Protein AF-0000000087537622 (afdb_homodimer)

Nearest PDB structures (foldseek):
  1on3-assembly1_C  TM=9.303E-01  e=1.106E-53  Propionibacterium freudenreichii
  1on9-assembly1_C  TM=9.329E-01  e=2.643E-53  Propionibacterium freudenreichii
  1on3-assembly1_D  TM=9.287E-01  e=8.443E-53  Propionibacterium freudenreichii
  1on9-assembly1_D  TM=9.309E-01  e=8.132E-52  Propionibacterium freudenreichii
  5inf-assembly1_D  TM=9.116E-01  e=9.353E-48  Streptomyces ambofaciens ATCC 23877

Secondary structure (DSSP, 8-state):
---GGGGSHHHHHHHHHSPTT--EESSTT------GGGGGGS--GGGGEEEEEEEETTEEEEEEEE-TTTGGG-B-HHHHHHHHHHHHHHHHHT--EEEEE----B-GGGHHHHHHHHHHHHHHHHHHTTTS-EEEEESSEEEGGGGHHHHHSSEEEEETTT-EEESS-GGGSTT--TTT--TTSHHHHHHTSS--SEEE-HHHHHHHHHHHHHHS-SSTT---------S-TT---TTGGGGSS-HHHHHHHHSGGG-EEEESTTSSTTEEEEEEEETTEEEEEEEE-SEEE-TTS-EEEE--S-B-HHHHHHHHHHHHHHHHTT--EEEEEEE-SB--SHHHHHHHHHHHHHHHHHHHH--S-EEEEEEEEEEHHHHHHTT-TTTT-SEEEE-TT-EEESS-HHHHHHHHTTTS-HHHHHHHHHHHHHHHSSHHHHHHTTSSSEE--GGGHHHHHHHHHHHGGG--------S----/---GGGGSHHHHHHHHHSPTT--EESSTT------GGGGGGS--GGGGEEEEEEEETTEEEEEEEE-TTTGGG-B-HHHHHHHHHHHHHHHHHT--EEEEE----B-GGGHHHHHHHHHHHHHHHHHHTTTS-EEEEESSEEEGGGGHHHHHSSEEEEETTT-EEESS-GGGSTT--TTT--TTSHHHHHHTSS--SEEE-HHHHHHHHHHHHHHS-SSTT---------S-TT---TTGGGGSS-HHHHHHHHSGGG-EEEESTTSSTTEEEEEEEETTEEEEEEEE-SEEE-TTS-EEEE--S-B-HHHHHHHHHHHHHHHHTT--EEEEEEE-SB--SHHHHHHHHHHHHHHHHHHHH--S-EEEEEEEEEEHHHHHHTT-TTTT-SEEEE-TT-EEESS-HHHHHHHHTTTS-HHHHHHHHHHHHHHHSSHHHHHHTTSSSEE--GGGHHHHHHHHHHHGGG--------S----

Structure (mmCIF, N/CA/C/O backbone):
data_AF-0000000087537622-model_v1
#
loop_
_entity.id
_entity.type
_entity.pdbx_description
1 polymer 'Carboxyl transferase'
#
loop_
_atom_site.group_PDB
_atom_site.id
_atom_site.type_symbol
_atom_site.label_atom_id
_atom_site.label_alt_id
_atom_site.label_comp_id
_atom_site.label_asym_id
_atom_site.label_entity_id
_atom_site.label_seq_id
_atom_site.pdbx_PDB_ins_code
_atom_site.Cartn_x
_atom_site.Cartn_y
_atom_site.Cartn_z
_atom_site.occupancy
_atom_site.B_iso_or_equiv
_atom_site.auth_seq_id
_atom_site.auth_comp_id
_atom_site.auth_asym_id
_atom_site.auth_atom_id
_atom_site.pdbx_PDB_model_num
ATOM 1 N N . MET A 1 1 ? -30.344 -32.062 -21.281 1 30.14 1 MET A N 1
ATOM 2 C CA . MET A 1 1 ? -29.328 -32.406 -20.266 1 30.14 1 MET A CA 1
ATOM 3 C C . MET A 1 1 ? -29.438 -31.438 -19.078 1 30.14 1 MET A C 1
ATOM 5 O O . MET A 1 1 ? -29.297 -30.219 -19.25 1 30.14 1 MET A O 1
ATOM 9 N N . GLY A 1 2 ? -30.234 -31.547 -18.172 1 37.62 2 GLY A N 1
ATOM 10 C CA . GLY A 1 2 ? -30.562 -30.719 -17.016 1 37.62 2 GLY A CA 1
ATOM 11 C C . GLY A 1 2 ? -29.328 -30.188 -16.312 1 37.62 2 GLY A C 1
ATOM 12 O O . GLY A 1 2 ? -28.266 -30.812 -16.359 1 37.62 2 GLY A O 1
ATOM 13 N N . ASN A 1 3 ? -29.172 -28.797 -16.031 1 44.03 3 ASN A N 1
ATOM 14 C CA . ASN A 1 3 ? -27.984 -28.172 -15.469 1 44.03 3 ASN A CA 1
ATOM 15 C C . ASN A 1 3 ? -27.453 -28.938 -14.266 1 44.03 3 ASN A C 1
ATOM 17 O O . ASN A 1 3 ? -28.031 -28.875 -13.18 1 44.03 3 ASN A O 1
ATOM 21 N N . MET A 1 4 ? -27.031 -30.141 -14.359 1 47.19 4 MET A N 1
ATOM 22 C CA . MET A 1 4 ? -26.438 -31.016 -13.344 1 47.19 4 MET A CA 1
ATOM 23 C C . MET A 1 4 ? -25.656 -30.203 -12.312 1 47.19 4 MET A C 1
ATOM 25 O O . MET A 1 4 ? -25.359 -30.703 -11.227 1 47.19 4 MET A O 1
ATOM 29 N N . ALA A 1 5 ? -25.016 -29.172 -12.695 1 52.97 5 ALA A N 1
ATOM 30 C CA . ALA A 1 5 ? -24.281 -28.266 -11.828 1 52.97 5 ALA A CA 1
ATOM 31 C C . ALA A 1 5 ? -25.172 -27.719 -10.711 1 52.97 5 ALA A C 1
ATOM 33 O O . ALA A 1 5 ? -24.688 -27.359 -9.641 1 52.97 5 ALA A O 1
ATOM 34 N N . ALA A 1 6 ? -26.625 -27.859 -10.914 1 58.97 6 ALA A N 1
ATOM 35 C CA . ALA A 1 6 ? -27.578 -27.172 -10.07 1 58.97 6 ALA A CA 1
ATOM 36 C C . ALA A 1 6 ? -27.781 -27.906 -8.75 1 58.97 6 ALA A C 1
ATOM 38 O O . ALA A 1 6 ? -28.266 -27.328 -7.773 1 58.97 6 ALA A O 1
ATOM 39 N N . ASP A 1 7 ? -27.219 -29.172 -8.469 1 75.31 7 ASP A N 1
ATOM 40 C CA . ASP A 1 7 ? -27.734 -29.828 -7.273 1 75.31 7 ASP A CA 1
ATOM 41 C C . ASP A 1 7 ? -26.641 -29.969 -6.211 1 75.31 7 ASP A C 1
ATOM 43 O O . ASP A 1 7 ? -26.906 -30.375 -5.078 1 75.31 7 ASP A O 1
ATOM 47 N N . ASN A 1 8 ? -25.453 -29.547 -6.48 1 85.38 8 ASN A N 1
ATOM 48 C CA . ASN A 1 8 ? -24.422 -29.609 -5.453 1 85.38 8 ASN A CA 1
ATOM 49 C C . ASN A 1 8 ? -24.266 -28.281 -4.723 1 85.38 8 ASN A C 1
ATOM 51 O O . ASN A 1 8 ? -25 -27.328 -5.008 1 85.38 8 ASN A O 1
ATOM 55 N N . ALA A 1 9 ? -23.453 -28.312 -3.684 1 87.62 9 ALA A N 1
ATOM 56 C CA . ALA A 1 9 ? -23.312 -27.141 -2.83 1 87.62 9 ALA A CA 1
ATOM 57 C C . ALA A 1 9 ? -22.891 -25.922 -3.646 1 87.62 9 ALA A C 1
ATOM 59 O O . ALA A 1 9 ? -23.359 -24.812 -3.406 1 87.62 9 ALA A O 1
ATOM 60 N N . ALA A 1 10 ? -22 -26.094 -4.582 1 92.5 10 ALA A N 1
ATOM 61 C CA . ALA A 1 10 ? -21.531 -25.016 -5.434 1 92.5 10 ALA A CA 1
ATOM 62 C C . ALA A 1 10 ? -22.672 -24.406 -6.238 1 92.5 10 ALA A C 1
ATOM 64 O O . ALA A 1 10 ? -22.797 -23.188 -6.328 1 92.5 10 ALA A O 1
ATOM 65 N N . GLY A 1 11 ? -23.438 -25.219 -6.82 1 93.75 11 GLY A N 1
ATOM 66 C CA . GLY A 1 11 ? -24.578 -24.75 -7.578 1 93.75 11 GLY A CA 1
ATOM 67 C C . GLY A 1 11 ? -25.625 -24.078 -6.715 1 93.75 11 GLY A C 1
ATOM 68 O O . GLY A 1 11 ? -26.203 -23.062 -7.109 1 93.75 11 GLY A O 1
ATOM 69 N N . LYS A 1 12 ? -25.891 -24.641 -5.562 1 94.94 12 LYS A N 1
ATOM 70 C CA . LYS A 1 12 ? -26.859 -24.062 -4.641 1 94.94 12 LYS A CA 1
ATOM 71 C C . LYS A 1 12 ? -26.438 -22.656 -4.211 1 94.94 12 LYS A C 1
ATOM 73 O O . LYS A 1 12 ? -27.281 -21.766 -4.078 1 94.94 12 LYS A O 1
ATOM 78 N N . ARG A 1 13 ? -25.156 -22.484 -3.979 1 96.5 13 ARG A N 1
ATOM 79 C CA . ARG A 1 13 ? -24.641 -21.156 -3.615 1 96.5 13 ARG A CA 1
ATOM 80 C C . ARG A 1 13 ? -24.906 -20.141 -4.719 1 96.5 13 ARG A C 1
ATOM 82 O O . ARG A 1 13 ? -25.328 -19.016 -4.441 1 96.5 13 ARG A O 1
ATOM 89 N N . ILE A 1 14 ? -24.641 -20.531 -5.953 1 97.5 14 ILE A N 1
ATOM 90 C CA . ILE A 1 14 ? -24.875 -19.656 -7.09 1 97.5 14 ILE A CA 1
ATOM 91 C C . ILE A 1 14 ? -26.359 -19.281 -7.156 1 97.5 14 ILE A C 1
ATOM 93 O O . ILE A 1 14 ? -26.688 -18.094 -7.293 1 97.5 14 ILE A O 1
ATOM 97 N N . ASN A 1 15 ? -27.188 -20.281 -7.023 1 96.12 15 ASN A N 1
ATOM 98 C CA . ASN A 1 15 ? -28.625 -20.062 -7.121 1 96.12 15 ASN A CA 1
ATOM 99 C C . ASN A 1 15 ? -29.125 -19.156 -5.992 1 96.12 15 ASN A C 1
ATOM 101 O O . ASN A 1 15 ? -30.062 -18.359 -6.188 1 96.12 15 ASN A O 1
ATOM 105 N N . SER A 1 16 ? -28.578 -19.328 -4.844 1 97 16 SER A N 1
ATOM 106 C CA . SER A 1 16 ? -28.953 -18.5 -3.699 1 97 16 SER A CA 1
ATOM 107 C C . SER A 1 16 ? -28.469 -17.078 -3.873 1 97 16 SER A C 1
ATOM 109 O O . SER A 1 16 ? -29.109 -16.125 -3.396 1 97 16 SER A O 1
ATOM 111 N N . LEU A 1 17 ? -27.375 -16.859 -4.492 1 98.19 17 LEU A N 1
ATOM 112 C CA . LEU A 1 17 ? -26.734 -15.57 -4.656 1 98.19 17 LEU A CA 1
ATOM 113 C C . LEU A 1 17 ? -27.422 -14.758 -5.75 1 98.19 17 LEU A C 1
ATOM 115 O O . LEU A 1 17 ? -27.672 -13.562 -5.578 1 98.19 17 LEU A O 1
ATOM 119 N N . LEU A 1 18 ? -27.766 -15.398 -6.883 1 98.31 18 LEU A N 1
ATOM 120 C CA . LEU A 1 18 ? -28.266 -14.703 -8.07 1 98.31 18 LEU A CA 1
ATOM 121 C C . LEU A 1 18 ? -29.797 -14.625 -8.055 1 98.31 18 LEU A C 1
ATOM 123 O O . LEU A 1 18 ? -30.453 -15.359 -7.32 1 98.31 18 LEU A O 1
ATOM 127 N N . ASP A 1 19 ? -30.312 -13.656 -8.812 1 97.88 19 ASP A N 1
ATOM 128 C CA . ASP A 1 19 ? -31.766 -13.617 -9.031 1 97.88 19 ASP A CA 1
ATOM 129 C C . ASP A 1 19 ? -32.25 -14.922 -9.656 1 97.88 19 ASP A C 1
ATOM 131 O O . ASP A 1 19 ? -31.594 -15.508 -10.508 1 97.88 19 ASP A O 1
ATOM 135 N N . ALA A 1 20 ? -33.469 -15.297 -9.25 1 96.19 20 ALA A N 1
ATOM 136 C CA . ALA A 1 20 ? -34.031 -16.578 -9.688 1 96.19 20 ALA A CA 1
ATOM 137 C C . ALA A 1 20 ? -34.094 -16.672 -11.211 1 96.19 20 ALA A C 1
ATOM 139 O O . ALA A 1 20 ? -34.531 -15.742 -11.883 1 96.19 20 ALA A O 1
ATOM 140 N N . GLY A 1 21 ? -33.469 -17.75 -11.727 1 94.38 21 GLY A N 1
ATOM 141 C CA . GLY A 1 21 ? -33.531 -18.078 -13.141 1 94.38 21 GLY A CA 1
ATOM 142 C C . GLY A 1 21 ? -32.562 -17.266 -13.984 1 94.38 21 GLY A C 1
ATOM 143 O O . GLY A 1 21 ? -32.594 -17.344 -15.219 1 94.38 21 GLY A O 1
ATOM 144 N N . SER A 1 22 ? -31.672 -16.578 -13.422 1 96.81 22 SER A N 1
ATOM 145 C CA . SER A 1 22 ? -30.844 -15.672 -14.211 1 96.81 22 SER A CA 1
ATOM 146 C C . SER A 1 22 ? -29.5 -16.328 -14.555 1 96.81 22 SER A C 1
ATOM 148 O O . SER A 1 22 ? -28.797 -15.867 -15.453 1 96.81 22 SER A O 1
ATOM 150 N N . PHE A 1 23 ? -29.141 -17.359 -13.898 1 97.19 23 PHE A N 1
ATOM 151 C CA . PHE A 1 23 ? -27.812 -17.938 -14.055 1 97.19 23 PHE A CA 1
ATOM 152 C C . PHE A 1 23 ? -27.672 -18.609 -15.422 1 97.19 23 PHE A C 1
ATOM 154 O O . PHE A 1 23 ? -28.531 -19.391 -15.828 1 97.19 23 PHE A O 1
ATOM 161 N N . VAL A 1 24 ? -26.609 -18.297 -16.109 1 96.69 24 VAL A N 1
ATOM 162 C CA . VAL A 1 24 ? -26.203 -18.953 -17.344 1 96.69 24 VAL A CA 1
ATOM 163 C C . VAL A 1 24 ? -24.781 -19.516 -17.188 1 96.69 24 VAL A C 1
ATOM 165 O O . VAL A 1 24 ? -23.828 -18.766 -17.016 1 96.69 24 VAL A O 1
ATOM 168 N N . GLU A 1 25 ? -24.672 -20.766 -17.25 1 95.06 25 GLU A N 1
ATOM 169 C CA . GLU A 1 25 ? -23.391 -21.438 -17.062 1 95.06 25 GLU A CA 1
ATOM 170 C C . GLU A 1 25 ? -22.516 -21.328 -18.312 1 95.06 25 GLU A C 1
ATOM 172 O O . GLU A 1 25 ? -23.016 -21.438 -19.438 1 95.06 25 GLU A O 1
ATOM 177 N N . ILE A 1 26 ? -21.328 -21.094 -18.109 1 93.12 26 ILE A N 1
ATOM 178 C CA . ILE A 1 26 ? -20.312 -21.094 -19.156 1 93.12 26 ILE A CA 1
ATOM 179 C C . ILE A 1 26 ? -19.281 -22.172 -18.891 1 93.12 26 ILE A C 1
ATOM 181 O O . ILE A 1 26 ? -18.734 -22.25 -17.781 1 93.12 26 ILE A O 1
ATOM 185 N N . GLY A 1 27 ? -19.031 -23 -19.859 1 85.75 27 GLY A N 1
ATOM 186 C CA . GLY A 1 27 ? -17.984 -24 -19.75 1 85.75 27 GLY A CA 1
ATOM 187 C C . GLY A 1 27 ? -18.391 -25.203 -18.922 1 85.75 27 GLY A C 1
ATOM 188 O O . GLY A 1 27 ? -17.562 -25.844 -18.281 1 85.75 27 GLY A O 1
ATOM 189 N N . GLY A 1 28 ? -19.625 -25.516 -18.875 1 84.69 28 GLY A N 1
ATOM 190 C CA . GLY A 1 28 ? -20.125 -26.625 -18.062 1 84.69 28 GLY A CA 1
ATOM 191 C C . GLY A 1 28 ? -19.609 -27.969 -18.5 1 84.69 28 GLY A C 1
ATOM 192 O O . GLY A 1 28 ? -19.578 -28.922 -17.719 1 84.69 28 GLY A O 1
ATOM 193 N N . ALA A 1 29 ? -19.141 -28.094 -19.734 1 78.31 29 ALA A N 1
ATOM 194 C CA . ALA A 1 29 ? -18.703 -29.375 -20.281 1 78.31 29 ALA A CA 1
ATOM 195 C C . ALA A 1 29 ? -17.188 -29.516 -20.203 1 78.31 29 ALA A C 1
ATOM 197 O O . ALA A 1 29 ? -16.641 -30.562 -20.578 1 78.31 29 ALA A O 1
ATOM 198 N N . VAL A 1 30 ? -16.5 -28.547 -19.75 1 77.06 30 VAL A N 1
ATOM 199 C CA . VAL A 1 30 ? -15.047 -28.578 -19.688 1 77.06 30 VAL A CA 1
ATOM 200 C C . VAL A 1 30 ? -14.586 -29.625 -18.688 1 77.06 30 VAL A C 1
ATOM 202 O O . VAL A 1 30 ? -15.156 -29.75 -17.594 1 77.06 30 VAL A O 1
ATOM 205 N N . THR A 1 31 ? -13.586 -30.484 -19.047 1 77.94 31 THR A N 1
ATOM 206 C CA . THR A 1 31 ? -12.984 -31.469 -18.156 1 77.94 31 THR A CA 1
ATOM 207 C C . THR A 1 31 ? -11.469 -31.328 -18.141 1 77.94 31 THR A C 1
ATOM 209 O O . THR A 1 31 ? -10.898 -30.547 -18.906 1 77.94 31 THR A O 1
ATOM 212 N N . ALA A 1 32 ? -10.758 -32.062 -17.188 1 74.5 32 ALA A N 1
ATOM 213 C CA . ALA A 1 32 ? -9.305 -32.062 -17.094 1 74.5 32 ALA A CA 1
ATOM 214 C C . ALA A 1 32 ? -8.664 -32.656 -18.359 1 74.5 32 ALA A C 1
ATOM 216 O O . ALA A 1 32 ? -9.219 -33.562 -18.953 1 74.5 32 ALA A O 1
ATOM 217 N N . ARG A 1 33 ? -7.496 -32.031 -18.75 1 69.06 33 ARG A N 1
ATOM 218 C CA . ARG A 1 33 ? -6.809 -32.5 -19.953 1 69.06 33 ARG A CA 1
ATOM 219 C C . ARG A 1 33 ? -5.555 -33.281 -19.578 1 69.06 33 ARG A C 1
ATOM 221 O O . ARG A 1 33 ? -5.035 -34.062 -20.391 1 69.06 33 ARG A O 1
ATOM 228 N N . THR A 1 34 ? -5.117 -33.125 -18.312 1 66.5 34 THR A N 1
ATOM 229 C CA . THR A 1 34 ? -3.846 -33.75 -17.953 1 66.5 34 THR A CA 1
ATOM 230 C C . THR A 1 34 ? -3.961 -35.281 -17.938 1 66.5 34 THR A C 1
ATOM 232 O O . THR A 1 34 ? -4.984 -35.812 -17.531 1 66.5 34 THR A O 1
ATOM 235 N N . THR A 1 35 ? -2.982 -35.875 -18.609 1 58.31 35 THR A N 1
ATOM 236 C CA . THR A 1 35 ? -2.941 -37.344 -18.625 1 58.31 35 THR A CA 1
ATOM 237 C C . THR A 1 35 ? -1.869 -37.875 -17.688 1 58.31 35 THR A C 1
ATOM 239 O O . THR A 1 35 ? -1.749 -39.094 -17.484 1 58.31 35 THR A O 1
ATOM 242 N N . ASP A 1 36 ? -1.199 -36.844 -17.078 1 59.28 36 ASP A N 1
ATOM 243 C CA . ASP A 1 36 ? -0.102 -37.281 -16.219 1 59.28 36 ASP A CA 1
ATOM 244 C C . ASP A 1 36 ? -0.628 -37.969 -14.953 1 59.28 36 ASP A C 1
ATOM 246 O O . ASP A 1 36 ? -1.727 -37.625 -14.484 1 59.28 36 ASP A O 1
ATOM 250 N N . PHE A 1 37 ? 0.053 -38.906 -14.383 1 58.09 37 PHE A N 1
ATOM 251 C CA . PHE A 1 37 ? -0.148 -39.625 -13.117 1 58.09 37 PHE A CA 1
ATOM 252 C C . PHE A 1 37 ? -1.537 -40.25 -13.062 1 58.09 37 PHE A C 1
ATOM 254 O O . PHE A 1 37 ? -2.209 -40.188 -12.031 1 58.09 37 PHE A O 1
ATOM 261 N N . ASN A 1 38 ? -2.117 -40.75 -14.07 1 53.84 38 ASN A N 1
ATOM 262 C CA . ASN A 1 38 ? -3.352 -41.5 -14.219 1 53.84 38 ASN A CA 1
ATOM 263 C C . ASN A 1 38 ? -4.582 -40.625 -14.016 1 53.84 38 ASN A C 1
ATOM 265 O O . ASN A 1 38 ? -5.637 -41.125 -13.602 1 53.84 38 ASN A O 1
ATOM 269 N N . MET A 1 39 ? -4.504 -39.406 -14.227 1 59.97 39 MET A N 1
ATOM 270 C CA . MET A 1 39 ? -5.613 -38.5 -14.07 1 59.97 39 MET A CA 1
ATOM 271 C C . MET A 1 39 ? -6.73 -38.812 -15.062 1 59.97 39 MET A C 1
ATOM 273 O O . MET A 1 39 ? -7.891 -38.469 -14.82 1 59.97 39 MET A O 1
ATOM 277 N N . GLN A 1 40 ? -6.406 -39.469 -16.078 1 54.16 40 GLN A N 1
ATOM 278 C CA . GLN A 1 40 ? -7.398 -39.781 -17.094 1 54.16 40 GLN A CA 1
ATOM 279 C C . GLN A 1 40 ? -8.477 -40.719 -16.531 1 54.16 40 GLN A C 1
ATOM 281 O O . GLN A 1 40 ? -9.57 -40.812 -17.094 1 54.16 40 GLN A O 1
ATOM 286 N N . GLU A 1 41 ? -8.203 -41.281 -15.445 1 54.81 41 GLU A N 1
ATOM 287 C CA . GLU A 1 41 ? -9.133 -42.25 -14.898 1 54.81 41 GLU A CA 1
ATOM 288 C C . GLU A 1 41 ? -10.164 -41.594 -13.992 1 54.81 41 GLU A C 1
ATOM 290 O O . GLU A 1 41 ? -11.156 -42.219 -13.602 1 54.81 41 GLU A O 1
ATOM 295 N N . LYS A 1 42 ? -10.023 -40.375 -13.766 1 68.56 42 LYS A N 1
ATOM 296 C CA . LYS A 1 42 ? -10.938 -39.688 -12.859 1 68.56 42 LYS A CA 1
ATOM 297 C C . LYS A 1 42 ? -11.852 -38.719 -13.617 1 68.56 42 LYS A C 1
ATOM 299 O O . LYS A 1 42 ? -11.391 -38 -14.5 1 68.56 42 LYS A O 1
ATOM 304 N N . GLU A 1 43 ? -13.164 -38.875 -13.43 1 70.25 43 GLU A N 1
ATOM 305 C CA . GLU A 1 43 ? -14.109 -37.906 -13.984 1 70.25 43 GLU A CA 1
ATOM 306 C C . GLU A 1 43 ? -14.008 -36.562 -13.266 1 70.25 43 GLU A C 1
ATOM 308 O O . GLU A 1 43 ? -13.93 -36.531 -12.039 1 70.25 43 GLU A O 1
ATOM 313 N N . THR A 1 44 ? -13.758 -35.594 -14.023 1 75.62 44 THR A N 1
ATOM 314 C CA . THR A 1 44 ? -13.664 -34.25 -13.469 1 75.62 44 THR A CA 1
ATOM 315 C C . THR A 1 44 ? -14.758 -33.344 -14.047 1 75.62 44 THR A C 1
ATOM 317 O O . THR A 1 44 ? -14.469 -32.438 -14.82 1 75.62 44 THR A O 1
ATOM 320 N N . PRO A 1 45 ? -16.047 -33.594 -13.57 1 75.5 45 PRO A N 1
ATOM 321 C CA . PRO A 1 45 ? -17.125 -32.75 -14.078 1 75.5 45 PRO A CA 1
ATOM 322 C C . PRO A 1 45 ? -16.844 -31.266 -13.891 1 75.5 45 PRO A C 1
ATOM 324 O O . PRO A 1 45 ? -16.5 -30.828 -12.789 1 75.5 45 PRO A O 1
ATOM 327 N N . ALA A 1 46 ? -17.016 -30.5 -15.031 1 78.75 46 ALA A N 1
ATOM 328 C CA . ALA A 1 46 ? -16.766 -29.062 -15.078 1 78.75 46 ALA A CA 1
ATOM 329 C C . ALA A 1 46 ? -15.414 -28.719 -14.469 1 78.75 46 ALA A C 1
ATOM 331 O O . ALA A 1 46 ? -15.188 -27.578 -14.047 1 78.75 46 ALA A O 1
ATOM 332 N N . ASP A 1 47 ? -14.609 -29.719 -14.25 1 85.81 47 ASP A N 1
ATOM 333 C CA . ASP A 1 47 ? -13.266 -29.656 -13.672 1 85.81 47 ASP A CA 1
ATOM 334 C C . ASP A 1 47 ? -13.305 -29.047 -12.273 1 85.81 47 ASP A C 1
ATOM 336 O O . ASP A 1 47 ? -12.422 -28.281 -11.906 1 85.81 47 ASP A O 1
ATOM 340 N N . GLY A 1 48 ? -14.383 -29.203 -11.602 1 88.19 48 GLY A N 1
ATOM 341 C CA . GLY A 1 48 ? -14.477 -28.906 -10.18 1 88.19 48 GLY A CA 1
ATOM 342 C C . GLY A 1 48 ? -14.859 -27.453 -9.914 1 88.19 48 GLY A C 1
ATOM 343 O O . GLY A 1 48 ? -14.711 -26.969 -8.789 1 88.19 48 GLY A O 1
ATOM 344 N N . VAL A 1 49 ? -15.32 -26.688 -10.93 1 93.12 49 VAL A N 1
ATOM 345 C CA . VAL A 1 49 ? -15.734 -25.297 -10.719 1 93.12 49 VAL A CA 1
ATOM 346 C C . VAL A 1 49 ? -16.875 -24.953 -11.664 1 93.12 49 VAL A C 1
ATOM 348 O O . VAL A 1 49 ? -16.797 -25.234 -12.867 1 93.12 49 VAL A O 1
ATOM 351 N N . ILE A 1 50 ? -17.938 -24.438 -11.102 1 94.69 50 ILE A N 1
ATOM 352 C CA . ILE A 1 50 ? -19.047 -23.922 -11.891 1 94.69 50 ILE A CA 1
ATOM 353 C C . ILE A 1 50 ? -18.828 -22.453 -12.195 1 94.69 50 ILE A C 1
ATOM 355 O O . ILE A 1 50 ? -18.547 -21.656 -11.289 1 94.69 50 ILE A O 1
ATOM 359 N N . THR A 1 51 ? -18.844 -22.047 -13.484 1 96.75 51 THR A N 1
ATOM 360 C CA . THR A 1 51 ? -18.609 -20.672 -13.891 1 96.75 51 THR A CA 1
ATOM 361 C C . THR A 1 51 ? -19.766 -20.156 -14.734 1 96.75 51 THR A C 1
ATOM 363 O O . THR A 1 51 ? -20.453 -20.938 -15.414 1 96.75 51 THR A O 1
ATOM 366 N N . GLY A 1 52 ? -19.984 -18.875 -14.648 1 97.31 52 GLY A N 1
ATOM 367 C CA . GLY A 1 52 ? -21.047 -18.281 -15.461 1 97.31 52 GLY A CA 1
ATOM 368 C C . GLY A 1 52 ? -21.375 -16.859 -15.047 1 97.31 52 GLY A C 1
ATOM 369 O O . GLY A 1 52 ? -20.531 -16.141 -14.516 1 97.31 52 GLY A O 1
ATOM 370 N N . TYR A 1 53 ? -22.5 -16.391 -15.508 1 98.12 53 TYR A N 1
ATOM 371 C CA . TYR A 1 53 ? -22.969 -15.047 -15.18 1 98.12 53 TYR A CA 1
ATOM 372 C C . TYR A 1 53 ? -24.453 -15.055 -14.844 1 98.12 53 TYR A C 1
ATOM 374 O O . TYR A 1 53 ? -25.156 -16.031 -15.109 1 98.12 53 TYR A O 1
ATOM 382 N N . GLY A 1 54 ? -24.875 -14.117 -14.18 1 98.25 54 GLY A N 1
ATOM 383 C CA . GLY A 1 54 ? -26.25 -13.836 -13.812 1 98.25 54 GLY A CA 1
ATOM 384 C C . GLY A 1 54 ? -26.469 -12.414 -13.344 1 98.25 54 GLY A C 1
ATOM 385 O O . GLY A 1 54 ? -25.703 -11.516 -13.695 1 98.25 54 GLY A O 1
ATOM 386 N N . VAL A 1 55 ? -27.609 -12.195 -12.672 1 98.06 55 VAL A N 1
ATOM 387 C CA . VAL A 1 55 ? -27.875 -10.836 -12.211 1 98.06 55 VAL A CA 1
ATOM 388 C C . VAL A 1 55 ? -28.219 -10.859 -10.719 1 98.06 55 VAL A C 1
ATOM 390 O O . VAL A 1 55 ? -28.734 -11.859 -10.219 1 98.06 55 VAL A O 1
ATOM 393 N N . ILE A 1 56 ? -27.844 -9.922 -10.016 1 98.12 56 ILE A N 1
ATOM 394 C CA . ILE A 1 56 ? -28.266 -9.609 -8.648 1 98.12 56 ILE A CA 1
ATOM 395 C C . ILE A 1 56 ? -29.062 -8.305 -8.641 1 98.12 56 ILE A C 1
ATOM 397 O O . ILE A 1 56 ? -28.5 -7.23 -8.875 1 98.12 56 ILE A O 1
ATOM 401 N N . ASP A 1 57 ? -30.328 -8.359 -8.328 1 95.88 57 ASP A N 1
ATOM 402 C CA . ASP A 1 57 ? -31.219 -7.199 -8.398 1 95.88 57 ASP A CA 1
ATOM 403 C C . ASP A 1 57 ? -31.047 -6.453 -9.719 1 95.88 57 ASP A C 1
ATOM 405 O O . ASP A 1 57 ? -30.906 -5.23 -9.734 1 95.88 57 ASP A O 1
ATOM 409 N N . GLY A 1 58 ? -30.891 -7.133 -10.695 1 94.75 58 GLY A N 1
ATOM 410 C CA . GLY A 1 58 ? -30.812 -6.59 -12.039 1 94.75 58 GLY A CA 1
ATOM 411 C C . GLY A 1 58 ? -29.406 -6.227 -12.461 1 94.75 58 GLY A C 1
ATOM 412 O O . GLY A 1 58 ? -29.172 -5.887 -13.617 1 94.75 58 GLY A O 1
ATOM 413 N N . ASN A 1 59 ? -28.453 -6.234 -11.594 1 95.88 59 ASN A N 1
ATOM 414 C CA . ASN A 1 59 ? -27.062 -5.926 -11.914 1 95.88 59 ASN A CA 1
ATOM 415 C C . ASN A 1 59 ? -26.328 -7.156 -12.43 1 95.88 59 ASN A C 1
ATOM 417 O O . ASN A 1 59 ? -26.297 -8.195 -11.758 1 95.88 59 ASN A O 1
ATOM 421 N N . LEU A 1 60 ? -25.734 -7.039 -13.57 1 97.81 60 LEU A N 1
ATOM 422 C CA . LEU A 1 60 ? -24.953 -8.133 -14.148 1 97.81 60 LEU A CA 1
ATOM 423 C C . LEU A 1 60 ? -23.734 -8.445 -13.297 1 97.81 60 LEU A C 1
ATOM 425 O O . LEU A 1 60 ? -23.016 -7.539 -12.867 1 97.81 60 LEU A O 1
ATOM 429 N N . VAL A 1 61 ? -23.547 -9.727 -12.992 1 98.62 61 VAL A N 1
ATOM 430 C CA . VAL A 1 61 ? -22.344 -10.18 -12.289 1 98.62 61 VAL A CA 1
ATOM 431 C C . VAL A 1 61 ? -21.828 -11.477 -12.922 1 98.62 61 VAL A C 1
ATOM 433 O O . VAL A 1 61 ? -22.625 -12.25 -13.469 1 98.62 61 VAL A O 1
ATOM 436 N N . TYR A 1 62 ? -20.547 -11.656 -12.906 1 98.75 62 TYR A N 1
ATOM 437 C CA . TYR A 1 62 ? -19.922 -12.93 -13.227 1 98.75 62 TYR A CA 1
ATOM 438 C C . TYR A 1 62 ? -19.531 -13.68 -11.961 1 98.75 62 TYR A C 1
ATOM 440 O O . TYR A 1 62 ? -19.141 -13.07 -10.961 1 98.75 62 TYR A O 1
ATOM 448 N N . VAL A 1 63 ? -19.688 -15.031 -12.047 1 98.56 63 VAL A N 1
ATOM 449 C CA . VAL A 1 63 ? -19.516 -15.789 -10.812 1 98.56 63 VAL A CA 1
ATOM 450 C C . VAL A 1 63 ? -18.812 -17.109 -11.102 1 98.56 63 VAL A C 1
ATOM 452 O O . VAL A 1 63 ? -18.953 -17.656 -12.195 1 98.56 63 VAL A O 1
ATOM 455 N N . TYR A 1 64 ? -18.016 -17.516 -10.172 1 97.44 64 TYR A N 1
ATOM 456 C CA . TYR A 1 64 ? -17.516 -18.891 -10.156 1 97.44 64 TYR A CA 1
ATOM 457 C C . TYR A 1 64 ? -17.656 -19.5 -8.766 1 97.44 64 TYR A C 1
ATOM 459 O O . TYR A 1 64 ? -17.547 -18.797 -7.758 1 97.44 64 TYR A O 1
ATOM 467 N N . SER A 1 65 ? -17.969 -20.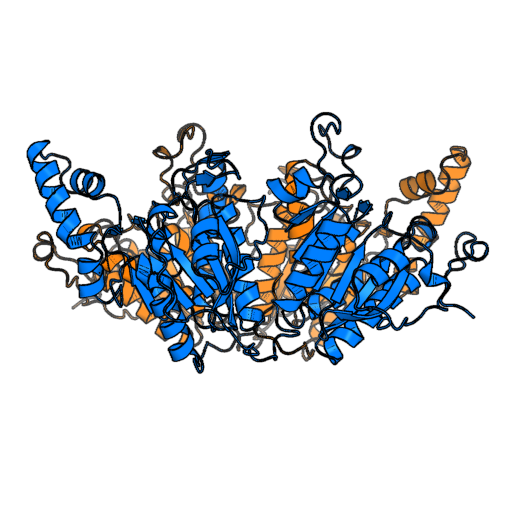719 -8.727 1 96.38 65 SER A N 1
ATOM 468 C CA . SER A 1 65 ? -18.188 -21.469 -7.484 1 96.38 65 SER A CA 1
ATOM 469 C C . SER A 1 65 ? -17.5 -22.828 -7.535 1 96.38 65 SER A C 1
ATOM 471 O O . SER A 1 65 ? -17.797 -23.641 -8.414 1 96.38 65 SER A O 1
ATOM 473 N N . GLN A 1 66 ? -16.594 -23.031 -6.613 1 93.56 66 GLN A N 1
ATOM 474 C CA . GLN A 1 66 ? -15.812 -24.266 -6.625 1 93.56 66 GLN A CA 1
ATOM 475 C C . GLN A 1 66 ? -16.594 -25.422 -5.992 1 93.56 66 GLN A C 1
ATOM 477 O O . GLN A 1 66 ? -17.297 -25.219 -5.004 1 93.56 66 GLN A O 1
ATOM 482 N N . ASP A 1 67 ? -16.469 -26.578 -6.586 1 89.5 67 ASP A N 1
ATOM 483 C CA . ASP A 1 67 ? -17.094 -27.812 -6.137 1 89.5 67 ASP A CA 1
ATOM 484 C C . ASP A 1 67 ? -16.078 -28.734 -5.477 1 89.5 67 ASP A C 1
ATOM 486 O O . ASP A 1 67 ? -15.352 -29.469 -6.16 1 89.5 67 ASP A O 1
ATOM 490 N N . ALA A 1 68 ? -16.078 -28.812 -4.219 1 86.81 68 ALA A N 1
ATOM 491 C CA . ALA A 1 68 ? -15.078 -29.547 -3.453 1 86.81 68 ALA A CA 1
ATOM 492 C C . ALA A 1 68 ? -15.234 -31.047 -3.635 1 86.81 68 ALA A C 1
ATOM 494 O O . ALA A 1 68 ? -14.336 -31.812 -3.287 1 86.81 68 ALA A O 1
ATOM 495 N N . THR A 1 69 ? -16.344 -31.422 -4.117 1 83.94 69 THR A N 1
ATOM 496 C CA . THR A 1 69 ? -16.578 -32.844 -4.293 1 83.94 69 THR A CA 1
ATOM 497 C C . THR A 1 69 ? -15.758 -33.406 -5.457 1 83.94 69 THR A C 1
ATOM 499 O O . THR A 1 69 ? -15.578 -34.625 -5.582 1 83.94 69 THR A O 1
ATOM 502 N N . VAL A 1 70 ? -15.344 -32.531 -6.305 1 81.12 70 VAL A N 1
ATOM 503 C CA . VAL A 1 70 ? -14.516 -32.906 -7.438 1 81.12 70 VAL A CA 1
ATOM 504 C C . VAL A 1 70 ? -13.039 -32.719 -7.09 1 81.12 70 VAL A C 1
ATOM 506 O O . VAL A 1 70 ? -12.547 -31.594 -7.082 1 81.12 70 VAL A O 1
ATOM 509 N N . LEU A 1 71 ? -12.281 -33.781 -6.828 1 79.31 71 LEU A N 1
ATOM 510 C CA . LEU A 1 71 ? -10.867 -33.781 -6.465 1 79.31 71 LEU A CA 1
ATOM 511 C C . LEU A 1 71 ? -10.602 -32.75 -5.363 1 79.31 71 LEU A C 1
ATOM 513 O O . LEU A 1 71 ? -9.641 -31.984 -5.445 1 79.31 71 LEU A O 1
ATOM 517 N N . ASN A 1 72 ? -11.547 -32.656 -4.48 1 78.12 72 ASN A N 1
ATOM 518 C CA . ASN A 1 72 ? -11.469 -31.75 -3.328 1 78.12 72 ASN A CA 1
ATOM 519 C C . ASN A 1 72 ? -11.383 -30.297 -3.754 1 78.12 72 ASN A C 1
ATOM 521 O O . ASN A 1 72 ? -10.805 -29.469 -3.045 1 78.12 72 ASN A O 1
ATOM 525 N N . GLY A 1 73 ? -11.836 -30.078 -4.961 1 77.88 73 GLY A N 1
ATOM 526 C CA . GLY A 1 73 ? -11.844 -28.703 -5.457 1 77.88 73 GLY A CA 1
ATOM 527 C C . GLY A 1 73 ? -10.484 -28.234 -5.914 1 77.88 73 GLY A C 1
ATOM 528 O O . GLY A 1 73 ? -10.273 -27.031 -6.113 1 77.88 73 GLY A O 1
ATOM 529 N N . ALA A 1 74 ? -9.477 -29.109 -6.035 1 82.06 74 ALA A N 1
ATOM 530 C CA . ALA A 1 74 ? -8.109 -28.734 -6.383 1 82.06 74 ALA A CA 1
ATOM 531 C C . ALA A 1 74 ? -8.055 -28.062 -7.754 1 82.06 74 ALA A C 1
ATOM 533 O O . ALA A 1 74 ? -8.758 -28.484 -8.68 1 82.06 74 ALA A O 1
ATOM 534 N N . ILE A 1 75 ? -7.285 -27.062 -7.82 1 87.12 75 ILE A N 1
ATOM 535 C CA . ILE A 1 75 ? -7.246 -26.234 -9.023 1 87.12 75 ILE A CA 1
ATOM 536 C C . ILE A 1 75 ? -6.16 -26.75 -9.969 1 87.12 75 ILE A C 1
ATOM 538 O O . ILE A 1 75 ? -4.992 -26.844 -9.594 1 87.12 75 ILE A O 1
ATOM 542 N N . GLY A 1 76 ? -6.559 -27.172 -11.109 1 86.31 76 GLY A N 1
ATOM 543 C CA . GLY A 1 76 ? -5.66 -27.516 -12.203 1 86.31 76 GLY A CA 1
ATOM 544 C C . GLY A 1 76 ? -5.707 -26.531 -13.352 1 86.31 76 GLY A C 1
ATOM 545 O O . GLY A 1 76 ? -6.207 -25.406 -13.195 1 86.31 76 GLY A O 1
ATOM 546 N N . GLU A 1 77 ? -5.168 -26.891 -14.453 1 86.81 77 GLU A N 1
ATOM 547 C CA . GLU A 1 77 ? -5.035 -26.031 -15.617 1 86.81 77 GLU A CA 1
ATOM 548 C C . GLU A 1 77 ? -6.402 -25.578 -16.125 1 86.81 77 GLU A C 1
ATOM 550 O O . GLU A 1 77 ? -6.656 -24.375 -16.266 1 86.81 77 GLU A O 1
ATOM 555 N N . MET A 1 78 ? -7.305 -26.547 -16.359 1 87.94 78 MET A N 1
ATOM 556 C CA . MET A 1 78 ? -8.594 -26.219 -16.969 1 87.94 78 MET A CA 1
ATOM 557 C C . MET A 1 78 ? -9.508 -25.516 -15.977 1 87.94 78 MET A C 1
ATOM 559 O O . MET A 1 78 ? -10.305 -24.656 -16.359 1 87.94 78 MET A O 1
ATOM 563 N N . HIS A 1 79 ? -9.406 -25.922 -14.703 1 90.38 79 HIS A N 1
ATOM 564 C CA . HIS A 1 79 ? -10.117 -25.234 -13.633 1 90.38 79 HIS A CA 1
ATOM 565 C C . HIS A 1 79 ? -9.812 -23.734 -13.633 1 90.38 79 HIS A C 1
ATOM 567 O O . HIS A 1 79 ? -10.719 -22.922 -13.719 1 90.38 79 HIS A O 1
ATOM 573 N N . ALA A 1 80 ? -8.555 -23.422 -13.617 1 91.69 80 ALA A N 1
ATOM 574 C CA . ALA A 1 80 ? -8.094 -22.031 -13.594 1 91.69 80 ALA A CA 1
ATOM 575 C C . ALA A 1 80 ? -8.453 -21.312 -14.891 1 91.69 80 ALA A C 1
ATOM 577 O O . ALA A 1 80 ? -8.781 -20.125 -14.875 1 91.69 80 ALA A O 1
ATOM 578 N N . LYS A 1 81 ? -8.375 -22.016 -15.953 1 92.12 81 LYS A N 1
ATOM 579 C CA . LYS A 1 81 ? -8.719 -21.422 -17.25 1 92.12 81 LYS A CA 1
ATOM 580 C C . LYS A 1 81 ? -10.172 -20.969 -17.281 1 92.12 81 LYS A C 1
ATOM 582 O O . LYS A 1 81 ? -10.492 -19.906 -17.828 1 92.12 81 LYS A O 1
ATOM 587 N N . LYS A 1 82 ? -11.055 -21.797 -16.734 1 94.25 82 LYS A N 1
ATOM 588 C CA . LYS A 1 82 ? -12.469 -21.438 -16.656 1 94.25 82 LYS A CA 1
ATOM 589 C C . LYS A 1 82 ? -12.672 -20.141 -15.875 1 94.25 82 LYS A C 1
ATOM 591 O O . LYS A 1 82 ? -13.406 -19.25 -16.312 1 94.25 82 LYS A O 1
ATOM 596 N N . ILE A 1 83 ? -11.992 -20.016 -14.758 1 96.25 83 ILE A N 1
ATOM 597 C CA . ILE A 1 83 ? -12.102 -18.812 -13.938 1 96.25 83 ILE A CA 1
ATOM 598 C C . ILE A 1 83 ? -11.5 -17.609 -14.68 1 96.25 83 ILE A C 1
ATOM 600 O O . ILE A 1 83 ? -12.086 -16.531 -14.695 1 96.25 83 ILE A O 1
ATOM 604 N N . SER A 1 84 ? -10.328 -17.812 -15.281 1 96.5 84 SER A N 1
ATOM 605 C CA . SER A 1 84 ? -9.672 -16.75 -16.047 1 96.5 84 SER A CA 1
ATOM 606 C C . SER A 1 84 ? -10.586 -16.203 -17.141 1 96.5 84 SER A C 1
ATOM 608 O O . SER A 1 84 ? -10.625 -15 -17.375 1 96.5 84 SER A O 1
ATOM 610 N N . ASN A 1 85 ? -11.258 -17.125 -17.781 1 96.31 85 ASN A N 1
ATOM 611 C CA . ASN A 1 85 ? -12.188 -16.719 -18.828 1 96.31 85 ASN A CA 1
ATOM 612 C C . ASN A 1 85 ? -13.305 -15.844 -18.281 1 96.31 85 ASN A C 1
ATOM 614 O O . ASN A 1 85 ? -13.727 -14.883 -18.938 1 96.31 85 ASN A O 1
ATOM 618 N N . ILE A 1 86 ? -13.758 -16.141 -17.125 1 97.44 86 ILE A N 1
ATOM 619 C CA . ILE A 1 86 ? -14.781 -15.344 -16.453 1 97.44 86 ILE A CA 1
ATOM 620 C C . ILE A 1 86 ? -14.266 -13.922 -16.219 1 97.44 86 ILE A C 1
ATOM 622 O O . ILE A 1 86 ? -14.977 -12.953 -16.469 1 97.44 86 ILE A O 1
ATOM 626 N N . TYR A 1 87 ? -13.078 -13.781 -15.773 1 98.38 87 TYR A N 1
ATOM 627 C CA . TYR A 1 87 ? -12.484 -12.469 -15.562 1 98.38 87 TYR A CA 1
ATOM 628 C C . TYR A 1 87 ? -12.398 -11.688 -16.859 1 98.38 87 TYR A C 1
ATOM 630 O O . TYR A 1 87 ? -12.68 -10.484 -16.891 1 98.38 87 TYR A O 1
ATOM 638 N N . ASP A 1 88 ? -11.953 -12.359 -17.938 1 97.62 88 ASP A N 1
ATOM 639 C CA . ASP A 1 88 ? -11.883 -11.711 -19.234 1 97.62 88 ASP A CA 1
ATOM 640 C C . ASP A 1 88 ? -13.25 -11.156 -19.656 1 97.62 88 ASP A C 1
ATOM 642 O O . ASP A 1 88 ? -13.352 -10.008 -20.078 1 97.62 88 ASP A O 1
ATOM 646 N N . MET A 1 89 ? -14.227 -11.984 -19.484 1 97.88 89 MET A N 1
ATOM 647 C CA . MET A 1 89 ? -15.578 -11.578 -19.859 1 97.88 89 MET A CA 1
ATOM 648 C C . MET A 1 89 ? -16.062 -10.438 -18.969 1 97.88 89 MET A C 1
ATOM 650 O O . MET A 1 89 ? -16.641 -9.469 -19.469 1 97.88 89 MET A O 1
ATOM 654 N N . ALA A 1 90 ? -15.836 -10.562 -17.703 1 98.5 90 ALA A N 1
ATOM 655 C CA . ALA A 1 90 ? -16.281 -9.555 -16.75 1 98.5 90 ALA A CA 1
ATOM 656 C C . ALA A 1 90 ? -15.664 -8.195 -17.047 1 98.5 90 ALA A C 1
ATOM 658 O O . ALA A 1 90 ? -16.359 -7.176 -17.047 1 98.5 90 ALA A O 1
ATOM 659 N N . MET A 1 91 ? -14.375 -8.133 -17.266 1 97.88 91 MET A N 1
ATOM 660 C CA . MET A 1 91 ? -13.688 -6.883 -17.562 1 97.88 91 MET A CA 1
ATOM 661 C C . MET A 1 91 ? -14.195 -6.281 -18.875 1 97.88 91 MET A C 1
ATOM 663 O O . MET A 1 91 ? -14.375 -5.066 -18.969 1 97.88 91 MET A O 1
ATOM 667 N N . LYS A 1 92 ? -14.414 -7.16 -19.859 1 96.88 92 LYS A N 1
ATOM 668 C CA . LYS A 1 92 ? -14.938 -6.703 -21.156 1 96.88 92 LYS A CA 1
ATOM 669 C C . LYS A 1 92 ? -16.312 -6.066 -20.984 1 96.88 92 LYS A C 1
ATOM 671 O O . LYS A 1 92 ? -16.609 -5.055 -21.625 1 96.88 92 LYS A O 1
ATOM 676 N N . MET A 1 93 ? -17.109 -6.648 -20.141 1 97.12 93 MET A N 1
ATOM 677 C CA . MET A 1 93 ? -18.5 -6.203 -19.969 1 97.12 93 MET A CA 1
ATOM 678 C C . MET A 1 93 ? -18.594 -5.113 -18.906 1 97.12 93 MET A C 1
ATOM 680 O O . MET A 1 93 ? -19.609 -4.434 -18.797 1 97.12 93 MET A O 1
ATOM 684 N N . GLY A 1 94 ? -17.5 -4.969 -18.156 1 97.31 94 GLY A N 1
ATOM 685 C CA . GLY A 1 94 ? -17.531 -4.027 -17.047 1 97.31 94 GLY A CA 1
ATOM 686 C C . GLY A 1 94 ? -18.484 -4.438 -15.938 1 97.31 94 GLY A C 1
ATOM 687 O O . GLY A 1 94 ? -19.312 -3.641 -15.5 1 97.31 94 GLY A O 1
ATOM 688 N N . ALA A 1 95 ? -18.391 -5.691 -15.477 1 98.19 95 ALA A N 1
ATOM 689 C CA . ALA A 1 95 ? -19.25 -6.223 -14.43 1 98.19 95 ALA A CA 1
ATOM 690 C C . ALA A 1 95 ? -18.438 -6.891 -13.328 1 98.19 95 ALA A C 1
ATOM 692 O O . ALA A 1 95 ? -17.391 -7.48 -13.602 1 98.19 95 ALA A O 1
ATOM 693 N N . PRO A 1 96 ? -18.938 -6.844 -12.07 1 98.56 96 PRO A N 1
ATOM 694 C CA . PRO A 1 96 ? -18.203 -7.438 -10.953 1 98.56 96 PRO A CA 1
ATOM 695 C C . PRO A 1 96 ? -17.984 -8.945 -11.117 1 98.56 96 PRO A C 1
ATOM 697 O O . PRO A 1 96 ? -18.75 -9.602 -11.836 1 98.56 96 PRO A O 1
ATOM 700 N N . VAL A 1 97 ? -16.953 -9.445 -10.492 1 98.88 97 VAL A N 1
ATOM 701 C CA . VAL A 1 97 ? -16.703 -10.883 -10.383 1 98.88 97 VAL A CA 1
ATOM 702 C C . VAL A 1 97 ? -16.844 -11.32 -8.93 1 98.88 97 VAL A C 1
ATOM 704 O O . VAL A 1 97 ? -16.328 -10.672 -8.023 1 98.88 97 VAL A O 1
ATOM 707 N N . ILE A 1 98 ? -17.578 -12.375 -8.719 1 98.88 98 ILE A N 1
ATOM 708 C CA . ILE A 1 98 ? -17.766 -12.953 -7.391 1 98.88 98 ILE A CA 1
ATOM 709 C C . ILE A 1 98 ? -17.25 -14.391 -7.371 1 98.88 98 ILE A C 1
ATOM 711 O O . ILE A 1 98 ? -17.719 -15.234 -8.133 1 98.88 98 ILE A O 1
ATOM 715 N N . GLY A 1 99 ? -16.25 -14.633 -6.59 1 98.44 99 GLY A N 1
ATOM 716 C CA . GLY A 1 99 ? -15.727 -15.977 -6.418 1 98.44 99 GLY A CA 1
ATOM 717 C C . GLY A 1 99 ? -16.188 -16.641 -5.141 1 98.44 99 GLY A C 1
ATOM 718 O O . GLY A 1 99 ? -16.016 -16.094 -4.047 1 98.44 99 GLY A O 1
ATOM 719 N N . LEU A 1 100 ? -16.781 -17.797 -5.223 1 98.12 100 LEU A N 1
ATOM 720 C CA . LEU A 1 100 ? -17.203 -18.625 -4.102 1 98.12 100 LEU A CA 1
ATOM 721 C C . LEU A 1 100 ? -16.266 -19.812 -3.914 1 98.12 100 LEU A C 1
ATOM 723 O O . LEU A 1 100 ? -16.359 -20.812 -4.641 1 98.12 100 LEU A O 1
ATOM 727 N N . VAL A 1 101 ? -15.414 -19.719 -2.881 1 96.94 101 VAL A N 1
ATOM 728 C CA . VAL A 1 101 ? -14.203 -20.531 -2.816 1 96.94 101 VAL A CA 1
ATOM 729 C C . VAL A 1 101 ? -14.422 -21.703 -1.846 1 96.94 101 VAL A C 1
ATOM 731 O O . VAL A 1 101 ? -14.938 -21.5 -0.745 1 96.94 101 VAL A O 1
ATOM 734 N N . ASP A 1 102 ? -14.062 -22.844 -2.191 1 93.5 102 ASP A N 1
ATOM 735 C CA . ASP A 1 102 ? -13.992 -24.094 -1.441 1 93.5 102 ASP A CA 1
ATOM 736 C C . ASP A 1 102 ? -13.016 -25.078 -2.096 1 93.5 102 ASP A C 1
ATOM 738 O O . ASP A 1 102 ? -13.406 -25.859 -2.961 1 93.5 102 ASP A O 1
ATOM 742 N N . CYS A 1 103 ? -11.719 -24.953 -1.692 1 85.56 103 CYS A N 1
ATOM 743 C CA . CYS A 1 103 ? -10.695 -25.656 -2.465 1 85.56 103 CYS A CA 1
ATOM 744 C C . CYS A 1 103 ? -9.562 -26.125 -1.565 1 85.56 103 CYS A C 1
ATOM 746 O O . CYS A 1 103 ? -9.203 -25.438 -0.601 1 85.56 103 CYS A O 1
ATOM 748 N N . ALA A 1 104 ? -9.094 -27.297 -1.954 1 73.94 104 ALA A N 1
ATOM 749 C CA . ALA A 1 104 ? -7.973 -27.859 -1.219 1 73.94 104 ALA A CA 1
ATOM 750 C C . ALA A 1 104 ? -6.648 -27.266 -1.683 1 73.94 104 ALA A C 1
ATOM 752 O O . ALA A 1 104 ? -5.594 -27.562 -1.12 1 73.94 104 ALA A O 1
ATOM 753 N N . GLY A 1 105 ? -6.711 -26.453 -2.672 1 77 105 GLY A N 1
ATOM 754 C CA . GLY A 1 105 ? -5.473 -25.875 -3.176 1 77 105 GLY A CA 1
ATOM 755 C C . GLY A 1 105 ? -5.105 -26.375 -4.562 1 77 105 GLY A C 1
ATOM 756 O O . GLY A 1 105 ? -5.969 -26.5 -5.434 1 77 105 GLY A O 1
ATOM 757 N N . PHE A 1 106 ? -3.787 -26.656 -4.758 1 77.62 106 PHE A N 1
ATOM 758 C CA . PHE A 1 106 ? -3.248 -27.047 -6.055 1 77.62 106 PHE A CA 1
ATOM 759 C C . PHE A 1 106 ? -3.539 -28.516 -6.332 1 77.62 106 PHE A C 1
ATOM 761 O O . PHE A 1 106 ? -3.492 -29.344 -5.422 1 77.62 106 PHE A O 1
ATOM 768 N N . ARG A 1 107 ? -3.881 -28.734 -7.629 1 78.5 107 ARG A N 1
ATOM 769 C CA . ARG A 1 107 ? -3.893 -30.125 -8.07 1 78.5 107 ARG A CA 1
ATOM 770 C C . ARG A 1 107 ? -2.475 -30.625 -8.312 1 78.5 107 ARG A C 1
ATOM 772 O O . ARG A 1 107 ? -1.869 -30.328 -9.344 1 78.5 107 ARG A O 1
ATOM 779 N N . LEU A 1 108 ? -1.925 -31.359 -7.426 1 72.75 108 LEU A N 1
ATOM 780 C CA . LEU A 1 108 ? -0.521 -31.75 -7.375 1 72.75 108 LEU A CA 1
ATOM 781 C C . LEU A 1 108 ? -0.132 -32.531 -8.617 1 72.75 108 LEU A C 1
ATOM 783 O O . LEU A 1 108 ? 1.016 -32.469 -9.07 1 72.75 108 LEU A O 1
ATOM 787 N N . GLN A 1 109 ? -1.111 -33.219 -9.156 1 71.88 109 GLN A N 1
ATOM 788 C CA . GLN A 1 109 ? -0.844 -34.062 -10.32 1 71.88 109 GLN A CA 1
ATOM 789 C C . GLN A 1 109 ? -0.448 -33.219 -11.523 1 71.88 109 GLN A C 1
ATOM 791 O O . GLN A 1 109 ? 0.219 -33.719 -12.438 1 71.88 109 GLN A O 1
ATOM 796 N N . GLU A 1 110 ? -0.878 -31.984 -11.516 1 79.12 110 GLU A N 1
ATOM 797 C CA . GLU A 1 110 ? -0.597 -31.109 -12.656 1 79.12 110 GLU A CA 1
ATOM 798 C C . GLU A 1 110 ? 0.588 -30.188 -12.367 1 79.12 110 GLU A C 1
ATOM 800 O O . GLU A 1 110 ? 1.094 -29.516 -13.266 1 79.12 110 GLU A O 1
ATOM 805 N N . ALA A 1 111 ? 1.191 -30.266 -11.219 1 79.31 111 ALA A N 1
ATOM 806 C CA . ALA A 1 111 ? 2.416 -29.641 -10.734 1 79.31 111 ALA A CA 1
ATOM 807 C C . ALA A 1 111 ? 2.607 -28.25 -11.352 1 79.31 111 ALA A C 1
ATOM 809 O O . ALA A 1 111 ? 1.876 -27.312 -11.031 1 79.31 111 ALA A O 1
ATOM 810 N N . THR A 1 112 ? 3.578 -28.188 -12.398 1 81.44 112 THR A N 1
ATOM 811 C CA . THR A 1 112 ? 4.012 -26.906 -12.953 1 81.44 112 THR A CA 1
ATOM 812 C C . THR A 1 112 ? 2.896 -26.266 -13.766 1 81.44 112 THR A C 1
ATOM 814 O O . THR A 1 112 ? 2.775 -25.047 -13.805 1 81.44 112 THR A O 1
ATOM 817 N N . ASP A 1 113 ? 2.031 -27.047 -14.32 1 85.25 113 ASP A N 1
ATOM 818 C CA . ASP A 1 113 ? 0.903 -26.516 -15.07 1 85.25 113 ASP A CA 1
ATOM 819 C C . ASP A 1 113 ? -0.104 -25.844 -14.148 1 85.25 113 ASP A C 1
ATOM 821 O O . ASP A 1 113 ? -0.676 -24.797 -14.5 1 85.25 113 ASP A O 1
ATOM 825 N N . ALA A 1 114 ? -0.294 -26.453 -13.062 1 85.38 114 ALA A N 1
ATOM 826 C CA . ALA A 1 114 ? -1.172 -25.844 -12.062 1 85.38 114 ALA A CA 1
ATOM 827 C C . ALA A 1 114 ? -0.589 -24.531 -11.555 1 85.38 114 ALA A C 1
ATOM 829 O O . ALA A 1 114 ? -1.321 -23.562 -11.344 1 85.38 114 ALA A O 1
ATOM 830 N N . LEU A 1 115 ? 0.672 -24.516 -11.383 1 88.88 115 LEU A N 1
ATOM 831 C CA . LEU A 1 115 ? 1.35 -23.312 -10.93 1 88.88 115 LEU A CA 1
ATOM 832 C C . LEU A 1 115 ? 1.186 -22.172 -11.945 1 88.88 115 LEU A C 1
ATOM 834 O O . LEU A 1 115 ? 0.882 -21.047 -11.578 1 88.88 115 LEU A O 1
ATOM 838 N N . GLU A 1 116 ? 1.377 -22.516 -13.148 1 90.44 116 GLU A N 1
ATOM 839 C CA . GLU A 1 116 ? 1.188 -21.547 -14.219 1 90.44 116 GLU A CA 1
ATOM 840 C C . GLU A 1 116 ? -0.251 -21.031 -14.266 1 90.44 116 GLU A C 1
ATOM 842 O O . GLU A 1 116 ? -0.492 -19.844 -14.484 1 90.44 116 GLU A O 1
ATOM 847 N N . ALA A 1 117 ? -1.144 -21.938 -14.094 1 90.56 117 ALA A N 1
ATOM 848 C CA . ALA A 1 117 ? -2.561 -21.578 -14.094 1 90.56 117 ALA A CA 1
ATOM 849 C C . ALA A 1 117 ? -2.885 -20.609 -12.953 1 90.56 117 ALA A C 1
ATOM 851 O O . ALA A 1 117 ? -3.633 -19.656 -13.148 1 90.56 117 ALA A O 1
ATOM 852 N N . PHE A 1 118 ? -2.312 -20.812 -11.805 1 90.81 118 PHE A N 1
ATOM 853 C CA . PHE A 1 118 ? -2.457 -19.891 -10.688 1 90.81 118 PHE A CA 1
ATOM 854 C C . PHE A 1 118 ? -1.937 -18.5 -11.062 1 90.81 118 PHE A C 1
ATOM 856 O O . PHE A 1 118 ? -2.59 -17.5 -10.789 1 90.81 118 PHE A O 1
ATOM 863 N N . GLY A 1 119 ? -0.789 -18.547 -11.617 1 95.38 119 GLY A N 1
ATOM 864 C CA . GLY A 1 119 ? -0.206 -17.281 -12.031 1 95.38 119 GLY A CA 1
ATOM 865 C C . GLY A 1 119 ? -1.099 -16.484 -12.969 1 95.38 119 GLY A C 1
ATOM 866 O O . GLY A 1 119 ? -1.217 -15.273 -12.844 1 95.38 119 GLY A O 1
ATOM 867 N N . LYS A 1 120 ? -1.731 -17.172 -13.875 1 95.5 120 LYS A N 1
ATOM 868 C CA . LYS A 1 120 ? -2.643 -16.531 -14.805 1 95.5 120 LYS A CA 1
ATOM 869 C C . LYS A 1 120 ? -3.85 -15.938 -14.078 1 95.5 120 LYS A C 1
ATOM 871 O O . LYS A 1 120 ? -4.309 -14.844 -14.414 1 95.5 120 LYS A O 1
ATOM 876 N N . LEU A 1 121 ? -4.332 -16.688 -13.172 1 96.06 121 LEU A N 1
ATOM 877 C CA . LEU A 1 121 ? -5.438 -16.188 -12.359 1 96.06 121 LEU A CA 1
ATOM 878 C C . LEU A 1 121 ? -5.035 -14.922 -11.617 1 96.06 121 LEU A C 1
ATOM 880 O O . LEU A 1 121 ? -5.766 -13.93 -11.633 1 96.06 121 LEU A O 1
ATOM 884 N N . TYR A 1 122 ? -3.84 -14.938 -10.961 1 97.75 122 TYR A N 1
ATOM 885 C CA . TYR A 1 122 ? -3.316 -13.766 -10.273 1 97.75 122 TYR A CA 1
ATOM 886 C C . TYR A 1 122 ? -3.234 -12.57 -11.227 1 97.75 122 TYR A C 1
ATOM 888 O O . TYR A 1 122 ? -3.592 -11.453 -10.852 1 97.75 122 TYR A O 1
ATOM 896 N N . GLN A 1 123 ? -2.723 -12.852 -12.406 1 97.62 123 GLN A N 1
ATOM 897 C CA . GLN A 1 123 ? -2.574 -11.805 -13.414 1 97.62 123 GLN A CA 1
ATOM 898 C C . GLN A 1 123 ? -3.928 -11.203 -13.781 1 97.62 123 GLN A C 1
ATOM 900 O O . GLN A 1 123 ? -4.059 -9.984 -13.891 1 97.62 123 GLN A O 1
ATOM 905 N N . LYS A 1 124 ? -4.938 -12.062 -14.008 1 97.94 124 LYS A N 1
ATOM 906 C CA . LYS A 1 124 ? -6.273 -11.578 -14.352 1 97.94 124 LYS A CA 1
ATOM 907 C C . LYS A 1 124 ? -6.852 -10.719 -13.234 1 97.94 124 LYS A C 1
ATOM 909 O O . LYS A 1 124 ? -7.422 -9.656 -13.492 1 97.94 124 LYS A O 1
ATOM 914 N N . GLN A 1 125 ? -6.707 -11.188 -12.023 1 98.44 125 GLN A N 1
ATOM 915 C CA . GLN A 1 125 ? -7.199 -10.414 -10.891 1 98.44 125 GLN A CA 1
ATOM 916 C C . GLN A 1 125 ? -6.492 -9.07 -10.789 1 98.44 125 GLN A C 1
ATOM 918 O O . GLN A 1 125 ? -7.113 -8.055 -10.453 1 98.44 125 GLN A O 1
ATOM 923 N N . SER A 1 126 ? -5.215 -9.062 -11 1 98.31 126 SER A N 1
ATOM 924 C CA . SER A 1 126 ? -4.441 -7.82 -10.969 1 98.31 126 SER A CA 1
ATOM 925 C C . SER A 1 126 ? -4.914 -6.848 -12.039 1 98.31 126 SER A C 1
ATOM 927 O O . SER A 1 126 ? -5.027 -5.645 -11.789 1 98.31 126 SER A O 1
ATOM 929 N N . MET A 1 127 ? -5.188 -7.352 -13.242 1 97.75 127 MET A N 1
ATOM 930 C CA . MET A 1 127 ? -5.695 -6.516 -14.328 1 97.75 127 MET A CA 1
ATOM 931 C C . MET A 1 127 ? -7.07 -5.953 -13.992 1 97.75 127 MET A C 1
ATOM 933 O O . MET A 1 127 ? -7.395 -4.824 -14.359 1 97.75 127 MET A O 1
ATOM 937 N N . ALA A 1 128 ? -7.805 -6.75 -13.242 1 98.5 128 ALA A N 1
ATOM 938 C CA . ALA A 1 128 ? -9.164 -6.359 -12.891 1 98.5 128 ALA A CA 1
ATOM 939 C C . ALA A 1 128 ? -9.164 -5.328 -11.758 1 98.5 128 ALA A C 1
ATOM 941 O O . ALA A 1 128 ? -10.164 -4.637 -11.539 1 98.5 128 ALA A O 1
ATOM 942 N N . SER A 1 129 ? -8.125 -5.23 -11.008 1 98.5 129 SER A N 1
ATOM 943 C CA . SER A 1 129 ? -8.031 -4.324 -9.867 1 98.5 129 SER A CA 1
ATOM 944 C C . SER A 1 129 ? -8.258 -2.877 -10.289 1 98.5 129 SER A C 1
ATOM 946 O O . SER A 1 129 ? -7.547 -2.355 -11.148 1 98.5 129 SER A O 1
ATOM 948 N N . GLY A 1 130 ? -9.234 -2.205 -9.688 1 98 130 GLY A N 1
ATOM 949 C CA . GLY A 1 130 ? -9.562 -0.825 -10.008 1 98 130 GLY A CA 1
ATOM 950 C C . GLY A 1 130 ? -10.391 -0.687 -11.266 1 98 130 GLY A C 1
ATOM 951 O O . GLY A 1 130 ? -10.727 0.427 -11.68 1 98 130 GLY A O 1
ATOM 952 N N . VAL A 1 131 ? -10.742 -1.818 -11.945 1 98.31 131 VAL A N 1
ATOM 953 C CA . VAL A 1 131 ? -11.492 -1.808 -13.195 1 98.31 131 VAL A CA 1
ATOM 954 C C . VAL A 1 131 ? -12.914 -2.309 -12.945 1 98.31 131 VAL A C 1
ATOM 956 O O . VAL A 1 131 ? -13.883 -1.654 -13.328 1 98.31 131 VAL A O 1
ATOM 959 N N . ILE A 1 132 ? -13.008 -3.438 -12.328 1 98.56 132 ILE A N 1
ATOM 960 C CA . ILE A 1 132 ? -14.289 -3.988 -11.891 1 98.56 132 ILE A CA 1
ATOM 961 C C . ILE A 1 132 ? -14.18 -4.441 -10.438 1 98.56 132 ILE A C 1
ATOM 963 O O . ILE A 1 132 ? -13.117 -4.883 -9.992 1 98.56 132 ILE A O 1
ATOM 967 N N . PRO A 1 133 ? -15.297 -4.332 -9.656 1 98.56 133 PRO A N 1
ATOM 968 C CA . PRO A 1 133 ? -15.258 -4.852 -8.289 1 98.56 133 PRO A CA 1
ATOM 969 C C . PRO A 1 133 ? -15.023 -6.359 -8.234 1 98.56 133 PRO A C 1
ATOM 971 O O . PRO A 1 133 ? -15.586 -7.102 -9.047 1 98.56 133 PRO A O 1
ATOM 974 N N . GLN A 1 134 ? -14.18 -6.809 -7.426 1 98.88 134 GLN A N 1
ATOM 975 C CA . GLN A 1 134 ? -13.898 -8.227 -7.199 1 98.88 134 GLN A CA 1
ATOM 976 C C . GLN A 1 134 ? -14.258 -8.633 -5.773 1 98.88 134 GLN A C 1
ATOM 978 O O . GLN A 1 134 ? -13.766 -8.039 -4.809 1 98.88 134 GLN A O 1
ATOM 983 N N . ILE A 1 135 ? -15.086 -9.617 -5.617 1 98.81 135 ILE A N 1
ATOM 984 C CA . ILE A 1 135 ? -15.547 -10.094 -4.316 1 98.81 135 ILE A CA 1
ATOM 985 C C . ILE A 1 135 ? -15.25 -11.586 -4.18 1 98.81 135 ILE A C 1
ATOM 987 O O . ILE A 1 135 ? -15.461 -12.352 -5.117 1 98.81 135 ILE A O 1
ATOM 991 N N . THR A 1 136 ? -14.688 -12.016 -3.1 1 98.62 136 THR A N 1
ATOM 992 C CA . THR A 1 136 ? -14.422 -13.414 -2.812 1 98.62 136 THR A CA 1
ATOM 993 C C . THR A 1 136 ? -15.109 -13.844 -1.521 1 98.62 136 THR A C 1
ATOM 995 O O . THR A 1 136 ? -15.102 -13.109 -0.531 1 98.62 136 THR A O 1
ATOM 998 N N . ALA A 1 137 ? -15.734 -14.961 -1.512 1 98.69 137 ALA A N 1
ATOM 999 C CA . ALA A 1 137 ? -16.312 -15.57 -0.312 1 98.69 137 ALA A CA 1
ATOM 1000 C C . ALA A 1 137 ? -15.758 -16.984 -0.093 1 98.69 137 ALA A C 1
ATOM 1002 O O . ALA A 1 137 ? -15.766 -17.797 -1.009 1 98.69 137 ALA A O 1
ATOM 1003 N N . ILE A 1 138 ? -15.305 -17.188 1.089 1 98.19 138 ILE A N 1
ATOM 1004 C CA . ILE A 1 138 ? -14.695 -18.469 1.426 1 98.19 138 ILE A CA 1
ATOM 1005 C C . ILE A 1 138 ? -15.664 -19.312 2.258 1 98.19 138 ILE A C 1
ATOM 1007 O O . ILE A 1 138 ? -15.977 -18.953 3.395 1 98.19 138 ILE A O 1
ATOM 1011 N N . PHE A 1 139 ? -16.094 -20.422 1.748 1 97.31 139 PHE A N 1
ATOM 1012 C CA . PHE A 1 139 ? -17.078 -21.281 2.404 1 97.31 139 PHE A CA 1
ATOM 1013 C C . PHE A 1 139 ? -16.438 -22.578 2.877 1 97.31 139 PHE A C 1
ATOM 1015 O O . PHE A 1 139 ? -17.031 -23.312 3.668 1 97.31 139 PHE A O 1
ATOM 1022 N N . GLY A 1 140 ? -15.297 -22.828 2.477 1 95.44 140 GLY A N 1
ATOM 1023 C CA . GLY A 1 140 ? -14.477 -23.969 2.859 1 95.44 140 GLY A CA 1
ATOM 1024 C C . GLY A 1 140 ? -13.008 -23.641 2.996 1 95.44 140 GLY A C 1
ATOM 1025 O O . GLY A 1 140 ? -12.648 -22.641 3.629 1 95.44 140 GLY A O 1
ATOM 1026 N N . THR A 1 141 ? -12.211 -24.547 2.377 1 94.38 141 THR A N 1
ATOM 1027 C CA . THR A 1 141 ? -10.766 -24.344 2.506 1 94.38 141 THR A CA 1
ATOM 1028 C C . THR A 1 141 ? -10.242 -23.422 1.412 1 94.38 141 THR A C 1
ATOM 1030 O O . THR A 1 141 ? -10.641 -23.531 0.251 1 94.38 141 THR A O 1
ATOM 1033 N N . CYS A 1 142 ? -9.5 -22.484 1.745 1 95.56 142 CYS A N 1
ATOM 1034 C CA . CYS A 1 142 ? -8.711 -21.594 0.901 1 95.56 142 CYS A CA 1
ATOM 1035 C C . CYS A 1 142 ? -7.27 -21.531 1.385 1 95.56 142 CYS A C 1
ATOM 1037 O O . CYS A 1 142 ? -6.934 -20.688 2.229 1 95.56 142 CYS A O 1
ATOM 1039 N N . GLY A 1 143 ? -6.438 -22.422 0.853 1 92.75 143 GLY A N 1
ATOM 1040 C CA . GLY A 1 143 ? -5.113 -22.594 1.433 1 92.75 143 GLY A CA 1
ATOM 1041 C C . GLY A 1 143 ? -3.992 -22.438 0.423 1 92.75 143 GLY A C 1
ATOM 1042 O O . GLY A 1 143 ? -4.223 -22.531 -0.785 1 92.75 143 GLY A O 1
ATOM 1043 N N . GLY A 1 144 ? -2.777 -22.219 1 1 91.56 144 GLY A N 1
ATOM 1044 C CA . GLY A 1 144 ? -1.596 -22.125 0.158 1 91.56 144 GLY A CA 1
ATOM 1045 C C . GLY A 1 144 ? -1.612 -20.922 -0.768 1 91.56 144 GLY A C 1
ATOM 1046 O O . GLY A 1 144 ? -1.873 -19.797 -0.331 1 91.56 144 GLY A O 1
ATOM 1047 N N . GLY A 1 145 ? -1.34 -21.266 -1.981 1 91.81 145 GLY A N 1
ATOM 1048 C CA . GLY A 1 145 ? -1.294 -20.203 -2.975 1 91.81 145 GLY A CA 1
ATOM 1049 C C . GLY A 1 145 ? -2.648 -19.578 -3.246 1 91.81 145 GLY A C 1
ATOM 1050 O O . GLY A 1 145 ? -2.732 -18.438 -3.723 1 91.81 145 GLY A O 1
ATOM 1051 N N . LEU A 1 146 ? -3.682 -20.312 -2.936 1 93.94 146 LEU A N 1
ATOM 1052 C CA . LEU A 1 146 ? -5.023 -19.797 -3.176 1 93.94 146 LEU A CA 1
ATOM 1053 C C . LEU A 1 146 ? -5.328 -18.625 -2.25 1 93.94 146 LEU A C 1
ATOM 1055 O O . LEU A 1 146 ? -6.227 -17.828 -2.527 1 93.94 146 LEU A O 1
ATOM 1059 N N . SER A 1 147 ? -4.621 -18.531 -1.134 1 96.19 147 SER A N 1
ATOM 1060 C CA . SER A 1 147 ? -4.852 -17.453 -0.181 1 96.19 147 SER A CA 1
ATOM 1061 C C . SER A 1 147 ? -4.523 -16.094 -0.793 1 96.19 147 SER A C 1
ATOM 1063 O O . SER A 1 147 ? -4.934 -15.055 -0.271 1 96.19 147 SER A O 1
ATOM 1065 N N . ILE A 1 148 ? -3.787 -16.047 -1.859 1 96.81 148 ILE A N 1
ATOM 1066 C CA . ILE A 1 148 ? -3.436 -14.805 -2.543 1 96.81 148 ILE A CA 1
ATOM 1067 C C . ILE A 1 148 ? -4.648 -14.266 -3.301 1 96.81 148 ILE A C 1
ATOM 1069 O O . ILE A 1 148 ? -4.789 -13.055 -3.482 1 96.81 148 ILE A O 1
ATOM 1073 N N . VAL A 1 149 ? -5.586 -15.141 -3.672 1 96.88 149 VAL A N 1
ATOM 1074 C CA . VAL A 1 149 ? -6.754 -14.797 -4.477 1 96.88 149 VAL A CA 1
ATOM 1075 C C . VAL A 1 149 ? -7.641 -13.82 -3.707 1 96.88 149 VAL A C 1
ATOM 1077 O O . VAL A 1 149 ? -7.922 -12.719 -4.184 1 96.88 149 VAL A O 1
ATOM 1080 N N . PRO A 1 150 ? -8.055 -14.195 -2.469 1 97.75 150 PRO A N 1
ATOM 1081 C CA . PRO A 1 150 ? -8.836 -13.195 -1.736 1 97.75 150 PRO A CA 1
ATOM 1082 C C . PRO A 1 150 ? -8.055 -11.914 -1.457 1 97.75 150 PRO A C 1
ATOM 1084 O O . PRO A 1 150 ? -8.641 -10.836 -1.365 1 97.75 150 PRO A O 1
ATOM 1087 N N . ALA A 1 151 ? -6.77 -11.984 -1.348 1 98.06 151 ALA A N 1
ATOM 1088 C CA . ALA A 1 151 ? -5.945 -10.812 -1.06 1 98.06 151 ALA A CA 1
ATOM 1089 C C . ALA A 1 151 ? -5.812 -9.922 -2.289 1 98.06 151 ALA A C 1
ATOM 1091 O O . ALA A 1 151 ? -5.434 -8.75 -2.178 1 98.06 151 ALA A O 1
ATOM 1092 N N . LEU A 1 152 ? -6.094 -10.445 -3.475 1 98.44 152 LEU A N 1
ATOM 1093 C CA . LEU A 1 152 ? -6.043 -9.672 -4.711 1 98.44 152 LEU A CA 1
ATOM 1094 C C . LEU A 1 152 ? -7.418 -9.109 -5.055 1 98.44 152 LEU A C 1
ATOM 1096 O O . LEU A 1 152 ? -7.559 -8.359 -6.027 1 98.44 152 LEU A O 1
ATOM 1100 N N . THR A 1 153 ? -8.461 -9.461 -4.312 1 98.19 153 THR A N 1
ATOM 1101 C CA . THR A 1 153 ? -9.805 -8.953 -4.578 1 98.19 153 THR A CA 1
ATOM 1102 C C . THR A 1 153 ? -10.125 -7.777 -3.662 1 98.19 153 THR A C 1
ATOM 1104 O O . THR A 1 153 ? -9.359 -7.469 -2.748 1 98.19 153 THR A O 1
ATOM 1107 N N . ASP A 1 154 ? -11.188 -7.094 -3.891 1 98.62 154 ASP A N 1
ATOM 1108 C CA . ASP A 1 154 ? -11.531 -5.867 -3.176 1 98.62 154 ASP A CA 1
ATOM 1109 C C . ASP A 1 154 ? -12.188 -6.18 -1.832 1 98.62 154 ASP A C 1
ATOM 1111 O O . ASP A 1 154 ? -11.938 -5.492 -0.841 1 98.62 154 ASP A O 1
ATOM 1115 N N . PHE A 1 155 ? -13.055 -7.164 -1.794 1 98.81 155 PHE A N 1
ATOM 1116 C CA . PHE A 1 155 ? -13.766 -7.539 -0.58 1 98.81 155 PHE A CA 1
ATOM 1117 C C . PHE A 1 155 ? -13.75 -9.055 -0.39 1 98.81 155 PHE A C 1
ATOM 1119 O O . PHE A 1 155 ? -13.922 -9.805 -1.351 1 98.81 155 PHE A O 1
ATOM 1126 N N . THR A 1 156 ? -13.516 -9.508 0.799 1 98.81 156 THR A N 1
ATOM 1127 C CA . THR A 1 156 ? -13.453 -10.922 1.13 1 98.81 156 THR A CA 1
ATOM 1128 C C . THR A 1 156 ? -14.383 -11.25 2.289 1 98.81 156 THR A C 1
ATOM 1130 O O . THR A 1 156 ? -14.391 -10.555 3.307 1 98.81 156 THR A O 1
ATOM 1133 N N . PHE A 1 157 ? -15.172 -12.227 2.139 1 98.88 157 PHE A N 1
ATOM 1134 C CA . PHE A 1 157 ? -16.031 -12.758 3.184 1 98.88 157 PHE A CA 1
ATOM 1135 C C . PHE A 1 157 ? -15.641 -14.18 3.547 1 98.88 157 PHE A C 1
ATOM 1137 O O . PHE A 1 157 ? -15.07 -14.898 2.725 1 98.88 157 PHE A O 1
ATOM 1144 N N . MET A 1 158 ? -15.883 -14.586 4.754 1 98.62 158 MET A N 1
ATOM 1145 C CA . MET A 1 158 ? -15.484 -15.914 5.203 1 98.62 158 MET A CA 1
ATOM 1146 C C . MET A 1 158 ? -16.547 -16.531 6.105 1 98.62 158 MET A C 1
ATOM 1148 O O . MET A 1 158 ? -17.016 -15.883 7.047 1 98.62 158 MET A O 1
ATOM 1152 N N . GLU A 1 159 ? -16.953 -17.719 5.781 1 98.44 159 GLU A N 1
ATOM 1153 C CA . GLU A 1 159 ? -17.906 -18.469 6.602 1 98.44 159 GLU A CA 1
ATOM 1154 C C . GLU A 1 159 ? -17.281 -18.891 7.93 1 98.44 159 GLU A C 1
ATOM 1156 O O . GLU A 1 159 ? -16.141 -19.359 7.965 1 98.44 159 GLU A O 1
ATOM 1161 N N . GLU A 1 160 ? -17.922 -18.812 9.031 1 97.5 160 GLU A N 1
ATOM 1162 C CA . GLU A 1 160 ? -17.359 -18.844 10.383 1 97.5 160 GLU A CA 1
ATOM 1163 C C . GLU A 1 160 ? -17.016 -20.266 10.797 1 97.5 160 GLU A C 1
ATOM 1165 O O . GLU A 1 160 ? -16.031 -20.5 11.508 1 97.5 160 GLU A O 1
ATOM 1170 N N . LYS A 1 161 ? -17.812 -21.203 10.422 1 95.25 161 LYS A N 1
ATOM 1171 C CA . LYS A 1 161 ? -17.656 -22.547 10.945 1 95.25 161 LYS A CA 1
ATOM 1172 C C . LYS A 1 161 ? -16.703 -23.375 10.086 1 95.25 161 LYS A C 1
ATOM 1174 O O . LYS A 1 161 ? -15.773 -23.984 10.602 1 95.25 161 LYS A O 1
ATOM 1179 N N . ASN A 1 162 ? -16.906 -23.281 8.805 1 94.38 162 ASN A N 1
ATOM 1180 C CA . ASN A 1 162 ? -16.203 -24.188 7.918 1 94.38 162 ASN A CA 1
ATOM 1181 C C . ASN A 1 162 ? -15.094 -23.469 7.141 1 94.38 162 ASN A C 1
ATOM 1183 O O . ASN A 1 162 ? -14.203 -24.109 6.582 1 94.38 162 ASN A O 1
ATOM 1187 N N . GLY A 1 163 ? -15.172 -22.141 7.062 1 96.62 163 GLY A N 1
ATOM 1188 C CA . GLY A 1 163 ? -14.18 -21.406 6.297 1 96.62 163 GLY A CA 1
ATOM 1189 C C . GLY A 1 163 ? -12.789 -21.453 6.902 1 96.62 163 GLY A C 1
ATOM 1190 O O . GLY A 1 163 ? -12.633 -21.328 8.117 1 96.62 163 GLY A O 1
ATOM 1191 N N . LYS A 1 164 ? -11.812 -21.812 6.062 1 96.44 164 LYS A N 1
ATOM 1192 C CA . LYS A 1 164 ? -10.406 -21.781 6.445 1 96.44 164 LYS A CA 1
ATOM 1193 C C . LYS A 1 164 ? -9.57 -21.031 5.418 1 96.44 164 LYS A C 1
ATOM 1195 O O . LYS A 1 164 ? -9.656 -21.297 4.219 1 96.44 164 LYS A O 1
ATOM 1200 N N . LEU A 1 165 ? -8.867 -20.047 5.863 1 97.19 165 LEU A N 1
ATOM 1201 C CA . LEU A 1 165 ? -7.977 -19.266 5.023 1 97.19 165 LEU A CA 1
ATOM 1202 C C . LEU A 1 165 ? -6.562 -19.25 5.598 1 97.19 165 LEU A C 1
ATOM 1204 O O . LEU A 1 165 ? -6.363 -18.875 6.754 1 97.19 165 LEU A O 1
ATOM 1208 N N . PHE A 1 166 ? -5.562 -19.75 4.809 1 96.25 166 PHE A N 1
ATOM 1209 C CA . PHE A 1 166 ? -4.188 -19.797 5.297 1 96.25 166 PHE A CA 1
ATOM 1210 C C . PHE A 1 166 ? -3.203 -19.891 4.141 1 96.25 166 PHE A C 1
ATOM 1212 O O . PHE A 1 166 ? -3.492 -20.516 3.123 1 96.25 166 PHE A O 1
ATOM 1219 N N . THR A 1 167 ? -2.096 -19.219 4.277 1 95.88 167 THR A N 1
ATOM 1220 C CA . THR A 1 167 ? -0.978 -19.453 3.371 1 95.88 167 THR A CA 1
ATOM 1221 C C . THR A 1 167 ? -0.176 -20.672 3.805 1 95.88 167 THR A C 1
ATOM 1223 O O . THR A 1 167 ? 0.131 -21.547 2.986 1 95.88 167 THR A O 1
ATOM 1226 N N . ASN A 1 168 ? 0.192 -20.641 5.051 1 94.31 168 ASN A N 1
ATOM 1227 C CA . ASN A 1 168 ? 0.752 -21.828 5.691 1 94.31 168 ASN A CA 1
ATOM 1228 C C . ASN A 1 168 ? -0.269 -22.5 6.598 1 94.31 168 ASN A C 1
ATOM 1230 O O . ASN A 1 168 ? -0.929 -21.844 7.402 1 94.31 168 ASN A O 1
ATOM 1234 N N . THR A 1 169 ? -0.368 -23.812 6.402 1 90.5 169 THR A N 1
ATOM 1235 C CA . THR A 1 169 ? -1.269 -24.516 7.309 1 90.5 169 THR A CA 1
ATOM 1236 C C . THR A 1 169 ? -0.89 -24.234 8.766 1 90.5 169 THR A C 1
ATOM 1238 O O . THR A 1 169 ? 0.294 -24.172 9.102 1 90.5 169 THR A O 1
ATOM 1241 N N . PRO A 1 170 ? -1.942 -24.109 9.633 1 91.94 170 PRO A N 1
ATOM 1242 C CA . PRO A 1 170 ? -1.66 -23.766 11.031 1 91.94 170 PRO A CA 1
ATOM 1243 C C . PRO A 1 170 ? -0.657 -24.719 11.68 1 91.94 170 PRO A C 1
ATOM 1245 O O . PRO A 1 170 ? 0.216 -24.281 12.43 1 91.94 170 PRO A O 1
ATOM 1248 N N . ASN A 1 171 ? -0.691 -25.984 11.328 1 88.75 171 ASN A N 1
ATOM 1249 C CA . ASN A 1 171 ? 0.167 -26.984 11.945 1 88.75 171 ASN A CA 1
ATOM 1250 C C . ASN A 1 171 ? 1.608 -26.875 11.461 1 88.75 171 ASN A C 1
ATOM 1252 O O . ASN A 1 171 ? 2.521 -27.422 12.078 1 88.75 171 ASN A O 1
ATOM 1256 N N . ALA A 1 172 ? 1.769 -26.219 10.367 1 87.81 172 ALA A N 1
ATOM 1257 C CA . ALA A 1 172 ? 3.113 -26.047 9.82 1 87.81 172 ALA A CA 1
ATOM 1258 C C . ALA A 1 172 ? 3.801 -24.828 10.453 1 87.81 172 ALA A C 1
ATOM 1260 O O . ALA A 1 172 ? 4.992 -24.609 10.234 1 87.81 172 ALA A O 1
ATOM 1261 N N . ILE A 1 173 ? 3.1 -24.016 11.219 1 92.56 173 ILE A N 1
ATOM 1262 C CA . ILE A 1 173 ? 3.633 -22.828 11.859 1 92.56 173 ILE A CA 1
ATOM 1263 C C . ILE A 1 173 ? 4.176 -23.172 13.242 1 92.56 173 ILE A C 1
ATOM 1265 O O . ILE A 1 173 ? 3.422 -23.609 14.117 1 92.56 173 ILE A O 1
ATOM 1269 N N . PRO A 1 174 ? 5.496 -23 13.328 1 89.44 174 PRO A N 1
ATOM 1270 C CA . PRO A 1 174 ? 6.066 -23.312 14.633 1 89.44 174 PRO A CA 1
ATOM 1271 C C . PRO A 1 174 ? 5.387 -22.562 15.781 1 89.44 174 PRO A C 1
ATOM 1273 O O . PRO A 1 174 ? 5.199 -21.359 15.703 1 89.44 174 PRO A O 1
ATOM 1276 N N . GLY A 1 175 ? 5.012 -23.312 16.781 1 84.5 175 GLY A N 1
ATOM 1277 C CA . GLY A 1 175 ? 4.438 -22.703 17.984 1 84.5 175 GLY A CA 1
ATOM 1278 C C . GLY A 1 175 ? 2.945 -22.453 17.875 1 84.5 175 GLY A C 1
ATOM 1279 O O . GLY A 1 175 ? 2.307 -22.031 18.828 1 84.5 175 GLY A O 1
ATOM 1280 N N . ASN A 1 176 ? 2.447 -22.562 16.609 1 81.81 176 ASN A N 1
ATOM 1281 C CA . ASN A 1 176 ? 1.005 -22.391 16.469 1 81.81 176 ASN A CA 1
ATOM 1282 C C . ASN A 1 176 ? 0.25 -23.641 16.938 1 81.81 176 ASN A C 1
ATOM 1284 O O . ASN A 1 176 ? 0.55 -24.75 16.5 1 81.81 176 ASN A O 1
ATOM 1288 N N . ASP A 1 177 ? -0.559 -23.531 17.969 1 82.31 177 ASP A N 1
ATOM 1289 C CA . ASP A 1 177 ? -1.46 -24.578 18.438 1 82.31 177 ASP A CA 1
ATOM 1290 C C . ASP A 1 177 ? -2.912 -24.25 18.109 1 82.31 177 ASP A C 1
ATOM 1292 O O . ASP A 1 177 ? -3.498 -23.328 18.703 1 82.31 177 ASP A O 1
ATOM 1296 N N . ILE A 1 178 ? -3.475 -25.047 17.188 1 84.19 178 ILE A N 1
ATOM 1297 C CA . ILE A 1 178 ? -4.812 -24.781 16.656 1 84.19 178 ILE A CA 1
ATOM 1298 C C . ILE A 1 178 ? -5.805 -24.688 17.812 1 84.19 178 ILE A C 1
ATOM 1300 O O . ILE A 1 178 ? -6.762 -23.906 17.75 1 84.19 178 ILE A O 1
ATOM 1304 N N . SER A 1 179 ? -5.562 -25.516 18.828 1 83.12 179 SER A N 1
ATOM 1305 C CA . SER A 1 179 ? -6.477 -25.484 19.969 1 83.12 179 SER A CA 1
ATOM 1306 C C . SER A 1 179 ? -6.434 -24.141 20.672 1 83.12 179 SER A C 1
ATOM 1308 O O . SER A 1 179 ? -7.406 -23.734 21.312 1 83.12 179 SER A O 1
ATOM 1310 N N . LYS A 1 180 ? -5.367 -23.484 20.641 1 80.19 180 LYS A N 1
ATOM 1311 C CA . LYS A 1 180 ? -5.203 -22.188 21.297 1 80.19 180 LYS A CA 1
ATOM 1312 C C . LYS A 1 180 ? -5.43 -21.047 20.312 1 80.19 180 LYS A C 1
ATOM 1314 O O . LYS A 1 180 ? -6.094 -20.062 20.641 1 80.19 180 LYS A O 1
ATOM 1319 N N . CYS A 1 181 ? -4.84 -21.156 19.203 1 81.88 181 CYS A N 1
ATOM 1320 C CA . CYS A 1 181 ? -4.945 -20.141 18.141 1 81.88 181 CYS A CA 1
ATOM 1321 C C . CYS A 1 181 ? -4.992 -20.797 16.766 1 81.88 181 CYS A C 1
ATOM 1323 O O . CYS A 1 181 ? -4.059 -21.5 16.375 1 81.88 181 CYS A O 1
ATOM 1325 N N . ASP A 1 182 ? -6.102 -20.578 16.188 1 92.38 182 ASP A N 1
ATOM 1326 C CA . ASP A 1 182 ? -6.246 -21.062 14.82 1 92.38 182 ASP A CA 1
ATOM 1327 C C . ASP A 1 182 ? -6.078 -19.922 13.82 1 92.38 182 ASP A C 1
ATOM 1329 O O . ASP A 1 182 ? -7.02 -19.172 13.562 1 92.38 182 ASP A O 1
ATOM 1333 N N . THR A 1 183 ? -4.934 -19.828 13.172 1 95.88 183 THR A N 1
ATOM 1334 C CA . THR A 1 183 ? -4.613 -18.75 12.25 1 95.88 183 THR A CA 1
ATOM 1335 C C . THR A 1 183 ? -5.449 -18.859 10.977 1 95.88 183 THR A C 1
ATOM 1337 O O . THR A 1 183 ? -5.512 -17.922 10.188 1 95.88 183 THR A O 1
ATOM 1340 N N . SER A 1 184 ? -6.031 -19.969 10.703 1 96.06 184 SER A N 1
ATOM 1341 C CA . SER A 1 184 ? -6.816 -20.156 9.484 1 96.06 184 SER A CA 1
ATOM 1342 C C . SER A 1 184 ? -8.281 -19.797 9.711 1 96.06 184 SER A C 1
ATOM 1344 O O . SER A 1 184 ? -9.062 -19.734 8.758 1 96.06 184 SER A O 1
ATOM 1346 N N . SER A 1 185 ? -8.648 -19.547 10.898 1 96.75 185 SER A N 1
ATOM 1347 C CA . SER A 1 185 ? -10.047 -19.359 11.266 1 96.75 185 SER A CA 1
ATOM 1348 C C . SER A 1 185 ? -10.562 -18.016 10.766 1 96.75 185 SER A C 1
ATOM 1350 O O . SER A 1 185 ? -9.781 -17.094 10.539 1 96.75 185 SER A O 1
ATOM 1352 N N . ALA A 1 186 ? -11.891 -17.922 10.617 1 97.69 186 ALA A N 1
ATOM 1353 C CA . ALA A 1 186 ? -12.539 -16.672 10.227 1 97.69 186 ALA A CA 1
ATOM 1354 C C . ALA A 1 186 ? -12.258 -15.578 11.25 1 97.69 186 ALA A C 1
ATOM 1356 O O . ALA A 1 186 ? -12.055 -14.422 10.883 1 97.69 186 ALA A O 1
ATOM 1357 N N . ALA A 1 187 ? -12.258 -15.922 12.492 1 96.88 187 ALA A N 1
ATOM 1358 C CA . ALA A 1 187 ? -12.008 -14.953 13.555 1 96.88 187 ALA A CA 1
ATOM 1359 C C . ALA A 1 187 ? -10.625 -14.336 13.422 1 96.88 187 ALA A C 1
ATOM 1361 O O . ALA A 1 187 ? -10.477 -13.117 13.406 1 96.88 187 ALA A O 1
ATOM 1362 N N . PHE A 1 188 ? -9.617 -15.172 13.289 1 96.62 188 PHE A N 1
ATOM 1363 C CA . PHE A 1 188 ? -8.25 -14.68 13.164 1 96.62 188 PHE A CA 1
ATOM 1364 C C . PHE A 1 188 ? -8.094 -13.82 11.914 1 96.62 188 PHE A C 1
ATOM 1366 O O . PHE A 1 188 ? -7.523 -12.727 11.969 1 96.62 188 PHE A O 1
ATOM 1373 N N . GLN A 1 189 ? -8.633 -14.266 10.789 1 97.75 189 GLN A N 1
ATOM 1374 C CA . GLN A 1 189 ? -8.453 -13.609 9.5 1 97.75 189 GLN A CA 1
ATOM 1375 C C . GLN A 1 189 ? -9.227 -12.297 9.445 1 97.75 189 GLN A C 1
ATOM 1377 O O . GLN A 1 189 ? -8.828 -11.367 8.734 1 97.75 189 GLN A O 1
ATOM 1382 N N . SER A 1 190 ? -10.32 -12.164 10.164 1 98.12 190 SER A N 1
ATOM 1383 C CA . SER A 1 190 ? -11.117 -10.945 10.164 1 98.12 190 SER A CA 1
ATOM 1384 C C . SER A 1 190 ? -10.633 -9.969 11.227 1 98.12 190 SER A C 1
ATOM 1386 O O . SER A 1 190 ? -10.602 -8.758 10.992 1 98.12 190 SER A O 1
ATOM 1388 N N . GLU A 1 191 ? -10.203 -10.43 12.375 1 97.38 191 GLU A N 1
ATOM 1389 C CA . GLU A 1 191 ? -9.891 -9.57 13.516 1 97.38 191 GLU A CA 1
ATOM 1390 C C . GLU A 1 191 ? -8.422 -9.18 13.523 1 97.38 191 GLU A C 1
ATOM 1392 O O . GLU A 1 191 ? -8.062 -8.109 14.023 1 97.38 191 GLU A O 1
ATOM 1397 N N . THR A 1 192 ? -7.605 -10.031 12.992 1 96.62 192 THR A N 1
ATOM 1398 C CA . THR A 1 192 ? -6.172 -9.852 13.203 1 96.62 192 THR A CA 1
ATOM 1399 C C . THR A 1 192 ? -5.48 -9.469 11.898 1 96.62 192 THR A C 1
ATOM 1401 O O . THR A 1 192 ? -4.656 -8.555 11.875 1 96.62 192 THR A O 1
ATOM 1404 N N . THR A 1 193 ? -5.805 -10.102 10.758 1 96.88 193 THR A N 1
ATOM 1405 C CA . THR A 1 193 ? -5.07 -9.891 9.516 1 96.88 193 THR A CA 1
ATOM 1406 C C . THR A 1 193 ? -5.645 -8.711 8.742 1 96.88 193 THR A C 1
ATOM 1408 O O . THR A 1 193 ? -4.953 -8.109 7.91 1 96.88 193 THR A O 1
ATOM 1411 N N . GLY A 1 194 ? -6.918 -8.398 8.922 1 96.31 194 GLY A N 1
ATOM 1412 C CA . GLY A 1 194 ? -7.578 -7.363 8.141 1 96.31 194 GLY A CA 1
ATOM 1413 C C . GLY A 1 194 ? -7.809 -7.758 6.695 1 96.31 194 GLY A C 1
ATOM 1414 O O . GLY A 1 194 ? -8 -6.898 5.832 1 96.31 194 GLY A O 1
ATOM 1415 N N . LEU A 1 195 ? -7.707 -9.039 6.371 1 97.94 195 LEU A N 1
ATOM 1416 C CA . LEU A 1 195 ? -7.918 -9.523 5.016 1 97.94 195 LEU A CA 1
ATOM 1417 C C . LEU A 1 195 ? -9.406 -9.742 4.742 1 97.94 195 LEU A C 1
ATOM 1419 O O . LEU A 1 195 ? -9.867 -9.539 3.615 1 97.94 195 LEU A O 1
ATOM 1423 N N . VAL A 1 196 ? -10.133 -10.141 5.789 1 98.62 196 VAL A N 1
ATOM 1424 C CA . VAL A 1 196 ? -11.539 -10.516 5.652 1 98.62 196 VAL A CA 1
ATOM 1425 C C . VAL A 1 196 ? -12.43 -9.344 6.051 1 98.62 196 VAL A C 1
ATOM 1427 O O . VAL A 1 196 ? -12.273 -8.773 7.133 1 98.62 196 VAL A O 1
ATOM 1430 N N . ASP A 1 197 ? -13.359 -9.008 5.238 1 98.56 197 ASP A N 1
ATOM 1431 C CA . ASP A 1 197 ? -14.211 -7.84 5.422 1 98.56 197 ASP A CA 1
ATOM 1432 C C . ASP A 1 197 ? -15.461 -8.188 6.234 1 98.56 197 ASP A C 1
ATOM 1434 O O . ASP A 1 197 ? -16.062 -7.309 6.855 1 98.56 197 ASP A O 1
ATOM 1438 N N . GLY A 1 198 ? -15.898 -9.375 6.176 1 98.31 198 GLY A N 1
ATOM 1439 C CA . GLY A 1 198 ? -17.078 -9.82 6.895 1 98.31 198 GLY A CA 1
ATOM 1440 C C . GLY A 1 198 ? -17.125 -11.312 7.121 1 98.31 198 GLY A C 1
ATOM 1441 O O . GLY A 1 198 ? -16.594 -12.086 6.316 1 98.31 198 GLY A O 1
ATOM 1442 N N . THR A 1 199 ? -17.719 -11.727 8.242 1 98.56 199 THR A N 1
ATOM 1443 C CA . THR A 1 199 ? -17.906 -13.141 8.562 1 98.56 199 THR A CA 1
ATOM 1444 C C . THR A 1 199 ? -19.359 -13.43 8.883 1 98.56 199 THR A C 1
ATOM 1446 O O . THR A 1 199 ? -20.141 -12.516 9.172 1 98.56 199 THR A O 1
ATOM 1449 N N . GLY A 1 200 ? -19.766 -14.648 8.766 1 98.44 200 GLY A N 1
ATOM 1450 C CA . GLY A 1 200 ? -21.125 -15.07 9.062 1 98.44 200 GLY A CA 1
ATOM 1451 C C . GLY A 1 200 ? -21.438 -16.453 8.547 1 98.44 200 GLY A C 1
ATOM 1452 O O . GLY A 1 200 ? -20.547 -17.219 8.18 1 98.44 200 GLY A O 1
ATOM 1453 N N . SER A 1 201 ? -22.75 -16.859 8.688 1 98.25 201 SER A N 1
ATOM 1454 C CA . SER A 1 201 ? -23.219 -18.078 8.047 1 98.25 201 SER A CA 1
ATOM 1455 C C . SER A 1 201 ? -23.219 -17.938 6.523 1 98.25 201 SER A C 1
ATOM 1457 O O . SER A 1 201 ? -23.062 -16.828 6 1 98.25 201 SER A O 1
ATOM 1459 N N . GLU A 1 202 ? -23.281 -19.047 5.828 1 97.75 202 GLU A N 1
ATOM 1460 C CA . GLU A 1 202 ? -23.344 -19.016 4.371 1 97.75 202 GLU A CA 1
ATOM 1461 C C . GLU A 1 202 ? -24.469 -18.109 3.885 1 97.75 202 GLU A C 1
ATOM 1463 O O . GLU A 1 202 ? -24.266 -17.281 2.988 1 97.75 202 GLU A O 1
ATOM 1468 N N . GLU A 1 203 ? -25.609 -18.188 4.539 1 97.62 203 GLU A N 1
ATOM 1469 C CA . GLU A 1 203 ? -26.766 -17.359 4.16 1 97.62 203 GLU A CA 1
ATOM 1470 C C . GLU A 1 203 ? -26.484 -15.875 4.398 1 97.62 203 GLU A C 1
ATOM 1472 O O . GLU A 1 203 ? -26.781 -15.039 3.549 1 97.62 203 GLU A O 1
ATOM 1477 N N . ASP A 1 204 ? -25.891 -15.578 5.539 1 97.88 204 ASP A N 1
ATOM 1478 C CA . ASP A 1 204 ? -25.562 -14.195 5.871 1 97.88 204 ASP A CA 1
ATOM 1479 C C . ASP A 1 204 ? -24.594 -13.602 4.84 1 97.88 204 ASP A C 1
ATOM 1481 O O . ASP A 1 204 ? -24.797 -12.477 4.379 1 97.88 204 ASP A O 1
ATOM 1485 N N . ILE A 1 205 ? -23.594 -14.359 4.508 1 98.38 205 ILE A N 1
ATOM 1486 C CA . ILE A 1 205 ? -22.547 -13.898 3.605 1 98.38 205 ILE A CA 1
ATOM 1487 C C . ILE A 1 205 ? -23.141 -13.625 2.225 1 98.38 205 ILE A C 1
ATOM 1489 O O . ILE A 1 205 ? -22.844 -12.594 1.609 1 98.38 205 ILE A O 1
ATOM 1493 N N . LEU A 1 206 ? -23.938 -14.578 1.722 1 98.44 206 LEU A N 1
ATOM 1494 C CA . LEU A 1 206 ? -24.547 -14.391 0.409 1 98.44 206 LEU A CA 1
ATOM 1495 C C . LEU A 1 206 ? -25.453 -13.164 0.395 1 98.44 206 LEU A C 1
ATOM 1497 O O . LEU A 1 206 ? -25.469 -12.414 -0.583 1 98.44 206 LEU A O 1
ATOM 1501 N N . ALA A 1 207 ? -26.156 -12.945 1.46 1 98.06 207 ALA A N 1
ATOM 1502 C CA . ALA A 1 207 ? -27 -11.75 1.58 1 98.06 207 ALA A CA 1
ATOM 1503 C C . ALA A 1 207 ? -26.141 -10.484 1.597 1 98.06 207 ALA A C 1
ATOM 1505 O O . ALA A 1 207 ? -26.484 -9.484 0.963 1 98.06 207 ALA A O 1
ATOM 1506 N N . ASP A 1 208 ? -25.078 -10.531 2.344 1 98 208 ASP A N 1
ATOM 1507 C CA . ASP A 1 208 ? -24.172 -9.391 2.428 1 98 208 ASP A CA 1
ATOM 1508 C C . ASP A 1 208 ? -23.594 -9.047 1.057 1 98 208 ASP A C 1
ATOM 1510 O O . ASP A 1 208 ? -23.469 -7.875 0.706 1 98 208 ASP A O 1
ATOM 1514 N N . ILE A 1 209 ? -23.188 -10.07 0.325 1 98.62 209 ILE A N 1
ATOM 1515 C CA . ILE A 1 209 ? -22.625 -9.859 -1.002 1 98.62 209 ILE A CA 1
ATOM 1516 C C . ILE A 1 209 ? -23.656 -9.203 -1.909 1 98.62 209 ILE A C 1
ATOM 1518 O O . ILE A 1 209 ? -23.344 -8.273 -2.656 1 98.62 209 ILE A O 1
ATOM 1522 N N . ARG A 1 210 ? -24.922 -9.695 -1.89 1 98.12 210 ARG A N 1
ATOM 1523 C CA . ARG A 1 210 ? -25.984 -9.078 -2.682 1 98.12 210 ARG A CA 1
ATOM 1524 C C . ARG A 1 210 ? -26.125 -7.598 -2.354 1 98.12 210 ARG A C 1
ATOM 1526 O O . ARG A 1 210 ? -26.172 -6.758 -3.254 1 98.12 210 ARG A O 1
ATOM 1533 N N . SER A 1 211 ? -26.141 -7.277 -1.044 1 96.75 211 SER A N 1
ATOM 1534 C CA . SER A 1 211 ? -26.25 -5.895 -0.599 1 96.75 211 SER A CA 1
ATOM 1535 C C . SER A 1 211 ? -25.078 -5.055 -1.099 1 96.75 211 SER A C 1
ATOM 1537 O O . SER A 1 211 ? -25.281 -3.926 -1.558 1 96.75 211 SER A O 1
ATOM 1539 N N . LEU A 1 212 ? -23.922 -5.59 -1.025 1 97.69 212 LEU A N 1
ATOM 1540 C CA . LEU A 1 212 ? -22.719 -4.883 -1.437 1 97.69 212 LEU A CA 1
ATOM 1541 C C . LEU A 1 212 ? -22.75 -4.586 -2.932 1 97.69 212 LEU A C 1
ATOM 1543 O O . LEU A 1 212 ? -22.438 -3.467 -3.352 1 97.69 212 LEU A O 1
ATOM 1547 N N . VAL A 1 213 ? -23.109 -5.582 -3.711 1 97.12 213 VAL A N 1
ATOM 1548 C CA . VAL A 1 213 ? -23.172 -5.426 -5.16 1 97.12 213 VAL A CA 1
ATOM 1549 C C . VAL A 1 213 ? -24.156 -4.305 -5.516 1 97.12 213 VAL A C 1
ATOM 1551 O O . VAL A 1 213 ? -23.891 -3.525 -6.438 1 97.12 213 VAL A O 1
ATOM 1554 N N . CYS A 1 214 ? -25.219 -4.176 -4.758 1 93.75 214 CYS A N 1
ATOM 1555 C CA . CYS A 1 214 ? -26.234 -3.168 -5.031 1 93.75 214 CYS A CA 1
ATOM 1556 C C . CYS A 1 214 ? -25.75 -1.781 -4.625 1 93.75 214 CYS A C 1
ATOM 1558 O O . CYS A 1 214 ? -26.281 -0.772 -5.086 1 93.75 214 CYS A O 1
ATOM 1560 N N . MET A 1 215 ? -24.75 -1.735 -3.783 1 94.12 215 MET A N 1
ATOM 1561 C CA . MET A 1 215 ? -24.203 -0.469 -3.309 1 94.12 215 MET A CA 1
ATOM 1562 C C . MET A 1 215 ? -23.125 0.05 -4.262 1 94.12 215 MET A C 1
ATOM 1564 O O . MET A 1 215 ? -22.922 1.26 -4.367 1 94.12 215 MET A O 1
ATOM 1568 N N . LEU A 1 216 ? -22.5 -0.831 -5.012 1 96.12 216 LEU A N 1
ATOM 1569 C CA . LEU A 1 216 ? -21.281 -0.494 -5.742 1 96.12 216 LEU A CA 1
ATOM 1570 C C . LEU A 1 216 ? -21.578 -0.243 -7.215 1 96.12 216 LEU A C 1
ATOM 1572 O O . LEU A 1 216 ? -22.531 -0.815 -7.766 1 96.12 216 LEU A O 1
ATOM 1576 N N . PRO A 1 217 ? -20.766 0.685 -7.84 1 96 217 PRO A N 1
ATOM 1577 C CA . PRO A 1 217 ? -20.781 0.706 -9.305 1 96 217 PRO A CA 1
ATOM 1578 C C . PRO A 1 217 ? -20.328 -0.617 -9.914 1 96 217 PRO A C 1
ATOM 1580 O O . PRO A 1 217 ? -19.562 -1.361 -9.297 1 96 217 PRO A O 1
ATOM 1583 N N . CYS A 1 218 ? -20.766 -0.908 -11.117 1 95.94 218 CYS A N 1
ATOM 1584 C CA . CYS A 1 218 ? -20.422 -2.16 -11.781 1 95.94 218 CYS A CA 1
ATOM 1585 C C . CYS A 1 218 ? -18.984 -2.139 -12.273 1 95.94 218 CYS A C 1
ATOM 1587 O O . CYS A 1 218 ? -18.375 -3.191 -12.492 1 95.94 218 CYS A O 1
ATOM 1589 N N . ASN A 1 219 ? -18.484 -0.984 -12.469 1 97.19 219 ASN A N 1
ATOM 1590 C CA . ASN A 1 219 ? -17.125 -0.792 -12.961 1 97.19 219 ASN A CA 1
ATOM 1591 C C . ASN A 1 219 ? -16.641 0.633 -12.711 1 97.19 219 ASN A C 1
ATOM 1593 O O . ASN A 1 219 ? -17.375 1.464 -12.18 1 97.19 219 ASN A O 1
ATOM 1597 N N . ASN A 1 220 ? -15.422 0.938 -13.078 1 96.25 220 ASN A N 1
ATOM 1598 C CA . ASN A 1 220 ? -14.781 2.209 -12.758 1 96.25 220 ASN A CA 1
ATOM 1599 C C . ASN A 1 220 ? -15.258 3.324 -13.688 1 96.25 220 ASN A C 1
ATOM 1601 O O . ASN A 1 220 ? -14.945 4.496 -13.469 1 96.25 220 ASN A O 1
ATOM 1605 N N . GLU A 1 221 ? -16.016 3.004 -14.719 1 93.44 221 GLU A N 1
ATOM 1606 C CA . GLU A 1 221 ? -16.469 4.012 -15.672 1 93.44 221 GLU A CA 1
ATOM 1607 C C . GLU A 1 221 ? -17.906 4.41 -15.406 1 93.44 221 GLU A C 1
ATOM 1609 O O . GLU A 1 221 ? -18.406 5.379 -15.977 1 93.44 221 GLU A O 1
ATOM 1614 N N . GLU A 1 222 ? -18.453 3.545 -14.594 1 87.31 222 GLU A N 1
ATOM 1615 C CA . GLU A 1 222 ? -19.859 3.812 -14.32 1 87.31 222 GLU A CA 1
ATOM 1616 C C . GLU A 1 222 ? -20.031 5.062 -13.461 1 87.31 222 GLU A C 1
ATOM 1618 O O . GLU A 1 222 ? -19.281 5.27 -12.5 1 87.31 222 GLU A O 1
ATOM 1623 N N . ASP A 1 223 ? -20.875 5.902 -14.008 1 71.06 223 ASP A N 1
ATOM 1624 C CA . ASP A 1 223 ? -21.203 7.094 -13.227 1 71.06 223 ASP A CA 1
ATOM 1625 C C . ASP A 1 223 ? -22.172 6.766 -12.094 1 71.06 223 ASP A C 1
ATOM 1627 O O . ASP A 1 223 ? -22.859 5.742 -12.133 1 71.06 223 ASP A O 1
ATOM 1631 N N . SER A 1 224 ? -22.016 7.434 -10.977 1 60.56 224 SER A N 1
ATOM 1632 C CA . SER A 1 224 ? -22.859 7.234 -9.805 1 60.56 224 SER A CA 1
ATOM 1633 C C . SER A 1 224 ? -24.328 7.344 -10.164 1 60.56 224 SER A C 1
ATOM 1635 O O . SER A 1 224 ? -24.766 8.344 -10.75 1 60.56 224 SER A O 1
ATOM 1637 N N . SER A 1 225 ? -24.969 6.086 -10.391 1 61.31 225 SER A N 1
ATOM 1638 C CA . SER A 1 225 ? -26.406 6.059 -10.68 1 61.31 225 SER A CA 1
ATOM 1639 C C . SER A 1 225 ? -27.219 6.523 -9.484 1 61.31 225 SER A C 1
ATOM 1641 O O . SER A 1 225 ? -26.891 6.207 -8.336 1 61.31 225 SER A O 1
ATOM 1643 N N . TYR A 1 226 ? -27.859 7.656 -9.633 1 69 226 TYR A N 1
ATOM 1644 C CA . TYR A 1 226 ? -28.828 8.086 -8.633 1 69 226 TYR A CA 1
ATOM 1645 C C . TYR A 1 226 ? -30.047 7.18 -8.633 1 69 226 TYR A C 1
ATOM 1647 O O . TYR A 1 226 ? -30.547 6.793 -9.695 1 69 226 TYR A O 1
ATOM 1655 N N . GLU A 1 227 ? -30.062 6.539 -7.457 1 77.94 227 GLU A N 1
ATOM 1656 C CA . GLU A 1 227 ? -31.328 5.855 -7.242 1 77.94 227 GLU A CA 1
ATOM 1657 C C . GLU A 1 227 ? -32.375 6.793 -6.629 1 77.94 227 GLU A C 1
ATOM 1659 O O . GLU A 1 227 ? -32 7.762 -5.957 1 77.94 227 GLU A O 1
ATOM 1664 N N . GLU A 1 228 ? -33.531 6.531 -6.996 1 82.19 228 GLU A N 1
ATOM 1665 C CA . GLU A 1 228 ? -34.594 7.328 -6.387 1 82.19 228 GLU A CA 1
ATOM 1666 C C . GLU A 1 228 ? -34.594 7.195 -4.867 1 82.19 228 GLU A C 1
ATOM 1668 O O . GLU A 1 228 ? -34.469 6.094 -4.336 1 82.19 228 GLU A O 1
ATOM 1673 N N . CYS A 1 229 ? -34.406 8.273 -4.227 1 86.19 229 CYS A N 1
ATOM 1674 C CA . CYS A 1 229 ? -34.375 8.312 -2.77 1 86.19 229 CYS A CA 1
ATOM 1675 C C . CYS A 1 229 ? -35.688 8.922 -2.225 1 86.19 229 CYS A C 1
ATOM 1677 O O . CYS A 1 229 ? -36.062 10.016 -2.631 1 86.19 229 CYS A O 1
ATOM 1679 N N . ASN A 1 230 ? -36.344 8.219 -1.337 1 88.31 230 ASN A N 1
ATOM 1680 C CA . ASN A 1 230 ? -37.594 8.711 -0.733 1 88.31 230 ASN A CA 1
ATOM 1681 C C . ASN A 1 230 ? -37.344 9.234 0.682 1 88.31 230 ASN A C 1
ATOM 1683 O O . ASN A 1 230 ? -38.25 9.766 1.313 1 88.31 230 ASN A O 1
ATOM 1687 N N . ASP A 1 231 ? -36.156 9.109 1.1 1 90.62 231 ASP A N 1
ATOM 1688 C CA . ASP A 1 231 ? -35.812 9.656 2.406 1 90.62 231 ASP A CA 1
ATOM 1689 C C . ASP A 1 231 ? -35.719 11.18 2.355 1 90.62 231 ASP A C 1
ATOM 1691 O O . ASP A 1 231 ? -35.188 11.734 1.389 1 90.62 231 ASP A O 1
ATOM 1695 N N . ASP A 1 232 ? -36.188 11.812 3.438 1 91.12 232 ASP A N 1
ATOM 1696 C CA . ASP A 1 232 ? -36.188 13.273 3.498 1 91.12 232 ASP A CA 1
ATOM 1697 C C . ASP A 1 232 ? -34.75 13.82 3.512 1 91.12 232 ASP A C 1
ATOM 1699 O O . ASP A 1 232 ? -34 13.547 4.438 1 91.12 232 ASP A O 1
ATOM 1703 N N . LEU A 1 233 ? -34.469 14.578 2.49 1 89.56 233 LEU A N 1
ATOM 1704 C CA . LEU A 1 233 ? -33.156 15.18 2.361 1 89.56 233 LEU A CA 1
ATOM 1705 C C . LEU A 1 233 ? -32.812 16.047 3.568 1 89.56 233 LEU A C 1
ATOM 1707 O O . LEU A 1 233 ? -31.656 16.172 3.959 1 89.56 233 LEU A O 1
ATOM 1711 N N . ASN A 1 234 ? -33.875 16.594 4.117 1 90.75 234 ASN A N 1
ATOM 1712 C CA . ASN A 1 234 ? -33.719 17.531 5.223 1 90.75 234 ASN A CA 1
ATOM 1713 C C . ASN A 1 234 ? -34.031 16.891 6.562 1 90.75 234 ASN A C 1
ATOM 1715 O O . ASN A 1 234 ? -34.25 17.578 7.559 1 90.75 234 ASN A O 1
ATOM 1719 N N . ARG A 1 235 ? -34.062 15.555 6.477 1 93.06 235 ARG A N 1
ATOM 1720 C CA . ARG A 1 235 ? -34.312 14.852 7.723 1 93.06 235 ARG A CA 1
ATOM 1721 C C . ARG A 1 235 ? -33.312 15.258 8.805 1 93.06 235 ARG A C 1
ATOM 1723 O O . ARG A 1 235 ? -32.125 15.234 8.594 1 93.06 235 ARG A O 1
ATOM 1730 N N . VAL A 1 236 ? -33.875 15.711 9.984 1 92.69 236 VAL A N 1
ATOM 1731 C CA . VAL A 1 236 ? -33.094 16.109 11.133 1 92.69 236 VAL A CA 1
ATOM 1732 C C . VAL A 1 236 ? -32.625 14.867 11.891 1 92.69 236 VAL A C 1
ATOM 1734 O O . VAL A 1 236 ? -33.406 13.969 12.164 1 92.69 236 VAL A O 1
ATOM 1737 N N . CYS A 1 237 ? -31.297 14.766 12.102 1 95.19 237 CYS A N 1
ATOM 1738 C CA . CYS A 1 237 ? -30.766 13.703 12.945 1 95.19 237 CYS A CA 1
ATOM 1739 C C . CYS A 1 237 ? -30.578 14.188 14.375 1 95.19 237 CYS A C 1
ATOM 1741 O O . CYS A 1 237 ? -29.453 14.445 14.812 1 95.19 237 CYS A O 1
ATOM 1743 N N . ALA A 1 238 ? -31.578 14.312 15.203 1 92.81 238 ALA A N 1
ATOM 1744 C CA . ALA A 1 238 ? -31.656 15.016 16.484 1 92.81 238 ALA A CA 1
ATOM 1745 C C . ALA A 1 238 ? -30.641 14.438 17.469 1 92.81 238 ALA A C 1
ATOM 1747 O O . ALA A 1 238 ? -30.031 15.188 18.234 1 92.81 238 ALA A O 1
ATOM 1748 N N . ASP A 1 239 ? -30.391 13.164 17.469 1 93.75 239 ASP A N 1
ATOM 1749 C CA . ASP A 1 239 ? -29.531 12.531 18.469 1 93.75 239 ASP A CA 1
ATOM 1750 C C . ASP A 1 239 ? -28.156 12.242 17.906 1 93.75 239 ASP A C 1
ATOM 1752 O O . ASP A 1 239 ? -27.391 11.453 18.484 1 93.75 239 ASP A O 1
ATOM 1756 N N . LEU A 1 240 ? -27.812 12.906 16.812 1 96.12 240 LEU A N 1
ATOM 1757 C CA . LEU A 1 240 ? -26.562 12.586 16.125 1 96.12 240 LEU A CA 1
ATOM 1758 C C . LEU A 1 240 ? -25.359 12.891 17.031 1 96.12 240 LEU A C 1
ATOM 1760 O O . LEU A 1 240 ? -24.375 12.156 17.031 1 96.12 240 LEU A O 1
ATOM 1764 N N . ALA A 1 241 ? -25.469 13.93 17.812 1 95.31 241 ALA A N 1
ATOM 1765 C CA . ALA A 1 241 ? -24.375 14.352 18.672 1 95.31 241 ALA A CA 1
ATOM 1766 C C . ALA A 1 241 ? -24.016 13.25 19.688 1 95.31 241 ALA A C 1
ATOM 1768 O O . ALA A 1 241 ? -22.875 13.133 20.109 1 95.31 241 ALA A O 1
ATOM 1769 N N . ASN A 1 242 ? -24.969 12.445 20.047 1 93.81 242 ASN A N 1
ATOM 1770 C CA . ASN A 1 242 ? -24.781 11.367 21.016 1 93.81 242 ASN A CA 1
ATOM 1771 C C . ASN A 1 242 ? -24 10.203 20.422 1 93.81 242 ASN A C 1
ATOM 1773 O O . ASN A 1 242 ? -23.516 9.328 21.141 1 93.81 242 ASN A O 1
ATOM 1777 N N . ALA A 1 243 ? -23.812 10.227 19.094 1 94.25 243 ALA A N 1
ATOM 1778 C CA . ALA A 1 243 ? -23.203 9.094 18.406 1 94.25 243 ALA A CA 1
ATOM 1779 C C . ALA A 1 243 ? -21.734 9.391 18.062 1 94.25 243 ALA A C 1
ATOM 1781 O O . ALA A 1 243 ? -21.125 8.672 17.281 1 94.25 243 ALA A O 1
ATOM 1782 N N . LYS A 1 244 ? -21.188 10.406 18.703 1 94.19 244 LYS A N 1
ATOM 1783 C CA . LYS A 1 244 ? -19.844 10.836 18.391 1 94.19 244 LYS A CA 1
ATOM 1784 C C . LYS A 1 244 ? -18.812 9.766 18.766 1 94.19 244 LYS A C 1
ATOM 1786 O O . LYS A 1 244 ? -17.766 9.656 18.141 1 94.19 244 LYS A O 1
ATOM 1791 N N . GLU A 1 245 ? -19.141 8.969 19.797 1 95.19 245 GLU A N 1
ATOM 1792 C CA . GLU A 1 245 ? -18.203 7.969 20.312 1 95.19 245 GLU A CA 1
ATOM 1793 C C . GLU A 1 245 ? -18.219 6.707 19.453 1 95.19 245 GLU A C 1
ATOM 1795 O O . GLU A 1 245 ? -17.234 5.973 19.391 1 95.19 245 GLU A O 1
ATOM 1800 N N . ASP A 1 246 ? -19.281 6.422 18.844 1 97 246 ASP A N 1
ATOM 1801 C CA . ASP A 1 246 ? -19.438 5.297 17.922 1 97 246 ASP A CA 1
ATOM 1802 C C . ASP A 1 246 ? -19.969 5.762 16.562 1 97 246 ASP A C 1
ATOM 1804 O O . ASP A 1 246 ? -21.172 5.777 16.328 1 97 246 ASP A O 1
ATOM 1808 N N . THR A 1 247 ? -19.031 5.996 15.719 1 97.94 247 THR A N 1
ATOM 1809 C CA . THR A 1 247 ? -19.344 6.676 14.469 1 97.94 247 THR A CA 1
ATOM 1810 C C . THR A 1 247 ? -20.078 5.734 13.516 1 97.94 247 THR A C 1
ATOM 1812 O O . THR A 1 247 ? -20.672 6.18 12.523 1 97.94 247 THR A O 1
ATOM 1815 N N . ALA A 1 248 ? -20.047 4.398 13.711 1 97.88 248 ALA A N 1
ATOM 1816 C CA . ALA A 1 248 ? -20.906 3.512 12.93 1 97.88 248 ALA A CA 1
ATOM 1817 C C . ALA A 1 248 ? -22.375 3.875 13.109 1 97.88 248 ALA A C 1
ATOM 1819 O O . ALA A 1 248 ? -23.156 3.84 12.148 1 97.88 248 ALA A O 1
ATOM 1820 N N . ILE A 1 249 ? -22.75 4.238 14.352 1 97.5 249 ILE A N 1
ATOM 1821 C CA . ILE A 1 249 ? -24.109 4.656 14.648 1 97.5 249 ILE A CA 1
ATOM 1822 C C . ILE A 1 249 ? -24.406 5.984 13.961 1 97.5 249 ILE A C 1
ATOM 1824 O O . ILE A 1 249 ? -25.453 6.148 13.336 1 97.5 249 ILE A O 1
ATOM 1828 N N . ALA A 1 250 ? -23.469 6.918 14.031 1 98 250 ALA A N 1
ATOM 1829 C CA . ALA A 1 250 ? -23.641 8.227 13.398 1 98 250 ALA A CA 1
ATOM 1830 C C . ALA A 1 250 ? -23.859 8.086 11.898 1 98 250 ALA A C 1
ATOM 1832 O O . ALA A 1 250 ? -24.766 8.703 11.328 1 98 250 ALA A O 1
ATOM 1833 N N . LEU A 1 251 ? -23.016 7.262 11.273 1 98.44 251 LEU A N 1
ATOM 1834 C CA . LEU A 1 251 ? -23.109 7.055 9.828 1 98.44 251 LEU A CA 1
ATOM 1835 C C . LEU A 1 251 ? -24.453 6.434 9.453 1 98.44 251 LEU A C 1
ATOM 1837 O O . LEU A 1 251 ? -25.047 6.809 8.4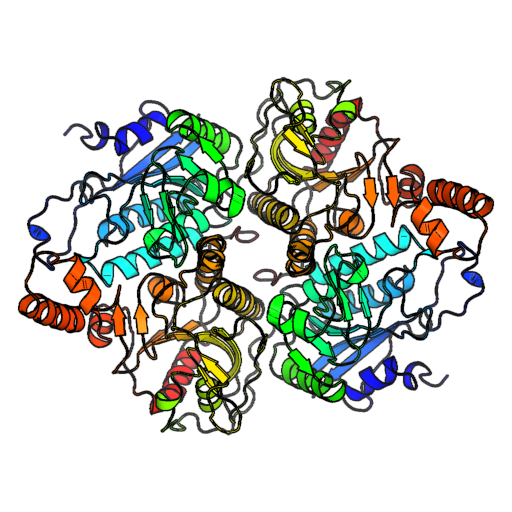45 1 98.44 251 LEU A O 1
ATOM 1841 N N . THR A 1 252 ? -24.906 5.492 10.234 1 97.75 252 THR A N 1
ATOM 1842 C CA . THR A 1 252 ? -26.203 4.867 10.008 1 97.75 252 THR A CA 1
ATOM 1843 C C . THR A 1 252 ? -27.328 5.902 10.07 1 97.75 252 THR A C 1
ATOM 1845 O O . THR A 1 252 ? -28.219 5.918 9.211 1 97.75 252 THR A O 1
ATOM 1848 N N . MET A 1 253 ? -27.25 6.816 11.031 1 97.31 253 MET A N 1
ATOM 1849 C CA . MET A 1 253 ? -28.266 7.848 11.234 1 97.31 253 MET A CA 1
ATOM 1850 C C . MET A 1 253 ? -28.312 8.812 10.055 1 97.31 253 MET A C 1
ATOM 1852 O O . MET A 1 253 ? -29.391 9.242 9.641 1 97.31 253 MET A O 1
ATOM 1856 N N . ILE A 1 254 ? -27.188 9.094 9.508 1 97.31 254 ILE A N 1
ATOM 1857 C CA . ILE A 1 254 ? -27.047 10.07 8.43 1 97.31 254 ILE A CA 1
ATOM 1858 C C . ILE A 1 254 ? -27.5 9.445 7.113 1 97.31 254 ILE A C 1
ATOM 1860 O O . ILE A 1 254 ? -28.031 10.141 6.242 1 97.31 254 ILE A O 1
ATOM 1864 N N . SER A 1 255 ? -27.375 8.203 6.926 1 97.56 255 SER A N 1
ATOM 1865 C CA . SER A 1 255 ? -27.562 7.484 5.672 1 97.56 255 SER A CA 1
ATOM 1866 C C . SER A 1 255 ? -29.031 7.371 5.305 1 97.56 255 SER A C 1
ATOM 1868 O O . SER A 1 255 ? -29.891 7.32 6.184 1 97.56 255 SER A O 1
ATOM 1870 N N . ASP A 1 256 ? -29.312 7.367 3.957 1 96.56 256 ASP A N 1
ATOM 1871 C CA . ASP A 1 256 ? -30.656 7.078 3.473 1 96.56 256 ASP A CA 1
ATOM 1872 C C . ASP A 1 256 ? -31.188 5.785 4.082 1 96.56 256 ASP A C 1
ATOM 1874 O O . ASP A 1 256 ? -30.531 4.754 4.051 1 96.56 256 ASP A O 1
ATOM 1878 N N . ASP A 1 257 ? -32.375 5.902 4.754 1 95.19 257 ASP A N 1
ATOM 1879 C CA . ASP A 1 257 ? -33.094 4.746 5.293 1 95.19 257 ASP A CA 1
ATOM 1880 C C . ASP A 1 257 ? -32.219 3.963 6.266 1 95.19 257 ASP A C 1
ATOM 1882 O O . ASP A 1 257 ? -32.344 2.742 6.379 1 95.19 257 ASP A O 1
ATOM 1886 N N . ASN A 1 258 ? -31.156 4.57 6.754 1 96.12 258 ASN A N 1
ATOM 1887 C CA . ASN A 1 258 ? -30.266 4.023 7.781 1 96.12 258 ASN A CA 1
ATOM 1888 C C . ASN A 1 258 ? -29.453 2.846 7.25 1 96.12 258 ASN A C 1
ATOM 1890 O O . ASN A 1 258 ? -29.094 1.942 8.008 1 96.12 258 ASN A O 1
ATOM 1894 N N . ILE A 1 259 ? -29.281 2.861 5.957 1 95.75 259 ILE A N 1
ATOM 1895 C CA . ILE A 1 259 ? -28.484 1.813 5.328 1 95.75 259 ILE A CA 1
ATOM 1896 C C . ILE A 1 259 ? -27 2.045 5.621 1 95.75 259 ILE A C 1
ATOM 1898 O O . ILE A 1 259 ? -26.484 3.154 5.449 1 95.75 259 ILE A O 1
ATOM 1902 N N . PHE A 1 260 ? -26.359 1.056 6.113 1 97.44 260 PHE A N 1
ATOM 1903 C CA . PHE A 1 260 ? -24.922 1.115 6.336 1 97.44 260 PHE A CA 1
ATOM 1904 C C . PHE A 1 260 ? -24.266 -0.24 6.074 1 97.44 260 PHE A C 1
ATOM 1906 O O . PHE A 1 260 ? -24.594 -1.224 6.75 1 97.44 260 PHE A O 1
ATOM 1913 N N . CYS A 1 261 ? -23.406 -0.347 5.008 1 97.81 261 CYS A N 1
ATOM 1914 C CA . CYS A 1 261 ? -22.625 -1.534 4.707 1 97.81 261 CYS A CA 1
ATOM 1915 C C . CYS A 1 261 ? -21.188 -1.379 5.211 1 97.81 261 CYS A C 1
ATOM 1917 O O . CYS A 1 261 ? -20.312 -0.903 4.484 1 97.81 261 CYS A O 1
ATOM 1919 N N . GLU A 1 262 ? -21 -1.838 6.445 1 97.69 262 GLU A N 1
ATOM 1920 C CA . GLU A 1 262 ? -19.672 -1.71 7.055 1 97.69 262 GLU A CA 1
ATOM 1921 C C . GLU A 1 262 ? -18.719 -2.777 6.527 1 97.69 262 GLU A C 1
ATOM 1923 O O . GLU A 1 262 ? -19.094 -3.938 6.371 1 97.69 262 GLU A O 1
ATOM 1928 N N . VAL A 1 263 ? -17.547 -2.418 6.129 1 97.62 263 VAL A N 1
ATOM 1929 C CA . VAL A 1 263 ? -16.516 -3.355 5.691 1 97.62 263 VAL A CA 1
ATOM 1930 C C . VAL A 1 263 ? -15.375 -3.377 6.707 1 97.62 263 VAL A C 1
ATOM 1932 O O . VAL A 1 263 ? -15.078 -2.361 7.336 1 97.62 263 VAL A O 1
ATOM 1935 N N . LYS A 1 264 ? -14.742 -4.586 6.859 1 98.19 264 LYS A N 1
ATOM 1936 C CA . LYS A 1 264 ? -13.695 -4.824 7.848 1 98.19 264 LYS A CA 1
ATOM 1937 C C . LYS A 1 264 ? -14.156 -4.445 9.25 1 98.19 264 LYS A C 1
ATOM 1939 O O . LYS A 1 264 ? -13.422 -3.807 10 1 98.19 264 LYS A O 1
ATOM 1944 N N . LYS A 1 265 ? -15.359 -4.82 9.531 1 96.56 265 LYS A N 1
ATOM 1945 C CA . LYS A 1 265 ? -16.016 -4.461 10.789 1 96.56 265 LYS A CA 1
ATOM 1946 C C . LYS A 1 265 ? -15.219 -4.984 11.984 1 96.56 265 LYS A C 1
ATOM 1948 O O . LYS A 1 265 ? -15.141 -4.324 13.023 1 96.56 265 LYS A O 1
ATOM 1953 N N . ALA A 1 266 ? -14.586 -6.117 11.867 1 97.5 266 ALA A N 1
ATOM 1954 C CA . ALA A 1 266 ? -13.953 -6.781 13.008 1 97.5 266 ALA A CA 1
ATOM 1955 C C . ALA A 1 266 ? -12.484 -6.379 13.125 1 97.5 266 ALA A C 1
ATOM 1957 O O . ALA A 1 266 ? -11.805 -6.758 14.086 1 97.5 266 ALA A O 1
ATOM 1958 N N . TYR A 1 267 ? -12 -5.613 12.25 1 98.12 267 TYR A N 1
ATOM 1959 C CA . TYR A 1 267 ? -10.586 -5.254 12.203 1 98.12 267 TYR A CA 1
ATOM 1960 C C . TYR A 1 267 ? -10.383 -3.777 12.516 1 98.12 267 TYR A C 1
ATOM 1962 O O . TYR A 1 267 ? -11.141 -2.928 12.039 1 98.12 267 TYR A O 1
ATOM 1970 N N . ALA A 1 268 ? -9.32 -3.475 13.336 1 97.94 268 ALA A N 1
ATOM 1971 C CA . ALA A 1 268 ? -9.008 -2.082 13.641 1 97.94 268 ALA A CA 1
ATOM 1972 C C . ALA A 1 268 ? -10.273 -1.288 13.945 1 97.94 268 ALA A C 1
ATOM 1974 O O . ALA A 1 268 ? -10.562 -0.29 13.281 1 97.94 268 ALA A O 1
ATOM 1975 N N . LYS A 1 269 ? -10.922 -1.7 15.016 1 97.62 269 LYS A N 1
ATOM 1976 C CA . LYS A 1 269 ? -12.266 -1.228 15.328 1 97.62 269 LYS A CA 1
ATOM 1977 C C . LYS A 1 269 ? -12.258 0.253 15.695 1 97.62 269 LYS A C 1
ATOM 1979 O O . LYS A 1 269 ? -13.312 0.891 15.75 1 97.62 269 LYS A O 1
ATOM 1984 N N . ASP A 1 270 ? -11.102 0.808 15.938 1 97.69 270 ASP A N 1
ATOM 1985 C CA . ASP A 1 270 ? -10.977 2.234 16.219 1 97.69 270 ASP A CA 1
ATOM 1986 C C . ASP A 1 270 ? -11.242 3.066 14.969 1 97.69 270 ASP A C 1
ATOM 1988 O O . ASP A 1 270 ? -11.383 4.289 15.039 1 97.69 270 ASP A O 1
ATOM 1992 N N . MET A 1 271 ? -11.336 2.441 13.82 1 98.44 271 MET A N 1
ATOM 1993 C CA . MET A 1 271 ? -11.633 3.066 12.539 1 98.44 271 MET A CA 1
ATOM 1994 C C . MET A 1 271 ? -12.805 2.377 11.852 1 98.44 271 MET A C 1
ATOM 1996 O O . MET A 1 271 ? -12.797 1.158 11.68 1 98.44 271 MET A O 1
ATOM 2000 N N . VAL A 1 272 ? -13.82 3.172 11.516 1 98.5 272 VAL A N 1
ATOM 2001 C CA . VAL A 1 272 ? -14.984 2.646 10.812 1 98.5 272 VAL A CA 1
ATOM 2002 C C . VAL A 1 272 ? -14.859 2.943 9.312 1 98.5 272 VAL A C 1
ATOM 2004 O O . VAL A 1 272 ? -14.516 4.062 8.922 1 98.5 272 VAL A O 1
ATOM 2007 N N . THR A 1 273 ? -15.023 1.949 8.469 1 98.75 273 THR A N 1
ATOM 2008 C CA . THR A 1 273 ? -15.109 2.109 7.023 1 98.75 273 THR A CA 1
ATOM 2009 C C . THR A 1 273 ? -16.344 1.405 6.477 1 98.75 273 THR A C 1
ATOM 2011 O O . THR A 1 273 ? -16.75 0.354 6.98 1 98.75 273 THR A O 1
ATOM 2014 N N . GLY A 1 274 ? -16.938 1.978 5.496 1 98.62 274 GLY A N 1
ATOM 2015 C CA . GLY A 1 274 ? -18.094 1.34 4.871 1 98.62 274 GLY A CA 1
ATOM 2016 C C . GLY A 1 274 ? -18.828 2.25 3.904 1 98.62 274 GLY A C 1
ATOM 2017 O O . GLY A 1 274 ? -18.375 3.363 3.629 1 98.62 274 GLY A O 1
ATOM 2018 N N . PHE A 1 275 ? -19.906 1.75 3.354 1 98.5 275 PHE A N 1
ATOM 2019 C CA . PHE A 1 275 ? -20.688 2.473 2.361 1 98.5 275 PHE A CA 1
ATOM 2020 C C . PHE A 1 275 ? -22.047 2.895 2.938 1 98.5 275 PHE A C 1
ATOM 2022 O O . PHE A 1 275 ? -22.688 2.127 3.658 1 98.5 275 PHE A O 1
ATOM 2029 N N . ILE A 1 276 ? -22.422 4.098 2.67 1 97.81 276 ILE A N 1
ATOM 2030 C CA . ILE A 1 276 ? -23.75 4.629 2.998 1 97.81 276 ILE A CA 1
ATOM 2031 C C . ILE A 1 276 ? -24.422 5.164 1.734 1 97.81 276 ILE A C 1
ATOM 2033 O O . ILE A 1 276 ? -23.844 5.102 0.646 1 97.81 276 ILE A O 1
ATOM 2037 N N . LYS A 1 277 ? -25.672 5.57 1.887 1 96.5 277 LYS A N 1
ATOM 2038 C CA . LYS A 1 277 ? -26.406 6.25 0.817 1 96.5 277 LYS A CA 1
ATOM 2039 C C . LYS A 1 277 ? -26.828 7.648 1.248 1 96.5 277 LYS A C 1
ATOM 2041 O O . LYS A 1 277 ? -27.344 7.832 2.355 1 96.5 277 LYS A O 1
ATOM 2046 N N . LEU A 1 278 ? -26.516 8.562 0.465 1 96.5 278 LEU A N 1
ATOM 2047 C CA . LEU A 1 278 ? -26.969 9.938 0.664 1 96.5 278 LEU A CA 1
ATOM 2048 C C . LEU A 1 278 ? -27.703 10.453 -0.569 1 96.5 278 LEU A C 1
ATOM 2050 O O . LEU A 1 278 ? -27.094 10.633 -1.627 1 96.5 278 LEU A O 1
ATOM 2054 N N . ASN A 1 279 ? -29.016 10.664 -0.438 1 94.75 279 ASN A N 1
ATOM 2055 C CA . ASN A 1 279 ? -29.859 11.094 -1.545 1 94.75 279 ASN A CA 1
ATOM 2056 C C . ASN A 1 279 ? -29.719 10.156 -2.744 1 94.75 279 ASN A C 1
ATOM 2058 O O . ASN A 1 279 ? -29.547 10.609 -3.873 1 94.75 279 ASN A O 1
ATOM 2062 N N . GLY A 1 280 ? -29.625 8.906 -2.439 1 93.25 280 GLY A N 1
ATOM 2063 C CA . GLY A 1 280 ? -29.625 7.883 -3.475 1 93.25 280 GLY A CA 1
ATOM 2064 C C . GLY A 1 280 ? -28.234 7.566 -3.994 1 93.25 280 GLY A C 1
ATOM 2065 O O . GLY A 1 280 ? -28.062 6.645 -4.797 1 93.25 280 GLY A O 1
ATOM 2066 N N . MET A 1 281 ? -27.281 8.273 -3.549 1 93.94 281 MET A N 1
ATOM 2067 C CA . MET A 1 281 ? -25.906 8.086 -4.027 1 93.94 281 MET A CA 1
ATOM 2068 C C . MET A 1 281 ? -25.078 7.301 -3.012 1 93.94 281 MET A C 1
ATOM 2070 O O . MET A 1 281 ? -25.172 7.559 -1.81 1 93.94 281 MET A O 1
ATOM 2074 N N . THR A 1 282 ? -24.328 6.324 -3.576 1 96.44 282 THR A N 1
ATOM 2075 C CA . THR A 1 282 ? -23.406 5.617 -2.699 1 96.44 282 THR A CA 1
ATOM 2076 C C . THR A 1 282 ? -22.234 6.52 -2.309 1 96.44 282 THR A C 1
ATOM 2078 O O . THR A 1 282 ? -21.625 7.16 -3.168 1 96.44 282 THR A O 1
ATOM 2081 N N . VAL A 1 283 ? -21.969 6.617 -1.022 1 97.69 283 VAL A N 1
ATOM 2082 C CA . VAL A 1 283 ? -20.859 7.383 -0.47 1 97.69 283 VAL A CA 1
ATOM 2083 C C . VAL A 1 283 ? -20.031 6.492 0.455 1 97.69 283 VAL A C 1
ATOM 2085 O O . VAL A 1 283 ? -20.578 5.77 1.289 1 97.69 283 VAL A O 1
ATOM 2088 N N . GLY A 1 284 ? -18.703 6.453 0.142 1 98.56 284 GLY A N 1
ATOM 2089 C CA . GLY A 1 284 ? -17.828 5.805 1.107 1 98.56 284 GLY A CA 1
ATOM 2090 C C . GLY A 1 284 ? -17.594 6.637 2.354 1 98.56 284 GLY A C 1
ATOM 2091 O O . GLY A 1 284 ? -17.453 7.859 2.271 1 98.56 284 GLY A O 1
ATOM 2092 N N . ALA A 1 285 ? -17.5 5.969 3.512 1 98.81 285 ALA A N 1
ATOM 2093 C CA . ALA A 1 285 ? -17.328 6.699 4.766 1 98.81 285 ALA A CA 1
ATOM 2094 C C . ALA A 1 285 ? -16.125 6.18 5.547 1 98.81 285 ALA A C 1
ATOM 2096 O O . ALA A 1 285 ? -15.898 4.969 5.605 1 98.81 285 ALA A O 1
ATOM 2097 N N . VAL A 1 286 ? -15.328 7.027 6.027 1 98.75 286 VAL A N 1
ATOM 2098 C CA . VAL A 1 286 ? -14.195 6.789 6.914 1 98.75 286 VAL A CA 1
ATOM 2099 C C . VAL A 1 286 ? -14.359 7.609 8.195 1 98.75 286 VAL A C 1
ATOM 2101 O O . VAL A 1 286 ? -14.492 8.836 8.141 1 98.75 286 VAL A O 1
ATOM 2104 N N . ALA A 1 287 ? -14.352 6.926 9.336 1 98.5 287 ALA A N 1
ATOM 2105 C CA . ALA A 1 287 ? -14.617 7.656 10.578 1 98.5 287 ALA A CA 1
ATOM 2106 C C . ALA A 1 287 ? -13.914 7 11.758 1 98.5 287 ALA A C 1
ATOM 2108 O O . ALA A 1 287 ? -14.148 5.824 12.055 1 98.5 287 ALA A O 1
ATOM 2109 N N . ASN A 1 288 ? -13.031 7.688 12.43 1 96.62 288 ASN A N 1
ATOM 2110 C CA . ASN A 1 288 ? -12.445 7.152 13.656 1 96.62 288 ASN A CA 1
ATOM 2111 C C . ASN A 1 288 ? -13.484 7.035 14.766 1 96.62 288 ASN A C 1
ATOM 2113 O O . ASN A 1 288 ? -14.516 7.707 14.734 1 96.62 288 ASN A O 1
ATOM 2117 N N . ARG A 1 289 ? -13.266 6.16 15.695 1 95.75 289 ARG A N 1
ATOM 2118 C CA . ARG A 1 289 ? -14.227 5.973 16.781 1 95.75 289 ARG A CA 1
ATOM 2119 C C . ARG A 1 289 ? -13.531 5.648 18.094 1 95.75 289 ARG A C 1
ATOM 2121 O O . ARG A 1 289 ? -12.414 5.121 18.094 1 95.75 289 ARG A O 1
ATOM 2128 N N . SER A 1 290 ? -14.195 6.004 19.219 1 96.19 290 SER A N 1
ATOM 2129 C CA . SER A 1 290 ? -13.594 5.805 20.547 1 96.19 290 SER A CA 1
ATOM 2130 C C . SER A 1 290 ? -14.32 4.707 21.312 1 96.19 290 SER A C 1
ATOM 2132 O O . SER A 1 290 ? -13.812 4.223 22.328 1 96.19 290 SER A O 1
ATOM 2134 N N . LYS A 1 291 ? -15.5 4.32 20.906 1 97 291 LYS A N 1
ATOM 2135 C CA . LYS A 1 291 ? -16.234 3.24 21.562 1 97 291 LYS A CA 1
ATOM 2136 C C . LYS A 1 291 ? -17.016 2.412 20.547 1 97 291 LYS A C 1
ATOM 2138 O O . LYS A 1 291 ? -17.328 2.895 19.453 1 97 291 LYS A O 1
ATOM 2143 N N . VAL A 1 292 ? -17.203 1.189 20.875 1 96.94 292 VAL A N 1
ATOM 2144 C CA . VAL A 1 292 ? -18.141 0.321 20.172 1 96.94 292 VAL A CA 1
ATOM 2145 C C . VAL A 1 292 ? -19.266 -0.1 21.125 1 96.94 292 VAL A C 1
ATOM 2147 O O . VAL A 1 292 ? -19 -0.627 22.203 1 96.94 292 VAL A O 1
ATOM 2150 N N . TYR A 1 293 ? -20.453 0.185 20.688 1 95.12 293 TYR A N 1
ATOM 2151 C CA . TYR A 1 293 ? -21.609 -0.208 21.484 1 95.12 293 TYR A CA 1
ATOM 2152 C C . TYR A 1 293 ? -22.297 -1.43 20.891 1 95.12 293 TYR A C 1
ATOM 2154 O O . TYR A 1 293 ? -22.422 -1.548 19.672 1 95.12 293 TYR A O 1
ATOM 2162 N N . ASN A 1 294 ? -22.781 -2.365 21.812 1 91.94 294 ASN A N 1
ATOM 2163 C CA . ASN A 1 294 ? -23.547 -3.51 21.312 1 91.94 294 ASN A CA 1
ATOM 2164 C C . ASN A 1 294 ? -25.031 -3.182 21.203 1 91.94 294 ASN A C 1
ATOM 2166 O O . ASN A 1 294 ? -25.438 -2.027 21.375 1 91.94 294 ASN A O 1
ATOM 2170 N N . GLU A 1 295 ? -25.781 -4.191 20.859 1 87.44 295 GLU A N 1
ATOM 2171 C CA . GLU A 1 295 ? -27.203 -4.004 20.625 1 87.44 295 GLU A CA 1
ATOM 2172 C C . GLU A 1 295 ? -27.906 -3.523 21.891 1 87.44 295 GLU A C 1
ATOM 2174 O O . GLU A 1 295 ? -28.938 -2.848 21.828 1 87.44 295 GLU A O 1
ATOM 2179 N N . GLU A 1 296 ? -27.406 -3.836 23.031 1 91.19 296 GLU A N 1
ATOM 2180 C CA . GLU A 1 296 ? -27.984 -3.449 24.312 1 91.19 296 GLU A CA 1
ATOM 2181 C C . GLU A 1 296 ? -27.422 -2.111 24.797 1 91.19 296 GLU A C 1
ATOM 2183 O O . GLU A 1 296 ? -27.609 -1.732 25.953 1 91.19 296 GLU A O 1
ATOM 2188 N N . ALA A 1 297 ? -26.688 -1.406 23.953 1 88.75 297 ALA A N 1
ATOM 2189 C CA . ALA A 1 297 ? -26.109 -0.09 24.234 1 88.75 297 ALA A CA 1
ATOM 2190 C C . ALA A 1 297 ? -25.031 -0.173 25.312 1 88.75 297 ALA A C 1
ATOM 2192 O O . ALA A 1 297 ? -24.844 0.773 26.078 1 88.75 297 ALA A O 1
ATOM 2193 N N . GLU A 1 298 ? -24.5 -1.317 25.438 1 94.94 298 GLU A N 1
ATOM 2194 C CA . GLU A 1 298 ? -23.359 -1.478 26.344 1 94.94 298 GLU A CA 1
ATOM 2195 C C . GLU A 1 298 ? -22.047 -1.335 25.594 1 94.94 298 GLU A C 1
ATOM 2197 O O . GLU A 1 298 ? -21.938 -1.711 24.422 1 94.94 298 GLU A O 1
ATOM 2202 N N . VAL A 1 299 ? -21.062 -0.821 26.297 1 95.75 299 VAL A N 1
ATOM 2203 C CA . VAL A 1 299 ? -19.75 -0.623 25.688 1 95.75 299 VAL A CA 1
ATOM 2204 C C . VAL A 1 299 ? -19.078 -1.974 25.469 1 95.75 299 VAL A C 1
ATOM 2206 O O . VAL A 1 299 ? -18.859 -2.73 26.422 1 95.75 299 VAL A O 1
ATOM 2209 N N . GLU A 1 300 ? -18.781 -2.303 24.219 1 95.25 300 GLU A N 1
ATOM 2210 C CA . GLU A 1 300 ? -18.109 -3.541 23.859 1 95.25 300 GLU A CA 1
ATOM 2211 C C . GLU A 1 300 ? -16.594 -3.334 23.734 1 95.25 300 GLU A C 1
ATOM 2213 O O . GLU A 1 300 ? -15.812 -4.246 24.016 1 95.25 300 GLU A O 1
ATOM 2218 N N . ALA A 1 301 ? -16.156 -2.258 23.266 1 95.88 301 ALA A N 1
ATOM 2219 C CA . ALA A 1 301 ? -14.75 -1.895 23.109 1 95.88 301 ALA A CA 1
ATOM 2220 C C . ALA A 1 301 ? -14.555 -0.391 23.281 1 95.88 301 ALA A C 1
ATOM 2222 O O . ALA A 1 301 ? -15.453 0.398 22.969 1 95.88 301 ALA A O 1
ATOM 2223 N N . GLU A 1 302 ? -13.422 0.006 23.781 1 96.88 302 GLU A N 1
ATOM 2224 C CA . GLU A 1 302 ? -13.07 1.408 23.984 1 96.88 302 GLU A CA 1
ATOM 2225 C C . GLU A 1 302 ? -11.672 1.716 23.469 1 96.88 302 GLU A C 1
ATOM 2227 O O . GLU A 1 302 ? -10.766 0.895 23.594 1 96.88 302 GLU A O 1
ATOM 2232 N N . PHE A 1 303 ? -11.508 2.863 22.875 1 96.38 303 PHE A N 1
ATOM 2233 C CA . PHE A 1 303 ? -10.258 3.35 22.312 1 96.38 303 PHE A CA 1
ATOM 2234 C C . PHE A 1 303 ? -9.977 4.777 22.766 1 96.38 303 PHE A C 1
ATOM 2236 O O . PHE A 1 303 ? -10.891 5.492 23.188 1 96.38 303 PHE A O 1
ATOM 2243 N N . ASP A 1 304 ? -8.781 5.254 22.766 1 93.25 304 ASP A N 1
ATOM 2244 C CA . ASP A 1 304 ? -8.398 6.539 23.344 1 93.25 304 ASP A CA 1
ATOM 2245 C C . ASP A 1 304 ? -8.555 7.664 22.328 1 93.25 304 ASP A C 1
ATOM 2247 O O . ASP A 1 304 ? -8.172 8.805 22.578 1 93.25 304 ASP A O 1
ATOM 2251 N N . GLY A 1 305 ? -9.062 7.383 21.172 1 94.25 305 GLY A N 1
ATOM 2252 C CA . GLY A 1 305 ? -9.32 8.406 20.172 1 94.25 305 GLY A CA 1
ATOM 2253 C C . GLY A 1 305 ? -8.133 8.672 19.266 1 94.25 305 GLY A C 1
ATOM 2254 O O . GLY A 1 305 ? -8.219 9.477 18.328 1 94.25 305 GLY A O 1
ATOM 2255 N N . SER A 1 306 ? -7.012 8.008 19.531 1 95.81 306 SER A N 1
ATOM 2256 C CA . SER A 1 306 ? -5.836 8.18 18.688 1 95.81 306 SER A CA 1
ATOM 2257 C C . SER A 1 306 ? -5.969 7.387 17.391 1 95.81 306 SER A C 1
ATOM 2259 O O . SER A 1 306 ? -6.777 6.461 17.297 1 95.81 306 SER A O 1
ATOM 2261 N N . LEU A 1 307 ? -5.316 7.859 16.344 1 97.19 307 LEU A N 1
ATOM 2262 C CA . LEU A 1 307 ? -5.242 7.156 15.062 1 97.19 307 LEU A CA 1
ATOM 2263 C C . LEU A 1 307 ? -4.203 6.043 15.117 1 97.19 307 LEU A C 1
ATOM 2265 O O . LEU A 1 307 ? -3.01 6.309 15.273 1 97.19 307 LEU A O 1
ATOM 2269 N N . SER A 1 308 ? -4.641 4.82 15.031 1 98 308 SER A N 1
ATOM 2270 C CA . SER A 1 308 ? -3.74 3.672 15.062 1 98 308 SER A CA 1
ATOM 2271 C C . SER A 1 308 ? -3.184 3.369 13.68 1 98 308 SER A C 1
ATOM 2273 O O . SER A 1 308 ? -3.738 3.816 12.672 1 98 308 SER A O 1
ATOM 2275 N N . ALA A 1 309 ? -2.055 2.637 13.664 1 98 309 ALA A N 1
ATOM 2276 C CA . ALA A 1 309 ? -1.475 2.223 12.391 1 98 309 ALA A CA 1
ATOM 2277 C C . ALA A 1 309 ? -2.445 1.343 11.609 1 98 309 ALA A C 1
ATOM 2279 O O . ALA A 1 309 ? -2.646 1.546 10.406 1 98 309 ALA A O 1
ATOM 2280 N N . ASP A 1 310 ? -3.066 0.354 12.266 1 98.19 310 ASP A N 1
ATOM 2281 C CA . ASP A 1 310 ? -4.02 -0.542 11.609 1 98.19 310 ASP A CA 1
ATOM 2282 C C . ASP A 1 310 ? -5.215 0.232 11.062 1 98.19 310 ASP A C 1
ATOM 2284 O O . ASP A 1 310 ? -5.66 -0.016 9.945 1 98.19 310 ASP A O 1
ATOM 2288 N N . GLY A 1 311 ? -5.715 1.15 11.891 1 98.38 311 GLY A N 1
ATOM 2289 C CA . GLY A 1 311 ? -6.836 1.965 11.453 1 98.38 311 GLY A CA 1
ATOM 2290 C C . GLY A 1 311 ? -6.516 2.826 10.242 1 98.38 311 GLY A C 1
ATOM 2291 O O . GLY A 1 311 ? -7.332 2.949 9.328 1 98.38 311 GLY A O 1
ATOM 2292 N N . ALA A 1 312 ? -5.328 3.436 10.266 1 98.5 312 ALA A N 1
ATOM 2293 C CA . ALA A 1 312 ? -4.898 4.27 9.148 1 98.5 312 ALA A CA 1
ATOM 2294 C C . ALA A 1 312 ? -4.777 3.445 7.867 1 98.5 312 ALA A C 1
ATOM 2296 O O . ALA A 1 312 ? -5.203 3.883 6.793 1 98.5 312 ALA A O 1
ATOM 2297 N N . GLU A 1 313 ? -4.23 2.27 7.957 1 98.12 313 GLU A N 1
ATOM 2298 C CA . GLU A 1 313 ? -4.086 1.405 6.789 1 98.12 313 GLU A CA 1
ATOM 2299 C C . GLU A 1 313 ? -5.445 0.958 6.262 1 98.12 313 GLU A C 1
ATOM 2301 O O . GLU A 1 313 ? -5.676 0.952 5.051 1 98.12 313 GLU A O 1
ATOM 2306 N N . LYS A 1 314 ? -6.312 0.555 7.195 1 98.44 314 LYS A N 1
ATOM 2307 C CA . LYS A 1 314 ? -7.68 0.189 6.84 1 98.44 314 LYS A CA 1
ATOM 2308 C C . LYS A 1 314 ? -8.359 1.307 6.055 1 98.44 314 LYS A C 1
ATOM 2310 O O . LYS A 1 314 ? -8.93 1.064 4.988 1 98.44 314 LYS A O 1
ATOM 2315 N N . ALA A 1 315 ? -8.234 2.51 6.535 1 98.75 315 ALA A N 1
ATOM 2316 C CA . ALA A 1 315 ? -8.852 3.674 5.902 1 98.75 315 ALA A CA 1
ATOM 2317 C C . ALA A 1 315 ? -8.211 3.965 4.547 1 98.75 315 ALA A C 1
ATOM 2319 O O . ALA A 1 315 ? -8.914 4.277 3.582 1 98.75 315 ALA A O 1
ATOM 2320 N N . ALA A 1 316 ? -6.91 3.875 4.484 1 98.75 316 ALA A N 1
ATOM 2321 C CA . ALA A 1 316 ? -6.203 4.16 3.242 1 98.75 316 ALA A CA 1
ATOM 2322 C C . ALA A 1 316 ? -6.668 3.236 2.121 1 98.75 316 ALA A C 1
ATOM 2324 O O . ALA A 1 316 ? -6.98 3.695 1.02 1 98.75 316 ALA A O 1
ATOM 2325 N N . GLU A 1 317 ? -6.719 1.926 2.377 1 98.38 317 GLU A N 1
ATOM 2326 C CA . GLU A 1 317 ? -7.168 0.943 1.395 1 98.38 317 GLU A CA 1
ATOM 2327 C C . GLU A 1 317 ? -8.594 1.236 0.932 1 98.38 317 GLU A C 1
ATOM 2329 O O . GLU A 1 317 ? -8.898 1.135 -0.258 1 98.38 317 GLU A O 1
ATOM 2334 N N . PHE A 1 318 ? -9.414 1.606 1.861 1 98.75 318 PHE A N 1
ATOM 2335 C CA . PHE A 1 318 ? -10.82 1.872 1.574 1 98.75 318 PHE A CA 1
ATOM 2336 C C . PHE A 1 318 ? -10.969 3.115 0.706 1 98.75 318 PHE A C 1
ATOM 2338 O O . PHE A 1 318 ? -11.734 3.113 -0.264 1 98.75 318 PHE A O 1
ATOM 2345 N N . VAL A 1 319 ? -10.25 4.215 1.007 1 98.88 319 VAL A N 1
ATOM 2346 C CA . VAL A 1 319 ? -10.297 5.453 0.235 1 98.88 319 VAL A CA 1
ATOM 2347 C C . VAL A 1 319 ? -9.805 5.195 -1.186 1 98.88 319 VAL A C 1
ATOM 2349 O O . VAL A 1 319 ? -10.375 5.703 -2.152 1 98.88 319 VAL A O 1
ATOM 2352 N N . GLN A 1 320 ? -8.789 4.402 -1.325 1 98.56 320 GLN A N 1
ATOM 2353 C CA . GLN A 1 320 ? -8.258 4.07 -2.643 1 98.56 320 GLN A CA 1
ATOM 2354 C C . GLN A 1 320 ? -9.297 3.336 -3.484 1 98.56 320 GLN A C 1
ATOM 2356 O O . GLN A 1 320 ? -9.438 3.6 -4.684 1 98.56 320 GLN A O 1
ATOM 2361 N N . PHE A 1 321 ? -10.016 2.42 -2.83 1 98.62 321 PHE A N 1
ATOM 2362 C CA . PHE A 1 321 ? -11.078 1.733 -3.553 1 98.62 321 PHE A CA 1
ATOM 2363 C C . PHE A 1 321 ? -12.141 2.723 -4.023 1 98.62 321 PHE A C 1
ATOM 2365 O O . PHE A 1 321 ? -12.555 2.691 -5.184 1 98.62 321 PHE A O 1
ATOM 2372 N N . CYS A 1 322 ? -12.57 3.576 -3.104 1 98.38 322 CYS A N 1
ATOM 2373 C CA . CYS A 1 322 ? -13.594 4.555 -3.443 1 98.38 322 CYS A CA 1
ATOM 2374 C C . CYS A 1 322 ? -13.164 5.406 -4.629 1 98.38 322 CYS A C 1
ATOM 2376 O O . CYS A 1 322 ? -13.938 5.617 -5.566 1 98.38 322 CYS A O 1
ATOM 2378 N N . ASP A 1 323 ? -11.938 5.863 -4.578 1 97.62 323 ASP A N 1
ATOM 2379 C CA . ASP A 1 323 ? -11.461 6.719 -5.66 1 97.62 323 ASP A CA 1
ATOM 2380 C C . ASP A 1 323 ? -11.414 5.957 -6.98 1 97.62 323 ASP A C 1
ATOM 2382 O O . ASP A 1 323 ? -11.789 6.488 -8.023 1 97.62 323 ASP A O 1
ATOM 2386 N N . ALA A 1 324 ? -10.938 4.707 -6.957 1 97.81 324 ALA A N 1
ATOM 2387 C CA . ALA A 1 324 ? -10.828 3.893 -8.164 1 97.81 324 ALA A CA 1
ATOM 2388 C C . ALA A 1 324 ? -12.188 3.74 -8.844 1 97.81 324 ALA A C 1
ATOM 2390 O O . ALA A 1 324 ? -12.273 3.664 -10.07 1 97.81 324 ALA A O 1
ATOM 2391 N N . PHE A 1 325 ? -13.25 3.717 -8.062 1 97.38 325 PHE A N 1
ATOM 2392 C CA . PHE A 1 325 ? -14.57 3.422 -8.609 1 97.38 325 PHE A CA 1
ATOM 2393 C C . PHE A 1 325 ? -15.477 4.648 -8.539 1 97.38 325 PHE A C 1
ATOM 2395 O O . PHE A 1 325 ? -16.703 4.523 -8.539 1 97.38 325 PHE A O 1
ATOM 2402 N N . ASN A 1 326 ? -14.883 5.832 -8.336 1 96 326 ASN A N 1
ATOM 2403 C CA . ASN A 1 326 ? -15.562 7.117 -8.414 1 96 326 ASN A CA 1
ATOM 2404 C C . ASN A 1 326 ? -16.641 7.246 -7.344 1 96 326 ASN A C 1
ATOM 2406 O O . ASN A 1 326 ? -17.719 7.773 -7.609 1 96 326 ASN A O 1
ATOM 2410 N N . ILE A 1 327 ? -16.391 6.699 -6.211 1 97 327 ILE A N 1
ATOM 2411 C CA . ILE A 1 327 ? -17.297 6.824 -5.07 1 97 327 ILE A CA 1
ATOM 2412 C C . ILE A 1 327 ? -16.844 7.977 -4.18 1 97 327 ILE A C 1
ATOM 2414 O O . ILE A 1 327 ? -15.719 7.969 -3.662 1 97 327 ILE A O 1
ATOM 2418 N N . PRO A 1 328 ? -17.719 9.016 -3.965 1 97.62 328 PRO A N 1
ATOM 2419 C CA . PRO A 1 328 ? -17.344 10.094 -3.045 1 97.62 328 PRO A CA 1
ATOM 2420 C C . PRO A 1 328 ? -17.047 9.586 -1.634 1 97.62 328 PRO A C 1
ATOM 2422 O O . PRO A 1 328 ? -17.484 8.492 -1.264 1 97.62 328 PRO A O 1
ATOM 2425 N N . VAL A 1 329 ? -16.312 10.414 -0.852 1 98.69 329 VAL A N 1
ATOM 2426 C CA . VAL A 1 329 ? -15.891 9.945 0.466 1 98.69 329 VAL A CA 1
ATOM 2427 C C . VAL A 1 329 ? -16.297 10.961 1.529 1 98.69 329 VAL A C 1
ATOM 2429 O O . VAL A 1 329 ? -16.016 12.156 1.392 1 98.69 329 VAL A O 1
ATOM 2432 N N . LEU A 1 330 ? -16.969 10.508 2.555 1 98.88 330 LEU A N 1
ATOM 2433 C CA . LEU A 1 330 ? -17.281 11.273 3.76 1 98.88 330 LEU A CA 1
ATOM 2434 C C . LEU A 1 330 ? -16.375 10.859 4.914 1 98.88 330 LEU A C 1
ATOM 2436 O O . LEU A 1 330 ? -16.25 9.664 5.211 1 98.88 330 LEU A O 1
ATOM 2440 N N . THR A 1 331 ? -15.758 11.805 5.492 1 98.81 331 THR A N 1
ATOM 2441 C CA . THR A 1 331 ? -14.945 11.531 6.68 1 98.81 331 THR A CA 1
ATOM 2442 C C . THR A 1 331 ? -15.57 12.18 7.914 1 98.81 331 THR A C 1
ATOM 2444 O O . THR A 1 331 ? -16 13.336 7.863 1 98.81 331 THR A O 1
ATOM 2447 N N . LEU A 1 332 ? -15.766 11.453 8.969 1 98.75 332 LEU A N 1
ATOM 2448 C CA . LEU A 1 332 ? -16.031 11.992 10.297 1 98.75 332 LEU A CA 1
ATOM 2449 C C . LEU A 1 332 ? -14.766 11.961 11.156 1 98.75 332 LEU A C 1
ATOM 2451 O O . LEU A 1 332 ? -14.266 10.883 11.484 1 98.75 332 LEU A O 1
ATOM 2455 N N . THR A 1 333 ? -14.281 13.109 11.516 1 98.12 333 THR A N 1
ATOM 2456 C CA . THR A 1 333 ? -12.984 13.195 12.172 1 98.12 333 THR A CA 1
ATOM 2457 C C . THR A 1 333 ? -13.156 13.43 13.672 1 98.12 333 THR A C 1
ATOM 2459 O O . THR A 1 333 ? -13.844 14.367 14.086 1 98.12 333 THR A O 1
ATOM 2462 N N . ASN A 1 334 ? -12.641 12.625 14.469 1 96.88 334 ASN A N 1
ATOM 2463 C CA . ASN A 1 334 ? -12.547 12.695 15.93 1 96.88 334 ASN A CA 1
ATOM 2464 C C . ASN A 1 334 ? -11.266 12.039 16.438 1 96.88 334 ASN A C 1
ATOM 2466 O O . ASN A 1 334 ? -11.32 10.984 17.062 1 96.88 334 ASN A O 1
ATOM 2470 N N . VAL A 1 335 ? -10.102 12.711 16.188 1 96.44 335 VAL A N 1
ATOM 2471 C CA . VAL A 1 335 ? -8.812 12.086 16.469 1 96.44 335 VAL A CA 1
ATOM 2472 C C . VAL A 1 335 ? -8.023 12.953 17.453 1 96.44 335 VAL A C 1
ATOM 2474 O O . VAL A 1 335 ? -7.996 14.18 17.312 1 96.44 335 VAL A O 1
ATOM 2477 N N . SER A 1 336 ? -7.359 12.344 18.375 1 94.12 336 SER A N 1
ATOM 2478 C CA . SER A 1 336 ? -6.637 13.047 19.422 1 94.12 336 SER A CA 1
ATOM 2479 C C . SER A 1 336 ? -5.133 13.016 19.172 1 94.12 336 SER A C 1
ATOM 2481 O O . SER A 1 336 ? -4.363 13.641 19.906 1 94.12 336 SER A O 1
ATOM 2483 N N . GLY A 1 337 ? -4.672 12.344 18.266 1 94.88 337 GLY A N 1
ATOM 2484 C CA . GLY A 1 337 ? -3.271 12.117 17.938 1 94.88 337 GLY A CA 1
ATOM 2485 C C . GLY A 1 337 ? -3.01 10.742 17.359 1 94.88 337 GLY A C 1
ATOM 2486 O O . GLY A 1 337 ? -3.914 10.117 16.797 1 94.88 337 GLY A O 1
ATOM 2487 N N . PHE A 1 338 ? -1.74 10.328 17.422 1 96.81 338 PHE A N 1
ATOM 2488 C CA . PHE A 1 338 ? -1.36 9 16.953 1 96.81 338 PHE A CA 1
ATOM 2489 C C . PHE A 1 338 ? -1.195 8.047 18.125 1 96.81 338 PHE A C 1
ATOM 2491 O O . PHE A 1 338 ? -0.688 8.438 19.188 1 96.81 338 PHE A O 1
ATOM 2498 N N . THR A 1 339 ? -1.612 6.82 17.922 1 96.81 339 THR A N 1
ATOM 2499 C CA . THR A 1 339 ? -1.487 5.816 18.984 1 96.81 339 THR A CA 1
ATOM 2500 C C . THR A 1 339 ? -0.023 5.598 19.344 1 96.81 339 THR A C 1
ATOM 2502 O O . THR A 1 339 ? 0.822 5.414 18.469 1 96.81 339 THR A O 1
ATOM 2505 N N . ALA A 1 340 ? 0.228 5.68 20.672 1 95 340 ALA A N 1
ATOM 2506 C CA . ALA A 1 340 ? 1.593 5.527 21.172 1 95 340 ALA A CA 1
ATOM 2507 C C . ALA A 1 340 ? 1.819 4.129 21.719 1 95 340 ALA A C 1
ATOM 2509 O O . ALA A 1 340 ? 1.541 3.867 22.891 1 95 340 ALA A O 1
ATOM 2510 N N . SER A 1 341 ? 2.238 3.275 20.984 1 95.25 341 SER A N 1
ATOM 2511 C CA . SER A 1 341 ? 2.686 1.933 21.344 1 95.25 341 SER A CA 1
ATOM 2512 C C . SER A 1 341 ? 3.863 1.493 20.484 1 95.25 341 SER A C 1
ATOM 2514 O O . SER A 1 341 ? 4.082 2.037 19.391 1 95.25 341 SER A O 1
ATOM 2516 N N . LYS A 1 342 ? 4.621 0.572 20.984 1 93.62 342 LYS A N 1
ATOM 2517 C CA . LYS A 1 342 ? 5.742 0.072 20.203 1 93.62 342 LYS A CA 1
ATOM 2518 C C . LYS A 1 342 ? 5.262 -0.5 18.875 1 93.62 342 LYS A C 1
ATOM 2520 O O . LYS A 1 342 ? 5.895 -0.283 17.828 1 93.62 342 LYS A O 1
ATOM 2525 N N . TYR A 1 343 ? 4.16 -1.215 18.953 1 94 343 TYR A N 1
ATOM 2526 C CA . TYR A 1 343 ? 3.568 -1.786 17.75 1 94 343 TYR A CA 1
ATOM 2527 C C . TYR A 1 343 ? 3.215 -0.695 16.75 1 94 343 TYR A C 1
ATOM 2529 O O . TYR A 1 343 ? 3.557 -0.792 15.57 1 94 343 TYR A O 1
ATOM 2537 N N . ASP A 1 344 ? 2.596 0.316 17.188 1 96.44 344 ASP A N 1
ATOM 2538 C CA . ASP A 1 344 ? 2.176 1.397 16.312 1 96.44 344 ASP A CA 1
ATOM 2539 C C . ASP A 1 344 ? 3.375 2.219 15.836 1 96.44 344 ASP A C 1
ATOM 2541 O O . ASP A 1 344 ? 3.43 2.639 14.68 1 96.44 344 ASP A O 1
ATOM 2545 N N . GLU A 1 345 ? 4.305 2.508 16.734 1 96.56 345 GLU A N 1
ATOM 2546 C CA . GLU A 1 345 ? 5.441 3.338 16.344 1 96.56 345 GLU A CA 1
ATOM 2547 C C . GLU A 1 345 ? 6.223 2.705 15.203 1 96.56 345 GLU A C 1
ATOM 2549 O O . GLU A 1 345 ? 6.754 3.41 14.344 1 96.56 345 GLU A O 1
ATOM 2554 N N . LYS A 1 346 ? 6.277 1.43 15.203 1 95.69 346 LYS A N 1
ATOM 2555 C CA . LYS A 1 346 ? 6.945 0.703 14.125 1 95.69 346 LYS A CA 1
ATOM 2556 C C . LYS A 1 346 ? 6.285 0.981 12.781 1 95.69 346 LYS A C 1
ATOM 2558 O O . LYS A 1 346 ? 6.949 0.95 11.742 1 95.69 346 LYS A O 1
ATOM 2563 N N . ARG A 1 347 ? 5.043 1.344 12.789 1 97.06 347 ARG A N 1
ATOM 2564 C CA . ARG A 1 347 ? 4.277 1.285 11.547 1 97.06 347 ARG A CA 1
ATOM 2565 C C . ARG A 1 347 ? 3.621 2.629 11.242 1 97.06 347 ARG A C 1
ATOM 2567 O O . ARG A 1 347 ? 3.244 2.896 10.102 1 97.06 347 ARG A O 1
ATOM 2574 N N . ILE A 1 348 ? 3.426 3.473 12.188 1 97.75 348 ILE A N 1
ATOM 2575 C CA . ILE A 1 348 ? 2.449 4.555 12.109 1 97.75 348 ILE A CA 1
ATOM 2576 C C . ILE A 1 348 ? 2.922 5.602 11.102 1 97.75 348 ILE A C 1
ATOM 2578 O O . ILE A 1 348 ? 2.113 6.184 10.383 1 97.75 348 ILE A O 1
ATOM 2582 N N . ALA A 1 349 ? 4.219 5.902 11.031 1 97.75 349 ALA A N 1
ATOM 2583 C CA . ALA A 1 349 ? 4.688 6.891 10.055 1 97.75 349 ALA A CA 1
ATOM 2584 C C . ALA A 1 349 ? 4.305 6.484 8.633 1 97.75 349 ALA A C 1
ATOM 2586 O O . ALA A 1 349 ? 3.723 7.281 7.895 1 97.75 349 ALA A O 1
ATOM 2587 N N . LYS A 1 350 ? 4.559 5.273 8.258 1 98.06 350 LYS A N 1
ATOM 2588 C CA . LYS A 1 350 ? 4.238 4.773 6.922 1 98.06 350 LYS A CA 1
ATOM 2589 C C . LYS A 1 350 ? 2.729 4.676 6.719 1 98.06 350 LYS A C 1
ATOM 2591 O O . LYS A 1 350 ? 2.217 5.016 5.652 1 98.06 350 LYS A O 1
ATOM 2596 N N . SER A 1 351 ? 2 4.148 7.754 1 98.38 351 SER A N 1
ATOM 2597 C CA . SER A 1 351 ? 0.552 3.994 7.648 1 98.38 351 SER A CA 1
ATOM 2598 C C . SER A 1 351 ? -0.136 5.344 7.477 1 98.38 351 SER A C 1
ATOM 2600 O O . SER A 1 351 ? -1.034 5.488 6.645 1 98.38 351 SER A O 1
ATOM 2602 N N . ALA A 1 352 ? 0.311 6.312 8.273 1 98.38 352 ALA A N 1
ATOM 2603 C CA . ALA A 1 352 ? -0.245 7.66 8.172 1 98.38 352 ALA A CA 1
ATOM 2604 C C . ALA A 1 352 ? 0.081 8.289 6.816 1 98.38 352 ALA A C 1
ATOM 2606 O O . ALA A 1 352 ? -0.749 8.992 6.234 1 98.38 352 ALA A O 1
ATOM 2607 N N . ALA A 1 353 ? 1.299 8.07 6.355 1 98.62 353 ALA A N 1
ATOM 2608 C CA . ALA A 1 353 ? 1.673 8.562 5.031 1 98.62 353 ALA A CA 1
ATOM 2609 C C . ALA A 1 353 ? 0.773 7.969 3.953 1 98.62 353 ALA A C 1
ATOM 2611 O O . ALA A 1 353 ? 0.334 8.68 3.043 1 98.62 353 ALA A O 1
ATOM 2612 N N . LYS A 1 354 ? 0.493 6.652 4.043 1 98.5 354 LYS A N 1
ATOM 2613 C CA . LYS A 1 354 ? -0.377 5.988 3.076 1 98.5 354 LYS A CA 1
ATOM 2614 C C . LYS A 1 354 ? -1.776 6.602 3.086 1 98.5 354 LYS A C 1
ATOM 2616 O O . LYS A 1 354 ? -2.371 6.82 2.029 1 98.5 354 LYS A O 1
ATOM 2621 N N . LEU A 1 355 ? -2.301 6.82 4.238 1 98.75 355 LEU A N 1
ATOM 2622 C CA . LEU A 1 355 ? -3.627 7.418 4.344 1 98.75 355 LEU A CA 1
ATOM 2623 C C . LEU A 1 355 ? -3.627 8.836 3.793 1 98.75 355 LEU A C 1
ATOM 2625 O O . LEU A 1 355 ? -4.531 9.219 3.045 1 98.75 355 LEU A O 1
ATOM 2629 N N . THR A 1 356 ? -2.564 9.633 4.176 1 98.69 356 THR A N 1
ATOM 2630 C CA . THR A 1 356 ? -2.42 10.984 3.656 1 98.69 356 THR A CA 1
ATOM 2631 C C . THR A 1 356 ? -2.373 10.977 2.131 1 98.69 356 THR A C 1
ATOM 2633 O O . THR A 1 356 ? -3.072 11.758 1.479 1 98.69 356 THR A O 1
ATOM 2636 N N . TYR A 1 357 ? -1.618 10.078 1.59 1 98.62 357 TYR A N 1
ATOM 2637 C CA . TYR A 1 357 ? -1.5 9.945 0.142 1 98.62 357 TYR A CA 1
ATOM 2638 C C . TYR A 1 357 ? -2.842 9.578 -0.484 1 98.62 357 TYR A C 1
ATOM 2640 O O . TYR A 1 357 ? -3.221 10.133 -1.521 1 98.62 357 TYR A O 1
ATOM 2648 N N . ALA A 1 358 ? -3.535 8.602 0.111 1 98.62 358 ALA A N 1
ATOM 2649 C CA . ALA A 1 358 ? -4.82 8.164 -0.421 1 98.62 358 ALA A CA 1
ATOM 2650 C C . ALA A 1 358 ? -5.789 9.336 -0.557 1 98.62 358 ALA A C 1
ATOM 2652 O O . ALA A 1 358 ? -6.438 9.492 -1.594 1 98.62 358 ALA A O 1
ATOM 2653 N N . PHE A 1 359 ? -5.887 10.172 0.46 1 98.62 359 PHE A N 1
ATOM 2654 C CA . PHE A 1 359 ? -6.777 11.328 0.415 1 98.62 359 PHE A CA 1
ATOM 2655 C C . PHE A 1 359 ? -6.277 12.359 -0.583 1 98.62 359 PHE A C 1
ATOM 2657 O O . PHE A 1 359 ? -7.051 12.891 -1.381 1 98.62 359 PHE A O 1
ATOM 2664 N N . ALA A 1 360 ? -4.984 12.648 -0.558 1 97.88 360 ALA A N 1
ATOM 2665 C CA . ALA A 1 360 ? -4.426 13.68 -1.428 1 97.88 360 ALA A CA 1
ATOM 2666 C C . ALA A 1 360 ? -4.566 13.289 -2.898 1 97.88 360 ALA A C 1
ATOM 2668 O O . ALA A 1 360 ? -4.832 14.148 -3.746 1 97.88 360 ALA A O 1
ATOM 2669 N N . ASP A 1 361 ? -4.387 12.031 -3.143 1 97.19 361 ASP A N 1
ATOM 2670 C CA . ASP A 1 361 ? -4.387 11.539 -4.516 1 97.19 361 ASP A CA 1
ATOM 2671 C C . ASP A 1 361 ? -5.812 11.367 -5.039 1 97.19 361 ASP A C 1
ATOM 2673 O O . ASP A 1 361 ? -6.035 11.359 -6.25 1 97.19 361 ASP A O 1
ATOM 2677 N N . ALA A 1 362 ? -6.797 11.156 -4.164 1 97.38 362 ALA A N 1
ATOM 2678 C CA . ALA A 1 362 ? -8.18 10.891 -4.559 1 97.38 362 ALA A CA 1
ATOM 2679 C C . ALA A 1 362 ? -8.773 12.078 -5.301 1 97.38 362 ALA A C 1
ATOM 2681 O O . ALA A 1 362 ? -8.664 13.219 -4.848 1 97.38 362 ALA A O 1
ATOM 2682 N N . THR A 1 363 ? -9.469 11.828 -6.383 1 96.94 363 THR A N 1
ATOM 2683 C CA . THR A 1 363 ? -10.047 12.875 -7.219 1 96.94 363 THR A CA 1
ATOM 2684 C C . THR A 1 363 ? -11.555 12.969 -7.008 1 96.94 363 THR A C 1
ATOM 2686 O O . THR A 1 363 ? -12.195 13.914 -7.469 1 96.94 363 THR A O 1
ATOM 2689 N N . VAL A 1 364 ? -12.109 12.023 -6.332 1 96.94 364 VAL A N 1
ATOM 2690 C CA . VAL A 1 364 ? -13.539 12.031 -6.051 1 96.94 364 VAL A CA 1
ATOM 2691 C C . VAL A 1 364 ? -13.867 13.148 -5.062 1 96.94 364 VAL A C 1
ATOM 2693 O O . VAL A 1 364 ? -12.977 13.664 -4.391 1 96.94 364 VAL A O 1
ATOM 2696 N N . PRO A 1 365 ? -15.156 13.539 -4.973 1 97.94 365 PRO A N 1
ATOM 2697 C CA . PRO A 1 365 ? -15.539 14.492 -3.93 1 97.94 365 PRO A CA 1
ATOM 2698 C C . PRO A 1 365 ? -15.227 13.984 -2.523 1 97.94 365 PRO A C 1
ATOM 2700 O O . PRO A 1 365 ? -15.531 12.836 -2.193 1 97.94 365 PRO A O 1
ATOM 2703 N N . LYS A 1 366 ? -14.609 14.805 -1.725 1 98.69 366 LYS A N 1
ATOM 2704 C CA . LYS A 1 366 ? -14.242 14.477 -0.35 1 98.69 366 LYS A CA 1
ATOM 2705 C C . LYS A 1 366 ? -14.766 15.523 0.625 1 98.69 366 LYS A C 1
ATOM 2707 O O . LYS A 1 366 ? -14.398 16.688 0.546 1 98.69 366 LYS A O 1
ATOM 2712 N N . VAL A 1 367 ? -15.625 15.125 1.527 1 98.81 367 VAL A N 1
ATOM 2713 C CA . VAL A 1 367 ? -16.203 15.992 2.551 1 98.81 367 VAL A CA 1
ATOM 2714 C C . VAL A 1 367 ? -15.773 15.508 3.936 1 98.81 367 VAL A C 1
ATOM 2716 O O . VAL A 1 367 ? -15.789 14.305 4.215 1 98.81 367 VAL A O 1
ATOM 2719 N N . ASN A 1 368 ? -15.289 16.391 4.723 1 98.75 368 ASN A N 1
ATOM 2720 C CA . ASN A 1 368 ? -14.898 16.078 6.09 1 98.75 368 ASN A CA 1
ATOM 2721 C C . ASN A 1 368 ? -15.766 16.812 7.105 1 98.75 368 ASN A C 1
ATOM 2723 O O . ASN A 1 368 ? -16.031 18.016 6.957 1 98.75 368 ASN A O 1
ATOM 2727 N N . VAL A 1 369 ? -16.266 16.141 8.086 1 98.69 369 VAL A N 1
ATOM 2728 C CA . VAL A 1 369 ? -16.953 16.734 9.219 1 98.69 369 VAL A CA 1
ATOM 2729 C C . VAL A 1 369 ? -16.172 16.469 10.508 1 98.69 369 VAL A C 1
ATOM 2731 O O . VAL A 1 369 ? -16.047 15.32 10.93 1 98.69 369 VAL A O 1
ATOM 2734 N N . VAL A 1 370 ? -15.664 17.531 11.117 1 98.19 370 VAL A N 1
ATOM 2735 C CA . VAL A 1 370 ? -15.016 17.391 12.414 1 98.19 370 VAL A CA 1
ATOM 2736 C C . VAL A 1 370 ? -16.062 17.312 13.516 1 98.19 370 VAL A C 1
ATOM 2738 O O . VAL A 1 370 ? -16.734 18.312 13.812 1 98.19 370 VAL A O 1
ATOM 2741 N N . ILE A 1 371 ? -16.125 16.188 14.203 1 98.12 371 ILE A N 1
ATOM 2742 C CA . ILE A 1 371 ? -17.266 15.953 15.086 1 98.12 371 ILE A CA 1
ATOM 2743 C C . ILE A 1 371 ? -16.797 15.945 16.547 1 98.12 371 ILE A C 1
ATOM 2745 O O . ILE A 1 371 ? -17.625 15.812 17.453 1 98.12 371 ILE A O 1
ATOM 2749 N N . GLY A 1 372 ? -15.594 16.047 16.781 1 95.94 372 GLY A N 1
ATOM 2750 C CA . GLY A 1 372 ? -14.984 16.078 18.094 1 95.94 372 GLY A CA 1
ATOM 2751 C C . GLY A 1 372 ? -13.594 16.688 18.094 1 95.94 372 GLY A C 1
ATOM 2752 O O . GLY A 1 372 ? -13.422 17.844 17.719 1 95.94 372 GLY A O 1
ATOM 2753 N N . LYS A 1 373 ? -12.672 15.898 18.547 1 94.38 373 LYS A N 1
ATOM 2754 C CA . LYS A 1 373 ? -11.289 16.359 18.578 1 94.38 373 LYS A CA 1
ATOM 2755 C C . LYS A 1 373 ? -10.641 16.219 17.203 1 94.38 373 LYS A C 1
ATOM 2757 O O . LYS A 1 373 ? -10.859 15.227 16.5 1 94.38 373 LYS A O 1
ATOM 2762 N N . ALA A 1 374 ? -9.898 17.109 16.766 1 95.19 374 ALA A N 1
ATOM 2763 C CA . ALA A 1 374 ? -9.062 17.109 15.555 1 95.19 374 ALA A CA 1
ATOM 2764 C C . ALA A 1 374 ? -7.691 17.703 15.844 1 95.19 374 ALA A C 1
ATOM 2766 O O . ALA A 1 374 ? -7.438 18.875 15.523 1 95.19 374 ALA A O 1
ATOM 2767 N N . PHE A 1 375 ? -6.812 16.906 16.344 1 93.38 375 PHE A N 1
ATOM 2768 C CA . PHE A 1 375 ? -5.555 17.422 16.875 1 93.38 375 PHE A CA 1
ATOM 2769 C C . PHE A 1 375 ? -4.379 16.922 16.047 1 93.38 375 PHE A C 1
ATOM 2771 O O . PHE A 1 375 ? -4.332 15.758 15.648 1 93.38 375 PHE A O 1
ATOM 2778 N N . GLY A 1 376 ? -3.457 17.844 15.766 1 92.94 376 GLY A N 1
ATOM 2779 C CA . GLY A 1 376 ? -2.145 17.516 15.234 1 92.94 376 GLY A CA 1
ATOM 2780 C C . GLY A 1 376 ? -2.195 16.984 13.812 1 92.94 376 GLY A C 1
ATOM 2781 O O . GLY A 1 376 ? -3.164 17.203 13.086 1 92.94 376 GLY A O 1
ATOM 2782 N N . SER A 1 377 ? -1.102 16.266 13.5 1 94.38 377 SER A N 1
ATOM 2783 C CA . SER A 1 377 ? -0.966 15.734 12.148 1 94.38 377 SER A CA 1
ATOM 2784 C C . SER A 1 377 ? -1.945 14.586 11.898 1 94.38 377 SER A C 1
ATOM 2786 O O . SER A 1 377 ? -2.238 14.25 10.75 1 94.38 377 SER A O 1
ATOM 2788 N N . ALA A 1 378 ? -2.398 13.992 12.992 1 96.69 378 ALA A N 1
ATOM 2789 C CA . ALA A 1 378 ? -3.447 12.992 12.828 1 96.69 378 ALA A CA 1
ATOM 2790 C C . ALA A 1 378 ? -4.695 13.602 12.195 1 96.69 378 ALA A C 1
ATOM 2792 O O . ALA A 1 378 ? -5.305 12.9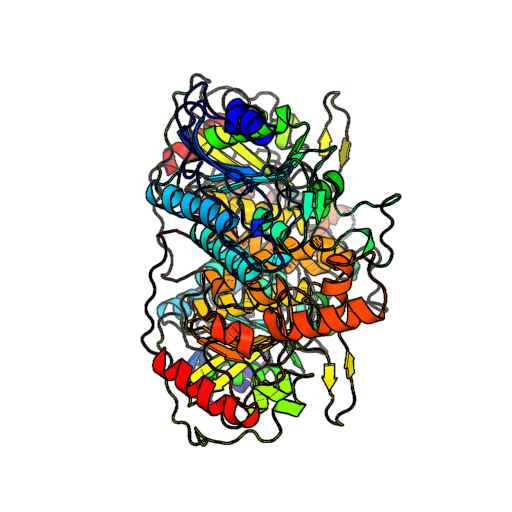92 11.312 1 96.69 378 ALA A O 1
ATOM 2793 N N . TYR A 1 379 ? -5.016 14.805 12.672 1 95.75 379 TYR A N 1
ATOM 2794 C CA . TYR A 1 379 ? -6.113 15.555 12.062 1 95.75 379 TYR A CA 1
ATOM 2795 C C . TYR A 1 379 ? -5.82 15.867 10.602 1 95.75 379 TYR A C 1
ATOM 2797 O O . TYR A 1 379 ? -6.676 15.672 9.734 1 95.75 379 TYR A O 1
ATOM 2805 N N . VAL A 1 380 ? -4.621 16.25 10.273 1 96.62 380 VAL A N 1
ATOM 2806 C CA . VAL A 1 380 ? -4.238 16.594 8.914 1 96.62 380 VAL A CA 1
ATOM 2807 C C . VAL A 1 380 ? -4.398 15.375 8.008 1 96.62 380 VAL A C 1
ATOM 2809 O O . VAL A 1 380 ? -4.953 15.477 6.91 1 96.62 380 VAL A O 1
ATOM 2812 N N . THR A 1 381 ? -3.994 14.242 8.508 1 97.31 381 THR A N 1
ATOM 2813 C CA . THR A 1 381 ? -4.031 12.977 7.777 1 97.31 381 THR A CA 1
ATOM 2814 C C . THR A 1 381 ? -5.469 12.562 7.492 1 97.31 381 THR A C 1
ATOM 2816 O O . THR A 1 381 ? -5.746 11.922 6.477 1 97.31 381 THR A O 1
ATOM 2819 N N . MET A 1 382 ? -6.398 12.922 8.375 1 97.44 382 MET A N 1
ATOM 2820 C CA . MET A 1 382 ? -7.801 12.531 8.266 1 97.44 382 MET A CA 1
ATOM 2821 C C . MET A 1 382 ? -8.57 13.508 7.387 1 97.44 382 MET A C 1
ATOM 2823 O O . MET A 1 382 ? -9.555 14.102 7.824 1 97.44 382 MET A O 1
ATOM 2827 N N . ASN A 1 383 ? -8.109 13.727 6.191 1 97.94 383 ASN A N 1
ATOM 2828 C CA . ASN A 1 383 ? -8.781 14.477 5.137 1 97.94 383 ASN A CA 1
ATOM 2829 C C . ASN A 1 383 ? -8.992 15.938 5.535 1 97.94 383 ASN A C 1
ATOM 2831 O O . ASN A 1 383 ? -10.102 16.453 5.434 1 97.94 383 ASN A O 1
ATOM 2835 N N . SER A 1 384 ? -7.957 16.625 6.008 1 97.06 384 SER A N 1
ATOM 2836 C CA . SER A 1 384 ? -8.008 18.062 6.246 1 97.06 384 SER A CA 1
ATOM 2837 C C . SER A 1 384 ? -8.102 18.844 4.934 1 97.06 384 SER A C 1
ATOM 2839 O O . SER A 1 384 ? -7.875 18.281 3.859 1 97.06 384 SER A O 1
ATOM 2841 N N . LYS A 1 385 ? -8.438 20.094 5.055 1 95.25 385 LYS A N 1
ATOM 2842 C CA . LYS A 1 385 ? -8.531 20.938 3.875 1 95.25 385 LYS A CA 1
ATOM 2843 C C . LYS A 1 385 ? -7.184 21.031 3.156 1 95.25 385 LYS A C 1
ATOM 2845 O O . LYS A 1 385 ? -7.129 20.984 1.927 1 95.25 385 LYS A O 1
ATOM 2850 N N . ALA A 1 386 ? -6.145 21.125 3.887 1 95 386 ALA A N 1
ATOM 2851 C CA . ALA A 1 386 ? -4.801 21.266 3.334 1 95 386 ALA A CA 1
ATOM 2852 C C . ALA A 1 386 ? -4.418 20.062 2.49 1 95 386 ALA A C 1
ATOM 2854 O O . ALA A 1 386 ? -3.707 20.188 1.49 1 95 386 ALA A O 1
ATOM 2855 N N . VAL A 1 387 ? -4.914 18.875 2.842 1 96.5 387 VAL A N 1
ATOM 2856 C CA . VAL A 1 387 ? -4.543 17.656 2.139 1 96.5 387 VAL A CA 1
ATOM 2857 C C . VAL A 1 387 ? -5.441 17.469 0.918 1 96.5 387 VAL A C 1
ATOM 2859 O O . VAL A 1 387 ? -5.098 16.719 -0.006 1 96.5 387 VAL A O 1
ATOM 2862 N N . GLY A 1 388 ? -6.68 18.078 0.994 1 95.88 388 GLY A N 1
ATOM 2863 C CA . GLY A 1 388 ? -7.43 18.031 -0.252 1 95.88 388 GLY A CA 1
ATOM 2864 C C . GLY A 1 388 ? -8.93 17.922 -0.043 1 95.88 388 GLY A C 1
ATOM 2865 O O . GLY A 1 388 ? -9.68 17.719 -1 1 95.88 388 GLY A O 1
ATOM 2866 N N . ALA A 1 389 ? -9.414 17.984 1.185 1 97.88 389 ALA A N 1
ATOM 2867 C CA . ALA A 1 389 ? -10.867 17.984 1.374 1 97.88 389 ALA A CA 1
ATOM 2868 C C . ALA A 1 389 ? -11.523 19.109 0.578 1 97.88 389 ALA A C 1
ATOM 2870 O O . ALA A 1 389 ? -10.992 20.219 0.514 1 97.88 389 ALA A O 1
ATOM 2871 N N . ASP A 1 390 ? -12.633 18.797 -0.042 1 98.12 390 ASP A N 1
ATOM 2872 C CA . ASP A 1 390 ? -13.352 19.797 -0.834 1 98.12 390 ASP A CA 1
ATOM 2873 C C . ASP A 1 390 ? -14.219 20.688 0.055 1 98.12 390 ASP A C 1
ATOM 2875 O O . ASP A 1 390 ? -14.398 21.875 -0.232 1 98.12 390 ASP A O 1
ATOM 2879 N N . MET A 1 391 ? -14.789 20.141 1.033 1 98 391 MET A N 1
ATOM 2880 C CA . MET A 1 391 ? -15.594 20.828 2.031 1 98 391 MET A CA 1
ATOM 2881 C C . MET A 1 391 ? -15.312 20.297 3.43 1 98 391 MET A C 1
ATOM 2883 O O . MET A 1 391 ? -15.18 19.078 3.621 1 98 391 MET A O 1
ATOM 2887 N N . VAL A 1 392 ? -15.141 21.203 4.344 1 98.31 392 VAL A N 1
ATOM 2888 C CA . VAL A 1 392 ? -14.906 20.812 5.73 1 98.31 392 VAL A CA 1
ATOM 2889 C C . VAL A 1 392 ? -15.93 21.484 6.641 1 98.31 392 VAL A C 1
ATOM 2891 O O . VAL A 1 392 ? -16.031 22.719 6.672 1 98.31 392 VAL A O 1
ATOM 2894 N N . TYR A 1 393 ? -16.719 20.734 7.328 1 98.5 393 TYR A N 1
ATOM 2895 C CA . TYR A 1 393 ? -17.641 21.188 8.359 1 98.5 393 TYR A CA 1
ATOM 2896 C C . TYR A 1 393 ? -17.125 20.859 9.75 1 98.5 393 TYR A C 1
ATOM 2898 O O . TYR A 1 393 ? -16.266 20 9.906 1 98.5 393 TYR A O 1
ATOM 2906 N N . ALA A 1 394 ? -17.609 21.562 10.734 1 98.25 394 ALA A N 1
ATOM 2907 C CA . ALA A 1 394 ? -17.281 21.266 12.125 1 98.25 394 ALA A CA 1
ATOM 2908 C C . ALA A 1 394 ? -18.5 21.453 13.031 1 98.25 394 ALA A C 1
ATOM 2910 O O . ALA A 1 394 ? -19.297 22.359 12.82 1 98.25 394 ALA A O 1
ATOM 2911 N N . TRP A 1 395 ? -18.656 20.531 13.953 1 98 395 TRP A N 1
ATOM 2912 C CA . TRP A 1 395 ? -19.641 20.766 15 1 98 395 TRP A CA 1
ATOM 2913 C C . TRP A 1 395 ? -19.203 21.875 15.93 1 98 395 TRP A C 1
ATOM 2915 O O . TRP A 1 395 ? -18.016 22.172 16.047 1 98 395 TRP A O 1
ATOM 2925 N N . PRO A 1 396 ? -20.172 22.547 16.625 1 95.31 396 PRO A N 1
ATOM 2926 C CA . PRO A 1 396 ? -19.828 23.734 17.406 1 95.31 396 PRO A CA 1
ATOM 2927 C C . PRO A 1 396 ? -18.906 23.422 18.578 1 95.31 396 PRO A C 1
ATOM 2929 O O . PRO A 1 396 ? -18.109 24.266 18.984 1 95.31 396 PRO A O 1
ATOM 2932 N N . ASP A 1 397 ? -18.938 22.234 19.078 1 92.75 397 ASP A N 1
ATOM 2933 C CA . ASP A 1 397 ? -18.156 21.906 20.266 1 92.75 397 ASP A CA 1
ATOM 2934 C C . ASP A 1 397 ? -16.875 21.156 19.891 1 92.75 397 ASP A C 1
ATOM 2936 O O . ASP A 1 397 ? -16.172 20.641 20.75 1 92.75 397 ASP A O 1
ATOM 2940 N N . ALA A 1 398 ? -16.594 21.016 18.594 1 94.69 398 ALA A N 1
ATOM 2941 C CA . ALA A 1 398 ? -15.367 20.359 18.141 1 94.69 398 ALA A CA 1
ATOM 2942 C C . ALA A 1 398 ? -14.133 21.141 18.609 1 94.69 398 ALA A C 1
ATOM 2944 O O . ALA A 1 398 ? -14.227 22.312 18.938 1 94.69 398 ALA A O 1
ATOM 2945 N N . GLU A 1 399 ? -13.047 20.516 18.781 1 93.25 399 GLU A N 1
ATOM 2946 C CA . GLU A 1 399 ? -11.75 21.094 19.109 1 93.25 399 GLU A CA 1
ATOM 2947 C C . GLU A 1 399 ? -10.734 20.859 18 1 93.25 399 GLU A C 1
ATOM 2949 O O . GLU A 1 399 ? -10.391 19.703 17.703 1 93.25 399 GLU A O 1
ATOM 2954 N N . ILE A 1 400 ? -10.273 21.875 17.375 1 92.62 400 ILE A N 1
ATOM 2955 C CA . ILE A 1 400 ? -9.367 21.766 16.25 1 92.62 400 ILE A CA 1
ATOM 2956 C C . ILE A 1 400 ? -8.055 22.484 16.578 1 92.62 400 ILE A C 1
ATOM 2958 O O . ILE A 1 400 ? -8.055 23.672 16.906 1 92.62 400 ILE A O 1
ATOM 2962 N N . GLY A 1 401 ? -6.977 21.766 16.516 1 88.62 401 GLY A N 1
ATOM 2963 C CA . GLY A 1 401 ? -5.699 22.406 16.797 1 88.62 401 GLY A CA 1
ATOM 2964 C C . GLY A 1 401 ? -4.555 21.406 16.906 1 88.62 401 GLY A C 1
ATOM 2965 O O . GLY A 1 401 ? -4.656 20.281 16.438 1 88.62 401 GLY A O 1
ATOM 2966 N N . MET A 1 402 ? -3.479 21.906 17.406 1 84.38 402 MET A N 1
ATOM 2967 C CA . MET A 1 402 ? -2.268 21.094 17.5 1 84.38 402 MET A CA 1
ATOM 2968 C C . MET A 1 402 ? -2.393 20.047 18.594 1 84.38 402 MET A C 1
ATOM 2970 O O . MET A 1 402 ? -2.023 18.891 18.406 1 84.38 402 MET A O 1
ATOM 2974 N N . MET A 1 403 ? -2.736 20.5 19.719 1 81.38 403 MET A N 1
ATOM 2975 C CA . MET A 1 403 ? -2.889 19.656 20.906 1 81.38 403 MET A CA 1
ATOM 2976 C C . MET A 1 403 ? -3.879 20.266 21.891 1 81.38 403 MET A C 1
ATOM 2978 O O . MET A 1 403 ? -4.457 21.328 21.609 1 81.38 403 MET A O 1
ATOM 2982 N N . ASP A 1 404 ? -4.043 19.453 22.891 1 82.25 404 ASP A N 1
ATOM 2983 C CA . ASP A 1 404 ? -4.902 19.969 23.953 1 82.25 404 ASP A CA 1
ATOM 2984 C C . ASP A 1 404 ? -4.371 21.281 24.5 1 82.25 404 ASP A C 1
ATOM 2986 O O . ASP A 1 404 ? -3.166 21.422 24.719 1 82.25 404 ASP A O 1
ATOM 2990 N N . ALA A 1 405 ? -5.254 22.203 24.766 1 81.19 405 ALA A N 1
ATOM 2991 C CA . ALA A 1 405 ? -4.883 23.562 25.156 1 81.19 405 ALA A CA 1
ATOM 2992 C C . ALA A 1 405 ? -4.078 23.562 26.453 1 81.19 405 ALA A C 1
ATOM 2994 O O . ALA A 1 405 ? -3.15 24.359 26.609 1 81.19 405 ALA A O 1
ATOM 2995 N N . ASN A 1 406 ? -4.465 22.688 27.344 1 83.56 406 ASN A N 1
ATOM 2996 C CA . ASN A 1 406 ? -3.74 22.609 28.609 1 83.56 406 ASN A CA 1
ATOM 2997 C C . ASN A 1 406 ? -2.303 22.156 28.406 1 83.56 406 ASN A C 1
ATOM 2999 O O . ASN A 1 406 ? -1.375 22.703 29 1 83.56 406 ASN A O 1
ATOM 3003 N N . GLN A 1 407 ? -2.17 21.234 27.547 1 80.31 407 GLN A N 1
ATOM 3004 C CA . GLN A 1 407 ? -0.841 20.719 27.234 1 80.31 407 GLN A CA 1
ATOM 3005 C C . GLN A 1 407 ? -0.007 21.781 26.516 1 80.31 407 GLN A C 1
ATOM 3007 O O . GLN A 1 407 ? 1.175 21.953 26.812 1 80.31 407 GLN A O 1
ATOM 3012 N N . ALA A 1 408 ? -0.575 22.422 25.594 1 78.62 408 ALA A N 1
ATOM 3013 C CA . ALA A 1 408 ? 0.108 23.484 24.859 1 78.62 408 ALA A CA 1
ATOM 3014 C C . ALA A 1 408 ? 0.599 24.578 25.797 1 78.62 408 ALA A C 1
ATOM 3016 O O . ALA A 1 408 ? 1.747 25.016 25.703 1 78.62 408 ALA A O 1
ATOM 3017 N N . ALA A 1 409 ? -0.247 24.969 26.719 1 80.94 409 ALA A N 1
ATOM 3018 C CA . ALA A 1 409 ? 0.098 26.031 27.656 1 80.94 409 ALA A CA 1
ATOM 3019 C C . ALA A 1 409 ? 1.265 25.609 28.547 1 80.94 409 ALA A C 1
ATOM 3021 O O . ALA A 1 409 ? 2.154 26.422 28.828 1 80.94 409 ALA A O 1
ATOM 3022 N N . LYS A 1 410 ? 1.233 24.359 28.875 1 82.25 410 LYS A N 1
ATOM 3023 C CA . LYS A 1 410 ? 2.299 23.844 29.734 1 82.25 410 LYS A CA 1
ATOM 3024 C C . LYS A 1 410 ? 3.641 23.859 29 1 82.25 410 LYS A C 1
ATOM 3026 O O . LYS A 1 410 ? 4.68 24.141 29.609 1 82.25 410 LYS A O 1
ATOM 3031 N N . ILE A 1 411 ? 3.592 23.594 27.75 1 76.06 411 ILE A N 1
ATOM 3032 C CA . ILE A 1 411 ? 4.812 23.562 26.953 1 76.06 411 ILE A CA 1
ATOM 3033 C C . ILE A 1 411 ? 5.297 24.984 26.688 1 76.06 411 ILE A C 1
ATOM 3035 O O . ILE A 1 411 ? 6.488 25.266 26.797 1 76.06 411 ILE A O 1
ATOM 3039 N N . MET A 1 412 ? 4.406 25.859 26.391 1 77.06 412 MET A N 1
ATOM 3040 C CA . MET A 1 412 ? 4.738 27.234 26.016 1 77.06 412 MET A CA 1
ATOM 3041 C C . MET A 1 412 ? 5.148 28.047 27.219 1 77.06 412 MET A C 1
ATOM 3043 O O . MET A 1 412 ? 5.984 28.953 27.125 1 77.06 412 MET A O 1
ATOM 3047 N N . TYR A 1 413 ? 4.566 27.688 28.391 1 80.88 413 TYR A N 1
ATOM 3048 C CA . TYR A 1 413 ? 4.801 28.438 29.625 1 80.88 413 TYR A CA 1
ATOM 3049 C C . TYR A 1 413 ? 5.246 27.516 30.75 1 80.88 413 TYR A C 1
ATOM 3051 O O . TYR A 1 413 ? 4.656 27.516 31.828 1 80.88 413 TYR A O 1
ATOM 3059 N N . ALA A 1 414 ? 6.246 26.75 30.469 1 77.25 414 ALA A N 1
ATOM 3060 C CA . ALA A 1 414 ? 6.699 25.672 31.344 1 77.25 414 ALA A CA 1
ATOM 3061 C C . ALA A 1 414 ? 7 26.203 32.75 1 77.25 414 ALA A C 1
ATOM 3063 O O . ALA A 1 414 ? 6.777 25.5 33.75 1 77.25 414 ALA A O 1
ATOM 3064 N N . ASP A 1 415 ? 7.461 27.406 32.938 1 84.38 415 ASP A N 1
ATOM 3065 C CA . ASP A 1 415 ? 7.898 27.922 34.219 1 84.38 415 ASP A CA 1
ATOM 3066 C C . ASP A 1 415 ? 6.793 28.75 34.875 1 84.38 415 ASP A C 1
ATOM 3068 O O . ASP A 1 415 ? 6.98 29.281 36 1 84.38 415 ASP A O 1
ATOM 3072 N N . ALA A 1 416 ? 5.676 28.719 34.219 1 85.75 416 ALA A N 1
ATOM 3073 C CA . ALA A 1 416 ? 4.594 29.562 34.75 1 85.75 416 ALA A CA 1
ATOM 3074 C C . ALA A 1 416 ? 3.812 28.812 35.844 1 85.75 416 ALA A C 1
ATOM 3076 O O . ALA A 1 416 ? 3.922 27.594 35.969 1 85.75 416 ALA A O 1
ATOM 3077 N N . ASP A 1 417 ? 3.174 29.516 36.781 1 88.44 417 ASP A N 1
ATOM 3078 C CA . ASP A 1 417 ? 2.369 28.906 37.844 1 88.44 417 ASP A CA 1
ATOM 3079 C C . ASP A 1 417 ? 1.073 28.328 37.281 1 88.44 417 ASP A C 1
ATOM 3081 O O . ASP A 1 417 ? 0.735 28.562 36.094 1 88.44 417 ASP A O 1
ATOM 3085 N N . ALA A 1 418 ? 0.399 27.547 38.094 1 88.75 418 ALA A N 1
ATOM 3086 C CA . ALA A 1 418 ? -0.789 26.812 37.688 1 88.75 418 ALA A CA 1
ATOM 3087 C C . ALA A 1 418 ? -1.884 27.766 37.219 1 88.75 418 ALA A C 1
ATOM 3089 O O . ALA A 1 418 ? -2.598 27.484 36.25 1 88.75 418 ALA A O 1
ATOM 3090 N N . ALA A 1 419 ? -2.039 28.812 37.938 1 88 419 ALA A N 1
ATOM 3091 C CA . ALA A 1 419 ? -3.064 29.797 37.562 1 88 419 ALA A CA 1
ATOM 3092 C C . ALA A 1 419 ? -2.777 30.406 36.188 1 88 419 ALA A C 1
ATOM 3094 O O . ALA A 1 419 ? -3.682 30.547 35.375 1 88 419 ALA A O 1
ATOM 3095 N N . THR A 1 420 ? -1.598 30.734 36 1 90 420 THR A N 1
ATOM 3096 C CA . THR A 1 420 ? -1.175 31.281 34.688 1 90 420 THR A CA 1
ATOM 3097 C C . THR A 1 420 ? -1.35 30.234 33.594 1 90 420 THR A C 1
ATOM 3099 O O . THR A 1 420 ? -1.816 30.562 32.5 1 90 420 THR A O 1
ATOM 3102 N N . ILE A 1 421 ? -1.042 29.062 33.844 1 89.56 421 ILE A N 1
ATOM 3103 C CA . ILE A 1 421 ? -1.186 27.984 32.844 1 89.56 421 ILE A CA 1
ATOM 3104 C C . ILE A 1 421 ? -2.656 27.828 32.469 1 89.56 421 ILE A C 1
ATOM 3106 O O . ILE A 1 421 ? -2.99 27.688 31.297 1 89.56 421 ILE A O 1
ATOM 3110 N N . ARG A 1 422 ? -3.463 27.875 33.438 1 88.44 422 ARG A N 1
ATOM 3111 C CA . ARG A 1 422 ? -4.895 27.75 33.188 1 88.44 422 ARG A CA 1
ATOM 3112 C C . ARG A 1 422 ? -5.398 28.906 32.312 1 88.44 422 ARG A C 1
ATOM 3114 O O . ARG A 1 422 ? -6.203 28.703 31.391 1 88.44 422 ARG A O 1
ATOM 3121 N N . GLU A 1 423 ? -4.988 30.062 32.688 1 88.88 423 GLU A N 1
ATOM 3122 C CA . GLU A 1 423 ? -5.379 31.234 31.922 1 88.88 423 GLU A CA 1
ATOM 3123 C C . GLU A 1 423 ? -4.887 31.141 30.484 1 88.88 423 GLU A C 1
ATOM 3125 O O . GLU A 1 423 ? -5.645 31.391 29.547 1 88.88 423 GLU A O 1
ATOM 3130 N N . LYS A 1 424 ? -3.697 30.781 30.359 1 86.38 424 LYS A N 1
ATOM 3131 C CA . LYS A 1 424 ? -3.1 30.688 29.031 1 86.38 424 LYS A CA 1
ATOM 3132 C C . LYS A 1 424 ? -3.697 29.531 28.234 1 86.38 424 LYS A C 1
ATOM 3134 O O . LYS A 1 424 ? -3.828 29.609 27.016 1 86.38 424 LYS A O 1
ATOM 3139 N N . ALA A 1 425 ? -4.062 28.516 28.922 1 87.25 425 ALA A N 1
ATOM 3140 C CA . ALA A 1 425 ? -4.742 27.406 28.281 1 87.25 425 ALA A CA 1
ATOM 3141 C C . ALA A 1 425 ? -6.09 27.844 27.703 1 87.25 425 ALA A C 1
ATOM 3143 O O . ALA A 1 425 ? -6.441 27.469 26.578 1 87.25 425 ALA A O 1
ATOM 3144 N N . ALA A 1 426 ? -6.762 28.547 28.531 1 85.25 426 ALA A N 1
ATOM 3145 C CA . ALA A 1 426 ? -8.055 29.047 28.078 1 85.25 426 ALA A CA 1
ATOM 3146 C C . ALA A 1 426 ? -7.887 29.969 26.875 1 85.25 426 ALA A C 1
ATOM 3148 O O . ALA A 1 426 ? -8.664 29.906 25.922 1 85.25 426 ALA A O 1
ATOM 3149 N N . GLU A 1 427 ? -6.961 30.781 26.938 1 82.62 427 GLU A N 1
ATOM 3150 C CA . GLU A 1 427 ? -6.656 31.672 25.828 1 82.62 427 GLU A CA 1
ATOM 3151 C C . GLU A 1 427 ? -6.262 30.891 24.578 1 82.62 427 GLU A C 1
ATOM 3153 O O . GLU A 1 427 ? -6.727 31.188 23.484 1 82.62 427 GLU A O 1
ATOM 3158 N N . TYR A 1 428 ? -5.512 29.969 24.812 1 81.06 428 TYR A N 1
ATOM 3159 C CA . TYR A 1 428 ? -5.059 29.109 23.719 1 81.06 428 TYR A CA 1
ATOM 3160 C C . TYR A 1 428 ? -6.234 28.375 23.078 1 81.06 428 TYR A C 1
ATOM 3162 O O . TYR A 1 428 ? -6.332 28.297 21.859 1 81.06 428 TYR A O 1
ATOM 3170 N N . LYS A 1 429 ? -7.02 27.922 23.922 1 82.06 429 LYS A N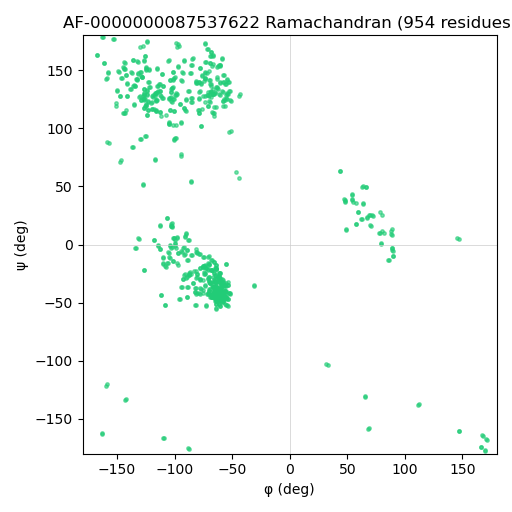 1
ATOM 3171 C CA . LYS A 1 429 ? -8.188 27.188 23.453 1 82.06 429 LYS A CA 1
ATOM 3172 C C . LYS A 1 429 ? -9.07 28.062 22.562 1 82.06 429 LYS A C 1
ATOM 3174 O O . LYS A 1 429 ? -9.477 27.641 21.484 1 82.06 429 LYS A O 1
ATOM 3179 N N . ASN A 1 430 ? -9.32 29.203 23.031 1 80 430 ASN A N 1
ATOM 3180 C CA . ASN A 1 430 ? -10.195 30.109 22.312 1 80 430 ASN A CA 1
ATOM 3181 C C . ASN A 1 430 ? -9.555 30.609 21.016 1 80 430 ASN A C 1
ATOM 3183 O O . ASN A 1 430 ? -10.219 30.719 19.984 1 80 430 ASN A O 1
ATOM 3187 N N . LEU A 1 431 ? -8.344 30.75 21.016 1 76.75 431 LEU A N 1
ATOM 3188 C CA . LEU A 1 431 ? -7.66 31.391 19.891 1 76.75 431 LEU A CA 1
ATOM 3189 C C . LEU A 1 431 ? -7.234 30.344 18.875 1 76.75 431 LEU A C 1
ATOM 3191 O O . LEU A 1 431 ? -7.184 30.625 17.672 1 76.75 431 LEU A O 1
ATOM 3195 N N . GLN A 1 432 ? -7.039 29.156 19.359 1 77.25 432 GLN A N 1
ATOM 3196 C CA . GLN A 1 432 ? -6.297 28.281 18.469 1 77.25 432 GLN A CA 1
ATOM 3197 C C . GLN A 1 432 ? -6.957 26.906 18.359 1 77.25 432 GLN A C 1
ATOM 3199 O O . GLN A 1 432 ? -6.59 26.094 17.516 1 77.25 432 GLN A O 1
ATOM 3204 N N . SER A 1 433 ? -7.996 26.719 19.094 1 79.5 433 SER A N 1
ATOM 3205 C CA . SER A 1 433 ? -8.469 25.328 19.125 1 79.5 433 SER A CA 1
ATOM 3206 C C . SER A 1 433 ? -9.969 25.25 18.875 1 79.5 433 SER A C 1
ATOM 3208 O O . SER A 1 433 ? -10.562 24.172 18.953 1 79.5 433 SER A O 1
ATOM 3210 N N . SER A 1 434 ? -10.578 2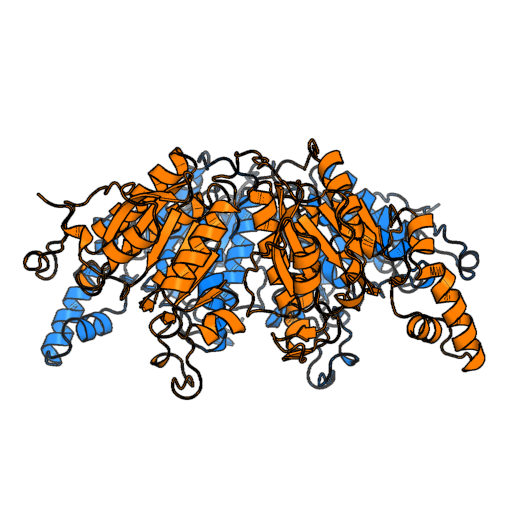6.328 18.594 1 85.81 434 SER A N 1
ATOM 3211 C CA . SER A 1 434 ? -12.023 26.312 18.406 1 85.81 434 SER A CA 1
ATOM 3212 C C . SER A 1 434 ? -12.391 26.219 16.922 1 85.81 434 SER A C 1
ATOM 3214 O O . SER A 1 434 ? -11.609 26.625 16.062 1 85.81 434 SER A O 1
ATOM 3216 N N . PRO A 1 435 ? -13.594 25.656 16.672 1 90.75 435 PRO A N 1
ATOM 3217 C CA . PRO A 1 435 ? -14.078 25.641 15.289 1 90.75 435 PRO A CA 1
ATOM 3218 C C . PRO A 1 435 ? -14.148 27.047 14.68 1 90.75 435 PRO A C 1
ATOM 3220 O O . PRO A 1 435 ? -13.852 27.219 13.5 1 90.75 435 PRO A O 1
ATOM 3223 N N . LEU A 1 436 ? -14.469 27.953 15.516 1 90.5 436 LEU A N 1
ATOM 3224 C CA . LEU A 1 436 ? -14.555 29.328 15.031 1 90.5 436 LEU A CA 1
ATOM 3225 C C . LEU A 1 436 ? -13.18 29.844 14.617 1 90.5 436 LEU A C 1
ATOM 3227 O O . LEU A 1 436 ? -13.055 30.5 13.586 1 90.5 436 LEU A O 1
ATOM 3231 N N . SER A 1 437 ? -12.219 29.578 15.438 1 88.31 437 SER A N 1
ATOM 3232 C CA . SER A 1 437 ? -10.859 29.984 15.094 1 88.31 437 SER A CA 1
ATOM 3233 C C . SER A 1 437 ? -10.414 29.359 13.766 1 88.31 437 SER A C 1
ATOM 3235 O O . SER A 1 437 ? -9.828 30.047 12.93 1 88.31 437 SER A O 1
ATOM 3237 N N . ALA A 1 438 ? -10.703 28.094 13.578 1 90.12 438 ALA A N 1
ATOM 3238 C CA . ALA A 1 438 ? -10.375 27.406 12.336 1 90.12 438 ALA A CA 1
ATOM 3239 C C . ALA A 1 438 ? -11.156 28 11.156 1 90.12 438 ALA A C 1
ATOM 3241 O O . ALA A 1 438 ? -10.609 28.141 10.055 1 90.12 438 ALA A O 1
ATOM 3242 N N . ALA A 1 439 ? -12.383 28.312 11.398 1 92.12 439 ALA A N 1
ATOM 3243 C CA . ALA A 1 439 ? -13.234 28.891 10.359 1 92.12 439 ALA A CA 1
ATOM 3244 C C . ALA A 1 439 ? -12.734 30.281 9.945 1 92.12 439 ALA A C 1
ATOM 3246 O O . ALA A 1 439 ? -12.734 30.609 8.766 1 92.12 439 ALA A O 1
ATOM 3247 N N . LYS A 1 440 ? -12.297 31.047 10.922 1 90.69 440 LYS A N 1
ATOM 3248 C CA . LYS A 1 440 ? -11.773 32.375 10.648 1 90.69 440 LYS A CA 1
ATOM 3249 C C . LYS A 1 440 ? -10.547 32.312 9.75 1 90.69 440 LYS A C 1
ATOM 3251 O O . LYS A 1 440 ? -10.25 33.281 9.023 1 90.69 440 LYS A O 1
ATOM 3256 N N . ARG A 1 441 ? -9.914 31.219 9.789 1 88.81 441 ARG A N 1
ATOM 3257 C CA . ARG A 1 441 ? -8.703 31.047 8.992 1 88.81 441 ARG A CA 1
ATOM 3258 C C . ARG A 1 441 ? -9.008 30.328 7.684 1 88.81 441 ARG A C 1
ATOM 3260 O O . ARG A 1 441 ? -8.117 30.125 6.852 1 88.81 441 ARG A O 1
ATOM 3267 N N . GLY A 1 442 ? -10.281 29.828 7.523 1 91.12 442 GLY A N 1
ATOM 3268 C CA . GLY A 1 442 ? -10.703 29.172 6.293 1 91.12 442 GLY A CA 1
ATOM 3269 C C . GLY A 1 442 ? -10.422 27.688 6.281 1 91.12 442 GLY A C 1
ATOM 3270 O O . GLY A 1 442 ? -10.539 27.031 5.242 1 91.12 442 GLY A O 1
ATOM 3271 N N . TYR A 1 443 ? -10.008 27.141 7.418 1 92.94 443 TYR A N 1
ATOM 3272 C CA . TYR A 1 443 ? -9.695 25.719 7.484 1 92.94 443 TYR A CA 1
ATOM 3273 C C . TYR A 1 443 ? -10.961 24.906 7.691 1 92.94 443 TYR A C 1
ATOM 3275 O O . TYR A 1 443 ? -10.977 23.703 7.414 1 92.94 443 TYR A O 1
ATOM 3283 N N . VAL A 1 444 ? -11.961 25.484 8.195 1 95 444 VAL A N 1
ATOM 3284 C CA . VA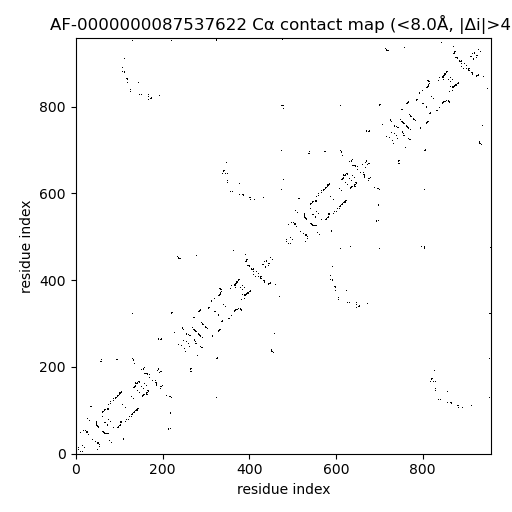L A 1 444 ? -13.328 24.984 8.281 1 95 444 VAL A CA 1
ATOM 3285 C C . VAL A 1 444 ? -14.258 25.891 7.465 1 95 444 VAL A C 1
ATOM 3287 O O . VAL A 1 444 ? -14.195 27.109 7.582 1 95 444 VAL A O 1
ATOM 3290 N N . ASP A 1 445 ? -15.023 25.266 6.668 1 96.75 445 ASP A N 1
ATOM 3291 C CA . ASP A 1 445 ? -15.859 26.062 5.777 1 96.75 445 ASP A CA 1
ATOM 3292 C C . ASP A 1 445 ? -17.109 26.562 6.492 1 96.75 445 ASP A C 1
ATOM 3294 O O . ASP A 1 445 ? -17.547 27.688 6.289 1 96.75 445 ASP A O 1
ATOM 3298 N N . THR A 1 446 ? -17.734 25.688 7.277 1 96.88 446 THR A N 1
ATOM 3299 C CA . THR A 1 446 ? -18.984 26.031 7.953 1 96.88 446 THR A CA 1
ATOM 3300 C C . THR A 1 446 ? -19.109 25.266 9.266 1 96.88 446 THR A C 1
ATOM 3302 O O . THR A 1 446 ? -18.797 24.078 9.328 1 96.88 446 THR A O 1
ATOM 3305 N N . ILE A 1 447 ? -19.469 26 10.312 1 97.44 447 ILE A N 1
ATOM 3306 C CA . ILE A 1 447 ? -19.828 25.359 11.57 1 97.44 447 ILE A CA 1
ATOM 3307 C C . ILE A 1 447 ? -21.312 24.984 11.539 1 97.44 447 ILE A C 1
ATOM 3309 O O . ILE A 1 447 ? -22.172 25.844 11.305 1 97.44 447 ILE A O 1
ATOM 3313 N N . ILE A 1 448 ? -21.609 23.75 11.719 1 97.81 448 ILE A N 1
ATOM 3314 C CA . ILE A 1 448 ? -22.984 23.281 11.578 1 97.81 448 ILE A CA 1
ATOM 3315 C C . ILE A 1 448 ? -23.422 22.562 12.859 1 97.81 448 ILE A C 1
ATOM 3317 O O . ILE A 1 448 ? -22.594 22 13.578 1 97.81 448 ILE A O 1
ATOM 3321 N N . GLU A 1 449 ? -24.75 22.594 13.125 1 97.12 449 GLU A N 1
ATOM 3322 C CA . GLU A 1 449 ? -25.281 21.781 14.219 1 97.12 449 GLU A CA 1
ATOM 3323 C C . GLU A 1 449 ? -25.219 20.297 13.891 1 97.12 449 GLU A C 1
ATOM 3325 O O . GLU A 1 449 ? -25.484 19.891 12.75 1 97.12 449 GLU A O 1
ATOM 3330 N N . ALA A 1 450 ? -24.906 19.484 14.883 1 97.81 450 ALA A N 1
ATOM 3331 C CA . ALA A 1 450 ? -24.812 18.047 14.68 1 97.81 450 ALA A CA 1
ATOM 3332 C C . ALA A 1 450 ? -26.062 17.5 14.016 1 97.81 450 ALA A C 1
ATOM 3334 O O . ALA A 1 450 ? -25.984 16.703 13.078 1 97.81 450 ALA A O 1
ATOM 3335 N N . ALA A 1 451 ? -27.234 17.953 14.438 1 97.31 451 ALA A N 1
ATOM 3336 C CA . ALA A 1 451 ? -28.531 17.469 13.984 1 97.31 451 ALA A CA 1
ATOM 3337 C C . ALA A 1 451 ? -28.734 17.75 12.492 1 97.31 451 ALA A C 1
ATOM 3339 O O . ALA A 1 451 ? -29.531 17.094 11.836 1 97.31 451 ALA A O 1
ATOM 3340 N N . ASP A 1 452 ? -28 18.703 11.969 1 96.88 452 ASP A N 1
ATOM 3341 C CA . ASP A 1 452 ? -28.172 19.141 10.586 1 96.88 452 ASP A CA 1
ATOM 3342 C C . ASP A 1 452 ? -27.109 18.531 9.672 1 96.88 452 ASP A C 1
ATOM 3344 O O . ASP A 1 452 ? -27.047 18.875 8.492 1 96.88 452 ASP A O 1
ATOM 3348 N N . THR A 1 453 ? -26.312 17.672 10.141 1 98.06 453 THR A N 1
ATOM 3349 C CA . THR A 1 453 ? -25.172 17.141 9.406 1 98.06 453 THR A CA 1
ATOM 3350 C C . THR A 1 453 ? -25.609 16.531 8.086 1 98.06 453 THR A C 1
ATOM 3352 O O . THR A 1 453 ? -25.016 16.797 7.035 1 98.06 453 THR A O 1
ATOM 3355 N N . ARG A 1 454 ? -26.688 15.734 8.055 1 97.88 454 ARG A N 1
ATOM 3356 C CA . ARG A 1 454 ? -27.172 15.031 6.867 1 97.88 454 ARG A CA 1
ATOM 3357 C C . ARG A 1 454 ? -27.422 16.016 5.723 1 97.88 454 ARG A C 1
ATOM 3359 O O . ARG A 1 454 ? -26.906 15.828 4.617 1 97.88 454 ARG A O 1
ATOM 3366 N N . LYS A 1 455 ? -28.203 17.078 5.988 1 96.25 455 LYS A N 1
ATOM 3367 C CA . LYS A 1 455 ? -28.578 18.016 4.934 1 96.25 455 LYS A CA 1
ATOM 3368 C C . LYS A 1 455 ? -27.344 18.734 4.375 1 96.25 455 LYS A C 1
ATOM 3370 O O . LYS A 1 455 ? -27.25 18.969 3.17 1 96.25 455 LYS A O 1
ATOM 3375 N N . TYR A 1 456 ? -26.359 19.078 5.238 1 97.31 456 TYR A N 1
ATOM 3376 C CA . TYR A 1 456 ? -25.172 19.797 4.789 1 97.31 456 TYR A CA 1
ATOM 3377 C C . TYR A 1 456 ? -24.281 18.891 3.951 1 97.31 456 TYR A C 1
ATOM 3379 O O . TYR A 1 456 ? -23.75 19.328 2.922 1 97.31 456 TYR A O 1
ATOM 3387 N N . VAL A 1 457 ? -24.125 17.656 4.387 1 98.19 457 VAL A N 1
ATOM 3388 C CA . VAL A 1 457 ? -23.266 16.719 3.662 1 98.19 457 VAL A CA 1
ATOM 3389 C C . VAL A 1 457 ? -23.875 16.406 2.301 1 98.19 457 VAL A C 1
ATOM 3391 O O . VAL A 1 457 ? -23.188 16.391 1.285 1 98.19 457 VAL A O 1
ATOM 3394 N N . ILE A 1 458 ? -25.188 16.203 2.248 1 97.25 458 ILE A N 1
ATOM 3395 C CA . ILE A 1 458 ? -25.875 15.969 0.982 1 97.25 458 ILE A CA 1
ATOM 3396 C C . ILE A 1 458 ? -25.703 17.172 0.067 1 97.25 458 ILE A C 1
ATOM 3398 O O . ILE A 1 458 ? -25.359 17.031 -1.109 1 97.25 458 ILE A O 1
ATOM 3402 N N . GLY A 1 459 ? -25.922 18.391 0.66 1 97 459 GLY A N 1
ATOM 3403 C CA . GLY A 1 459 ? -25.75 19.609 -0.115 1 97 459 GLY A CA 1
ATOM 3404 C C . GLY A 1 459 ? -24.344 19.734 -0.684 1 97 459 GLY A C 1
ATOM 3405 O O . GLY A 1 459 ? -24.172 20.156 -1.834 1 97 459 GLY A O 1
ATOM 3406 N N . ALA A 1 460 ? -23.359 19.391 0.091 1 97.81 460 ALA A N 1
ATOM 3407 C CA . ALA A 1 460 ? -21.969 19.469 -0.348 1 97.81 460 ALA A CA 1
ATOM 3408 C C . ALA A 1 460 ? -21.703 18.516 -1.507 1 97.81 460 ALA A C 1
ATOM 3410 O O . ALA A 1 460 ? -21.109 18.906 -2.516 1 97.81 460 ALA A O 1
ATOM 3411 N N . PHE A 1 461 ? -22.125 17.266 -1.379 1 96.94 461 PHE A N 1
ATOM 3412 C CA . PHE A 1 461 ? -21.875 16.281 -2.422 1 96.94 461 PHE A CA 1
ATOM 3413 C C . PHE A 1 461 ? -22.625 16.625 -3.697 1 96.94 461 PHE A C 1
ATOM 3415 O O . PHE A 1 461 ? -22.141 16.375 -4.801 1 96.94 461 PHE A O 1
ATOM 3422 N N . GLU A 1 462 ? -23.812 17.25 -3.57 1 94.38 462 GLU A N 1
ATOM 3423 C CA . GLU A 1 462 ? -24.531 17.734 -4.746 1 94.38 462 GLU A CA 1
ATOM 3424 C C . GLU A 1 462 ? -23.766 18.844 -5.453 1 94.38 462 GLU A C 1
ATOM 3426 O O . GLU A 1 462 ? -23.656 18.844 -6.68 1 94.38 462 GLU A O 1
ATOM 3431 N N . MET A 1 463 ? -23.328 19.719 -4.668 1 96.12 463 MET A N 1
ATOM 3432 C CA . MET A 1 463 ? -22.547 20.828 -5.223 1 96.12 463 MET A CA 1
ATOM 3433 C C . MET A 1 463 ? -21.281 20.312 -5.914 1 96.12 463 MET A C 1
ATOM 3435 O O . MET A 1 463 ? -20.891 20.828 -6.953 1 96.12 463 MET A O 1
ATOM 3439 N N . LEU A 1 464 ? -20.688 19.203 -5.43 1 96.31 464 LEU A N 1
ATOM 3440 C CA . LEU A 1 464 ? -19.422 18.656 -5.906 1 96.31 464 LEU A CA 1
ATOM 3441 C C . LEU A 1 464 ? -19.656 17.641 -7.02 1 96.31 464 LEU A C 1
ATOM 3443 O O . LEU A 1 464 ? -18.703 17.016 -7.492 1 96.31 464 LEU A O 1
ATOM 3447 N N . PHE A 1 465 ? -20.844 17.516 -7.457 1 90.81 465 PHE A N 1
ATOM 3448 C CA . PHE A 1 465 ? -21.234 16.438 -8.359 1 90.81 465 PHE A CA 1
ATOM 3449 C C . PHE A 1 465 ? -20.406 16.484 -9.641 1 90.81 465 PHE A C 1
ATOM 3451 O O . PHE A 1 465 ? -20.062 15.43 -10.188 1 90.81 465 PHE A O 1
ATOM 3458 N N . THR A 1 466 ? -20.016 17.656 -10.133 1 92.19 466 THR A N 1
ATOM 3459 C CA . THR A 1 466 ? -19.297 17.766 -11.391 1 92.19 466 THR A CA 1
ATOM 3460 C C . THR A 1 466 ? -17.828 18.109 -11.141 1 92.19 466 THR A C 1
ATOM 3462 O O . THR A 1 466 ? -17.156 18.656 -12.016 1 92.19 466 THR A O 1
ATOM 3465 N N . LYS A 1 467 ? -17.391 17.766 -9.914 1 94 467 LYS A N 1
ATOM 3466 C CA . LYS A 1 467 ? -16 18.062 -9.578 1 94 467 LYS A CA 1
ATOM 3467 C C . LYS A 1 467 ? -15.047 17.516 -10.641 1 94 467 LYS A C 1
ATOM 3469 O O . LYS A 1 467 ? -15.203 16.375 -11.078 1 94 467 LYS A O 1
ATOM 3474 N N . ARG A 1 468 ? -14.125 18.359 -11.078 1 91.44 468 ARG A N 1
ATOM 3475 C CA . ARG A 1 468 ? -13.008 17.969 -11.945 1 91.44 468 ARG A CA 1
ATOM 3476 C C . ARG A 1 468 ? -11.688 18.5 -11.398 1 91.44 468 ARG A C 1
ATOM 3478 O O . ARG A 1 468 ? -11.586 19.672 -11.023 1 91.44 468 ARG A O 1
ATOM 3485 N N . GLU A 1 469 ? -10.797 17.609 -11.25 1 90.94 469 GLU A N 1
ATOM 3486 C CA . GLU A 1 469 ? -9.477 17.984 -10.766 1 90.94 469 GLU A CA 1
ATOM 3487 C C . GLU A 1 469 ? -8.375 17.312 -11.578 1 90.94 469 GLU A C 1
ATOM 3489 O O . GLU A 1 469 ? -8.492 16.125 -11.922 1 90.94 469 GLU A O 1
ATOM 3494 N N . ASP A 1 470 ? -7.312 18.109 -11.914 1 88.25 470 ASP A N 1
ATOM 3495 C CA . ASP A 1 470 ? -6.168 17.578 -12.656 1 88.25 470 ASP A CA 1
ATOM 3496 C C . ASP A 1 470 ? -5.059 17.141 -11.703 1 88.25 470 ASP A C 1
ATOM 3498 O O . ASP A 1 470 ? -4.867 17.734 -10.641 1 88.25 470 ASP A O 1
ATOM 3502 N N . ARG A 1 471 ? -4.461 16.109 -12.039 1 90.31 471 ARG A N 1
ATOM 3503 C CA . ARG A 1 471 ? -3.273 15.609 -11.352 1 90.31 471 ARG A CA 1
ATOM 3504 C C . ARG A 1 471 ? -2.096 15.484 -12.312 1 90.31 471 ARG A C 1
ATOM 3506 O O . ARG A 1 471 ? -2.285 15.375 -13.523 1 90.31 471 ARG A O 1
ATOM 3513 N N . PRO A 1 472 ? -0.821 15.656 -11.711 1 92.31 472 PRO A N 1
ATOM 3514 C CA . PRO A 1 472 ? 0.322 15.398 -12.594 1 92.31 472 PRO A CA 1
ATOM 3515 C C . PRO A 1 472 ? 0.244 14.031 -13.266 1 92.31 472 PRO A C 1
ATOM 3517 O O . PRO A 1 472 ? -0.193 13.055 -12.648 1 92.31 472 PRO A O 1
ATOM 3520 N N . ALA A 1 473 ? 0.644 14.016 -14.609 1 92.69 473 ALA A N 1
ATOM 3521 C CA . ALA A 1 473 ? 0.624 12.758 -15.352 1 92.69 473 ALA A CA 1
ATOM 3522 C C . ALA A 1 473 ? 1.644 11.773 -14.789 1 92.69 473 ALA A C 1
ATOM 3524 O O . ALA A 1 473 ? 2.814 12.117 -14.609 1 92.69 473 ALA A O 1
ATOM 3525 N N . LYS A 1 474 ? 1.181 10.609 -14.539 1 94.62 474 LYS A N 1
ATOM 3526 C CA . LYS A 1 474 ? 2.021 9.531 -14.008 1 94.62 474 LYS A CA 1
ATOM 3527 C C . LYS A 1 474 ? 1.373 8.172 -14.227 1 94.62 474 LYS A C 1
ATOM 3529 O O . LYS A 1 474 ? 0.158 8.078 -14.414 1 94.62 474 LYS A O 1
ATOM 3534 N N . LYS A 1 475 ? 2.211 7.059 -14.258 1 92.88 475 LYS A N 1
ATOM 3535 C CA . LYS A 1 475 ? 1.649 5.711 -14.273 1 92.88 475 LYS A CA 1
ATOM 3536 C C . LYS A 1 475 ? 0.878 5.418 -12.992 1 92.88 475 LYS A C 1
ATOM 3538 O O . LYS A 1 475 ? -0.263 4.957 -13.039 1 92.88 475 LYS A O 1
ATOM 3543 N N . HIS A 1 476 ? 1.466 5.637 -11.898 1 94.81 476 HIS A N 1
ATOM 3544 C CA . HIS A 1 476 ? 0.92 5.5 -10.555 1 94.81 476 HIS A CA 1
ATOM 3545 C C . HIS A 1 476 ? 1.841 6.141 -9.516 1 94.81 476 HIS A C 1
ATOM 3547 O O . HIS A 1 476 ? 2.984 6.48 -9.828 1 94.81 476 HIS A O 1
ATOM 3553 N N . GLY A 1 477 ? 1.315 6.387 -8.32 1 96.06 477 GLY A N 1
ATOM 3554 C CA . GLY A 1 477 ? 2.148 6.871 -7.23 1 96.06 477 GLY A CA 1
ATOM 3555 C C . GLY A 1 477 ? 3.051 5.801 -6.652 1 96.06 477 GLY A C 1
ATOM 3556 O O . GLY A 1 477 ? 2.945 4.625 -7.016 1 96.06 477 GLY A O 1
ATOM 3557 N N . THR A 1 478 ? 3.965 6.188 -5.73 1 96.56 478 THR A N 1
ATOM 3558 C CA . THR A 1 478 ? 4.945 5.254 -5.188 1 96.56 478 THR A CA 1
ATOM 3559 C C . THR A 1 478 ? 4.758 5.09 -3.682 1 96.56 478 THR A C 1
ATOM 3561 O O . THR A 1 478 ? 5.594 4.48 -3.008 1 96.56 478 THR A O 1
ATOM 3564 N N . VAL A 1 479 ? 3.691 5.77 -3.156 1 94.88 479 VAL A N 1
ATOM 3565 C CA . VAL A 1 479 ? 3.422 5.68 -1.726 1 94.88 479 VAL A CA 1
ATOM 3566 C C . VAL A 1 479 ? 2.426 4.551 -1.458 1 94.88 479 VAL A C 1
ATOM 3568 O O . VAL A 1 479 ? 1.454 4.383 -2.199 1 94.88 479 VAL A O 1
ATOM 3571 N N . MET B 1 1 ? 25.422 41.5 -0.485 1 30.19 1 MET B N 1
ATOM 3572 C CA . MET B 1 1 ? 24.922 40.75 0.674 1 30.19 1 MET B CA 1
ATOM 3573 C C . MET B 1 1 ? 25.328 39.281 0.601 1 30.19 1 MET B C 1
ATOM 3575 O O . MET B 1 1 ? 24.969 38.594 -0.348 1 30.19 1 MET B O 1
ATOM 3579 N N . GLY B 1 2 ? 26.422 38.844 0.917 1 37.41 2 GLY B N 1
ATOM 3580 C CA . GLY B 1 2 ? 27.047 37.531 0.844 1 37.41 2 GLY B CA 1
ATOM 3581 C C . GLY B 1 2 ? 26.125 36.406 1.279 1 37.41 2 GLY B C 1
ATOM 3582 O O . GLY B 1 2 ? 25.203 36.625 2.059 1 37.41 2 GLY B O 1
ATOM 3583 N N . ASN B 1 3 ? 25.938 35.25 0.483 1 44.22 3 ASN B N 1
ATOM 3584 C CA . ASN B 1 3 ? 25.031 34.125 0.746 1 44.22 3 ASN B CA 1
ATOM 3585 C C . ASN B 1 3 ? 25.094 33.688 2.201 1 44.22 3 ASN B C 1
ATOM 3587 O O . ASN B 1 3 ? 26.031 33 2.596 1 44.22 3 ASN B O 1
ATOM 3591 N N . MET B 1 4 ? 24.859 34.5 3.184 1 46.88 4 MET B N 1
ATOM 3592 C CA . MET B 1 4 ? 24.844 34.25 4.625 1 46.88 4 MET B CA 1
ATOM 3593 C C . MET B 1 4 ? 24.406 32.844 4.934 1 46.88 4 MET B C 1
ATOM 3595 O O . MET B 1 4 ? 24.656 32.312 6.031 1 46.88 4 MET B O 1
ATOM 3599 N N . ALA B 1 5 ? 23.516 32.25 4.203 1 52.72 5 ALA B N 1
ATOM 3600 C CA . ALA B 1 5 ? 23.031 30.875 4.32 1 52.72 5 ALA B CA 1
ATOM 3601 C C . ALA B 1 5 ? 24.203 29.891 4.258 1 52.72 5 ALA B C 1
ATOM 3603 O O . ALA B 1 5 ? 24.109 28.781 4.773 1 52.72 5 ALA B O 1
ATOM 3604 N N . ALA B 1 6 ? 25.469 30.406 3.738 1 58.47 6 ALA B N 1
ATOM 3605 C CA . ALA B 1 6 ? 26.562 29.516 3.371 1 58.47 6 ALA B CA 1
ATOM 3606 C C . ALA B 1 6 ? 27.359 29.078 4.602 1 58.47 6 ALA B C 1
ATOM 3608 O O . ALA B 1 6 ? 28.109 28.109 4.559 1 58.47 6 ALA B O 1
ATOM 3609 N N . ASP B 1 7 ? 27.141 29.609 5.875 1 73.69 7 ASP B N 1
ATOM 3610 C CA . ASP B 1 7 ? 28.156 29.266 6.855 1 73.69 7 ASP B CA 1
ATOM 3611 C C . ASP B 1 7 ? 27.578 28.391 7.961 1 73.69 7 ASP B C 1
ATOM 3613 O O . ASP B 1 7 ? 28.328 27.891 8.812 1 73.69 7 ASP B O 1
ATOM 3617 N N . ASN B 1 8 ? 26.328 28.078 7.922 1 85.44 8 ASN B N 1
ATOM 3618 C CA . ASN B 1 8 ? 25.797 27.188 8.945 1 85.44 8 ASN B CA 1
ATOM 3619 C C . ASN B 1 8 ? 25.703 25.75 8.453 1 85.44 8 ASN B C 1
ATOM 3621 O O . ASN B 1 8 ? 26.094 25.453 7.32 1 85.44 8 ASN B O 1
ATOM 3625 N N . ALA B 1 9 ? 25.359 24.859 9.391 1 87.69 9 ALA B N 1
ATOM 3626 C CA . ALA B 1 9 ? 25.344 23.438 9.078 1 87.69 9 ALA B CA 1
ATOM 3627 C C . ALA B 1 9 ? 24.453 23.141 7.879 1 87.69 9 ALA B C 1
ATOM 3629 O O . ALA B 1 9 ? 24.781 22.312 7.027 1 87.69 9 ALA B O 1
ATOM 3630 N N . ALA B 1 10 ? 23.328 23.797 7.801 1 92.56 10 ALA B N 1
ATOM 3631 C CA . ALA B 1 10 ? 22.375 23.609 6.699 1 92.56 10 ALA B CA 1
ATOM 3632 C C . ALA B 1 10 ? 23.016 23.984 5.363 1 92.56 10 ALA B C 1
ATOM 3634 O O . ALA B 1 10 ? 22.891 23.266 4.379 1 92.56 10 ALA B O 1
ATOM 3635 N N . GLY B 1 11 ? 23.641 25.094 5.34 1 93.75 11 GLY B N 1
ATOM 3636 C CA . GLY B 1 11 ? 24.312 25.531 4.137 1 93.75 11 GLY B CA 1
ATOM 3637 C C . GLY B 1 11 ? 25.484 24.641 3.748 1 93.75 11 GLY B C 1
ATOM 3638 O O . GLY B 1 11 ? 25.688 24.359 2.566 1 93.75 11 GLY B O 1
ATOM 3639 N N . LYS B 1 12 ? 26.25 24.219 4.723 1 94.94 12 LYS B N 1
ATOM 3640 C CA . LYS B 1 12 ? 27.375 23.328 4.469 1 94.94 12 LYS B CA 1
ATOM 3641 C C . LYS B 1 12 ? 26.922 22.016 3.848 1 94.94 12 LYS B C 1
ATOM 3643 O O . LYS B 1 12 ? 27.578 21.484 2.957 1 94.94 12 LYS B O 1
ATOM 3648 N N . ARG B 1 13 ? 25.797 21.5 4.328 1 96.5 13 ARG B N 1
ATOM 3649 C CA . ARG B 1 13 ? 25.234 20.281 3.77 1 96.5 13 ARG B CA 1
ATOM 3650 C C . ARG B 1 13 ? 24.891 20.453 2.293 1 96.5 13 ARG B C 1
ATOM 3652 O O . ARG B 1 13 ? 25.188 19.578 1.474 1 96.5 13 ARG B O 1
ATOM 3659 N N . ILE B 1 14 ? 24.266 21.562 1.971 1 97.5 14 ILE B N 1
ATOM 3660 C CA . ILE B 1 14 ? 23.891 21.844 0.588 1 97.5 14 ILE B CA 1
ATOM 3661 C C . ILE B 1 14 ? 25.156 21.906 -0.278 1 97.5 14 ILE B C 1
ATOM 3663 O O . ILE B 1 14 ? 25.203 21.281 -1.342 1 97.5 14 ILE B O 1
ATOM 3667 N N . ASN B 1 15 ? 26.141 22.625 0.221 1 96.19 15 ASN B N 1
ATOM 3668 C CA . ASN B 1 15 ? 27.375 22.797 -0.54 1 96.19 15 ASN B CA 1
ATOM 3669 C C . ASN B 1 15 ? 28.094 21.469 -0.731 1 96.19 15 ASN B C 1
ATOM 3671 O O . ASN B 1 15 ? 28.734 21.234 -1.764 1 96.19 15 ASN B O 1
ATOM 3675 N N . SER B 1 16 ? 28.062 20.641 0.262 1 96.94 16 SER B N 1
ATOM 3676 C CA . SER B 1 16 ? 28.688 19.328 0.175 1 96.94 16 SER B CA 1
ATOM 3677 C C . SER B 1 16 ? 27.922 18.422 -0.786 1 96.94 16 SER B C 1
ATOM 3679 O O . SER B 1 16 ? 28.531 17.562 -1.441 1 96.94 16 SER B O 1
ATOM 3681 N N . LEU B 1 17 ? 26.656 18.547 -0.885 1 98.19 17 LEU B N 1
ATOM 3682 C CA . LEU B 1 17 ? 25.797 17.688 -1.688 1 98.19 17 LEU B CA 1
ATOM 3683 C C . LEU B 1 17 ? 25.875 18.078 -3.164 1 98.19 17 LEU B C 1
ATOM 3685 O O . LEU B 1 17 ? 25.953 17.203 -4.027 1 98.19 17 LEU B O 1
ATOM 3689 N N . LEU B 1 18 ? 25.875 19.391 -3.479 1 98.31 18 LEU B N 1
ATOM 3690 C CA . LEU B 1 18 ? 25.766 19.875 -4.848 1 98.31 18 LEU B CA 1
ATOM 3691 C C . LEU B 1 18 ? 27.141 20.078 -5.465 1 98.31 18 LEU B C 1
ATOM 3693 O O . LEU B 1 18 ? 28.156 20.141 -4.75 1 98.31 18 LEU B O 1
ATOM 3697 N N . ASP B 1 19 ? 27.172 20.078 -6.793 1 97.88 19 ASP B N 1
ATOM 3698 C CA . ASP B 1 19 ? 28.406 20.469 -7.484 1 97.88 19 ASP B CA 1
ATOM 3699 C C . ASP B 1 19 ? 28.859 21.859 -7.078 1 97.88 19 ASP B C 1
ATOM 3701 O O . ASP B 1 19 ? 28.031 22.766 -6.898 1 97.88 19 ASP B O 1
ATOM 3705 N N . ALA B 1 20 ? 30.188 22.031 -7.027 1 96.25 20 ALA B N 1
ATOM 3706 C CA . ALA B 1 20 ? 30.766 23.281 -6.559 1 96.25 20 ALA B CA 1
ATOM 3707 C C . ALA B 1 20 ? 30.25 24.469 -7.375 1 96.25 20 ALA B C 1
ATOM 3709 O O . ALA B 1 20 ? 30.266 24.422 -8.609 1 96.25 20 ALA B O 1
ATOM 3710 N N . GLY B 1 21 ? 29.672 25.453 -6.652 1 94.31 21 GLY B N 1
ATOM 3711 C CA . GLY B 1 21 ? 29.281 26.719 -7.262 1 94.31 21 GLY B CA 1
ATOM 3712 C C . GLY B 1 21 ? 27.938 26.641 -7.969 1 94.31 21 GLY B C 1
ATOM 3713 O O . GLY B 1 21 ? 27.516 27.594 -8.625 1 94.31 21 GLY B O 1
ATOM 3714 N N . SER B 1 22 ? 27.219 25.609 -7.82 1 96.81 22 SER B N 1
ATOM 3715 C CA . SER B 1 22 ? 26 25.438 -8.617 1 96.81 22 SER B CA 1
ATOM 3716 C C . SER B 1 22 ? 24.766 25.891 -7.844 1 96.81 22 SER B C 1
ATOM 3718 O O . SER B 1 22 ? 23.719 26.125 -8.438 1 96.81 22 SER B O 1
ATOM 3720 N N . PHE B 1 23 ? 24.859 26.016 -6.574 1 97.19 23 PHE B N 1
ATOM 3721 C CA . PHE B 1 23 ? 23.688 26.297 -5.746 1 97.19 23 PHE B CA 1
ATOM 3722 C C . PHE B 1 23 ? 23.172 27.703 -5.996 1 97.19 23 PHE B C 1
ATOM 3724 O O . PHE B 1 23 ? 23.938 28.672 -5.98 1 97.19 23 PHE B O 1
ATOM 3731 N N . VAL B 1 24 ? 21.891 27.844 -6.215 1 96.69 24 VAL B N 1
ATOM 3732 C CA . VAL B 1 24 ? 21.172 29.109 -6.289 1 96.69 24 VAL B CA 1
ATOM 3733 C C . VAL B 1 24 ? 20.047 29.109 -5.262 1 96.69 24 VAL B C 1
ATOM 3735 O O . VAL B 1 24 ? 19.109 28.312 -5.359 1 96.69 24 VAL B O 1
ATOM 3738 N N . GLU B 1 25 ? 20.125 29.953 -4.34 1 95.06 25 GLU B N 1
ATOM 3739 C CA . GLU B 1 25 ? 19.141 30.031 -3.271 1 95.06 25 GLU B CA 1
ATOM 3740 C C . GLU B 1 25 ? 17.859 30.719 -3.748 1 95.06 25 GLU B C 1
ATOM 3742 O O . GLU B 1 25 ? 17.922 31.703 -4.492 1 95.06 25 GLU B O 1
ATOM 3747 N N . ILE B 1 26 ? 16.812 30.219 -3.35 1 93.12 26 ILE B N 1
ATOM 3748 C CA . ILE B 1 26 ? 15.5 30.812 -3.584 1 93.12 26 ILE B CA 1
ATOM 3749 C C . ILE B 1 26 ? 14.836 31.141 -2.25 1 93.12 26 ILE B C 1
ATOM 3751 O O . ILE B 1 26 ? 14.773 30.297 -1.356 1 93.12 26 ILE B O 1
ATOM 3755 N N . GLY B 1 27 ? 14.398 32.375 -2.104 1 85.75 27 GLY B N 1
ATOM 3756 C CA . GLY B 1 27 ? 13.656 32.75 -0.916 1 85.75 27 GLY B CA 1
ATOM 3757 C C . GLY B 1 27 ? 14.547 33.031 0.281 1 85.75 27 GLY B C 1
ATOM 3758 O O . GLY B 1 27 ? 14.141 32.812 1.426 1 85.75 27 GLY B O 1
ATOM 3759 N N . GLY B 1 28 ? 15.742 33.406 0.083 1 84.75 28 GLY B N 1
ATOM 3760 C CA . GLY B 1 28 ? 16.703 33.625 1.16 1 84.75 28 GLY B CA 1
ATOM 3761 C C . GLY B 1 28 ? 16.297 34.75 2.082 1 84.75 28 GLY B C 1
ATOM 3762 O O . GLY B 1 28 ? 16.719 34.812 3.238 1 84.75 28 GLY B O 1
ATOM 3763 N N . ALA B 1 29 ? 15.422 35.656 1.633 1 78.88 29 ALA B N 1
ATOM 3764 C CA . ALA B 1 29 ? 15.055 36.812 2.414 1 78.88 29 ALA B CA 1
ATOM 3765 C C . ALA B 1 29 ? 13.719 36.594 3.129 1 78.88 29 ALA B C 1
ATOM 3767 O O . ALA B 1 29 ? 13.258 37.469 3.869 1 78.88 29 ALA B O 1
ATOM 3768 N N . VAL B 1 30 ? 13.094 35.5 2.949 1 77.19 30 VAL B N 1
ATOM 3769 C CA . VAL B 1 30 ? 11.789 35.25 3.547 1 77.19 30 VAL B CA 1
ATOM 3770 C C . VAL B 1 30 ? 11.93 35.125 5.062 1 77.19 30 VAL B C 1
ATOM 3772 O O . VAL B 1 30 ? 12.875 34.5 5.559 1 77.19 30 VAL B O 1
ATOM 3775 N N . THR B 1 31 ? 11.023 35.75 5.844 1 78.19 31 THR B N 1
ATOM 3776 C CA . THR B 1 31 ? 10.977 35.656 7.301 1 78.19 31 THR B CA 1
ATOM 3777 C C . THR B 1 31 ? 9.578 35.312 7.773 1 78.19 31 THR B C 1
ATOM 3779 O O . THR B 1 31 ? 8.633 35.25 6.977 1 78.19 31 THR B O 1
ATOM 3782 N N . ALA B 1 32 ? 9.414 34.969 9.125 1 74.5 32 ALA B N 1
ATOM 3783 C CA . ALA B 1 32 ? 8.117 34.656 9.695 1 74.5 32 ALA B CA 1
ATOM 3784 C C . ALA B 1 32 ? 7.176 35.844 9.648 1 74.5 32 ALA B C 1
ATOM 3786 O O . ALA B 1 32 ? 7.621 37 9.766 1 74.5 32 ALA B O 1
ATOM 3787 N N . ARG B 1 33 ? 5.855 35.562 9.422 1 69.25 33 ARG B N 1
ATOM 3788 C CA . ARG B 1 33 ? 4.875 36.625 9.352 1 69.25 33 ARG B CA 1
ATOM 3789 C C . ARG B 1 33 ? 3.998 36.656 10.594 1 69.25 33 ARG B C 1
ATOM 3791 O O . ARG B 1 33 ? 3.355 37.656 10.891 1 69.25 33 ARG B O 1
ATOM 3798 N N . THR B 1 34 ? 4.035 35.562 11.352 1 66.5 34 THR B N 1
ATOM 3799 C CA . THR B 1 34 ? 3.119 35.469 12.484 1 66.5 34 THR B CA 1
ATOM 3800 C C . THR B 1 34 ? 3.484 36.469 13.555 1 66.5 34 THR B C 1
ATOM 3802 O O . THR B 1 34 ? 4.668 36.719 13.82 1 66.5 34 THR B O 1
ATOM 3805 N N . THR B 1 35 ? 2.465 37.188 14.016 1 58.72 35 THR B N 1
ATOM 3806 C CA . THR B 1 35 ? 2.666 38.156 15.086 1 58.72 35 THR B CA 1
ATOM 3807 C C . THR B 1 35 ? 2.133 37.625 16.406 1 58.72 35 THR B C 1
ATOM 3809 O O . THR B 1 35 ? 2.289 38.25 17.453 1 58.72 35 THR B O 1
ATOM 3812 N N . ASP B 1 36 ? 1.576 36.375 16.266 1 59.47 36 ASP B N 1
ATOM 3813 C CA . ASP B 1 36 ? 0.97 35.844 17.484 1 59.47 36 ASP B CA 1
ATOM 3814 C C . ASP B 1 36 ? 2.037 35.438 18.5 1 59.47 36 ASP B C 1
ATOM 3816 O O . ASP B 1 36 ? 3.158 35.094 18.125 1 59.47 36 ASP B O 1
ATOM 3820 N N . PHE B 1 37 ? 1.781 35.562 19.781 1 58.19 37 PHE B N 1
ATOM 3821 C CA . PHE B 1 37 ? 2.553 35.125 20.953 1 58.19 37 PHE B CA 1
ATOM 3822 C C . PHE B 1 37 ? 3.949 35.75 20.922 1 58.19 37 PHE B C 1
ATOM 3824 O O . PHE B 1 37 ? 4.938 35.062 21.219 1 58.19 37 PHE B O 1
ATOM 3831 N N . ASN B 1 38 ? 4.184 36.906 20.5 1 53.53 38 ASN B N 1
ATOM 3832 C CA . ASN B 1 38 ? 5.383 37.719 20.516 1 53.53 38 ASN B CA 1
ATOM 3833 C C . ASN B 1 38 ? 6.434 37.219 19.531 1 53.53 38 ASN B C 1
ATOM 3835 O O . ASN B 1 38 ? 7.629 37.438 19.734 1 53.53 38 ASN B O 1
ATOM 3839 N N . MET B 1 39 ? 6.078 36.562 18.547 1 59.66 39 MET B N 1
ATOM 3840 C CA . MET B 1 39 ? 6.988 36.031 17.531 1 59.66 39 MET B CA 1
ATOM 3841 C C . MET B 1 39 ? 7.688 37.156 16.781 1 59.66 39 MET B C 1
ATOM 3843 O O . MET B 1 39 ? 8.781 36.969 16.25 1 59.66 39 MET B O 1
ATOM 3847 N N . GLN B 1 40 ? 7.129 38.281 16.828 1 53.56 40 GLN B N 1
ATOM 3848 C CA . GLN B 1 40 ? 7.703 39.406 16.109 1 53.56 40 GLN B CA 1
ATOM 3849 C C . GLN B 1 40 ? 9.055 39.781 16.703 1 53.56 40 GLN B C 1
ATOM 3851 O O . GLN B 1 40 ? 9.859 40.469 16.047 1 53.56 40 GLN B O 1
ATOM 3856 N N . GLU B 1 41 ? 9.312 39.312 17.828 1 54.44 41 GLU B N 1
ATOM 3857 C CA . GLU B 1 41 ? 10.547 39.719 18.5 1 54.44 41 GLU B CA 1
ATOM 3858 C C . GLU B 1 41 ? 11.703 38.812 18.141 1 54.44 41 GLU B C 1
ATOM 3860 O O . GLU B 1 41 ? 12.859 39.094 18.469 1 54.44 41 GLU B O 1
ATOM 3865 N N . LYS B 1 42 ? 11.445 37.812 17.422 1 68.75 42 LYS B N 1
ATOM 3866 C CA . LYS B 1 42 ? 12.492 36.875 17.094 1 68.75 42 LYS B CA 1
ATOM 3867 C C . LYS B 1 42 ? 12.867 36.938 15.617 1 68.75 42 LYS B C 1
ATOM 3869 O O . LYS B 1 42 ? 12 37.031 14.75 1 68.75 42 LYS B O 1
ATOM 3874 N N . GLU B 1 43 ? 14.164 37.125 15.352 1 70.5 43 GLU B N 1
ATOM 3875 C CA . GLU B 1 43 ? 14.641 37.062 13.977 1 70.5 43 GLU B CA 1
ATOM 3876 C C . GLU B 1 43 ? 14.578 35.625 13.438 1 70.5 43 GLU B C 1
ATOM 3878 O O . GLU B 1 43 ? 14.961 34.688 14.133 1 70.5 43 GLU B O 1
ATOM 3883 N N . THR B 1 44 ? 13.906 35.5 12.391 1 75.69 44 THR B N 1
ATOM 3884 C CA . THR B 1 44 ? 13.797 34.188 11.75 1 75.69 44 THR B CA 1
ATOM 3885 C C . THR B 1 44 ? 14.422 34.219 10.359 1 75.69 44 THR B C 1
ATOM 3887 O O . THR B 1 44 ? 13.719 34.125 9.359 1 75.69 44 THR B O 1
ATOM 3890 N N . PRO B 1 45 ? 15.828 34.25 10.336 1 75.94 45 PRO B N 1
ATOM 3891 C CA . PRO B 1 45 ? 16.469 34.25 9.023 1 75.94 45 PRO B CA 1
ATOM 3892 C C . PRO B 1 45 ? 16.031 33.094 8.148 1 75.94 45 PRO B C 1
ATOM 3894 O O . PRO B 1 45 ? 16.047 31.938 8.594 1 75.94 45 PRO B O 1
ATOM 3897 N N . ALA B 1 46 ? 15.633 33.438 6.875 1 79.5 46 ALA B N 1
ATOM 3898 C CA . ALA B 1 46 ? 15.148 32.5 5.887 1 79.5 46 ALA B CA 1
ATOM 3899 C C . ALA B 1 46 ? 14.07 31.578 6.48 1 79.5 46 ALA B C 1
ATOM 3901 O O . ALA B 1 46 ? 13.836 30.484 5.98 1 79.5 46 ALA B O 1
ATOM 3902 N N . ASP B 1 47 ? 13.586 31.953 7.652 1 86.06 47 ASP B N 1
ATOM 3903 C CA . ASP B 1 47 ? 12.57 31.25 8.43 1 86.06 47 ASP B CA 1
ATOM 3904 C C . ASP B 1 47 ? 13.016 29.844 8.781 1 86.06 47 ASP B C 1
ATOM 3906 O O . ASP B 1 47 ? 12.211 28.906 8.75 1 86.06 47 ASP B O 1
ATOM 3910 N N . GLY B 1 48 ? 14.281 29.641 8.883 1 88.44 48 GLY B N 1
ATOM 3911 C CA . GLY B 1 48 ? 14.836 28.406 9.43 1 88.44 48 GLY B CA 1
ATOM 3912 C C . GLY B 1 48 ? 15.039 27.328 8.383 1 88.44 48 GLY B C 1
ATOM 3913 O O . GLY B 1 48 ? 15.242 26.156 8.727 1 88.44 48 GLY B O 1
ATOM 3914 N N . VAL B 1 49 ? 14.945 27.641 7.066 1 93.25 49 VAL B N 1
ATOM 3915 C CA . VAL B 1 49 ? 15.172 26.641 6.027 1 93.25 49 VAL B CA 1
ATOM 3916 C C . VAL B 1 49 ? 15.797 27.297 4.801 1 93.25 49 VAL B C 1
ATOM 3918 O O . VAL B 1 49 ? 15.328 28.344 4.344 1 93.25 49 VAL B O 1
ATOM 3921 N N . ILE B 1 50 ? 16.891 26.734 4.367 1 94.69 50 ILE B N 1
ATOM 3922 C CA . ILE B 1 50 ? 17.516 27.172 3.127 1 94.69 50 ILE B CA 1
ATOM 3923 C C . ILE B 1 50 ? 16.953 26.375 1.954 1 94.69 50 ILE B C 1
ATOM 3925 O O . ILE B 1 50 ? 16.906 25.141 2.002 1 94.69 50 ILE B O 1
ATOM 3929 N N . THR B 1 51 ? 16.422 27.047 0.911 1 96.75 51 THR B N 1
ATOM 3930 C CA . THR B 1 51 ? 15.828 26.391 -0.247 1 96.75 51 THR B CA 1
ATOM 3931 C C . THR B 1 51 ? 16.484 26.859 -1.538 1 96.75 51 THR B C 1
ATOM 3933 O O . THR B 1 51 ? 16.984 27.984 -1.607 1 96.75 51 THR B O 1
ATOM 3936 N N . GLY B 1 52 ? 16.484 25.984 -2.502 1 97.31 52 GLY B N 1
ATOM 3937 C CA . GLY B 1 52 ? 17.047 26.375 -3.793 1 97.31 52 GLY B CA 1
ATOM 3938 C C . GLY B 1 52 ? 17.266 25.188 -4.719 1 97.31 52 GLY B C 1
ATOM 3939 O O . GLY B 1 52 ? 16.562 24.172 -4.621 1 97.31 52 GLY B O 1
ATOM 3940 N N . TYR B 1 53 ? 18.047 25.406 -5.742 1 98.06 53 TYR B N 1
ATOM 3941 C CA . TYR B 1 53 ? 18.359 24.359 -6.707 1 98.06 53 TYR B CA 1
ATOM 3942 C C . TYR B 1 53 ? 19.844 24.375 -7.055 1 98.06 53 TYR B C 1
ATOM 3944 O O . TYR B 1 53 ? 20.547 25.344 -6.75 1 98.06 53 TYR B O 1
ATOM 3952 N N . GLY B 1 54 ? 20.312 23.344 -7.52 1 98.25 54 GLY B N 1
ATOM 3953 C CA . GLY B 1 54 ? 21.656 23.141 -8.031 1 98.25 54 GLY B CA 1
ATOM 3954 C C . GLY B 1 54 ? 21.781 21.891 -8.883 1 98.25 54 GLY B C 1
ATOM 3955 O O . GLY B 1 54 ? 20.797 21.422 -9.461 1 98.25 54 GLY B O 1
ATOM 3956 N N . VAL B 1 55 ? 23.031 21.453 -9.07 1 98.06 55 VAL B N 1
ATOM 3957 C CA . VAL B 1 55 ? 23.203 20.266 -9.891 1 98.06 55 VAL B CA 1
ATOM 3958 C C . VAL B 1 55 ? 24.078 19.25 -9.156 1 98.06 55 VAL B C 1
ATOM 3960 O O . VAL B 1 55 ? 24.922 19.625 -8.328 1 98.06 55 VAL B O 1
ATOM 3963 N N . ILE B 1 56 ? 23.844 18.047 -9.289 1 98.12 56 ILE B N 1
ATOM 3964 C CA . ILE B 1 56 ? 24.688 16.922 -8.898 1 98.12 56 ILE B CA 1
ATOM 3965 C C . ILE B 1 56 ? 25.188 16.188 -10.141 1 98.12 56 ILE B C 1
ATOM 3967 O O . ILE B 1 56 ? 24.406 15.547 -10.844 1 98.12 56 ILE B O 1
ATOM 3971 N N . ASP B 1 57 ? 26.453 16.219 -10.398 1 95.88 57 ASP B N 1
ATOM 3972 C CA . ASP B 1 57 ? 27.047 15.656 -11.609 1 95.88 57 ASP B CA 1
ATOM 3973 C C . ASP B 1 57 ? 26.281 16.109 -12.852 1 95.88 57 ASP B C 1
ATOM 3975 O O . ASP B 1 57 ? 25.922 15.281 -13.703 1 95.88 57 ASP B O 1
ATOM 3979 N N . GLY B 1 58 ? 25.891 17.234 -12.859 1 94.69 58 GLY B N 1
ATOM 3980 C CA . GLY B 1 58 ? 25.219 17.844 -14 1 94.69 58 GLY B CA 1
ATOM 3981 C C . GLY B 1 58 ? 23.719 17.672 -13.977 1 94.69 58 GLY B C 1
ATOM 3982 O O . GLY B 1 58 ? 23 18.25 -14.797 1 94.69 58 GLY B O 1
ATOM 3983 N N . ASN B 1 59 ? 23.172 16.875 -13.109 1 95.88 59 ASN B N 1
ATOM 3984 C CA . ASN B 1 59 ? 21.734 16.656 -13.008 1 95.88 59 ASN B CA 1
ATOM 3985 C C . ASN B 1 59 ? 21.078 17.719 -12.125 1 95.88 59 ASN B C 1
ATOM 3987 O O . ASN B 1 59 ? 21.484 17.922 -10.977 1 95.88 59 ASN B O 1
ATOM 3991 N N . LEU B 1 60 ? 20.094 18.375 -12.641 1 97.81 60 LEU B N 1
ATOM 3992 C CA . LEU B 1 60 ? 19.359 19.391 -11.891 1 97.81 60 LEU B CA 1
ATOM 3993 C C . LEU B 1 60 ? 18.625 18.75 -10.711 1 97.81 60 LEU B C 1
ATOM 3995 O O . LEU B 1 60 ? 17.969 17.719 -10.867 1 97.81 60 LEU B O 1
ATOM 3999 N N . VAL B 1 61 ? 18.781 19.344 -9.531 1 98.62 61 VAL B N 1
ATOM 4000 C CA . VAL B 1 61 ? 18.016 18.922 -8.359 1 98.62 61 VAL B CA 1
ATOM 4001 C C . VAL B 1 61 ? 17.547 20.156 -7.582 1 98.62 61 VAL B C 1
ATOM 4003 O O . VAL B 1 61 ? 18.188 21.203 -7.625 1 98.62 61 VAL B O 1
ATOM 4006 N N . TYR B 1 62 ? 16.422 20.047 -6.965 1 98.75 62 TYR B N 1
ATOM 4007 C CA . TYR B 1 62 ? 15.938 21.016 -5.988 1 98.75 62 TYR B CA 1
ATOM 4008 C C . TYR B 1 62 ? 16.188 20.516 -4.566 1 98.75 62 TYR B C 1
ATOM 4010 O O . TYR B 1 62 ? 16.109 19.312 -4.293 1 98.75 62 TYR B O 1
ATOM 4018 N N . VAL B 1 63 ? 16.516 21.484 -3.688 1 98.56 63 VAL B N 1
ATOM 4019 C CA . VAL B 1 63 ? 16.969 21.062 -2.363 1 98.56 63 VAL B CA 1
ATOM 4020 C C . VAL B 1 63 ? 16.422 22.031 -1.306 1 98.56 63 VAL B C 1
ATOM 4022 O O . VAL B 1 63 ? 16.25 23.219 -1.576 1 98.56 63 VAL B O 1
ATOM 4025 N N . TYR B 1 64 ? 16.125 21.5 -0.167 1 97.44 64 TYR B N 1
ATOM 4026 C CA . TYR B 1 64 ? 15.914 22.312 1.028 1 97.44 64 TYR B CA 1
ATOM 4027 C C . TYR B 1 64 ? 16.656 21.719 2.219 1 97.44 64 TYR B C 1
ATOM 4029 O O . TYR B 1 64 ? 16.828 20.5 2.32 1 97.44 64 TYR B O 1
ATOM 4037 N N . SER B 1 65 ? 17.172 22.547 3.01 1 96.44 65 SER B N 1
ATOM 4038 C CA . SER B 1 65 ? 17.953 22.172 4.184 1 96.44 65 SER B CA 1
ATOM 4039 C C . SER B 1 65 ? 17.547 23 5.402 1 96.44 65 SER B C 1
ATOM 4041 O O . SER B 1 65 ? 17.641 24.219 5.387 1 96.44 65 SER B O 1
ATOM 4043 N N . GLN B 1 66 ? 17.109 22.312 6.426 1 93.62 66 GLN B N 1
ATOM 4044 C CA . GLN B 1 66 ? 16.609 23 7.609 1 93.62 66 GLN B CA 1
ATOM 4045 C C . GLN B 1 66 ? 17.75 23.438 8.516 1 93.62 66 GLN B C 1
ATOM 4047 O O . GLN B 1 66 ? 18.734 22.703 8.68 1 93.62 66 GLN B O 1
ATOM 4052 N N . ASP B 1 67 ? 17.609 24.609 9.055 1 89.75 67 ASP B N 1
ATOM 4053 C CA . ASP B 1 67 ? 18.562 25.203 9.984 1 89.75 67 ASP B CA 1
ATOM 4054 C C . ASP B 1 67 ? 18.047 25.156 11.414 1 89.75 67 ASP B C 1
ATOM 4056 O O . ASP B 1 67 ? 17.266 26.016 11.828 1 89.75 67 ASP B O 1
ATOM 4060 N N . ALA B 1 68 ? 18.531 24.297 12.195 1 87 68 ALA B N 1
ATOM 4061 C CA . ALA B 1 68 ? 18.016 24.047 13.539 1 87 68 ALA B CA 1
ATOM 4062 C C . ALA B 1 68 ? 18.344 25.203 14.477 1 87 68 ALA B C 1
ATOM 4064 O O . ALA B 1 68 ? 17.797 25.297 15.57 1 87 68 ALA B O 1
ATOM 4065 N N . THR B 1 69 ? 19.25 26 14.062 1 84.31 69 THR B N 1
ATOM 4066 C CA . THR B 1 69 ? 19.641 27.109 14.914 1 84.31 69 THR B CA 1
ATOM 4067 C C . THR B 1 69 ? 18.547 28.172 14.945 1 84.31 69 THR B C 1
ATOM 4069 O O . THR B 1 69 ? 18.547 29.031 15.828 1 84.31 69 THR B O 1
ATOM 4072 N N . VAL B 1 70 ? 17.719 28.141 13.969 1 81.69 70 VAL B N 1
ATOM 4073 C CA . VAL B 1 70 ? 16.594 29.078 13.914 1 81.69 70 VAL B CA 1
ATOM 4074 C C . VAL B 1 70 ? 15.352 28.422 14.508 1 81.69 70 VAL B C 1
ATOM 4076 O O . VAL B 1 70 ? 14.703 27.594 13.867 1 81.69 70 VAL B O 1
ATOM 4079 N N . LEU B 1 71 ? 14.938 28.797 15.734 1 79.69 71 LEU B N 1
ATOM 4080 C CA . LEU B 1 71 ? 13.781 28.266 16.453 1 79.69 71 LEU B CA 1
ATOM 4081 C C . LEU B 1 71 ? 13.773 26.75 16.422 1 79.69 71 LEU B C 1
ATOM 4083 O O . LEU B 1 71 ? 12.734 26.125 16.156 1 79.69 71 LEU B O 1
ATOM 4087 N N . ASN B 1 72 ? 14.953 26.203 16.5 1 78.44 72 ASN B N 1
ATOM 4088 C CA . ASN B 1 72 ? 15.156 24.75 16.531 1 78.44 72 ASN B CA 1
ATOM 4089 C C . ASN B 1 72 ? 14.664 24.094 15.25 1 78.44 72 ASN B C 1
ATOM 4091 O O . ASN B 1 72 ? 14.266 22.922 15.258 1 78.44 72 ASN B O 1
ATOM 4095 N N . GLY B 1 73 ? 14.594 24.906 14.219 1 78.19 73 GLY B N 1
ATOM 4096 C CA . GLY B 1 73 ? 14.188 24.375 12.93 1 78.19 73 GLY B CA 1
ATOM 4097 C C . GLY B 1 73 ? 12.688 24.156 12.82 1 78.19 73 GLY B C 1
ATOM 4098 O O . GLY B 1 73 ? 12.219 23.484 11.906 1 78.19 73 GLY B O 1
ATOM 4099 N N . ALA B 1 74 ? 11.875 24.641 13.773 1 82.62 74 ALA B N 1
ATOM 4100 C CA . ALA B 1 74 ? 10.438 24.406 13.82 1 82.62 74 ALA B CA 1
ATOM 4101 C C . ALA B 1 74 ? 9.758 24.953 12.57 1 82.62 74 ALA B C 1
ATOM 4103 O O . ALA B 1 74 ? 10.117 26.031 12.078 1 82.62 74 ALA B O 1
ATOM 4104 N N . ILE B 1 75 ? 8.844 24.219 12.094 1 87.44 75 ILE B N 1
ATOM 4105 C CA . ILE B 1 75 ? 8.203 24.531 10.828 1 87.44 75 ILE B CA 1
ATOM 4106 C C . ILE B 1 75 ? 6.961 25.391 11.07 1 87.44 75 ILE B C 1
ATOM 4108 O O . ILE B 1 75 ? 6.051 24.969 11.797 1 87.44 75 ILE B O 1
ATOM 4112 N N . GLY B 1 76 ? 6.973 26.562 10.562 1 86.69 76 GLY B N 1
ATOM 4113 C CA . GLY B 1 76 ? 5.812 27.438 10.523 1 86.69 76 GLY B CA 1
ATOM 4114 C C . GLY B 1 76 ? 5.262 27.641 9.125 1 86.69 76 GLY B C 1
ATOM 4115 O O . GLY B 1 76 ? 5.586 26.891 8.211 1 86.69 76 GLY B O 1
ATOM 4116 N N . GLU B 1 77 ? 4.426 28.594 8.961 1 87.06 77 GLU B N 1
ATOM 4117 C CA . GLU B 1 77 ? 3.723 28.859 7.711 1 87.06 77 GLU B CA 1
ATOM 4118 C C . GLU B 1 77 ? 4.703 29.172 6.586 1 87.06 77 GLU B C 1
ATOM 4120 O O . GLU B 1 77 ? 4.676 28.531 5.531 1 87.06 77 GLU B O 1
ATOM 4125 N N . MET B 1 78 ? 5.609 30.141 6.824 1 88.12 78 MET B N 1
ATOM 4126 C CA . MET B 1 78 ? 6.504 30.594 5.77 1 88.12 78 MET B CA 1
ATOM 4127 C C . MET B 1 78 ? 7.582 29.562 5.484 1 88.12 78 MET B C 1
ATOM 4129 O O . MET B 1 78 ? 8.023 29.422 4.344 1 88.12 78 MET B O 1
ATOM 4133 N N . HIS B 1 79 ? 8.039 28.875 6.555 1 90.5 79 HIS B N 1
ATOM 4134 C CA . HIS B 1 79 ? 8.969 27.766 6.398 1 90.5 79 HIS B CA 1
ATOM 4135 C C . HIS B 1 79 ? 8.422 26.719 5.414 1 90.5 79 HIS B C 1
ATOM 4137 O O . HIS B 1 79 ? 9.086 26.391 4.43 1 90.5 79 HIS B O 1
ATOM 4143 N N . ALA B 1 80 ? 7.23 26.281 5.648 1 91.88 80 ALA B N 1
ATOM 4144 C CA . ALA B 1 80 ? 6.578 25.281 4.816 1 91.88 80 ALA B CA 1
ATOM 4145 C C . ALA B 1 80 ? 6.309 25.812 3.412 1 91.88 80 ALA B C 1
ATOM 4147 O O . ALA B 1 80 ? 6.41 25.078 2.428 1 91.88 80 ALA B O 1
ATOM 4148 N N . LYS B 1 81 ? 5.953 27.047 3.34 1 92.31 81 LYS B N 1
ATOM 4149 C CA . LYS B 1 81 ? 5.691 27.656 2.043 1 92.31 81 LYS B CA 1
ATOM 4150 C C . LYS B 1 81 ? 6.934 27.625 1.158 1 92.31 81 LYS B C 1
ATOM 4152 O O . LYS B 1 81 ? 6.84 27.391 -0.047 1 92.31 81 LYS B O 1
ATOM 4157 N N . LYS B 1 82 ? 8.086 27.922 1.752 1 94.38 82 LYS B N 1
ATOM 4158 C CA . LYS B 1 82 ? 9.336 27.875 1.002 1 94.38 82 LYS B CA 1
ATOM 4159 C C . LYS B 1 82 ? 9.586 26.469 0.437 1 94.38 82 LYS B C 1
ATOM 4161 O O . LYS B 1 82 ? 9.945 26.328 -0.734 1 94.38 82 LYS B O 1
ATOM 4166 N N . ILE B 1 83 ? 9.352 25.453 1.233 1 96.31 83 ILE B N 1
ATOM 4167 C CA . ILE B 1 83 ? 9.555 24.078 0.788 1 96.31 83 ILE B CA 1
ATOM 4168 C C . ILE B 1 83 ? 8.523 23.734 -0.285 1 96.31 83 ILE B C 1
ATOM 4170 O O . ILE B 1 83 ? 8.867 23.125 -1.307 1 96.31 83 ILE B O 1
ATOM 4174 N N . SER B 1 84 ? 7.266 24.094 -0.06 1 96.5 84 SER B N 1
ATOM 4175 C CA . SER B 1 84 ? 6.203 23.828 -1.026 1 96.5 84 SER B CA 1
ATOM 4176 C C . SER B 1 84 ? 6.535 24.438 -2.389 1 96.5 84 SER B C 1
ATOM 4178 O O . SER B 1 84 ? 6.277 23.812 -3.424 1 96.5 84 SER B O 1
ATOM 4180 N N . ASN B 1 85 ? 7.066 25.625 -2.346 1 96.31 85 ASN B N 1
ATOM 4181 C CA . ASN B 1 85 ? 7.461 26.281 -3.588 1 96.31 85 ASN B CA 1
ATOM 4182 C C . ASN B 1 85 ? 8.531 25.484 -4.328 1 96.31 85 ASN B C 1
ATOM 4184 O O . ASN B 1 85 ? 8.5 25.391 -5.559 1 96.31 85 ASN B O 1
ATOM 4188 N N . ILE B 1 86 ? 9.43 24.906 -3.609 1 97.5 86 ILE B N 1
ATOM 4189 C CA . ILE B 1 86 ? 10.469 24.078 -4.188 1 97.5 86 ILE B CA 1
ATOM 4190 C C . ILE B 1 86 ? 9.844 22.875 -4.887 1 97.5 86 ILE B C 1
ATOM 4192 O O . ILE B 1 86 ? 10.234 22.531 -6.004 1 97.5 86 ILE B O 1
ATOM 4196 N N . TYR B 1 87 ? 8.906 22.25 -4.297 1 98.38 87 TYR B N 1
ATOM 4197 C CA . TYR B 1 87 ? 8.211 21.125 -4.902 1 98.38 87 TYR B CA 1
ATOM 4198 C C . TYR B 1 87 ? 7.508 21.531 -6.191 1 98.38 87 TYR B C 1
ATOM 4200 O O . TYR B 1 87 ? 7.547 20.812 -7.188 1 98.38 87 TYR B O 1
ATOM 4208 N N . ASP B 1 88 ? 6.824 22.688 -6.156 1 97.62 88 ASP B N 1
ATOM 4209 C CA . ASP B 1 88 ? 6.164 23.188 -7.355 1 97.62 88 ASP B CA 1
ATOM 4210 C C . ASP B 1 88 ? 7.156 23.359 -8.5 1 97.62 88 ASP B C 1
ATOM 4212 O O . ASP B 1 88 ? 6.895 22.922 -9.625 1 97.62 88 ASP B O 1
ATOM 4216 N N . MET B 1 89 ? 8.258 23.953 -8.164 1 97.88 89 MET B N 1
ATOM 4217 C CA . MET B 1 89 ? 9.281 24.188 -9.18 1 97.88 89 MET B CA 1
ATOM 4218 C C . MET B 1 89 ? 9.859 22.875 -9.68 1 97.88 89 MET B C 1
ATOM 4220 O O . MET B 1 89 ? 10.031 22.688 -10.883 1 97.88 89 MET B O 1
ATOM 4224 N N . ALA B 1 90 ? 10.141 22 -8.773 1 98.5 90 ALA B N 1
ATOM 4225 C CA . ALA B 1 90 ? 10.734 20.703 -9.117 1 98.5 90 ALA B CA 1
ATOM 4226 C C . ALA B 1 90 ? 9.82 19.906 -10.047 1 98.5 90 ALA B C 1
ATOM 4228 O O . ALA B 1 90 ? 10.273 19.359 -11.055 1 98.5 90 ALA B O 1
ATOM 4229 N N . MET B 1 91 ? 8.555 19.812 -9.734 1 97.88 91 MET B N 1
ATOM 4230 C CA . MET B 1 91 ? 7.598 19.078 -10.562 1 97.88 91 MET B CA 1
ATOM 4231 C C . MET B 1 91 ? 7.473 19.719 -11.938 1 97.88 91 MET B C 1
ATOM 4233 O O . MET B 1 91 ? 7.387 19.016 -12.953 1 97.88 91 MET B O 1
ATOM 4237 N N . LYS B 1 92 ? 7.453 21.062 -11.953 1 96.88 92 LYS B N 1
ATOM 4238 C CA . LYS B 1 92 ? 7.367 21.781 -13.219 1 96.88 92 LYS B CA 1
ATOM 4239 C C . LYS B 1 92 ? 8.57 21.484 -14.109 1 96.88 92 LYS B C 1
ATOM 4241 O O . LYS B 1 92 ? 8.438 21.328 -15.32 1 96.88 92 LYS B O 1
ATOM 4246 N N . MET B 1 93 ? 9.727 21.391 -13.492 1 97.12 93 MET B N 1
ATOM 4247 C CA . MET B 1 93 ? 10.969 21.203 -14.234 1 97.12 93 MET B CA 1
ATOM 4248 C C . MET B 1 93 ? 11.266 19.734 -14.453 1 97.12 93 MET B C 1
ATOM 4250 O O . MET B 1 93 ? 12.117 19.375 -15.266 1 97.12 93 MET B O 1
ATOM 4254 N N . GLY B 1 94 ? 10.531 18.906 -13.719 1 97.38 94 GLY B N 1
ATOM 4255 C CA . GLY B 1 94 ? 10.812 17.484 -13.781 1 97.38 94 GLY B CA 1
ATOM 4256 C C . GLY B 1 94 ? 12.164 17.109 -13.203 1 97.38 94 GLY B C 1
ATOM 4257 O O . GLY B 1 94 ? 12.945 16.406 -13.844 1 97.38 94 GLY B O 1
ATOM 4258 N N . ALA B 1 95 ? 12.461 17.594 -11.977 1 98.19 95 ALA B N 1
ATOM 4259 C CA . ALA B 1 95 ? 13.734 17.328 -11.312 1 98.19 95 ALA B CA 1
ATOM 4260 C C . ALA B 1 95 ? 13.508 16.828 -9.883 1 98.19 95 ALA B C 1
ATOM 4262 O O . ALA B 1 95 ? 12.555 17.234 -9.219 1 98.19 95 ALA B O 1
ATOM 4263 N N . PRO B 1 96 ? 14.43 15.961 -9.383 1 98.56 96 PRO B N 1
ATOM 4264 C CA . PRO B 1 96 ? 14.273 15.414 -8.031 1 98.56 96 PRO B CA 1
ATOM 4265 C C . PRO B 1 96 ? 14.281 16.5 -6.953 1 98.56 96 PRO B C 1
ATOM 4267 O O . PRO B 1 96 ? 14.82 17.594 -7.168 1 98.56 96 PRO B O 1
ATOM 4270 N N . VAL B 1 97 ? 13.656 16.203 -5.848 1 98.88 97 VAL B N 1
ATOM 4271 C CA . VAL B 1 97 ? 13.719 17.031 -4.648 1 98.88 97 VAL B CA 1
ATOM 4272 C C . VAL B 1 97 ? 14.469 16.281 -3.545 1 98.88 97 VAL B C 1
ATOM 4274 O O . VAL B 1 97 ? 14.219 15.102 -3.305 1 98.88 97 VAL B O 1
ATOM 4277 N N . ILE B 1 98 ? 15.391 16.953 -2.924 1 98.88 98 ILE B N 1
ATOM 4278 C CA . ILE B 1 98 ? 16.156 16.391 -1.812 1 98.88 98 ILE B CA 1
ATOM 4279 C C . ILE B 1 98 ? 15.938 17.234 -0.561 1 98.88 98 ILE B C 1
ATOM 4281 O O . ILE B 1 98 ? 16.219 18.438 -0.557 1 98.88 98 ILE B O 1
ATOM 4285 N N . GLY B 1 99 ? 15.367 16.672 0.429 1 98.44 99 GLY B N 1
ATOM 4286 C CA . GLY B 1 99 ? 15.18 17.344 1.706 1 98.44 99 GLY B CA 1
ATOM 4287 C C . GLY B 1 99 ? 16.203 16.922 2.748 1 98.44 99 GLY B C 1
ATOM 4288 O O . GLY B 1 99 ? 16.375 15.742 3.035 1 98.44 99 GLY B O 1
ATOM 4289 N N . LEU B 1 100 ? 16.906 17.859 3.324 1 98.19 100 LEU B N 1
ATOM 4290 C CA . LEU B 1 100 ? 17.859 17.672 4.414 1 98.19 100 LEU B CA 1
ATOM 4291 C C . LEU B 1 100 ? 17.266 18.156 5.738 1 98.19 100 LEU B C 1
ATOM 4293 O O . LEU B 1 100 ? 17.25 19.359 6.008 1 98.19 100 LEU B O 1
ATOM 4297 N N . VAL B 1 101 ? 16.875 17.188 6.578 1 97 101 VAL B N 1
ATOM 4298 C CA . VAL B 1 101 ? 15.938 17.469 7.664 1 97 101 VAL B CA 1
ATOM 4299 C C . VAL B 1 101 ? 16.688 17.562 8.984 1 97 101 VAL B C 1
ATOM 4301 O O . VAL B 1 101 ? 17.547 16.719 9.281 1 97 101 VAL B O 1
ATOM 4304 N N . ASP B 1 102 ? 16.438 18.516 9.758 1 93.62 102 ASP B N 1
ATOM 4305 C CA . ASP B 1 102 ? 16.859 18.781 11.125 1 93.62 102 ASP B CA 1
ATOM 4306 C C . ASP B 1 102 ? 15.898 19.719 11.828 1 93.62 102 ASP B C 1
ATOM 4308 O O . ASP B 1 102 ? 16.062 20.938 11.781 1 93.62 102 ASP B O 1
ATOM 4312 N N . CYS B 1 103 ? 14.836 19.125 12.438 1 85.88 103 CYS B N 1
ATOM 4313 C CA . CYS B 1 103 ? 13.727 19.953 12.883 1 85.88 103 CYS B CA 1
ATOM 4314 C C . CYS B 1 103 ? 13.109 19.406 14.164 1 85.88 103 CYS B C 1
ATOM 4316 O O . CYS B 1 103 ? 13.047 18.203 14.359 1 85.88 103 CYS B O 1
ATOM 4318 N N . ALA B 1 104 ? 12.734 20.375 14.961 1 74 104 ALA B N 1
ATOM 4319 C CA . ALA B 1 104 ? 12.078 20.016 16.219 1 74 104 ALA B CA 1
ATOM 4320 C C . ALA B 1 104 ? 10.594 19.719 15.992 1 74 104 ALA B C 1
ATOM 4322 O O . ALA B 1 104 ? 9.891 19.312 16.922 1 74 104 ALA B O 1
ATOM 4323 N N . GLY B 1 105 ? 10.148 19.938 14.828 1 77.38 105 GLY B N 1
ATOM 4324 C CA . GLY B 1 105 ? 8.734 19.719 14.578 1 77.38 105 GLY B CA 1
ATOM 4325 C C . GLY B 1 105 ? 7.973 21 14.289 1 77.38 105 GLY B C 1
ATOM 4326 O O . GLY B 1 105 ? 8.453 21.859 13.555 1 77.38 105 GLY B O 1
ATOM 4327 N N . PHE B 1 106 ? 6.758 21.109 14.891 1 78 106 PHE B N 1
ATOM 4328 C CA . PHE B 1 106 ? 5.852 22.219 14.648 1 78 106 PHE B CA 1
ATOM 4329 C C . PHE B 1 106 ? 6.281 23.453 15.445 1 78 106 PHE B C 1
ATOM 4331 O O . PHE B 1 106 ? 6.742 23.328 16.578 1 78 106 PHE B O 1
ATOM 4338 N N . ARG B 1 107 ? 6.141 24.578 14.711 1 78.75 107 ARG B N 1
ATOM 4339 C CA . ARG B 1 107 ? 6.23 25.828 15.469 1 78.75 107 ARG B CA 1
ATOM 4340 C C . ARG B 1 107 ? 4.945 26.094 16.234 1 78.75 107 ARG B C 1
ATOM 4342 O O . ARG B 1 107 ? 3.951 26.547 15.664 1 78.75 107 ARG B O 1
ATOM 4349 N N . LEU B 1 108 ? 4.91 25.844 17.484 1 72.69 108 LEU B N 1
ATOM 4350 C CA . LEU B 1 108 ? 3.727 25.828 18.328 1 72.69 108 LEU B CA 1
ATOM 4351 C C . LEU B 1 108 ? 3.045 27.188 18.344 1 72.69 108 LEU B C 1
ATOM 4353 O O . LEU B 1 108 ? 1.823 27.281 18.484 1 72.69 108 LEU B O 1
ATOM 4357 N N . GLN B 1 109 ? 3.852 28.188 18.156 1 72.12 109 GLN B N 1
ATOM 4358 C CA . GLN B 1 109 ? 3.322 29.547 18.203 1 72.12 109 GLN B CA 1
ATOM 4359 C C . GLN B 1 109 ? 2.355 29.797 17.047 1 72.12 109 GLN B C 1
ATOM 4361 O O . GLN B 1 109 ? 1.494 30.688 17.141 1 72.12 109 GLN B O 1
ATOM 4366 N N . GLU B 1 110 ? 2.525 29.047 15.992 1 79.31 110 GLU B N 1
ATOM 4367 C CA . GLU B 1 110 ? 1.686 29.25 14.812 1 79.31 110 GLU B CA 1
ATOM 4368 C C . GLU B 1 110 ? 0.558 28.219 14.758 1 79.31 110 GLU B C 1
ATOM 4370 O O . GLU B 1 110 ? -0.352 28.344 13.938 1 79.31 110 GLU B O 1
ATOM 4375 N N . ALA B 1 111 ? 0.445 27.344 15.703 1 79.69 111 ALA B N 1
ATOM 4376 C CA . ALA B 1 111 ? -0.596 26.359 15.984 1 79.69 111 ALA B CA 1
ATOM 4377 C C . ALA B 1 111 ? -1.244 25.859 14.695 1 79.69 111 ALA B C 1
ATOM 4379 O O . ALA B 1 111 ? -0.62 25.141 13.922 1 79.69 111 ALA B O 1
ATOM 4380 N N . THR B 1 112 ? -2.527 26.422 14.414 1 81.75 112 THR B N 1
ATOM 4381 C CA . THR B 1 112 ? -3.354 25.906 13.328 1 81.75 112 THR B CA 1
ATOM 4382 C C . THR B 1 112 ? -2.748 26.25 11.969 1 81.75 112 THR B C 1
ATOM 4384 O O . THR B 1 112 ? -2.861 25.484 11.016 1 81.75 112 THR B O 1
ATOM 4387 N N . ASP B 1 113 ? -2.027 27.312 11.906 1 85.62 113 ASP B N 1
ATOM 4388 C CA . ASP B 1 113 ? -1.368 27.703 10.664 1 85.62 113 ASP B CA 1
ATOM 4389 C C . ASP B 1 113 ? -0.224 26.75 10.336 1 85.62 113 ASP B C 1
ATOM 4391 O O . ASP B 1 113 ? -0.003 26.422 9.164 1 85.62 113 ASP B O 1
ATOM 4395 N N . ALA B 1 114 ? 0.456 26.406 11.352 1 85.69 114 ALA B N 1
ATOM 4396 C CA . ALA B 1 114 ? 1.518 25.422 11.156 1 85.69 114 ALA B CA 1
ATOM 4397 C C . ALA B 1 114 ? 0.946 24.078 10.703 1 85.69 114 ALA B C 1
ATOM 4399 O O . ALA B 1 114 ? 1.528 23.406 9.852 1 85.69 114 ALA B O 1
ATOM 4400 N N . LEU B 1 115 ? -0.151 23.734 11.25 1 89.06 115 LEU B N 1
ATOM 4401 C CA . LEU B 1 115 ? -0.813 22.484 10.875 1 89.06 115 LEU B CA 1
ATOM 4402 C C . LEU B 1 115 ? -1.228 22.516 9.406 1 89.06 115 LEU B C 1
ATOM 4404 O O . LEU B 1 115 ? -1.014 21.547 8.672 1 89.06 115 LEU B O 1
ATOM 4408 N N . GLU B 1 116 ? -1.779 23.578 9.023 1 90.62 116 GLU B N 1
ATOM 4409 C CA . GLU B 1 116 ? -2.164 23.766 7.625 1 90.62 116 GLU B CA 1
ATOM 4410 C C . GLU B 1 116 ? -0.948 23.703 6.707 1 90.62 116 GLU B C 1
ATOM 4412 O O . GLU B 1 116 ? -1.016 23.125 5.617 1 90.62 116 GLU B O 1
ATOM 4417 N N . ALA B 1 117 ? 0.092 24.312 7.137 1 90.75 117 ALA B N 1
ATOM 4418 C CA . ALA B 1 117 ? 1.328 24.312 6.359 1 90.75 117 ALA B CA 1
ATOM 4419 C C . ALA B 1 117 ? 1.862 22.891 6.18 1 90.75 117 ALA B C 1
ATOM 4421 O O . ALA B 1 117 ? 2.309 22.531 5.09 1 90.75 117 ALA B O 1
ATOM 4422 N N . PHE B 1 118 ? 1.789 22.078 7.188 1 90.94 118 PHE B N 1
ATOM 4423 C CA . PHE B 1 118 ? 2.166 20.672 7.086 1 90.94 118 PHE B CA 1
ATOM 4424 C C . PHE B 1 118 ? 1.309 19.953 6.051 1 90.94 118 PHE B C 1
ATOM 4426 O O . PHE B 1 118 ? 1.827 19.203 5.223 1 90.94 118 PHE B O 1
ATOM 4433 N N . GLY B 1 119 ? 0.069 20.203 6.195 1 95.44 119 GLY B N 1
ATOM 4434 C CA . GLY B 1 119 ? -0.839 19.578 5.242 1 95.44 119 GLY B CA 1
ATOM 4435 C C . GLY B 1 119 ? -0.501 19.906 3.799 1 95.44 119 GLY B C 1
ATOM 4436 O O . GLY B 1 119 ? -0.558 19.031 2.932 1 95.44 119 GLY B O 1
ATOM 4437 N N . LYS B 1 120 ? -0.13 21.125 3.555 1 95.56 120 LYS B N 1
ATOM 4438 C CA . LYS B 1 120 ? 0.244 21.547 2.205 1 95.56 120 LYS B CA 1
ATOM 4439 C C . LYS B 1 120 ? 1.512 20.828 1.743 1 95.56 120 LYS B C 1
ATOM 4441 O O . LYS B 1 120 ? 1.618 20.422 0.581 1 95.56 120 LYS B O 1
ATOM 4446 N N . LEU B 1 121 ? 2.426 20.734 2.641 1 96.06 121 LEU B N 1
ATOM 4447 C CA . LEU B 1 121 ? 3.645 20 2.322 1 96.06 121 LEU B CA 1
ATOM 4448 C C . LEU B 1 121 ? 3.326 18.547 1.965 1 96.06 121 LEU B C 1
ATOM 4450 O O . LEU B 1 121 ? 3.818 18.031 0.96 1 96.06 121 LEU B O 1
ATOM 4454 N N . TYR B 1 122 ? 2.473 17.875 2.795 1 97.75 122 TYR B N 1
ATOM 4455 C CA . TYR B 1 122 ? 2.041 16.516 2.518 1 97.75 122 TYR B CA 1
ATOM 4456 C C . TYR B 1 122 ? 1.41 16.406 1.134 1 97.75 122 TYR B C 1
ATOM 4458 O O . TYR B 1 122 ? 1.68 15.461 0.391 1 97.75 122 TYR B O 1
ATOM 4466 N N . GLN B 1 123 ? 0.558 17.375 0.847 1 97.62 123 GLN B N 1
ATOM 4467 C CA . GLN B 1 123 ? -0.13 17.391 -0.439 1 97.62 123 GLN B CA 1
ATOM 4468 C C . GLN B 1 123 ? 0.865 17.5 -1.593 1 97.62 123 GLN B C 1
ATOM 4470 O O . GLN B 1 123 ? 0.735 16.797 -2.596 1 97.62 123 GLN B O 1
ATOM 4475 N N . LYS B 1 124 ? 1.856 18.406 -1.47 1 98 124 LYS B N 1
ATOM 4476 C CA . LYS B 1 124 ? 2.867 18.578 -2.51 1 98 124 LYS B CA 1
ATOM 4477 C C . LYS B 1 124 ? 3.656 17.281 -2.719 1 98 124 LYS B C 1
ATOM 4479 O O . LYS B 1 124 ? 3.895 16.875 -3.855 1 98 124 LYS B O 1
ATOM 4484 N N . GLN B 1 125 ? 4.047 16.672 -1.628 1 98.44 125 GLN B N 1
ATOM 4485 C CA . GLN B 1 125 ? 4.785 15.422 -1.726 1 98.44 125 GLN B CA 1
ATOM 4486 C C . GLN B 1 125 ? 3.941 14.336 -2.391 1 98.44 125 GLN B C 1
ATOM 4488 O O . GLN B 1 125 ? 4.457 13.531 -3.172 1 98.44 125 GLN B O 1
ATOM 4493 N N . SER B 1 126 ? 2.695 14.273 -2.047 1 98.31 126 SER B N 1
ATOM 4494 C CA . SER B 1 126 ? 1.791 13.297 -2.645 1 98.31 126 SER B CA 1
ATOM 4495 C C . SER B 1 126 ? 1.65 13.523 -4.148 1 98.31 126 SER B C 1
ATOM 4497 O O . SER B 1 126 ? 1.638 12.57 -4.926 1 98.31 126 SER B O 1
ATOM 4499 N N . MET B 1 127 ? 1.546 14.781 -4.566 1 97.81 127 MET B N 1
ATOM 4500 C CA . MET B 1 127 ? 1.461 15.117 -5.984 1 97.81 127 MET B CA 1
ATOM 4501 C C . MET B 1 127 ? 2.744 14.727 -6.711 1 97.81 127 MET B C 1
ATOM 4503 O O . MET B 1 127 ? 2.705 14.305 -7.867 1 97.81 127 MET B O 1
ATOM 4507 N N . ALA B 1 128 ? 3.83 14.836 -5.984 1 98.5 128 ALA B N 1
ATOM 4508 C CA . ALA B 1 128 ? 5.137 14.555 -6.574 1 98.5 128 ALA B CA 1
ATOM 4509 C C . ALA B 1 128 ? 5.379 13.047 -6.68 1 98.5 128 ALA B C 1
ATOM 4511 O O . ALA B 1 128 ? 6.25 12.609 -7.434 1 98.5 128 ALA B O 1
ATOM 4512 N N . SER B 1 129 ? 4.684 12.258 -5.93 1 98.5 129 SER B N 1
ATOM 4513 C CA . SER B 1 129 ? 4.867 10.805 -5.906 1 98.5 129 SER B CA 1
ATOM 4514 C C . SER B 1 129 ? 4.668 10.203 -7.289 1 98.5 129 SER B C 1
ATOM 4516 O O . SER B 1 129 ? 3.607 10.367 -7.898 1 98.5 129 SER B O 1
ATOM 4518 N N . GLY B 1 130 ? 5.66 9.484 -7.801 1 98 130 GLY B N 1
ATOM 4519 C CA . GLY B 1 130 ? 5.605 8.859 -9.109 1 98 130 GLY B CA 1
ATOM 4520 C C . GLY B 1 130 ? 5.863 9.836 -10.242 1 98 130 GLY B C 1
ATOM 4521 O O . GLY B 1 130 ? 5.816 9.453 -11.422 1 98 130 GLY B O 1
ATOM 4522 N N . VAL B 1 131 ? 6.129 11.133 -9.93 1 98.31 131 VAL B N 1
ATOM 4523 C CA . VAL B 1 131 ? 6.348 12.172 -10.938 1 98.31 131 VAL B CA 1
ATOM 4524 C C . VAL B 1 131 ? 7.824 12.562 -10.953 1 98.31 131 VAL B C 1
ATOM 4526 O O . VAL B 1 131 ? 8.453 12.578 -12.016 1 98.31 131 VAL B O 1
ATOM 4529 N N . ILE B 1 132 ? 8.336 12.875 -9.812 1 98.56 132 ILE B N 1
ATOM 4530 C CA . ILE B 1 132 ? 9.758 13.141 -9.633 1 98.56 132 ILE B CA 1
ATOM 4531 C C . ILE B 1 132 ? 10.289 12.359 -8.438 1 98.56 132 ILE B C 1
ATOM 4533 O O . ILE B 1 132 ? 9.562 12.148 -7.461 1 98.56 132 ILE B O 1
ATOM 4537 N N . PRO B 1 133 ? 11.57 11.914 -8.484 1 98.56 133 PRO B N 1
ATOM 4538 C CA . PRO B 1 133 ? 12.133 11.25 -7.301 1 98.56 133 PRO B CA 1
ATOM 4539 C C . PRO B 1 133 ? 12.203 12.172 -6.086 1 98.56 133 PRO B C 1
ATOM 4541 O O . PRO B 1 133 ? 12.539 13.352 -6.219 1 98.56 133 PRO B O 1
ATOM 4544 N N . GLN B 1 134 ? 11.82 11.734 -4.98 1 98.88 134 GLN B N 1
ATOM 4545 C CA . GLN B 1 134 ? 11.883 12.461 -3.715 1 98.88 134 GLN B CA 1
ATOM 4546 C C . GLN B 1 134 ? 12.812 11.758 -2.729 1 98.88 134 GLN B C 1
ATOM 4548 O O . GLN B 1 134 ? 12.625 10.578 -2.424 1 98.88 134 GLN B O 1
ATOM 4553 N N . ILE B 1 135 ? 13.797 12.43 -2.238 1 98.81 135 ILE B N 1
ATOM 4554 C CA . ILE B 1 135 ? 14.789 11.875 -1.315 1 98.81 135 ILE B CA 1
ATOM 4555 C C . ILE B 1 135 ? 14.82 12.711 -0.038 1 98.81 135 ILE B C 1
ATOM 4557 O O . ILE B 1 135 ? 14.797 13.945 -0.093 1 98.81 135 ILE B O 1
ATOM 4561 N N . THR B 1 136 ? 14.797 12.117 1.104 1 98.62 136 THR B N 1
ATOM 4562 C CA . THR B 1 136 ? 14.898 12.789 2.395 1 98.62 136 THR B CA 1
ATOM 4563 C C . THR B 1 136 ? 16.094 12.25 3.189 1 98.62 136 THR B C 1
ATOM 4565 O O . THR B 1 136 ? 16.328 11.039 3.225 1 98.62 136 THR B O 1
ATOM 4568 N N . ALA B 1 137 ? 16.859 13.094 3.779 1 98.69 137 ALA B N 1
ATOM 4569 C CA . ALA B 1 137 ? 17.922 12.719 4.699 1 98.69 137 ALA B CA 1
ATOM 4570 C C . ALA B 1 137 ? 17.75 13.391 6.055 1 98.69 137 ALA B C 1
ATOM 4572 O O . ALA B 1 137 ? 17.547 14.609 6.129 1 98.69 137 ALA B O 1
ATOM 4573 N N . ILE B 1 138 ? 17.812 12.594 7.055 1 98.19 138 ILE B N 1
ATOM 4574 C CA . ILE B 1 138 ? 17.594 13.086 8.414 1 98.19 138 ILE B CA 1
ATOM 4575 C C . ILE B 1 138 ? 18.938 13.203 9.133 1 98.19 138 ILE B C 1
ATOM 4577 O O . ILE B 1 138 ? 19.594 12.188 9.406 1 98.19 138 ILE B O 1
ATOM 4581 N N . PHE B 1 139 ? 19.344 14.391 9.492 1 97.38 139 PHE B N 1
ATOM 4582 C CA . PHE B 1 139 ? 20.625 14.641 10.117 1 97.38 139 PHE B CA 1
ATOM 4583 C C . PHE B 1 139 ? 20.453 15.047 11.578 1 97.38 139 PHE B C 1
ATOM 4585 O O . PHE B 1 139 ? 21.406 15.055 12.344 1 97.38 139 PHE B O 1
ATOM 4592 N N . GLY B 1 140 ? 19.297 15.312 11.961 1 95.56 140 GLY B N 1
ATOM 4593 C CA . GLY B 1 140 ? 18.906 15.648 13.312 1 95.56 140 GLY B CA 1
ATOM 4594 C C . GLY B 1 140 ? 17.547 15.062 13.703 1 95.56 140 GLY B C 1
ATOM 4595 O O . GLY B 1 140 ? 17.297 13.875 13.484 1 95.56 140 GLY B O 1
ATOM 4596 N N . THR B 1 141 ? 16.734 15.977 14.297 1 94.56 141 THR B N 1
ATOM 4597 C CA . THR B 1 141 ? 15.445 15.5 14.766 1 94.56 141 THR B CA 1
ATOM 4598 C C . THR B 1 141 ? 14.398 15.586 13.664 1 94.56 141 THR B C 1
ATOM 4600 O O . THR B 1 141 ? 14.344 16.578 12.93 1 94.56 141 THR B O 1
ATOM 4603 N N . CYS B 1 142 ? 13.68 14.609 13.453 1 95.62 142 CYS B N 1
ATOM 4604 C CA . CYS B 1 142 ? 12.484 14.492 12.617 1 95.62 142 CYS B CA 1
ATOM 4605 C C . CYS B 1 142 ? 11.344 13.844 13.383 1 95.62 142 CYS B C 1
ATOM 4607 O O . CYS B 1 142 ? 11.211 12.617 13.383 1 95.62 142 CYS B O 1
ATOM 4609 N N . GLY B 1 143 ? 10.539 14.68 14.031 1 92.94 143 GLY B N 1
ATOM 4610 C CA . GLY B 1 143 ? 9.586 14.141 14.984 1 92.94 143 GLY B CA 1
ATOM 4611 C C . GLY B 1 143 ? 8.156 14.578 14.711 1 92.94 143 GLY B C 1
ATOM 4612 O O . GLY B 1 143 ? 7.93 15.562 14 1 92.94 143 GLY B O 1
ATOM 4613 N N . GLY B 1 144 ? 7.227 13.805 15.336 1 91.69 144 GLY B N 1
ATOM 4614 C CA . GLY B 1 144 ? 5.82 14.156 15.227 1 91.69 144 GLY B CA 1
ATOM 4615 C C . GLY B 1 144 ? 5.285 14.031 13.82 1 91.69 144 GLY B C 1
ATOM 4616 O O . GLY B 1 144 ? 5.496 13.016 13.148 1 91.69 144 GLY B O 1
ATOM 4617 N N . GLY B 1 145 ? 4.637 15.094 13.469 1 92 145 GLY B N 1
ATOM 4618 C CA . GLY B 1 145 ? 4.039 15.109 12.141 1 92 145 GLY B CA 1
ATOM 4619 C C . GLY B 1 145 ? 5.066 15.125 11.023 1 92 145 GLY B C 1
ATOM 4620 O O . GLY B 1 145 ? 4.77 14.734 9.898 1 92 145 GLY B O 1
ATOM 4621 N N . LEU B 1 146 ? 6.254 15.57 11.359 1 94.06 146 LEU B N 1
ATOM 4622 C CA . LEU B 1 146 ? 7.297 15.641 10.344 1 94.06 146 LEU B CA 1
ATOM 4623 C C . LEU B 1 146 ? 7.719 14.242 9.906 1 94.06 146 LEU B C 1
ATOM 4625 O O . LEU B 1 146 ? 8.289 14.07 8.828 1 94.06 146 LEU B O 1
ATOM 4629 N N . SER B 1 147 ? 7.473 13.242 10.734 1 96.25 147 SER B N 1
ATOM 4630 C CA . SER B 1 147 ? 7.852 11.867 10.406 1 96.25 147 SER B CA 1
ATOM 4631 C C . SER B 1 147 ? 7.09 11.359 9.195 1 96.25 147 SER B C 1
ATOM 4633 O O . SER B 1 147 ? 7.477 10.359 8.586 1 96.25 147 SER B O 1
ATOM 4635 N N . ILE B 1 148 ? 6.02 11.977 8.812 1 96.81 148 ILE B N 1
ATOM 4636 C CA . ILE B 1 148 ? 5.227 11.594 7.648 1 96.81 148 ILE B CA 1
ATOM 4637 C C . ILE B 1 148 ? 5.961 12 6.371 1 96.81 148 ILE B C 1
ATOM 4639 O O . ILE B 1 148 ? 5.812 11.359 5.332 1 96.81 148 ILE B O 1
ATOM 4643 N N . VAL B 1 149 ? 6.828 13.008 6.449 1 96.94 149 VAL B N 1
ATOM 4644 C CA . VAL B 1 149 ? 7.535 13.57 5.301 1 96.94 149 VAL B CA 1
ATOM 4645 C C . VAL B 1 149 ? 8.461 12.516 4.703 1 96.94 149 VAL B C 1
ATOM 4647 O O . VAL B 1 149 ? 8.352 12.18 3.518 1 96.94 149 VAL B O 1
ATOM 4650 N N . PRO B 1 150 ? 9.352 11.938 5.531 1 97.81 150 PRO B N 1
ATOM 4651 C CA . PRO B 1 150 ? 10.172 10.875 4.934 1 97.81 150 PRO B CA 1
ATOM 4652 C C . PRO B 1 150 ? 9.336 9.688 4.453 1 97.81 150 PRO B C 1
ATOM 4654 O O . PRO B 1 150 ? 9.719 9.008 3.5 1 97.81 150 PRO B O 1
ATOM 4657 N N . ALA B 1 151 ? 8.219 9.43 5.043 1 98.06 151 ALA B N 1
ATOM 4658 C CA . ALA B 1 151 ? 7.371 8.305 4.66 1 98.06 151 ALA B CA 1
ATOM 4659 C C . ALA B 1 151 ? 6.645 8.586 3.348 1 98.06 151 ALA B C 1
ATOM 4661 O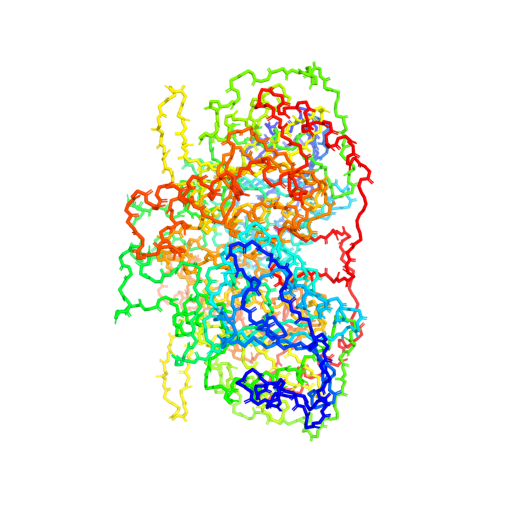 O . ALA B 1 151 ? 6.145 7.664 2.697 1 98.06 151 ALA B O 1
ATOM 4662 N N . LEU B 1 152 ? 6.543 9.844 2.949 1 98.44 152 LEU B N 1
ATOM 4663 C CA . LEU B 1 152 ? 5.906 10.227 1.694 1 98.44 152 LEU B CA 1
ATOM 4664 C C . LEU B 1 152 ? 6.934 10.344 0.573 1 98.44 152 LEU B C 1
ATOM 4666 O O . LEU B 1 152 ? 6.574 10.578 -0.583 1 98.44 152 LEU B O 1
ATOM 4670 N N . THR B 1 153 ? 8.227 10.234 0.873 1 98.19 153 THR B N 1
ATOM 4671 C CA . THR B 1 153 ? 9.266 10.32 -0.149 1 98.19 153 THR B CA 1
ATOM 4672 C C . THR B 1 153 ? 9.688 8.93 -0.608 1 98.19 153 THR B C 1
ATOM 4674 O O . THR B 1 153 ? 9.273 7.926 -0.026 1 98.19 153 THR B O 1
ATOM 4677 N N . ASP B 1 154 ? 10.461 8.82 -1.632 1 98.62 154 ASP B N 1
ATOM 4678 C CA . ASP B 1 154 ? 10.828 7.551 -2.246 1 98.62 154 ASP B CA 1
ATOM 4679 C C . ASP B 1 154 ? 11.977 6.887 -1.491 1 98.62 154 ASP B C 1
ATOM 4681 O O . ASP B 1 154 ? 12 5.664 -1.337 1 98.62 154 ASP B O 1
ATOM 4685 N N . PHE B 1 155 ? 12.953 7.66 -1.077 1 98.81 155 PHE B N 1
ATOM 4686 C CA . PHE B 1 155 ? 14.125 7.148 -0.374 1 98.81 155 PHE B CA 1
ATOM 4687 C C . PHE B 1 155 ? 14.445 8.008 0.842 1 98.81 155 PHE B C 1
ATOM 4689 O O . PHE B 1 155 ? 14.375 9.242 0.775 1 98.81 155 PHE B O 1
ATOM 4696 N N . THR B 1 156 ? 14.75 7.406 1.942 1 98.81 156 THR B N 1
ATOM 4697 C CA . THR B 1 156 ? 15.055 8.094 3.191 1 98.81 156 THR B CA 1
ATOM 4698 C C . THR B 1 156 ? 16.391 7.629 3.748 1 98.81 156 THR B C 1
ATOM 4700 O O . THR B 1 156 ? 16.656 6.426 3.822 1 98.81 156 THR B O 1
ATOM 4703 N N . PHE B 1 157 ? 17.219 8.523 4.074 1 98.88 157 PHE B N 1
ATOM 4704 C CA . PHE B 1 157 ? 18.5 8.258 4.738 1 98.88 157 PHE B CA 1
ATOM 4705 C C . PHE B 1 157 ? 18.516 8.867 6.137 1 98.88 157 PHE B C 1
ATOM 4707 O O . PHE B 1 157 ? 17.812 9.844 6.402 1 98.88 157 PHE B O 1
ATOM 4714 N N . MET B 1 158 ? 19.25 8.297 7.031 1 98.62 158 MET B N 1
ATOM 4715 C CA . MET B 1 158 ? 19.281 8.773 8.406 1 98.62 158 MET B CA 1
ATOM 4716 C C . MET B 1 158 ? 20.688 8.703 8.984 1 98.62 158 MET B C 1
ATOM 4718 O O . MET B 1 158 ? 21.359 7.668 8.875 1 98.62 158 MET B O 1
ATOM 4722 N N . GLU B 1 159 ? 21.141 9.805 9.516 1 98.5 159 GLU B N 1
ATOM 4723 C CA . GLU B 1 159 ? 22.453 9.859 10.164 1 98.5 159 GLU B CA 1
ATOM 4724 C C . GLU B 1 159 ? 22.453 9.062 11.469 1 98.5 159 GLU B C 1
ATOM 4726 O O . GLU B 1 159 ? 21.5 9.148 12.258 1 98.5 159 GLU B O 1
ATOM 4731 N N . GLU B 1 160 ? 23.438 8.312 11.797 1 97.56 160 GLU B N 1
ATOM 4732 C CA . GLU B 1 160 ? 23.438 7.25 12.805 1 97.56 160 GLU B CA 1
ATOM 4733 C C . GLU B 1 160 ? 23.516 7.828 14.211 1 97.56 160 GLU B C 1
ATOM 4735 O O . GLU B 1 160 ? 22.922 7.289 15.148 1 97.56 160 GLU B O 1
ATOM 4740 N N . LYS B 1 161 ? 24.266 8.859 14.398 1 95.38 161 LYS B N 1
ATOM 4741 C CA . LYS B 1 161 ? 24.562 9.336 15.742 1 95.38 161 LYS B CA 1
ATOM 4742 C C . LYS B 1 161 ? 23.516 10.344 16.203 1 95.38 161 LYS B C 1
ATOM 4744 O O . LYS B 1 161 ? 22.953 10.211 17.297 1 95.38 161 LYS B O 1
ATOM 4749 N N . ASN B 1 162 ? 23.203 11.258 15.312 1 94.5 162 ASN B N 1
ATOM 4750 C CA . ASN B 1 162 ? 22.391 12.383 15.742 1 94.5 162 ASN B CA 1
ATOM 4751 C C . ASN B 1 162 ? 20.969 12.289 15.18 1 94.5 162 ASN B C 1
ATOM 4753 O O . ASN B 1 162 ? 20.062 12.969 15.672 1 94.5 162 ASN B O 1
ATOM 4757 N N . GLY B 1 163 ? 20.781 11.492 14.133 1 96.81 163 GLY B N 1
ATOM 4758 C CA . GLY B 1 163 ? 19.453 11.391 13.523 1 96.81 163 GLY B CA 1
ATOM 4759 C C . GLY B 1 163 ? 18.438 10.742 14.43 1 96.81 163 GLY B C 1
ATOM 4760 O O . GLY B 1 163 ? 18.719 9.742 15.094 1 96.81 163 GLY B O 1
ATOM 4761 N N . LYS B 1 164 ? 17.281 11.414 14.578 1 96.56 164 LYS B N 1
ATOM 4762 C CA . LYS B 1 164 ? 16.141 10.875 15.305 1 96.56 164 LYS B CA 1
ATOM 4763 C C . LYS B 1 164 ? 14.859 10.977 14.469 1 96.56 164 LYS B C 1
ATOM 4765 O O . LYS B 1 164 ? 14.531 12.039 13.953 1 96.56 164 LYS B O 1
ATOM 4770 N N . LEU B 1 165 ? 14.219 9.883 14.281 1 97.31 165 LEU B N 1
ATOM 4771 C CA . LEU B 1 165 ? 12.961 9.82 13.555 1 97.31 165 LEU B CA 1
ATOM 4772 C C . LEU B 1 165 ? 11.883 9.133 14.391 1 97.31 165 LEU B C 1
ATOM 4774 O O . LEU B 1 165 ? 12.07 8.008 14.852 1 97.31 165 LEU B O 1
ATOM 4778 N N . PHE B 1 166 ? 10.766 9.875 14.688 1 96.5 166 PHE B N 1
ATOM 4779 C CA . PHE B 1 166 ? 9.695 9.305 15.5 1 96.5 166 PHE B CA 1
ATOM 4780 C C . PHE B 1 166 ? 8.383 10.047 15.273 1 96.5 166 PHE B C 1
ATOM 4782 O O . PHE B 1 166 ? 8.383 11.258 15.047 1 96.5 166 PHE B O 1
ATOM 4789 N N . THR B 1 167 ? 7.305 9.312 15.289 1 96 167 THR B N 1
ATOM 4790 C CA . THR B 1 167 ? 5.988 9.938 15.352 1 96 167 THR B CA 1
ATOM 4791 C C . THR B 1 167 ? 5.629 10.297 16.797 1 96 167 THR B C 1
ATOM 4793 O O . THR B 1 167 ? 5.199 11.414 17.062 1 96 167 THR B O 1
ATOM 4796 N N . ASN B 1 168 ? 5.75 9.297 17.609 1 94.69 168 ASN B N 1
ATOM 4797 C CA . ASN B 1 168 ? 5.676 9.523 19.047 1 94.69 168 ASN B CA 1
ATOM 4798 C C . ASN B 1 168 ? 7.059 9.5 19.688 1 94.69 168 ASN B C 1
ATOM 4800 O O . ASN B 1 168 ? 7.855 8.594 19.422 1 94.69 168 ASN B O 1
ATOM 4804 N N . THR B 1 169 ? 7.293 10.523 20.484 1 91.25 169 THR B N 1
ATOM 4805 C CA . THR B 1 169 ? 8.57 10.5 21.188 1 91.25 169 THR B CA 1
ATOM 4806 C C . THR B 1 169 ? 8.734 9.195 21.969 1 91.25 169 THR B C 1
ATOM 4808 O O . THR B 1 169 ? 7.777 8.695 22.547 1 91.25 169 THR B O 1
ATOM 4811 N N . PRO B 1 170 ? 10 8.656 21.969 1 92.88 170 PRO B N 1
ATOM 4812 C CA . PRO B 1 170 ? 10.219 7.355 22.609 1 92.88 170 PRO B CA 1
ATOM 4813 C C . PRO B 1 170 ? 9.719 7.32 24.047 1 92.88 170 PRO B C 1
ATOM 4815 O O . PRO B 1 170 ? 9.141 6.324 24.484 1 92.88 170 PRO B O 1
ATOM 4818 N N . ASN B 1 171 ? 9.828 8.422 24.766 1 89.44 171 ASN B N 1
ATOM 4819 C CA . ASN B 1 171 ? 9.461 8.469 26.188 1 89.44 171 ASN B CA 1
ATOM 4820 C C . ASN B 1 171 ? 7.949 8.492 26.359 1 89.44 171 ASN B C 1
ATOM 4822 O O . ASN B 1 171 ? 7.449 8.242 27.469 1 89.44 171 ASN B O 1
ATOM 4826 N N . ALA B 1 172 ? 7.273 8.828 25.328 1 88.56 172 ALA B N 1
ATOM 4827 C CA . ALA B 1 172 ? 5.816 8.867 25.391 1 88.56 172 ALA B CA 1
ATOM 4828 C C . ALA B 1 172 ? 5.215 7.496 25.125 1 88.56 172 ALA B C 1
ATOM 4830 O O . ALA B 1 172 ? 4.008 7.297 25.266 1 88.56 172 ALA B O 1
ATOM 4831 N N . ILE B 1 173 ? 5.992 6.527 24.703 1 93.44 173 ILE B N 1
ATOM 4832 C CA . ILE B 1 173 ? 5.535 5.18 24.375 1 93.44 173 ILE B CA 1
ATOM 4833 C C . ILE B 1 173 ? 5.621 4.297 25.625 1 93.44 173 ILE B C 1
ATOM 4835 O O . ILE B 1 173 ? 6.711 4.062 26.156 1 93.44 173 ILE B O 1
ATOM 4839 N N . PRO B 1 174 ? 4.422 3.881 26.031 1 90.69 174 PRO B N 1
ATOM 4840 C CA . PRO B 1 174 ? 4.445 3.029 27.219 1 90.69 174 PRO B CA 1
ATOM 4841 C C . PRO B 1 174 ? 5.344 1.808 27.062 1 90.69 174 PRO B C 1
ATOM 4843 O O . PRO B 1 174 ? 5.258 1.104 26.047 1 90.69 174 PRO B O 1
ATOM 4846 N N . GLY B 1 175 ? 6.199 1.626 28.016 1 86.75 175 GLY B N 1
ATOM 4847 C CA . GLY B 1 175 ? 7.047 0.445 28.047 1 86.75 175 GLY B CA 1
ATOM 4848 C C . GLY B 1 175 ? 8.32 0.614 27.234 1 86.75 175 GLY B C 1
ATOM 4849 O O . GLY B 1 175 ? 9.188 -0.263 27.234 1 86.75 175 GLY B O 1
ATOM 4850 N N . ASN B 1 176 ? 8.352 1.679 26.406 1 85.19 176 ASN B N 1
ATOM 4851 C CA . ASN B 1 176 ? 9.594 1.918 25.672 1 85.19 176 ASN B CA 1
ATOM 4852 C C . ASN B 1 176 ? 10.68 2.471 26.594 1 85.19 176 ASN B C 1
ATOM 4854 O O . ASN B 1 176 ? 10.438 3.404 27.359 1 85.19 176 ASN B O 1
ATOM 4858 N N . ASP B 1 177 ? 11.805 1.829 26.703 1 84.75 177 ASP B N 1
ATOM 4859 C CA . ASP B 1 177 ? 12.992 2.279 27.422 1 84.75 177 ASP B CA 1
ATOM 4860 C C . ASP B 1 177 ? 14.133 2.592 26.453 1 84.75 177 ASP B C 1
ATOM 4862 O O . ASP B 1 177 ? 14.758 1.68 25.906 1 84.75 177 ASP B O 1
ATOM 4866 N N . ILE B 1 178 ? 14.453 3.861 26.344 1 85.75 178 ILE B N 1
ATOM 4867 C CA . ILE B 1 178 ? 15.43 4.34 25.359 1 85.75 178 ILE B CA 1
ATOM 4868 C C . ILE B 1 178 ? 16.75 3.602 25.562 1 85.75 178 ILE B C 1
ATOM 4870 O O . ILE B 1 178 ? 17.469 3.344 24.594 1 85.75 178 ILE B O 1
ATOM 4874 N N . SER B 1 179 ? 17.062 3.291 26.812 1 85.12 179 SER B N 1
ATOM 4875 C CA . SER B 1 179 ? 18.312 2.592 27.094 1 85.12 179 SER B CA 1
ATOM 4876 C C . SER B 1 179 ? 18.297 1.19 26.484 1 85.12 179 SER B C 1
ATOM 4878 O O . SER B 1 179 ? 19.359 0.631 26.188 1 85.12 179 SER B O 1
ATOM 4880 N N . LYS B 1 180 ? 17.203 0.586 26.391 1 82.81 180 LYS B N 1
ATOM 4881 C CA . LYS B 1 180 ? 17.062 -0.767 25.859 1 82.81 180 LYS B CA 1
ATOM 4882 C C . LYS B 1 180 ? 16.688 -0.74 24.375 1 82.81 180 LYS B C 1
ATOM 4884 O O . LYS B 1 180 ? 17.234 -1.494 23.578 1 82.81 180 LYS B O 1
ATOM 4889 N N . CYS B 1 181 ? 15.719 0.079 24.078 1 84.75 181 CYS B N 1
ATOM 4890 C CA . CYS B 1 181 ? 15.234 0.219 22.719 1 84.75 181 CYS B CA 1
ATOM 4891 C C . CYS B 1 181 ? 14.867 1.667 22.406 1 84.75 181 CYS B C 1
ATOM 4893 O O . CYS B 1 181 ? 13.969 2.229 23.031 1 84.75 181 CYS B O 1
ATOM 4895 N N . ASP B 1 182 ? 15.625 2.172 21.547 1 93.44 182 ASP B N 1
ATOM 4896 C CA . ASP B 1 182 ? 15.328 3.525 21.078 1 93.44 182 ASP B CA 1
ATOM 4897 C C . ASP B 1 182 ? 14.594 3.5 19.75 1 93.44 182 ASP B C 1
ATOM 4899 O O . ASP B 1 182 ? 15.219 3.393 18.688 1 93.44 182 ASP B O 1
ATOM 4903 N N . THR B 1 183 ? 13.312 3.723 19.75 1 96.31 183 THR B N 1
ATOM 4904 C CA . THR B 1 183 ? 12.469 3.637 18.562 1 96.31 183 THR B CA 1
ATOM 4905 C C . THR B 1 183 ? 12.773 4.785 17.609 1 96.31 183 THR B C 1
ATOM 4907 O O . THR B 1 183 ? 12.352 4.762 16.438 1 96.31 183 THR B O 1
ATOM 4910 N N . SER B 1 184 ? 13.422 5.805 18.047 1 96.44 184 SER B N 1
ATOM 4911 C CA . SER B 1 184 ? 13.719 6.953 17.188 1 96.44 184 SER B CA 1
ATOM 4912 C C . SER B 1 184 ? 15.07 6.801 16.5 1 96.44 184 SER B C 1
ATOM 4914 O O . SER B 1 184 ? 15.422 7.594 15.625 1 96.44 184 SER B O 1
ATOM 4916 N N . SER B 1 185 ? 15.805 5.836 16.875 1 97.06 185 SER B N 1
ATOM 4917 C CA . SER B 1 185 ? 17.188 5.684 16.422 1 97.06 185 SER B CA 1
ATOM 4918 C C . SER B 1 185 ? 17.25 5.25 14.961 1 97.06 185 SER B C 1
ATOM 4920 O O . SER B 1 185 ? 16.281 4.672 14.445 1 97.06 185 SER B O 1
ATOM 4922 N N . ALA B 1 186 ? 18.375 5.535 14.32 1 97.88 186 ALA B N 1
ATOM 4923 C CA . ALA B 1 186 ? 18.609 5.102 12.945 1 97.88 186 ALA B CA 1
ATOM 4924 C C . ALA B 1 186 ? 18.547 3.58 12.828 1 97.88 186 ALA B C 1
ATOM 4926 O O . ALA B 1 186 ? 18.031 3.047 11.844 1 97.88 186 ALA B O 1
ATOM 4927 N N . ALA B 1 187 ? 19.062 2.9 13.789 1 97.06 187 ALA B N 1
ATOM 4928 C CA . ALA B 1 187 ? 19.062 1.44 13.789 1 97.06 187 ALA B CA 1
ATOM 4929 C C . ALA B 1 187 ? 17.641 0.891 13.781 1 97.06 187 ALA B C 1
ATOM 4931 O O . ALA B 1 187 ? 17.297 0.065 12.93 1 97.06 187 ALA B O 1
ATOM 4932 N N . PHE B 1 188 ? 16.828 1.366 14.688 1 96.94 188 PHE B N 1
ATOM 4933 C CA . PHE B 1 188 ? 15.445 0.898 14.766 1 96.94 188 PHE B CA 1
ATOM 4934 C C . PHE B 1 188 ? 14.688 1.217 13.477 1 96.94 188 PHE B C 1
ATOM 4936 O O . PHE B 1 188 ? 14 0.357 12.93 1 96.94 188 PHE B O 1
ATOM 4943 N N . GLN B 1 189 ? 14.836 2.416 12.961 1 97.88 189 GLN B N 1
ATOM 4944 C CA . GLN B 1 189 ? 14.078 2.893 11.805 1 97.88 189 GLN B CA 1
ATOM 4945 C C . GLN B 1 189 ? 14.531 2.195 10.531 1 97.88 189 GLN B C 1
ATOM 4947 O O . GLN B 1 189 ? 13.75 2.023 9.594 1 97.88 189 GLN B O 1
ATOM 4952 N N . SER B 1 190 ? 15.781 1.779 10.438 1 98.19 190 SER B N 1
ATOM 4953 C CA . SER B 1 190 ? 16.297 1.11 9.25 1 98.19 190 SER B CA 1
ATOM 4954 C C . SER B 1 190 ? 16.078 -0.397 9.328 1 98.19 190 SER B C 1
ATOM 4956 O O . SER B 1 190 ? 15.742 -1.031 8.32 1 98.19 190 SER B O 1
ATOM 4958 N N . GLU B 1 191 ? 16.188 -0.998 10.484 1 97.44 191 GLU B N 1
ATOM 4959 C CA . GLU B 1 191 ? 16.188 -2.451 10.625 1 97.44 191 GLU B CA 1
ATOM 4960 C C . GLU B 1 191 ? 14.781 -2.975 10.891 1 97.44 191 GLU B C 1
ATOM 4962 O O . GLU B 1 191 ? 14.453 -4.105 10.531 1 97.44 191 GLU B O 1
ATOM 4967 N N . THR B 1 192 ? 13.984 -2.158 11.516 1 96.81 192 THR B N 1
ATOM 4968 C CA . THR B 1 192 ? 12.727 -2.672 12.039 1 96.81 192 THR B CA 1
ATOM 4969 C C . THR B 1 192 ? 11.539 -2.09 11.273 1 96.81 192 THR B C 1
ATOM 4971 O O . THR B 1 192 ? 10.625 -2.818 10.891 1 96.81 192 THR B O 1
ATOM 4974 N N . THR B 1 193 ? 11.523 -0.788 10.969 1 97.06 193 THR B N 1
ATOM 4975 C CA . THR B 1 193 ? 10.359 -0.146 10.375 1 97.06 193 THR B CA 1
ATOM 4976 C C . THR B 1 193 ? 10.391 -0.264 8.852 1 97.06 193 THR B C 1
ATOM 4978 O O . THR B 1 193 ? 9.352 -0.163 8.195 1 97.06 193 THR B O 1
ATOM 4981 N N . GLY B 1 194 ? 11.57 -0.393 8.25 1 96.5 194 GLY B N 1
ATOM 4982 C CA . GLY B 1 194 ? 11.711 -0.394 6.805 1 96.5 194 GLY B CA 1
ATOM 4983 C C . GLY B 1 194 ? 11.445 0.963 6.18 1 96.5 194 GLY B C 1
ATOM 4984 O O . GLY B 1 194 ? 11.156 1.058 4.984 1 96.5 194 GLY B O 1
ATOM 4985 N N . LEU B 1 195 ? 11.453 2.035 6.961 1 98 195 LEU B N 1
ATOM 4986 C CA . LEU B 1 195 ? 11.227 3.385 6.457 1 98 195 LEU B CA 1
ATOM 4987 C C . LEU B 1 195 ? 12.516 3.984 5.906 1 98 195 LEU B C 1
ATOM 4989 O O . LEU B 1 195 ? 12.484 4.758 4.945 1 98 195 LEU B O 1
ATOM 4993 N N . VAL B 1 196 ? 13.641 3.605 6.531 1 98.69 196 VAL B N 1
ATOM 4994 C CA . VAL B 1 196 ? 14.93 4.195 6.203 1 98.69 196 VAL B CA 1
ATOM 4995 C C . VAL B 1 196 ? 15.688 3.279 5.246 1 98.69 196 VAL B C 1
ATOM 4997 O O . VAL B 1 196 ? 15.852 2.086 5.512 1 98.69 196 VAL B O 1
ATOM 5000 N N . ASP B 1 197 ? 16.188 3.805 4.184 1 98.56 197 ASP B N 1
ATOM 5001 C CA . ASP B 1 197 ? 16.828 3.043 3.117 1 98.56 197 ASP B CA 1
ATOM 5002 C C . ASP B 1 197 ? 18.328 2.891 3.377 1 98.56 197 ASP B C 1
ATOM 5004 O O . ASP B 1 197 ? 18.953 1.957 2.873 1 98.56 197 ASP B O 1
ATOM 5008 N N . GLY B 1 198 ? 18.906 3.801 4.047 1 98.31 198 GLY B N 1
ATOM 5009 C CA . GLY B 1 198 ? 20.328 3.771 4.34 1 98.31 198 GLY B CA 1
ATOM 5010 C C . GLY B 1 198 ? 20.703 4.605 5.551 1 98.31 198 GLY B C 1
ATOM 5011 O O . GLY B 1 198 ? 20.062 5.609 5.844 1 98.31 198 GLY B O 1
ATOM 5012 N N . THR B 1 199 ? 21.734 4.168 6.266 1 98.56 199 THR B N 1
ATOM 5013 C CA . THR B 1 199 ? 22.266 4.902 7.41 1 98.56 199 THR B CA 1
ATOM 5014 C C . THR B 1 199 ? 23.766 5.121 7.262 1 98.56 199 THR B C 1
ATOM 5016 O O . THR B 1 199 ? 24.422 4.445 6.465 1 98.56 199 THR B O 1
ATOM 5019 N N . GLY B 1 200 ? 24.297 6.078 7.93 1 98.44 200 GLY B N 1
ATOM 5020 C CA . GLY B 1 200 ? 25.719 6.375 7.895 1 98.44 200 GLY B CA 1
ATOM 5021 C C . GLY B 1 200 ? 26.062 7.727 8.492 1 98.44 200 GLY B C 1
ATOM 5022 O O . GLY B 1 200 ? 25.234 8.336 9.172 1 98.44 200 GLY B O 1
ATOM 5023 N N . SER B 1 201 ? 27.375 8.117 8.375 1 98.25 201 SER B N 1
ATOM 5024 C CA . SER B 1 201 ? 27.781 9.477 8.719 1 98.25 201 SER B CA 1
ATOM 5025 C C . SER B 1 201 ? 27.188 10.492 7.75 1 98.25 201 SER B C 1
ATOM 5027 O O . SER B 1 201 ? 26.656 10.117 6.699 1 98.25 201 SER B O 1
ATOM 5029 N N . GLU B 1 202 ? 27.172 11.742 8.141 1 97.75 202 GLU B N 1
ATOM 5030 C CA . GLU B 1 202 ? 26.672 12.797 7.262 1 97.75 202 GLU B CA 1
ATOM 5031 C C . GLU B 1 202 ? 27.359 12.75 5.898 1 97.75 202 GLU B C 1
ATOM 5033 O O . GLU B 1 202 ? 26.703 12.82 4.863 1 97.75 202 GLU B O 1
ATOM 5038 N N . GLU B 1 203 ? 28.672 12.523 5.906 1 97.62 203 GLU B N 1
ATOM 5039 C CA . GLU B 1 203 ? 29.422 12.453 4.664 1 97.62 203 GLU B CA 1
ATOM 5040 C C . GLU B 1 203 ? 29 11.25 3.822 1 97.62 203 GLU B C 1
ATOM 5042 O O . GLU B 1 203 ? 28.812 11.375 2.611 1 97.62 203 GLU B O 1
ATOM 5047 N N . ASP B 1 204 ? 28.844 10.125 4.469 1 97.88 204 ASP B N 1
ATOM 5048 C CA . ASP B 1 204 ? 28.422 8.906 3.775 1 97.88 204 ASP B CA 1
ATOM 5049 C C . ASP B 1 204 ? 27.062 9.102 3.111 1 97.88 204 ASP B C 1
ATOM 5051 O O . ASP B 1 204 ? 26.875 8.727 1.952 1 97.88 204 ASP B O 1
ATOM 5055 N N . ILE B 1 205 ? 26.156 9.664 3.852 1 98.38 205 ILE B N 1
ATOM 5056 C CA . ILE B 1 205 ? 24.781 9.836 3.387 1 98.38 205 ILE B CA 1
ATOM 5057 C C . ILE B 1 205 ? 24.766 10.773 2.178 1 98.38 205 ILE B C 1
ATOM 5059 O O . ILE B 1 205 ? 24.094 10.484 1.182 1 98.38 205 ILE B O 1
ATOM 5063 N N . LEU B 1 206 ? 25.469 11.906 2.281 1 98.44 206 LEU B N 1
ATOM 5064 C CA . LEU B 1 206 ? 25.5 12.844 1.168 1 98.44 206 LEU B CA 1
ATOM 5065 C C . LEU B 1 206 ? 26.109 12.203 -0.073 1 98.44 206 LEU B C 1
ATOM 5067 O O . LEU B 1 206 ? 25.625 12.422 -1.188 1 98.44 206 LEU B O 1
ATOM 5071 N N . ALA B 1 207 ? 27.125 11.398 0.109 1 98.06 207 ALA B N 1
ATOM 5072 C CA . ALA B 1 207 ? 27.719 10.664 -1.004 1 98.06 207 ALA B CA 1
ATOM 5073 C C . ALA B 1 207 ? 26.719 9.664 -1.599 1 98.06 207 ALA B C 1
ATOM 5075 O O . ALA B 1 207 ? 26.641 9.531 -2.82 1 98.06 207 ALA B O 1
ATOM 5076 N N . ASP B 1 208 ? 26.047 8.969 -0.742 1 98 208 ASP B N 1
ATOM 5077 C CA . ASP B 1 208 ? 25.047 7.996 -1.187 1 98 208 ASP B CA 1
ATOM 5078 C C . ASP B 1 208 ? 23.953 8.664 -2.004 1 98 208 ASP B C 1
ATOM 5080 O O . ASP B 1 208 ? 23.5 8.125 -3.016 1 98 208 ASP B O 1
ATOM 5084 N N . ILE B 1 209 ? 23.484 9.805 -1.524 1 98.62 209 ILE B N 1
ATOM 5085 C CA . ILE B 1 209 ? 22.438 10.531 -2.225 1 98.62 209 ILE B CA 1
ATOM 5086 C C . ILE B 1 209 ? 22.922 10.938 -3.613 1 98.62 209 ILE B C 1
ATOM 5088 O O . ILE B 1 209 ? 22.188 10.82 -4.598 1 98.62 209 ILE B O 1
ATOM 5092 N N . ARG B 1 210 ? 24.172 11.477 -3.715 1 98.06 210 ARG B N 1
ATOM 5093 C CA . ARG B 1 210 ? 24.734 11.828 -5.016 1 98.06 210 ARG B CA 1
ATOM 5094 C C . ARG B 1 210 ? 24.719 10.633 -5.961 1 98.06 210 ARG B C 1
ATOM 5096 O O . ARG B 1 210 ? 24.281 10.75 -7.109 1 98.06 210 ARG B O 1
ATOM 5103 N N . SER B 1 211 ? 25.172 9.469 -5.449 1 96.69 211 SER B N 1
ATOM 5104 C CA . SER B 1 211 ? 25.203 8.25 -6.25 1 96.69 211 SER B CA 1
ATOM 5105 C C . SER B 1 211 ? 23.797 7.855 -6.711 1 96.69 211 SER B C 1
ATOM 5107 O O . SER B 1 211 ? 23.609 7.48 -7.867 1 96.69 211 SER B O 1
ATOM 5109 N N . LEU B 1 212 ? 22.875 7.953 -5.844 1 97.69 212 LEU B N 1
ATOM 5110 C CA . LEU B 1 212 ? 21.484 7.578 -6.141 1 97.69 212 LEU B CA 1
ATOM 5111 C C . LEU B 1 212 ? 20.906 8.477 -7.227 1 97.69 212 LEU B C 1
ATOM 5113 O O . LEU B 1 212 ? 20.281 7.988 -8.172 1 97.69 212 LEU B O 1
ATOM 5117 N N . VAL B 1 213 ? 21.125 9.773 -7.082 1 97.12 213 VAL B N 1
ATOM 5118 C CA . VAL B 1 213 ? 20.625 10.734 -8.047 1 97.12 213 VAL B CA 1
ATOM 5119 C C . VAL B 1 213 ? 21.172 10.43 -9.438 1 97.12 213 VAL B C 1
ATOM 5121 O O . VAL B 1 213 ? 20.469 10.539 -10.438 1 97.12 213 VAL B O 1
ATOM 5124 N N . CYS B 1 214 ? 22.406 9.969 -9.492 1 93.75 214 CYS B N 1
ATOM 5125 C CA . CYS B 1 214 ? 23.062 9.68 -10.766 1 93.75 214 CYS B CA 1
ATOM 5126 C C . CYS B 1 214 ? 22.531 8.383 -11.367 1 93.75 214 CYS B C 1
ATOM 5128 O O . CYS B 1 214 ? 22.672 8.141 -12.562 1 93.75 214 CYS B O 1
ATOM 5130 N N . MET B 1 215 ? 21.922 7.566 -10.531 1 93.94 215 MET B N 1
ATOM 5131 C CA . MET B 1 215 ? 21.391 6.285 -10.977 1 93.94 215 MET B CA 1
ATOM 5132 C C . MET B 1 215 ? 19.969 6.449 -11.5 1 93.94 215 MET B C 1
ATOM 5134 O O . MET B 1 215 ? 19.531 5.695 -12.375 1 93.94 215 MET B O 1
ATOM 5138 N N . LEU B 1 216 ? 19.266 7.457 -11.055 1 96.12 216 LEU B N 1
ATOM 5139 C CA . LEU B 1 216 ? 17.812 7.555 -11.266 1 96.12 216 LEU B CA 1
ATOM 5140 C C . LEU B 1 216 ? 17.5 8.516 -12.406 1 96.12 216 LEU B C 1
ATOM 5142 O O . LEU B 1 216 ? 18.25 9.461 -12.656 1 96.12 216 LEU B O 1
ATOM 5146 N N . PRO B 1 217 ? 16.375 8.219 -13.133 1 95.94 217 PRO B N 1
ATOM 5147 C CA . PRO B 1 217 ? 15.836 9.273 -13.992 1 95.94 217 PRO B CA 1
ATOM 5148 C C . PRO B 1 217 ? 15.422 10.523 -13.219 1 95.94 217 PRO B C 1
ATOM 5150 O O . PRO B 1 217 ? 15.078 10.43 -12.031 1 95.94 217 PRO B O 1
ATOM 5153 N N . CYS B 1 218 ? 15.438 11.656 -13.852 1 96 218 CYS B N 1
ATOM 5154 C CA . CYS B 1 218 ? 15.094 12.914 -13.195 1 96 218 CYS B CA 1
ATOM 5155 C C . CYS B 1 218 ? 13.594 13.008 -12.953 1 96 218 CYS B C 1
ATOM 5157 O O . CYS B 1 218 ? 13.148 13.766 -12.086 1 96 218 CYS B O 1
ATOM 5159 N N . ASN B 1 219 ? 12.867 12.305 -13.734 1 97.12 219 ASN B N 1
ATOM 5160 C CA . ASN B 1 219 ? 11.414 12.297 -13.648 1 97.12 219 ASN B CA 1
ATOM 5161 C C . ASN B 1 219 ? 10.812 11.094 -14.359 1 97.12 219 ASN B C 1
ATOM 5163 O O . ASN B 1 219 ? 11.539 10.281 -14.938 1 97.12 219 ASN B O 1
ATOM 5167 N N . ASN B 1 220 ? 9.508 10.953 -14.328 1 96.12 220 ASN B N 1
ATOM 5168 C CA . ASN B 1 220 ? 8.82 9.766 -14.836 1 96.12 220 ASN B CA 1
ATOM 5169 C C . ASN B 1 220 ? 8.719 9.781 -16.359 1 96.12 220 ASN B C 1
ATOM 5171 O O . ASN B 1 220 ? 8.312 8.797 -16.969 1 96.12 220 ASN B O 1
ATOM 5175 N N . GLU B 1 221 ? 9.078 10.875 -17.016 1 93.38 221 GLU B N 1
ATOM 5176 C CA . GLU B 1 221 ? 8.969 10.977 -18.453 1 93.38 221 GLU B CA 1
ATOM 5177 C C . GLU B 1 221 ? 10.32 10.766 -19.141 1 93.38 221 GLU B C 1
ATOM 5179 O O . GLU B 1 221 ? 10.398 10.633 -20.359 1 93.38 221 GLU B O 1
ATOM 5184 N N . GLU B 1 222 ? 11.258 10.859 -18.234 1 87.06 222 GLU B N 1
ATOM 5185 C CA . GLU B 1 222 ? 12.602 10.727 -18.797 1 87.06 222 GLU B CA 1
ATOM 5186 C C . GLU B 1 222 ? 12.859 9.305 -19.297 1 87.06 222 GLU B C 1
ATOM 5188 O O . GLU B 1 222 ? 12.508 8.336 -18.625 1 87.06 222 GLU B O 1
ATOM 5193 N N . ASP B 1 223 ? 13.273 9.305 -20.531 1 70.75 223 ASP B N 1
ATOM 5194 C CA . ASP B 1 223 ? 13.648 8 -21.078 1 70.75 223 ASP B CA 1
ATOM 5195 C C . ASP B 1 223 ? 15 7.551 -20.547 1 70.75 223 ASP B C 1
ATOM 5197 O O . ASP B 1 223 ? 15.789 8.367 -20.078 1 70.75 223 ASP B O 1
ATOM 5201 N N . SER B 1 224 ? 15.164 6.254 -20.359 1 60.28 224 SER B N 1
ATOM 5202 C CA . SER B 1 224 ? 16.406 5.672 -19.859 1 60.28 224 SER B CA 1
ATOM 5203 C C . SER B 1 224 ? 17.609 6.152 -20.656 1 60.28 224 SER B C 1
ATOM 5205 O O . SER B 1 224 ? 17.641 6.035 -21.875 1 60.28 224 SER B O 1
ATOM 5207 N N . SER B 1 225 ? 18.297 7.234 -20.047 1 61.22 225 SER B N 1
ATOM 5208 C CA . SER B 1 225 ? 19.516 7.738 -20.688 1 61.22 225 SER B CA 1
ATOM 5209 C C . SER B 1 225 ? 20.625 6.688 -20.672 1 61.22 225 SER B C 1
ATOM 5211 O O . SER B 1 225 ? 20.797 5.977 -19.672 1 61.22 225 SER B O 1
ATOM 5213 N N . TYR B 1 226 ? 20.938 6.176 -21.828 1 68.75 226 TYR B N 1
ATOM 5214 C CA . TYR B 1 226 ? 22.125 5.324 -21.969 1 68.75 226 TYR B CA 1
ATOM 5215 C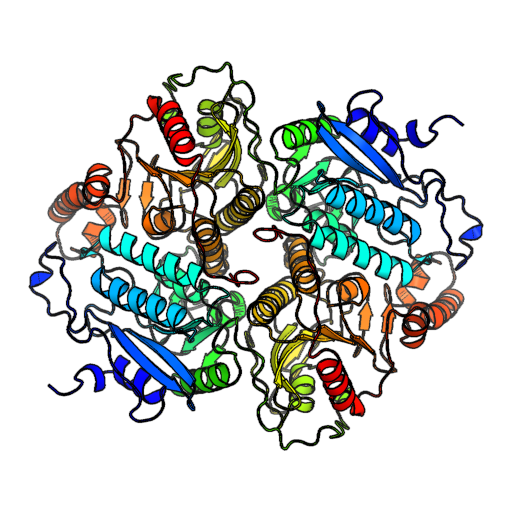 C . TYR B 1 226 ? 23.391 6.129 -21.75 1 68.75 226 TYR B C 1
ATOM 5217 O O . TYR B 1 226 ? 23.516 7.25 -22.25 1 68.75 226 TYR B O 1
ATOM 5225 N N . GLU B 1 227 ? 23.969 5.688 -20.641 1 77.5 227 GLU B N 1
ATOM 5226 C CA . GLU B 1 227 ? 25.328 6.203 -20.5 1 77.5 227 GLU B CA 1
ATOM 5227 C C . GLU B 1 227 ? 26.344 5.312 -21.219 1 77.5 227 GLU B C 1
ATOM 5229 O O . GLU B 1 227 ? 26.094 4.117 -21.406 1 77.5 227 GLU B O 1
ATOM 5234 N N . GLU B 1 228 ? 27.312 5.957 -21.688 1 81.62 228 GLU B N 1
ATOM 5235 C CA . GLU B 1 228 ? 28.375 5.168 -22.312 1 81.62 228 GLU B CA 1
ATOM 5236 C C . GLU B 1 228 ? 28.938 4.137 -21.344 1 81.62 228 GLU B C 1
ATOM 5238 O O . GLU B 1 228 ? 29.219 4.453 -20.188 1 81.62 228 GLU B O 1
ATOM 5243 N N . CYS B 1 229 ? 28.828 2.918 -21.703 1 85.75 229 CYS B N 1
ATOM 5244 C CA . CYS B 1 229 ? 29.344 1.818 -20.891 1 85.75 229 CYS B CA 1
ATOM 5245 C C . CYS B 1 229 ? 30.625 1.243 -21.5 1 85.75 229 CYS B C 1
ATOM 5247 O O . CYS B 1 229 ? 30.641 0.879 -22.688 1 85.75 229 CYS B O 1
ATOM 5249 N N . ASN B 1 230 ? 31.688 1.188 -20.734 1 88.19 230 ASN B N 1
ATOM 5250 C CA . ASN B 1 230 ? 32.969 0.636 -21.219 1 88.19 230 ASN B CA 1
ATOM 5251 C C . ASN B 1 230 ? 33.188 -0.782 -20.703 1 88.19 230 ASN B C 1
ATOM 5253 O O . ASN B 1 230 ? 34.156 -1.437 -21.062 1 88.19 230 ASN B O 1
ATOM 5257 N N . ASP B 1 231 ? 32.281 -1.206 -19.938 1 90.56 231 ASP B N 1
ATOM 5258 C CA . ASP B 1 231 ? 32.344 -2.58 -19.453 1 90.56 231 ASP B CA 1
ATOM 5259 C C . ASP B 1 231 ? 31.969 -3.572 -20.547 1 90.56 231 ASP B C 1
ATOM 5261 O O . ASP B 1 231 ? 31.031 -3.33 -21.312 1 90.56 231 ASP B O 1
ATOM 5265 N N . ASP B 1 232 ? 32.719 -4.695 -20.562 1 91.12 232 ASP B N 1
ATOM 5266 C CA . ASP B 1 232 ? 32.469 -5.707 -21.578 1 91.12 232 ASP B CA 1
ATOM 5267 C C . ASP B 1 232 ? 31.094 -6.324 -21.453 1 91.12 232 ASP B C 1
ATOM 5269 O O . ASP B 1 232 ? 30.781 -6.949 -20.438 1 91.12 232 ASP B O 1
ATOM 5273 N N . LEU B 1 233 ? 30.312 -6.133 -22.5 1 89.75 233 LEU B N 1
ATOM 5274 C CA . LEU B 1 233 ? 28.953 -6.66 -22.516 1 89.75 233 LEU B CA 1
ATOM 5275 C C . LEU B 1 233 ? 28.969 -8.172 -22.344 1 89.75 233 LEU B C 1
ATOM 5277 O O . LEU B 1 233 ? 28.016 -8.742 -21.781 1 89.75 233 LEU B O 1
ATOM 5281 N N . ASN B 1 234 ? 30.047 -8.758 -22.812 1 90.75 234 ASN B N 1
ATOM 5282 C CA . ASN B 1 234 ? 30.141 -10.211 -22.797 1 90.75 234 ASN B CA 1
ATOM 5283 C C . ASN B 1 234 ? 31.031 -10.711 -21.672 1 90.75 234 ASN B C 1
ATOM 5285 O O . ASN B 1 234 ? 31.484 -11.852 -21.688 1 90.75 234 ASN B O 1
ATOM 5289 N N . ARG B 1 235 ? 31.25 -9.758 -20.766 1 93 235 ARG B N 1
ATOM 5290 C CA . ARG B 1 235 ? 32.094 -10.156 -19.625 1 93 235 ARG B CA 1
ATOM 5291 C C . ARG B 1 235 ? 31.516 -11.391 -18.938 1 93 235 ARG B C 1
ATOM 5293 O O . ARG B 1 235 ? 30.328 -11.43 -18.594 1 93 235 ARG B O 1
ATOM 5300 N N . VAL B 1 236 ? 32.375 -12.453 -18.797 1 92.75 236 VAL B N 1
ATOM 5301 C CA . VAL B 1 236 ? 32 -13.695 -18.141 1 92.75 236 VAL B CA 1
ATOM 5302 C C . VAL B 1 236 ? 32.062 -13.508 -16.625 1 92.75 236 VAL B C 1
ATOM 5304 O O . VAL B 1 236 ? 33.062 -12.977 -16.094 1 92.75 236 VAL B O 1
ATOM 5307 N N . CYS B 1 237 ? 30.969 -13.828 -15.938 1 95.19 237 CYS B N 1
ATOM 5308 C CA . CYS B 1 237 ? 30.969 -13.844 -14.477 1 95.19 237 CYS B CA 1
ATOM 5309 C C . CYS B 1 237 ? 31.25 -15.242 -13.938 1 95.19 237 CYS B C 1
ATOM 5311 O O . CYS B 1 237 ? 30.344 -15.914 -13.461 1 95.19 237 CYS B O 1
ATOM 5313 N N . ALA B 1 238 ? 32.438 -15.75 -13.938 1 92.81 238 ALA B N 1
ATOM 5314 C CA . ALA B 1 238 ? 32.875 -17.141 -13.742 1 92.81 238 ALA B CA 1
ATOM 5315 C C . ALA B 1 238 ? 32.438 -17.656 -12.375 1 92.81 238 ALA B C 1
ATOM 5317 O O . ALA B 1 238 ? 32.031 -18.812 -12.25 1 92.81 238 ALA B O 1
ATOM 5318 N N . ASP B 1 239 ? 32.406 -16.859 -11.359 1 93.69 239 ASP B N 1
ATOM 5319 C CA . ASP B 1 239 ? 32.125 -17.312 -10.008 1 93.69 239 ASP B CA 1
ATOM 5320 C C . ASP B 1 239 ? 30.688 -16.953 -9.594 1 93.69 239 ASP B C 1
ATOM 5322 O O . ASP B 1 239 ? 30.344 -16.984 -8.414 1 93.69 239 ASP B O 1
ATOM 5326 N N . LEU B 1 240 ? 29.859 -16.656 -10.586 1 96.06 240 LEU B N 1
ATOM 5327 C CA . LEU B 1 240 ? 28.516 -16.172 -10.273 1 96.06 240 LEU B CA 1
ATOM 5328 C C . LEU B 1 240 ? 27.703 -17.234 -9.539 1 96.06 240 LEU B C 1
ATOM 5330 O O . LEU B 1 240 ? 26.922 -16.906 -8.633 1 96.06 240 LEU B O 1
ATOM 5334 N N . ALA B 1 241 ? 27.906 -18.469 -9.883 1 95.31 241 ALA B N 1
ATOM 5335 C CA . ALA B 1 241 ? 27.156 -19.562 -9.281 1 95.31 241 ALA B CA 1
ATOM 5336 C C . ALA B 1 241 ? 27.406 -19.641 -7.777 1 95.31 241 ALA B C 1
ATOM 5338 O O . ALA B 1 241 ? 26.531 -20.078 -7.023 1 95.31 241 ALA B O 1
ATOM 5339 N N . ASN B 1 242 ? 28.531 -19.203 -7.332 1 93.81 242 ASN B N 1
ATOM 5340 C CA . ASN B 1 242 ? 28.891 -19.234 -5.922 1 93.81 242 ASN B CA 1
ATOM 5341 C C . ASN B 1 242 ? 28.156 -18.156 -5.125 1 93.81 242 ASN B C 1
ATOM 5343 O O . ASN B 1 242 ? 28.156 -18.188 -3.895 1 93.81 242 ASN B O 1
ATOM 5347 N N . ALA B 1 243 ? 27.5 -17.234 -5.828 1 94.31 243 ALA B N 1
ATOM 5348 C CA . ALA B 1 243 ? 26.875 -16.094 -5.168 1 94.31 243 ALA B CA 1
ATOM 5349 C C . ALA B 1 243 ? 25.375 -16.281 -5.031 1 94.31 243 ALA B C 1
ATOM 5351 O O . ALA B 1 243 ? 24.641 -15.336 -4.719 1 94.31 243 ALA B O 1
ATOM 5352 N N . LYS B 1 244 ? 24.938 -17.516 -5.207 1 94.25 244 LYS B N 1
ATOM 5353 C CA . LYS B 1 244 ? 23.5 -17.781 -5.195 1 94.25 244 LYS B CA 1
ATOM 5354 C C . LYS B 1 244 ? 22.891 -17.531 -3.814 1 94.25 244 LYS B C 1
ATOM 5356 O O . LYS B 1 244 ? 21.719 -17.188 -3.691 1 94.25 244 LYS B O 1
ATOM 5361 N N . GLU B 1 245 ? 23.734 -17.703 -2.754 1 95.12 245 GLU B N 1
ATOM 5362 C CA . GLU B 1 245 ? 23.234 -17.578 -1.385 1 95.12 245 GLU B CA 1
ATOM 5363 C C . GLU B 1 245 ? 23.156 -16.109 -0.965 1 95.12 245 GLU B C 1
ATOM 5365 O O . GLU B 1 245 ? 22.359 -15.75 -0.097 1 95.12 245 GLU B O 1
ATOM 5370 N N . ASP B 1 246 ? 23.953 -15.305 -1.492 1 97 246 ASP B N 1
ATOM 5371 C CA . ASP B 1 246 ? 23.953 -13.867 -1.259 1 97 246 ASP B CA 1
ATOM 5372 C C . ASP B 1 246 ? 23.844 -13.094 -2.574 1 97 246 ASP B C 1
ATOM 5374 O O . ASP B 1 246 ? 24.859 -12.727 -3.17 1 97 246 ASP B O 1
ATOM 5378 N N . THR B 1 247 ? 22.641 -12.797 -2.891 1 97.94 247 THR B N 1
ATOM 5379 C CA . THR B 1 247 ? 22.344 -12.281 -4.223 1 97.94 247 THR B CA 1
ATOM 5380 C C . THR B 1 247 ? 22.828 -10.836 -4.359 1 97.94 247 THR B C 1
ATOM 5382 O O . THR B 1 247 ? 22.922 -10.305 -5.469 1 97.94 247 THR B O 1
ATOM 5385 N N . ALA B 1 248 ? 23.094 -10.094 -3.258 1 97.88 248 ALA B N 1
ATOM 5386 C CA . ALA B 1 248 ? 23.75 -8.789 -3.379 1 97.88 248 ALA B CA 1
ATOM 5387 C C . ALA B 1 248 ? 25.094 -8.906 -4.09 1 97.88 248 ALA B C 1
ATOM 5389 O O . ALA B 1 248 ? 25.438 -8.047 -4.906 1 97.88 248 ALA B O 1
ATOM 5390 N N . ILE B 1 249 ? 25.812 -10 -3.777 1 97.5 249 ILE B N 1
ATOM 5391 C CA . ILE B 1 249 ? 27.109 -10.25 -4.418 1 97.5 249 ILE B CA 1
ATOM 5392 C C . ILE B 1 249 ? 26.891 -10.578 -5.895 1 97.5 249 ILE B C 1
ATOM 5394 O O . ILE B 1 249 ? 27.594 -10.047 -6.762 1 97.5 249 ILE B O 1
ATOM 5398 N N . ALA B 1 250 ? 25.906 -11.398 -6.188 1 98 250 ALA B N 1
ATOM 5399 C CA . ALA B 1 250 ? 25.609 -11.773 -7.566 1 98 250 ALA B CA 1
ATOM 5400 C C . ALA B 1 250 ? 25.266 -10.547 -8.406 1 98 250 ALA B C 1
ATOM 5402 O O . ALA B 1 250 ? 25.766 -10.383 -9.516 1 98 250 ALA B O 1
ATOM 5403 N N . LEU B 1 251 ? 24.406 -9.688 -7.848 1 98.44 251 LEU B N 1
ATOM 5404 C CA . LEU B 1 251 ? 23.984 -8.484 -8.555 1 98.44 251 LEU B CA 1
ATOM 5405 C C . LEU B 1 251 ? 25.172 -7.562 -8.812 1 98.44 251 LEU B C 1
ATOM 5407 O O . LEU B 1 251 ? 25.281 -6.969 -9.891 1 98.44 251 LEU B O 1
ATOM 5411 N N . THR B 1 252 ? 26.047 -7.441 -7.852 1 97.75 252 THR B N 1
ATOM 5412 C CA . THR B 1 252 ? 27.25 -6.633 -8.008 1 97.75 252 THR B CA 1
ATOM 5413 C C . THR B 1 252 ? 28.125 -7.172 -9.148 1 97.75 252 THR B C 1
ATOM 5415 O O . THR B 1 252 ? 28.609 -6.402 -9.977 1 97.75 252 THR B O 1
ATOM 5418 N N . MET B 1 253 ? 28.25 -8.492 -9.242 1 97.25 253 MET B N 1
ATOM 5419 C CA . MET B 1 253 ? 29.078 -9.148 -10.25 1 97.25 253 MET B CA 1
ATOM 5420 C C . MET B 1 253 ? 28.516 -8.922 -11.648 1 97.25 253 MET B C 1
ATOM 5422 O O . MET B 1 253 ? 29.266 -8.711 -12.602 1 97.25 253 MET B O 1
ATOM 5426 N N . ILE B 1 254 ? 27.234 -8.898 -11.75 1 97.25 254 ILE B N 1
ATOM 5427 C CA . ILE B 1 254 ? 26.547 -8.781 -13.031 1 97.25 254 ILE B CA 1
ATOM 5428 C C . ILE B 1 254 ? 26.578 -7.328 -13.5 1 97.25 254 ILE B C 1
ATOM 5430 O O . ILE B 1 254 ? 26.625 -7.055 -14.703 1 97.25 254 ILE B O 1
ATOM 5434 N N . SER B 1 255 ? 26.609 -6.395 -12.648 1 97.56 255 SER B N 1
ATOM 5435 C CA . SER B 1 255 ? 26.422 -4.969 -12.906 1 97.56 255 SER B CA 1
ATOM 5436 C C . SER B 1 255 ? 27.641 -4.367 -13.586 1 97.56 255 SER B C 1
ATOM 5438 O O . SER B 1 255 ? 28.766 -4.824 -13.367 1 97.56 255 SER B O 1
ATOM 5440 N N . ASP B 1 256 ? 27.391 -3.328 -14.453 1 96.56 256 ASP B N 1
ATOM 5441 C CA . ASP B 1 256 ? 28.484 -2.549 -15.023 1 96.56 256 ASP B CA 1
ATOM 5442 C C . ASP B 1 256 ? 29.422 -2.043 -13.93 1 96.56 256 ASP B C 1
ATOM 5444 O O . ASP B 1 256 ? 28.984 -1.459 -12.938 1 96.56 256 ASP B O 1
ATOM 5448 N N . ASP B 1 257 ? 30.75 -2.398 -14.078 1 95.12 257 ASP B N 1
ATOM 5449 C CA . ASP B 1 257 ? 31.797 -1.903 -13.195 1 95.12 257 ASP B CA 1
ATOM 5450 C C . ASP B 1 257 ? 31.484 -2.256 -11.734 1 95.12 257 ASP B C 1
ATOM 5452 O O . ASP B 1 257 ? 31.859 -1.517 -10.828 1 95.12 257 ASP B O 1
ATOM 5456 N N . ASN B 1 258 ? 30.594 -3.213 -11.508 1 96.12 258 ASN B N 1
ATOM 5457 C CA . ASN B 1 258 ? 30.266 -3.758 -10.188 1 96.12 258 ASN B CA 1
ATOM 5458 C C . ASN B 1 258 ? 29.531 -2.736 -9.328 1 96.12 258 ASN B C 1
ATOM 5460 O O . ASN B 1 258 ? 29.656 -2.754 -8.102 1 96.12 258 ASN B O 1
ATOM 5464 N N . ILE B 1 259 ? 28.875 -1.838 -10.008 1 95.62 259 ILE B N 1
ATOM 5465 C CA . ILE B 1 259 ? 28.109 -0.826 -9.297 1 95.62 259 ILE B CA 1
ATOM 5466 C C . ILE B 1 259 ? 26.828 -1.449 -8.75 1 95.62 259 ILE B C 1
ATOM 5468 O O . ILE B 1 259 ? 26.109 -2.141 -9.469 1 95.62 259 ILE B O 1
ATOM 5472 N N . PHE B 1 260 ? 26.594 -1.267 -7.496 1 97.38 260 PHE B N 1
ATOM 5473 C CA . PHE B 1 260 ? 25.359 -1.718 -6.875 1 97.38 260 PHE B CA 1
ATOM 5474 C C . PHE B 1 260 ? 24.906 -0.743 -5.797 1 97.38 260 PHE B C 1
ATOM 5476 O O . PHE B 1 260 ? 25.609 -0.533 -4.809 1 97.38 260 PHE B O 1
ATOM 5483 N N . CYS B 1 261 ? 23.75 -0.037 -6.012 1 97.75 261 CYS B N 1
ATOM 5484 C CA . CYS B 1 261 ? 23.125 0.831 -5.023 1 97.75 261 CYS B CA 1
ATOM 5485 C C . CYS B 1 261 ? 21.984 0.113 -4.316 1 97.75 261 CYS B C 1
ATOM 5487 O O . CYS B 1 261 ? 20.828 0.182 -4.758 1 97.75 261 CYS B O 1
ATOM 5489 N N . GLU B 1 262 ? 22.328 -0.516 -3.197 1 97.62 262 GLU B N 1
ATOM 5490 C CA . GLU B 1 262 ? 21.328 -1.27 -2.451 1 97.62 262 GLU B CA 1
ATOM 5491 C C . GLU B 1 262 ? 20.453 -0.343 -1.621 1 97.62 262 GLU B C 1
ATOM 5493 O O . GLU B 1 262 ? 20.938 0.604 -1.006 1 97.62 262 GLU B O 1
ATOM 5498 N N . VAL B 1 263 ? 19.172 -0.491 -1.683 1 97.62 263 VAL B N 1
ATOM 5499 C CA . VAL B 1 263 ? 18.234 0.271 -0.865 1 97.62 263 VAL B CA 1
ATOM 5500 C C . VAL B 1 263 ? 17.578 -0.649 0.161 1 97.62 263 VAL B C 1
ATOM 5502 O O . VAL B 1 263 ? 17.359 -1.834 -0.106 1 97.62 263 VAL B O 1
ATOM 5505 N N . LYS B 1 264 ? 17.266 -0.072 1.365 1 98.19 264 LYS B N 1
ATOM 5506 C CA . LYS B 1 264 ? 16.719 -0.811 2.5 1 98.19 264 LYS B CA 1
ATOM 5507 C C . LYS B 1 264 ? 17.609 -2.008 2.852 1 98.19 264 LYS B C 1
ATOM 5509 O O . LYS B 1 264 ? 17.094 -3.105 3.092 1 98.19 264 LYS B O 1
ATOM 5514 N N . LYS B 1 265 ? 18.859 -1.753 2.846 1 96.62 265 LYS B N 1
ATOM 5515 C CA . LYS B 1 265 ? 19.859 -2.801 3.059 1 96.62 265 LYS B CA 1
ATOM 5516 C C . LYS B 1 265 ? 19.672 -3.467 4.418 1 96.62 265 LYS B C 1
ATOM 5518 O O . LYS B 1 265 ? 19.875 -4.676 4.559 1 96.62 265 LYS B O 1
ATOM 5523 N N . ALA B 1 266 ? 19.266 -2.746 5.418 1 97.56 266 ALA B N 1
ATOM 5524 C CA . ALA B 1 266 ? 19.219 -3.248 6.789 1 97.56 266 ALA B CA 1
ATOM 5525 C C . ALA B 1 266 ? 17.859 -3.85 7.113 1 97.56 266 ALA B C 1
ATOM 5527 O O . ALA B 1 266 ? 17.656 -4.414 8.195 1 97.56 266 ALA B O 1
ATOM 5528 N N . TYR B 1 267 ? 16.953 -3.809 6.23 1 98.12 267 TYR B N 1
ATOM 5529 C CA . TYR B 1 267 ? 15.578 -4.25 6.473 1 98.12 267 TYR B CA 1
ATOM 5530 C C . TYR B 1 267 ? 15.25 -5.488 5.645 1 98.12 267 TYR B C 1
ATOM 5532 O O . TYR B 1 267 ? 15.609 -5.57 4.469 1 98.12 267 TYR B O 1
ATOM 5540 N N . ALA B 1 268 ? 14.539 -6.461 6.285 1 97.88 268 ALA B N 1
ATOM 5541 C CA . ALA B 1 268 ? 14.125 -7.66 5.566 1 97.88 268 ALA B CA 1
ATOM 5542 C C . ALA B 1 268 ? 15.258 -8.195 4.691 1 97.88 268 ALA B C 1
ATOM 5544 O O . ALA B 1 268 ? 15.102 -8.32 3.475 1 97.88 268 ALA B O 1
ATOM 5545 N N . LYS B 1 269 ? 16.312 -8.594 5.355 1 97.62 269 LYS B N 1
ATOM 5546 C CA . LYS B 1 269 ? 17.578 -8.898 4.688 1 97.62 269 LYS B CA 1
ATOM 5547 C C . LYS B 1 269 ? 17.453 -10.148 3.82 1 97.62 269 LYS B C 1
ATOM 5549 O O . LYS B 1 269 ? 18.312 -10.422 2.992 1 97.62 269 LYS B O 1
ATOM 5554 N N . ASP B 1 270 ? 16.391 -10.898 3.982 1 97.62 270 ASP B N 1
ATOM 5555 C CA . ASP B 1 270 ? 16.141 -12.07 3.148 1 97.62 270 ASP B CA 1
ATOM 5556 C C . ASP B 1 270 ? 15.773 -11.656 1.722 1 97.62 270 ASP B C 1
ATOM 5558 O O . ASP B 1 270 ? 15.727 -12.5 0.822 1 97.62 270 ASP B O 1
ATOM 5562 N N . MET B 1 271 ? 15.523 -10.398 1.492 1 98.44 271 MET B N 1
ATOM 5563 C CA . MET B 1 271 ? 15.211 -9.82 0.19 1 98.44 271 MET B CA 1
ATOM 5564 C C . MET B 1 271 ? 16.141 -8.664 -0.135 1 98.44 271 MET B C 1
ATOM 5566 O O . MET B 1 271 ? 16.281 -7.73 0.656 1 98.44 271 MET B O 1
ATOM 5570 N N . VAL B 1 272 ? 16.797 -8.766 -1.292 1 98.5 272 VAL B N 1
ATOM 5571 C CA . VAL B 1 272 ? 17.688 -7.703 -1.745 1 98.5 272 VAL B CA 1
ATOM 5572 C C . VAL B 1 272 ? 16.969 -6.828 -2.771 1 98.5 272 VAL B C 1
ATOM 5574 O O . VAL B 1 272 ? 16.328 -7.344 -3.688 1 98.5 272 VAL B O 1
ATOM 5577 N N . THR B 1 273 ? 16.984 -5.531 -2.58 1 98.75 273 THR B N 1
ATOM 5578 C CA . THR B 1 273 ? 16.5 -4.562 -3.557 1 98.75 273 THR B CA 1
ATOM 5579 C C . THR B 1 273 ? 17.547 -3.486 -3.818 1 98.75 273 THR B C 1
ATOM 5581 O O . THR B 1 273 ? 18.281 -3.096 -2.91 1 98.75 273 THR B O 1
ATOM 5584 N N . GLY B 1 274 ? 17.625 -3.049 -5.023 1 98.62 274 GLY B N 1
ATOM 5585 C CA . GLY B 1 274 ? 18.547 -1.974 -5.344 1 98.62 274 GLY B CA 1
ATOM 5586 C C . GLY B 1 274 ? 18.703 -1.738 -6.832 1 98.62 274 GLY B C 1
ATOM 5587 O O . GLY B 1 274 ? 18 -2.35 -7.637 1 98.62 274 GLY B O 1
ATOM 5588 N N . PHE B 1 275 ? 19.578 -0.816 -7.188 1 98.5 275 PHE B N 1
ATOM 5589 C CA . PHE B 1 275 ? 19.797 -0.43 -8.578 1 98.5 275 PHE B CA 1
ATOM 5590 C C . PHE B 1 275 ? 21.156 -0.9 -9.055 1 98.5 275 PHE B C 1
ATOM 5592 O O . PHE B 1 275 ? 22.141 -0.81 -8.32 1 98.5 275 PHE B O 1
ATOM 5599 N N . ILE B 1 276 ? 21.203 -1.439 -10.234 1 97.81 276 ILE B N 1
ATOM 5600 C CA . ILE B 1 276 ? 22.438 -1.798 -10.93 1 97.81 276 ILE B CA 1
ATOM 5601 C C . ILE B 1 276 ? 22.484 -1.11 -12.289 1 97.81 276 ILE B C 1
ATOM 5603 O O . ILE B 1 276 ? 21.562 -0.378 -12.656 1 97.81 276 ILE B O 1
ATOM 5607 N N . LYS B 1 277 ? 23.609 -1.268 -12.961 1 96.44 277 LYS B N 1
ATOM 5608 C CA . LYS B 1 277 ? 23.75 -0.806 -14.344 1 96.44 277 LYS B CA 1
ATOM 5609 C C . LYS B 1 277 ? 24.078 -1.967 -15.281 1 96.44 277 LYS B C 1
ATOM 5611 O O . LYS B 1 277 ? 24.922 -2.805 -14.977 1 96.44 277 LYS B O 1
ATOM 5616 N N . LEU B 1 278 ? 23.328 -2.062 -16.281 1 96.5 278 LEU B N 1
ATOM 5617 C CA . LEU B 1 278 ? 23.578 -3.037 -17.328 1 96.5 278 LEU B CA 1
ATOM 5618 C C . LEU B 1 278 ? 23.703 -2.348 -18.688 1 96.5 278 LEU B C 1
ATOM 5620 O O . LEU B 1 278 ? 22.719 -1.806 -19.203 1 96.5 278 LEU B O 1
ATOM 5624 N N . ASN B 1 279 ? 24.906 -2.35 -19.266 1 94.81 279 ASN B N 1
ATOM 5625 C CA . ASN B 1 279 ? 25.188 -1.673 -20.516 1 94.81 279 ASN B CA 1
ATOM 5626 C C . ASN B 1 279 ? 24.781 -0.202 -20.469 1 94.81 279 ASN B C 1
ATOM 5628 O O . ASN B 1 279 ? 24.109 0.291 -21.375 1 94.81 279 ASN B O 1
ATOM 5632 N N . GLY B 1 280 ? 25.016 0.383 -19.344 1 93.25 280 GLY B N 1
ATOM 5633 C CA . GLY B 1 280 ? 24.812 1.813 -19.188 1 93.25 280 GLY B CA 1
ATOM 5634 C C . GLY B 1 280 ? 23.406 2.16 -18.734 1 93.25 280 GLY B C 1
ATOM 5635 O O . GLY B 1 280 ? 23.109 3.322 -18.453 1 93.25 280 GLY B O 1
ATOM 5636 N N . MET B 1 281 ? 22.578 1.192 -18.656 1 93.94 281 MET B N 1
ATOM 5637 C CA . MET B 1 281 ? 21.188 1.429 -18.281 1 93.94 281 MET B CA 1
ATOM 5638 C C . MET B 1 281 ? 20.953 1.065 -16.812 1 93.94 281 MET B C 1
ATOM 5640 O O . MET B 1 281 ? 21.422 0.032 -16.344 1 93.94 281 MET B O 1
ATOM 5644 N N . THR B 1 282 ? 20.219 1.993 -16.141 1 96.44 282 THR B N 1
ATOM 5645 C CA . THR B 1 282 ? 19.828 1.662 -14.781 1 96.44 282 THR B CA 1
ATOM 5646 C C . THR B 1 282 ? 18.75 0.579 -14.781 1 96.44 282 THR B C 1
ATOM 5648 O O . THR B 1 282 ? 17.766 0.676 -15.508 1 96.44 282 THR B O 1
ATOM 5651 N N . VAL B 1 283 ? 18.969 -0.474 -14.008 1 97.69 283 VAL B N 1
ATOM 5652 C CA . VAL B 1 283 ? 18.031 -1.576 -13.836 1 97.69 283 VAL B CA 1
ATOM 5653 C C . VAL B 1 283 ? 17.781 -1.81 -12.344 1 97.69 283 VAL B C 1
ATOM 5655 O O . VAL B 1 283 ? 18.719 -1.848 -11.547 1 97.69 283 VAL B O 1
ATOM 5658 N N . GLY B 1 284 ? 16.453 -1.782 -12 1 98.56 284 GLY B N 1
ATOM 5659 C CA . GLY B 1 284 ? 16.125 -2.211 -10.648 1 98.56 284 GLY B CA 1
ATOM 5660 C C . GLY B 1 284 ? 16.234 -3.711 -10.461 1 98.56 284 GLY B C 1
ATOM 5661 O O . GLY B 1 284 ? 15.859 -4.48 -11.344 1 98.56 284 GLY B O 1
ATOM 5662 N N . ALA B 1 285 ? 16.703 -4.133 -9.281 1 98.81 285 ALA B N 1
ATOM 5663 C CA . ALA B 1 285 ? 16.891 -5.562 -9.031 1 98.81 285 ALA B CA 1
ATOM 5664 C C . ALA B 1 285 ? 16.172 -5.996 -7.758 1 98.81 285 ALA B C 1
ATOM 5666 O O . ALA B 1 285 ? 16.188 -5.277 -6.758 1 98.81 285 ALA B O 1
ATOM 5667 N N . VAL B 1 286 ? 15.477 -7.055 -7.805 1 98.75 286 VAL B N 1
ATOM 5668 C CA . VAL B 1 286 ? 14.82 -7.742 -6.699 1 98.75 286 VAL B CA 1
ATOM 5669 C C . VAL B 1 286 ? 15.305 -9.188 -6.625 1 98.75 286 VAL B C 1
ATOM 5671 O O . VAL B 1 286 ? 15.195 -9.938 -7.602 1 98.75 286 VAL B O 1
ATOM 5674 N N . ALA B 1 287 ? 15.844 -9.57 -5.465 1 98.5 287 ALA B N 1
ATOM 5675 C CA . ALA B 1 287 ? 16.406 -10.906 -5.395 1 98.5 287 ALA B CA 1
ATOM 5676 C C . ALA B 1 287 ? 16.328 -11.469 -3.977 1 98.5 287 ALA B C 1
ATOM 5678 O O . ALA B 1 287 ? 16.844 -10.859 -3.033 1 98.5 287 ALA B O 1
ATOM 5679 N N . ASN B 1 288 ? 15.68 -12.586 -3.777 1 96.5 288 ASN B N 1
ATOM 5680 C CA . ASN B 1 288 ? 15.695 -13.242 -2.475 1 96.5 288 ASN B CA 1
ATOM 5681 C C . ASN B 1 288 ? 17.078 -13.781 -2.131 1 96.5 288 ASN B C 1
ATOM 5683 O O . ASN B 1 288 ? 17.891 -14.016 -3.021 1 96.5 288 ASN B O 1
ATOM 5687 N N . ARG B 1 289 ? 17.359 -13.891 -0.873 1 95.69 289 ARG B N 1
ATOM 5688 C CA . ARG B 1 289 ? 18.672 -14.375 -0.47 1 95.69 289 ARG B CA 1
ATOM 5689 C C . ARG B 1 289 ? 18.578 -15.242 0.781 1 95.69 289 ARG B C 1
ATOM 5691 O O . ARG B 1 289 ? 17.656 -15.086 1.581 1 95.69 289 ARG B O 1
ATOM 5698 N N . SER B 1 290 ? 19.547 -16.203 0.926 1 96.12 290 SER B N 1
ATOM 5699 C CA . SER B 1 290 ? 19.516 -17.125 2.051 1 96.12 290 SER B CA 1
ATOM 5700 C C . SER B 1 290 ? 20.641 -16.844 3.033 1 96.12 290 SER B C 1
ATOM 5702 O O . SER B 1 290 ? 20.641 -17.344 4.156 1 96.12 290 SER B O 1
ATOM 5704 N N . LYS B 1 291 ? 21.656 -16.094 2.637 1 97 291 LYS B N 1
ATOM 5705 C CA . LYS B 1 291 ? 22.75 -15.719 3.527 1 97 291 LYS B CA 1
ATOM 5706 C C . LYS B 1 291 ? 23.234 -14.297 3.256 1 97 291 LYS B C 1
ATOM 5708 O O . LYS B 1 291 ? 23.016 -13.766 2.164 1 97 291 LYS B O 1
ATOM 5713 N N . VAL B 1 292 ? 23.719 -13.695 4.262 1 96.94 292 VAL B N 1
ATOM 5714 C CA . VAL B 1 292 ? 24.469 -12.453 4.145 1 96.94 292 VAL B CA 1
ATOM 5715 C C . VAL B 1 292 ? 25.922 -12.672 4.586 1 96.94 292 VAL B C 1
ATOM 5717 O O . VAL B 1 292 ? 26.172 -13.156 5.691 1 96.94 292 VAL B O 1
ATOM 5720 N N . TYR B 1 293 ? 26.797 -12.336 3.682 1 95.19 293 TYR B N 1
ATOM 5721 C CA . TYR B 1 293 ? 28.219 -12.461 3.996 1 95.19 293 TYR B CA 1
ATOM 5722 C C . TYR B 1 293 ? 28.828 -11.094 4.289 1 95.19 293 TYR B C 1
ATOM 5724 O O . TYR B 1 293 ? 28.5 -10.102 3.635 1 95.19 293 TYR B O 1
ATOM 5732 N N . ASN B 1 294 ? 29.766 -11.055 5.309 1 91.94 294 ASN B N 1
ATOM 5733 C CA . ASN B 1 294 ? 30.484 -9.812 5.582 1 91.94 294 ASN B CA 1
ATOM 5734 C C . ASN B 1 294 ? 31.75 -9.695 4.727 1 91.94 294 ASN B C 1
ATOM 5736 O O . ASN B 1 294 ? 31.969 -10.508 3.826 1 91.94 294 ASN B O 1
ATOM 5740 N N . GLU B 1 295 ? 32.469 -8.641 4.988 1 87.44 295 GLU B N 1
ATOM 5741 C CA . GLU B 1 295 ? 33.656 -8.352 4.191 1 87.44 295 GLU B CA 1
ATOM 5742 C C . GLU B 1 295 ? 34.688 -9.469 4.309 1 87.44 295 GLU B C 1
ATOM 5744 O O . GLU B 1 295 ? 35.5 -9.688 3.393 1 87.44 295 GLU B O 1
ATOM 5749 N N . GLU B 1 296 ? 34.719 -10.188 5.375 1 91.19 296 GLU B N 1
ATOM 5750 C CA . GLU B 1 296 ? 35.656 -11.281 5.613 1 91.19 296 GLU B CA 1
ATOM 5751 C C . GLU B 1 296 ? 35.094 -12.609 5.117 1 91.19 296 GLU B C 1
ATOM 5753 O O . GLU B 1 296 ? 35.625 -13.672 5.434 1 91.19 296 GLU B O 1
ATOM 5758 N N . ALA B 1 297 ? 33.969 -12.586 4.398 1 89.31 297 ALA B N 1
ATOM 5759 C CA . ALA B 1 297 ? 33.312 -13.75 3.809 1 89.31 297 ALA B CA 1
ATOM 5760 C C . ALA B 1 297 ? 32.75 -14.672 4.887 1 89.31 297 ALA B C 1
ATOM 5762 O O . ALA B 1 297 ? 32.688 -15.891 4.699 1 89.31 297 ALA B O 1
ATOM 5763 N N . GLU B 1 298 ? 32.531 -14.102 6.004 1 94.88 298 GLU B N 1
ATOM 5764 C CA . GLU B 1 298 ? 31.844 -14.852 7.062 1 94.88 298 GLU B CA 1
ATOM 5765 C C . GLU B 1 298 ? 30.328 -14.625 7.02 1 94.88 298 GLU B C 1
ATOM 5767 O O . GLU B 1 298 ? 29.875 -13.539 6.664 1 94.88 298 GLU B O 1
ATOM 5772 N N . VAL B 1 299 ? 29.609 -15.664 7.41 1 95.75 299 VAL B N 1
ATOM 5773 C CA . VAL B 1 299 ? 28.156 -15.57 7.398 1 95.75 299 VAL B CA 1
ATOM 5774 C C . VAL B 1 299 ? 27.688 -14.641 8.516 1 95.75 299 VAL B C 1
ATOM 5776 O O . VAL B 1 299 ? 27.969 -14.875 9.688 1 95.75 299 VAL B O 1
ATOM 5779 N N . GLU B 1 300 ? 27.016 -13.547 8.156 1 95.31 300 GLU B N 1
ATOM 5780 C CA . GLU B 1 300 ? 26.469 -12.578 9.102 1 95.31 300 GLU B CA 1
ATOM 5781 C C . GLU B 1 300 ? 25.016 -12.891 9.445 1 95.31 300 GLU B C 1
ATOM 5783 O O . GLU B 1 300 ? 24.562 -12.625 10.562 1 95.31 300 GLU B O 1
ATOM 5788 N N . ALA B 1 301 ? 24.266 -13.352 8.539 1 95.88 301 ALA B N 1
ATOM 5789 C CA . ALA B 1 301 ? 22.859 -13.719 8.711 1 95.88 301 ALA B CA 1
ATOM 5790 C C . ALA B 1 301 ? 22.484 -14.859 7.781 1 95.88 301 ALA B C 1
ATOM 5792 O O . ALA B 1 301 ? 23.047 -15.008 6.691 1 95.88 301 ALA B O 1
ATOM 5793 N N . GLU B 1 302 ? 21.562 -15.68 8.203 1 96.88 302 GLU B N 1
ATOM 5794 C CA . GLU B 1 302 ? 21.078 -16.828 7.43 1 96.88 302 GLU B CA 1
ATOM 5795 C C . GLU B 1 302 ? 19.562 -16.875 7.426 1 96.88 302 GLU B C 1
ATOM 5797 O O . GLU B 1 302 ? 18.922 -16.594 8.438 1 96.88 302 GLU B O 1
ATOM 5802 N N . PHE B 1 303 ? 18.984 -17.25 6.309 1 96.31 303 PHE B N 1
ATOM 5803 C CA . PHE B 1 303 ? 17.547 -17.375 6.094 1 96.31 303 PHE B CA 1
ATOM 5804 C C . PHE B 1 303 ? 17.219 -18.703 5.426 1 96.31 303 PHE B C 1
ATOM 5806 O O . PHE B 1 303 ? 18.078 -19.312 4.801 1 96.31 303 PHE B O 1
ATOM 5813 N N . ASP B 1 304 ? 16.047 -19.219 5.52 1 93.06 304 ASP B N 1
ATOM 5814 C CA . ASP B 1 304 ? 15.68 -20.547 5.051 1 93.06 304 ASP B CA 1
ATOM 5815 C C . ASP B 1 304 ? 15.258 -20.516 3.586 1 93.06 304 ASP B C 1
ATOM 5817 O O . ASP B 1 304 ? 14.789 -21.531 3.051 1 93.06 304 ASP B O 1
ATOM 5821 N N . GLY B 1 305 ? 15.336 -19.422 2.943 1 94.12 305 GLY B N 1
ATOM 5822 C CA . GLY B 1 305 ? 15.023 -19.328 1.525 1 94.12 305 GLY B CA 1
ATOM 5823 C C . GLY B 1 305 ? 13.562 -19.047 1.255 1 94.12 305 GLY B C 1
ATOM 5824 O O . GLY B 1 305 ? 13.156 -18.875 0.101 1 94.12 305 GLY B O 1
ATOM 5825 N N . SER B 1 306 ? 12.75 -18.984 2.311 1 95.75 306 SER B N 1
ATOM 5826 C CA . SER B 1 306 ? 11.336 -18.672 2.141 1 95.75 306 SER B CA 1
ATOM 5827 C C . SER B 1 306 ? 11.109 -17.188 1.927 1 95.75 306 SER B C 1
ATOM 5829 O O . SER B 1 306 ? 11.977 -16.375 2.258 1 95.75 306 SER B O 1
ATOM 5831 N N . LEU B 1 307 ? 10.055 -16.844 1.225 1 97.12 307 LEU B N 1
ATOM 5832 C CA . LEU B 1 307 ? 9.633 -15.461 1.038 1 97.12 307 LEU B CA 1
ATOM 5833 C C . LEU B 1 307 ? 8.891 -14.945 2.27 1 97.12 307 LEU B C 1
ATOM 5835 O O . LEU B 1 307 ? 7.816 -15.445 2.605 1 97.12 307 LEU B O 1
ATOM 5839 N N . SER B 1 308 ? 9.477 -14 2.957 1 97.94 308 SER B N 1
ATOM 5840 C CA . SER B 1 308 ? 8.859 -13.422 4.148 1 97.94 308 SER B CA 1
ATOM 5841 C C . SER B 1 308 ? 7.883 -12.312 3.779 1 97.94 308 SER B C 1
ATOM 5843 O O . SER B 1 308 ? 7.93 -11.773 2.668 1 97.94 308 SER B O 1
ATOM 5845 N N . ALA B 1 309 ? 6.98 -12.016 4.73 1 97.94 309 ALA B N 1
ATOM 5846 C CA . ALA B 1 309 ? 6.047 -10.914 4.52 1 97.94 309 ALA B CA 1
ATOM 5847 C C . ALA B 1 309 ? 6.789 -9.594 4.348 1 97.94 309 ALA B C 1
ATOM 5849 O O . ALA B 1 309 ? 6.488 -8.82 3.436 1 97.94 309 ALA B O 1
ATOM 5850 N N . ASP B 1 310 ? 7.773 -9.305 5.215 1 98.12 310 ASP B N 1
ATOM 5851 C CA . ASP B 1 310 ? 8.555 -8.07 5.137 1 98.12 310 ASP B CA 1
ATOM 5852 C C . ASP B 1 310 ? 9.305 -7.98 3.811 1 98.12 310 ASP B C 1
ATOM 5854 O O . ASP B 1 310 ? 9.336 -6.922 3.18 1 98.12 310 ASP B O 1
ATOM 5858 N N . GLY B 1 311 ? 9.906 -9.094 3.426 1 98.38 311 GLY B N 1
ATOM 5859 C CA . GLY B 1 311 ? 10.625 -9.125 2.162 1 98.38 311 GLY B CA 1
ATOM 5860 C C . GLY B 1 311 ? 9.734 -8.867 0.962 1 98.38 311 GLY B C 1
ATOM 5861 O O . GLY B 1 311 ? 10.117 -8.141 0.042 1 98.38 311 GLY B O 1
ATOM 5862 N N . ALA B 1 312 ? 8.555 -9.492 0.973 1 98.56 312 ALA B N 1
ATOM 5863 C CA . ALA B 1 312 ? 7.598 -9.305 -0.115 1 98.56 312 ALA B CA 1
ATOM 5864 C C . ALA B 1 312 ? 7.152 -7.844 -0.203 1 98.56 312 ALA B C 1
ATOM 5866 O O . ALA B 1 312 ? 7.07 -7.277 -1.296 1 98.56 312 ALA B O 1
ATOM 5867 N N . GLU B 1 313 ? 6.895 -7.227 0.908 1 98.12 313 GLU B N 1
ATOM 5868 C CA . GLU B 1 313 ? 6.477 -5.828 0.922 1 98.12 313 GLU B CA 1
ATOM 5869 C C . GLU B 1 313 ? 7.598 -4.91 0.442 1 98.12 313 GLU B C 1
ATOM 5871 O O . GLU B 1 313 ? 7.359 -3.98 -0.331 1 98.12 313 GLU B O 1
ATOM 5876 N N . LYS B 1 314 ? 8.805 -5.18 0.95 1 98.44 314 LYS B N 1
ATOM 5877 C CA . LYS B 1 314 ? 9.984 -4.438 0.502 1 98.44 314 LYS B CA 1
ATOM 5878 C C . LYS B 1 314 ? 10.117 -4.484 -1.018 1 98.44 314 LYS B C 1
ATOM 5880 O O . LYS B 1 314 ? 10.281 -3.449 -1.663 1 98.44 314 LYS B O 1
ATOM 5885 N N . ALA B 1 315 ? 9.977 -5.656 -1.57 1 98.75 315 ALA B N 1
ATOM 5886 C CA . ALA B 1 315 ? 10.102 -5.859 -3.012 1 98.75 315 ALA B CA 1
ATOM 5887 C C . ALA B 1 315 ? 8.969 -5.172 -3.764 1 98.75 315 ALA B C 1
ATOM 5889 O O . ALA B 1 315 ? 9.188 -4.551 -4.805 1 98.75 315 ALA B O 1
ATOM 5890 N N . ALA B 1 316 ? 7.773 -5.301 -3.25 1 98.75 316 ALA B N 1
ATOM 5891 C CA . ALA B 1 316 ? 6.609 -4.703 -3.902 1 98.75 316 ALA B CA 1
ATOM 5892 C C . ALA B 1 316 ? 6.777 -3.193 -4.047 1 98.75 316 ALA B C 1
ATOM 5894 O O . ALA B 1 316 ? 6.566 -2.639 -5.125 1 98.75 316 ALA B O 1
ATOM 5895 N N . GLU B 1 317 ? 7.145 -2.502 -2.961 1 98.38 317 GLU B N 1
ATOM 5896 C CA . GLU B 1 317 ? 7.359 -1.059 -2.971 1 98.38 317 GLU B CA 1
ATOM 5897 C C . GLU B 1 317 ? 8.43 -0.667 -3.98 1 98.38 317 GLU B C 1
ATOM 5899 O O . GLU B 1 317 ? 8.281 0.322 -4.699 1 98.38 317 GLU B O 1
ATOM 5904 N N . PHE B 1 318 ? 9.469 -1.443 -4.023 1 98.81 318 PHE B N 1
ATOM 5905 C CA . PHE B 1 318 ? 10.594 -1.163 -4.902 1 98.81 318 PHE B CA 1
ATOM 5906 C C . PHE B 1 318 ? 10.195 -1.326 -6.367 1 98.81 318 PHE B C 1
ATOM 5908 O O . PHE B 1 318 ? 10.531 -0.488 -7.203 1 98.81 318 PHE B O 1
ATOM 5915 N N . VAL B 1 319 ? 9.461 -2.4 -6.723 1 98.88 319 VAL B N 1
ATOM 5916 C CA . VAL B 1 319 ? 9 -2.646 -8.086 1 98.88 319 VAL B CA 1
ATOM 5917 C C . VAL B 1 319 ? 8.062 -1.524 -8.531 1 98.88 319 VAL B C 1
ATOM 5919 O O . VAL B 1 319 ? 8.141 -1.056 -9.672 1 98.88 319 VAL B O 1
ATOM 5922 N N . GLN B 1 320 ? 7.234 -1.073 -7.656 1 98.56 320 GLN B N 1
ATOM 5923 C CA . GLN B 1 320 ? 6.316 0.018 -7.973 1 98.56 320 GLN B CA 1
ATOM 5924 C C . GLN B 1 320 ? 7.078 1.298 -8.305 1 98.56 320 GLN B C 1
ATOM 5926 O O . GLN B 1 320 ? 6.715 2.021 -9.234 1 98.56 320 GLN B O 1
ATOM 5931 N N . PHE B 1 321 ? 8.133 1.548 -7.535 1 98.62 321 PHE B N 1
ATOM 5932 C CA . PHE B 1 321 ? 8.953 2.713 -7.844 1 98.62 321 PHE B CA 1
ATOM 5933 C C . PHE B 1 321 ? 9.57 2.586 -9.227 1 98.62 321 PHE B C 1
ATOM 5935 O O . PHE B 1 321 ? 9.523 3.525 -10.023 1 98.62 321 PHE B O 1
ATOM 5942 N N . CYS B 1 322 ? 10.156 1.427 -9.477 1 98.38 322 CYS B N 1
ATOM 5943 C CA . CYS B 1 322 ? 10.797 1.206 -10.766 1 98.38 322 CYS B CA 1
ATOM 5944 C C . CYS B 1 322 ? 9.812 1.432 -11.906 1 98.38 322 CYS B C 1
ATOM 5946 O O . CYS B 1 322 ? 10.133 2.105 -12.891 1 98.38 322 CYS B O 1
ATOM 5948 N N . ASP B 1 323 ? 8.633 0.884 -11.75 1 97.62 323 ASP B N 1
ATOM 5949 C CA . ASP B 1 323 ? 7.648 1.024 -12.82 1 97.62 323 ASP B CA 1
ATOM 5950 C C . ASP B 1 323 ? 7.242 2.484 -13 1 97.62 323 ASP B C 1
ATOM 5952 O O . ASP B 1 323 ? 7.105 2.961 -14.133 1 97.62 323 ASP B O 1
ATOM 5956 N N . ALA B 1 324 ? 7.039 3.211 -11.898 1 97.81 324 ALA B N 1
ATOM 5957 C CA . ALA B 1 324 ? 6.633 4.613 -11.961 1 97.81 324 ALA B CA 1
ATOM 5958 C C . ALA B 1 324 ? 7.648 5.441 -12.742 1 97.81 324 ALA B C 1
ATOM 5960 O O . ALA B 1 324 ? 7.281 6.402 -13.422 1 97.81 324 ALA B O 1
ATOM 5961 N N . PHE B 1 325 ? 8.906 5.074 -12.672 1 97.38 325 PHE B N 1
ATOM 5962 C CA . PHE B 1 325 ? 9.953 5.898 -13.266 1 97.38 325 PHE B CA 1
ATOM 5963 C C . PHE B 1 325 ? 10.594 5.188 -14.453 1 97.38 325 PHE B C 1
ATOM 5965 O O . PHE B 1 325 ? 11.727 5.488 -14.828 1 97.38 325 PHE B O 1
ATOM 5972 N N . ASN B 1 326 ? 9.922 4.156 -14.977 1 96 326 ASN B N 1
ATOM 5973 C CA . ASN B 1 326 ? 10.289 3.479 -16.219 1 96 326 ASN B CA 1
ATOM 5974 C C . ASN B 1 326 ? 11.656 2.803 -16.109 1 96 326 ASN B C 1
ATOM 5976 O O . ASN B 1 326 ? 12.445 2.834 -17.047 1 96 326 ASN B O 1
ATOM 5980 N N . ILE B 1 327 ? 11.953 2.297 -14.961 1 97.06 327 ILE B N 1
ATOM 5981 C CA . ILE B 1 327 ? 13.18 1.536 -14.742 1 97.06 327 ILE B CA 1
ATOM 5982 C C . ILE B 1 327 ? 12.891 0.045 -14.898 1 97.06 327 ILE B C 1
ATOM 5984 O O . ILE B 1 327 ? 12.07 -0.52 -14.18 1 97.06 327 ILE B O 1
ATOM 5988 N N . PRO B 1 328 ? 13.594 -0.644 -15.867 1 97.62 328 PRO B N 1
ATOM 5989 C CA . PRO B 1 328 ? 13.406 -2.092 -15.984 1 97.62 328 PRO B CA 1
ATOM 5990 C C . PRO B 1 328 ? 13.758 -2.84 -14.703 1 97.62 328 PRO B C 1
ATOM 5992 O O . PRO B 1 328 ? 14.484 -2.314 -13.852 1 97.62 328 PRO B O 1
ATOM 5995 N N . VAL B 1 329 ? 13.219 -4.086 -14.586 1 98.69 329 VAL B N 1
ATOM 5996 C CA . VAL B 1 329 ? 13.414 -4.809 -13.336 1 98.69 329 VAL B CA 1
ATOM 5997 C C . VAL B 1 329 ? 14 -6.191 -13.617 1 98.69 329 VAL B C 1
ATOM 5999 O O . VAL B 1 329 ? 13.5 -6.922 -14.469 1 98.69 329 VAL B O 1
ATOM 6002 N N . LEU B 1 330 ? 15.07 -6.523 -12.945 1 98.88 330 LEU B N 1
ATOM 6003 C CA . LEU B 1 330 ? 15.68 -7.852 -12.93 1 98.88 330 LEU B CA 1
ATOM 6004 C C . LEU B 1 330 ? 15.359 -8.578 -11.625 1 98.88 330 LEU B C 1
ATOM 6006 O O . LEU B 1 330 ? 15.562 -8.031 -10.539 1 98.88 330 LEU B O 1
ATOM 6010 N N . THR B 1 331 ? 14.836 -9.742 -11.75 1 98.81 331 THR B N 1
ATOM 6011 C CA . THR B 1 331 ? 14.594 -10.57 -10.578 1 98.81 331 THR B CA 1
ATOM 6012 C C . THR B 1 331 ? 15.516 -11.789 -10.578 1 98.81 331 THR B C 1
ATOM 6014 O O . THR B 1 331 ? 15.688 -12.445 -11.609 1 98.81 331 THR B O 1
ATOM 6017 N N . LEU B 1 332 ? 16.219 -12.031 -9.516 1 98.69 332 LEU B N 1
ATOM 6018 C CA . LEU B 1 332 ? 16.859 -13.312 -9.25 1 98.69 332 LEU B CA 1
ATOM 6019 C C . LEU B 1 332 ? 16.047 -14.133 -8.258 1 98.69 332 LEU B C 1
ATOM 6021 O O . LEU B 1 332 ? 15.906 -13.758 -7.094 1 98.69 332 LEU B O 1
ATOM 6025 N N . THR B 1 333 ? 15.523 -15.25 -8.727 1 98.12 333 THR B N 1
ATOM 6026 C CA . THR B 1 333 ? 14.57 -16.016 -7.922 1 98.12 333 THR B CA 1
ATOM 6027 C C . THR B 1 333 ? 15.242 -17.234 -7.301 1 98.12 333 THR B C 1
ATOM 6029 O O . THR B 1 333 ? 15.859 -18.031 -8.008 1 98.12 333 THR B O 1
ATOM 6032 N N . ASN B 1 334 ? 15.211 -17.359 -6.062 1 96.88 334 ASN B N 1
ATOM 6033 C CA . ASN B 1 334 ? 15.648 -18.5 -5.246 1 96.88 334 ASN B CA 1
ATOM 6034 C C . ASN B 1 334 ? 14.781 -18.656 -3.998 1 96.88 334 ASN B C 1
ATOM 6036 O O . ASN B 1 334 ? 15.242 -18.375 -2.887 1 96.88 334 ASN B O 1
ATOM 6040 N N . VAL B 1 335 ? 13.516 -19.125 -4.195 1 96.38 335 VAL B N 1
ATOM 6041 C CA . VAL B 1 335 ? 12.562 -19.141 -3.098 1 96.38 335 VAL B CA 1
ATOM 6042 C C . VAL B 1 335 ? 12.047 -20.562 -2.881 1 96.38 335 VAL B C 1
ATOM 6044 O O . VAL B 1 335 ? 11.766 -21.281 -3.844 1 96.38 335 VAL B O 1
ATOM 6047 N N . SER B 1 336 ? 11.891 -20.938 -1.66 1 94.12 336 SER B N 1
ATOM 6048 C CA . SER B 1 336 ? 11.492 -22.297 -1.303 1 94.12 336 SER B CA 1
ATOM 6049 C C . SER B 1 336 ? 10.039 -22.359 -0.856 1 94.12 336 SER B C 1
ATOM 6051 O O . SER B 1 336 ? 9.5 -23.438 -0.602 1 94.12 336 SER B O 1
ATOM 6053 N N . GLY B 1 337 ? 9.398 -21.312 -0.719 1 94.81 337 GLY B N 1
ATOM 6054 C CA . GLY B 1 337 ? 8.047 -21.172 -0.206 1 94.81 337 GLY B CA 1
ATOM 6055 C C . GLY B 1 337 ? 7.832 -19.891 0.559 1 94.81 337 GLY B C 1
ATOM 6056 O O . GLY B 1 337 ? 8.539 -18.906 0.343 1 94.81 337 GLY B O 1
ATOM 6057 N N . PHE B 1 338 ? 6.773 -19.875 1.386 1 96.69 338 PHE B N 1
ATOM 6058 C CA . PHE B 1 338 ? 6.488 -18.734 2.234 1 96.69 338 PHE B CA 1
ATOM 6059 C C . PHE B 1 338 ? 6.938 -18.984 3.666 1 96.69 338 PHE B C 1
ATOM 6061 O O . PHE B 1 338 ? 6.805 -20.109 4.176 1 96.69 338 PHE B O 1
ATOM 6068 N N . THR B 1 339 ? 7.457 -17.969 4.289 1 96.62 339 THR B N 1
ATOM 6069 C CA . THR B 1 339 ? 7.906 -18.094 5.672 1 96.62 339 THR B CA 1
ATOM 6070 C C . THR B 1 339 ? 6.742 -18.469 6.586 1 96.62 339 THR B C 1
ATOM 6072 O O . THR B 1 339 ? 5.676 -17.859 6.527 1 96.62 339 THR B O 1
ATOM 6075 N N . ALA B 1 340 ? 6.984 -19.531 7.375 1 94.69 340 ALA B N 1
ATOM 6076 C CA . ALA B 1 340 ? 5.949 -20.031 8.281 1 94.69 340 ALA B CA 1
ATOM 6077 C C . ALA B 1 340 ? 6.188 -19.547 9.703 1 94.69 340 ALA B C 1
ATOM 6079 O O . ALA B 1 340 ? 6.902 -20.188 10.477 1 94.69 340 ALA B O 1
ATOM 6080 N N . SER B 1 341 ? 5.695 -18.5 10.062 1 94.94 341 SER B N 1
ATOM 6081 C CA . SER B 1 341 ? 5.648 -17.953 11.414 1 94.94 341 SER B CA 1
ATOM 6082 C C . SER B 1 341 ? 4.328 -17.234 11.664 1 94.94 341 SER B C 1
ATOM 6084 O O . SER B 1 341 ? 3.633 -16.844 10.727 1 94.94 341 SER B O 1
ATOM 6086 N N . LYS B 1 342 ? 3.98 -17.141 12.914 1 93.31 342 LYS B N 1
ATOM 6087 C CA . LYS B 1 342 ? 2.748 -16.422 13.242 1 93.31 342 LYS B CA 1
ATOM 6088 C C . LYS B 1 342 ? 2.787 -14.992 12.719 1 93.31 342 LYS B C 1
ATOM 6090 O O . LYS B 1 342 ? 1.789 -14.484 12.195 1 93.31 342 LYS B O 1
ATOM 6095 N N . TYR B 1 343 ? 3.949 -14.383 12.883 1 93.81 343 TYR B N 1
ATOM 6096 C CA . TYR B 1 343 ? 4.145 -13.023 12.391 1 93.81 343 TYR B CA 1
ATOM 6097 C C . TYR B 1 343 ? 3.908 -12.953 10.883 1 93.81 343 TYR B C 1
ATOM 6099 O O . TYR B 1 343 ? 3.178 -12.086 10.406 1 93.81 343 TYR B O 1
ATOM 6107 N N . ASP B 1 344 ? 4.465 -13.844 10.172 1 96.38 344 ASP B N 1
ATOM 6108 C CA . ASP B 1 344 ? 4.332 -13.844 8.719 1 96.38 344 ASP B CA 1
ATOM 6109 C C . ASP B 1 344 ? 2.922 -14.25 8.297 1 96.38 344 ASP B C 1
ATOM 6111 O O . ASP B 1 344 ? 2.365 -13.688 7.352 1 96.38 344 ASP B O 1
ATOM 6115 N N . GLU B 1 345 ? 2.359 -15.258 8.945 1 96.44 345 GLU B N 1
ATOM 6116 C CA . GLU B 1 345 ? 1.036 -15.727 8.547 1 96.44 345 GLU B CA 1
ATOM 6117 C C . GLU B 1 345 ? 0.003 -14.609 8.641 1 96.44 345 GLU B C 1
ATOM 6119 O O . GLU B 1 345 ? -0.924 -14.539 7.836 1 96.44 345 GLU B O 1
ATOM 6124 N N . LYS B 1 346 ? 0.17 -13.781 9.594 1 95.5 346 LYS B N 1
ATOM 6125 C CA . LYS B 1 346 ? -0.717 -12.633 9.766 1 95.5 346 LYS B CA 1
ATOM 6126 C C . LYS B 1 346 ? -0.673 -11.719 8.547 1 95.5 346 LYS B C 1
ATOM 6128 O O . LYS B 1 346 ? -1.663 -11.062 8.219 1 95.5 346 LYS B O 1
ATOM 6133 N N . ARG B 1 347 ? 0.4 -11.75 7.816 1 97.06 347 ARG B N 1
ATOM 6134 C CA . ARG B 1 347 ? 0.639 -10.672 6.859 1 97.06 347 ARG B CA 1
ATOM 6135 C C . ARG B 1 347 ? 0.89 -11.227 5.461 1 97.06 347 ARG B C 1
ATOM 6137 O O . ARG B 1 347 ? 0.758 -10.508 4.469 1 97.06 347 ARG B O 1
ATOM 6144 N N . ILE B 1 348 ? 1.285 -12.438 5.309 1 97.69 348 ILE B N 1
ATOM 6145 C CA . ILE B 1 348 ? 1.959 -12.93 4.109 1 97.69 348 ILE B CA 1
ATOM 6146 C C . ILE B 1 348 ? 0.972 -12.969 2.945 1 97.69 348 ILE B C 1
ATOM 6148 O O . ILE B 1 348 ? 1.338 -12.688 1.803 1 97.69 348 ILE B O 1
ATOM 6152 N N . ALA B 1 349 ? -0.294 -13.336 3.168 1 97.75 349 ALA B N 1
ATOM 6153 C CA . ALA B 1 349 ? -1.255 -13.359 2.066 1 97.75 349 ALA B CA 1
ATOM 6154 C C . ALA B 1 349 ? -1.361 -11.984 1.402 1 97.75 349 ALA B C 1
ATOM 6156 O O . ALA B 1 349 ? -1.243 -11.875 0.181 1 97.75 349 ALA B O 1
ATOM 6157 N N . LYS B 1 350 ? -1.518 -10.953 2.166 1 98.06 350 LYS B N 1
ATOM 6158 C CA . LYS B 1 350 ? -1.635 -9.594 1.645 1 98.06 350 LYS B CA 1
ATOM 6159 C C . LYS B 1 350 ? -0.316 -9.125 1.041 1 98.06 350 LYS B C 1
ATOM 6161 O O . LYS B 1 350 ? -0.303 -8.484 -0.011 1 98.06 350 LYS B O 1
ATOM 6166 N N . SER B 1 351 ? 0.818 -9.406 1.744 1 98.38 351 SER B N 1
ATOM 6167 C CA . SER B 1 351 ? 2.127 -8.977 1.261 1 98.38 351 SER B CA 1
ATOM 6168 C C . SER B 1 351 ? 2.459 -9.625 -0.079 1 98.38 351 SER B C 1
ATOM 6170 O O . SER B 1 351 ? 2.943 -8.961 -0.995 1 98.38 351 SER B O 1
ATOM 6172 N N . ALA B 1 352 ? 2.184 -10.922 -0.165 1 98.31 352 ALA B N 1
ATOM 6173 C CA . ALA B 1 352 ? 2.42 -11.641 -1.414 1 98.31 352 ALA B CA 1
ATOM 6174 C C . ALA B 1 352 ? 1.512 -11.117 -2.525 1 98.31 352 ALA B C 1
ATOM 6176 O O . ALA B 1 352 ? 1.931 -11.016 -3.682 1 98.31 352 ALA B O 1
ATOM 6177 N N . ALA B 1 353 ? 0.265 -10.859 -2.18 1 98.56 353 ALA B N 1
ATOM 6178 C CA . ALA B 1 353 ? -0.654 -10.281 -3.156 1 98.56 353 ALA B CA 1
ATOM 6179 C C . ALA B 1 353 ? -0.135 -8.938 -3.674 1 98.56 353 ALA B C 1
ATOM 6181 O O . ALA B 1 353 ? -0.198 -8.664 -4.875 1 98.56 353 ALA B O 1
ATOM 6182 N N . LYS B 1 354 ? 0.381 -8.086 -2.768 1 98.5 354 LYS B N 1
ATOM 6183 C CA . LYS B 1 354 ? 0.929 -6.793 -3.162 1 98.5 354 LYS B CA 1
ATOM 6184 C C . LYS B 1 354 ? 2.104 -6.965 -4.121 1 98.5 354 LYS B C 1
ATOM 6186 O O . LYS B 1 354 ? 2.215 -6.23 -5.109 1 98.5 354 LYS B O 1
ATOM 6191 N N . LEU B 1 355 ? 2.971 -7.859 -3.82 1 98.75 355 LEU B N 1
ATOM 6192 C CA . LEU B 1 355 ? 4.117 -8.102 -4.691 1 98.75 355 LEU B CA 1
ATOM 6193 C C . LEU B 1 355 ? 3.662 -8.641 -6.047 1 98.75 355 LEU B C 1
ATOM 6195 O O . LEU B 1 355 ? 4.141 -8.188 -7.09 1 98.75 355 LEU B O 1
ATOM 6199 N N . THR B 1 356 ? 2.701 -9.625 -6.012 1 98.69 356 THR B N 1
ATOM 6200 C CA . THR B 1 356 ? 2.139 -10.164 -7.246 1 98.69 356 THR B CA 1
ATOM 6201 C C . THR B 1 356 ? 1.529 -9.055 -8.094 1 98.69 356 THR B C 1
ATOM 6203 O O . THR B 1 356 ? 1.788 -8.969 -9.297 1 98.69 356 THR B O 1
ATOM 6206 N N . TYR B 1 357 ? 0.798 -8.203 -7.461 1 98.69 357 TYR B N 1
ATOM 6207 C CA . TYR B 1 357 ? 0.174 -7.078 -8.148 1 98.69 357 TYR B CA 1
ATOM 6208 C C . TYR B 1 357 ? 1.227 -6.148 -8.734 1 98.69 357 TYR B C 1
ATOM 6210 O O . TYR B 1 357 ? 1.091 -5.688 -9.875 1 98.69 357 TYR B O 1
ATOM 6218 N N . ALA B 1 358 ? 2.248 -5.816 -7.945 1 98.62 358 ALA B N 1
ATOM 6219 C CA . ALA B 1 358 ? 3.299 -4.914 -8.406 1 98.62 358 ALA B CA 1
ATOM 6220 C C . ALA B 1 358 ? 3.926 -5.418 -9.703 1 98.62 358 ALA B C 1
ATOM 6222 O O . ALA B 1 358 ? 4.098 -4.656 -10.656 1 98.62 358 ALA B O 1
ATOM 6223 N N . PHE B 1 359 ? 4.246 -6.695 -9.773 1 98.62 359 PHE B N 1
ATOM 6224 C CA . PHE B 1 359 ? 4.844 -7.27 -10.969 1 98.62 359 PHE B CA 1
ATOM 6225 C C . PHE B 1 359 ? 3.834 -7.312 -12.109 1 98.62 359 PHE B C 1
ATOM 6227 O O . PHE B 1 359 ? 4.152 -6.945 -13.242 1 98.62 359 PHE B O 1
ATOM 6234 N N . ALA B 1 360 ? 2.619 -7.746 -11.82 1 97.88 360 ALA B N 1
ATOM 6235 C CA . ALA B 1 360 ? 1.605 -7.887 -12.867 1 97.88 360 ALA B CA 1
ATOM 6236 C C . ALA B 1 360 ? 1.253 -6.535 -13.477 1 97.88 360 ALA B C 1
ATOM 6238 O O . ALA B 1 360 ? 1.02 -6.434 -14.68 1 97.88 360 ALA B O 1
ATOM 6239 N N . ASP B 1 361 ? 1.219 -5.551 -12.625 1 97.19 361 ASP B N 1
ATOM 6240 C CA . ASP B 1 361 ? 0.791 -4.223 -13.047 1 97.19 361 ASP B CA 1
ATOM 6241 C C . ASP B 1 361 ? 1.925 -3.477 -13.75 1 97.19 361 ASP B C 1
ATOM 6243 O O . ASP B 1 361 ? 1.68 -2.543 -14.516 1 97.19 361 ASP B O 1
ATOM 6247 N N . ALA B 1 362 ? 3.191 -3.812 -13.469 1 97.38 362 ALA B N 1
ATOM 6248 C CA . ALA B 1 362 ? 4.352 -3.107 -14.008 1 97.38 362 ALA B CA 1
ATOM 6249 C C . ALA B 1 362 ? 4.414 -3.244 -15.531 1 97.38 362 ALA B C 1
ATOM 6251 O O . ALA B 1 362 ? 4.285 -4.348 -16.062 1 97.38 362 ALA B O 1
ATOM 6252 N N . THR B 1 363 ? 4.676 -2.164 -16.219 1 96.94 363 THR B N 1
ATOM 6253 C CA . THR B 1 363 ? 4.707 -2.145 -17.688 1 96.94 363 THR B CA 1
ATOM 6254 C C . THR B 1 363 ? 6.148 -2.105 -18.188 1 96.94 363 THR B C 1
ATOM 6256 O O . THR B 1 363 ? 6.395 -2.283 -19.391 1 96.94 363 THR B O 1
ATOM 6259 N N . VAL B 1 364 ? 7.074 -1.871 -17.328 1 96.94 364 VAL B N 1
ATOM 6260 C CA . VAL B 1 364 ? 8.484 -1.837 -17.703 1 96.94 364 VAL B CA 1
ATOM 6261 C C . VAL B 1 364 ? 8.953 -3.24 -18.078 1 96.94 364 VAL B C 1
ATOM 6263 O O . VAL B 1 364 ? 8.297 -4.23 -17.734 1 96.94 364 VAL B O 1
ATOM 6266 N N . PRO B 1 365 ? 10.094 -3.342 -18.797 1 98 365 PRO B N 1
ATOM 6267 C CA . PRO B 1 365 ? 10.672 -4.668 -19.031 1 98 365 PRO B CA 1
ATOM 6268 C C . PRO B 1 365 ? 11 -5.414 -17.75 1 98 365 PRO B C 1
ATOM 6270 O O . PRO B 1 365 ? 11.594 -4.844 -16.828 1 98 365 PRO B O 1
ATOM 6273 N N . LYS B 1 366 ? 10.586 -6.641 -17.656 1 98.69 366 LYS B N 1
ATOM 6274 C CA . LYS B 1 366 ? 10.82 -7.488 -16.484 1 98.69 366 LYS B CA 1
ATOM 6275 C C . LYS B 1 366 ? 11.484 -8.805 -16.891 1 98.69 366 LYS B C 1
ATOM 6277 O O . LYS B 1 366 ? 10.914 -9.586 -17.656 1 98.69 366 LYS B O 1
ATOM 6282 N N . VAL B 1 367 ? 12.672 -9.039 -16.406 1 98.81 367 VAL B N 1
ATOM 6283 C CA . VAL B 1 367 ? 13.43 -10.266 -16.672 1 98.81 367 VAL B CA 1
ATOM 6284 C C . VAL B 1 367 ? 13.633 -11.031 -15.359 1 98.81 367 VAL B C 1
ATOM 6286 O O . VAL B 1 367 ? 13.961 -10.438 -14.336 1 98.81 367 VAL B O 1
ATOM 6289 N N . ASN B 1 368 ? 13.336 -12.281 -15.383 1 98.75 368 ASN B N 1
ATOM 6290 C CA . ASN B 1 368 ? 13.547 -13.148 -14.219 1 98.75 368 ASN B CA 1
ATOM 6291 C C . ASN B 1 368 ? 14.586 -14.219 -14.5 1 98.75 368 ASN B C 1
ATOM 6293 O O . ASN B 1 368 ? 14.57 -14.852 -15.555 1 98.75 368 ASN B O 1
ATOM 6297 N N . VAL B 1 369 ? 15.531 -14.391 -13.625 1 98.69 369 VAL B N 1
ATOM 6298 C CA . VAL B 1 369 ? 16.484 -15.5 -13.672 1 98.69 369 VAL B CA 1
ATOM 6299 C C . VAL B 1 369 ? 16.297 -16.391 -12.453 1 98.69 369 VAL B C 1
ATOM 6301 O O . VAL B 1 369 ? 16.531 -15.969 -11.32 1 98.69 369 VAL B O 1
ATOM 6304 N N . VAL B 1 370 ? 15.867 -17.625 -12.695 1 98.19 370 VAL B N 1
ATOM 6305 C CA . VAL B 1 370 ? 15.781 -18.609 -11.609 1 98.19 370 VAL B CA 1
ATOM 6306 C C . VAL B 1 370 ? 17.172 -19.172 -11.32 1 98.19 370 VAL B C 1
ATOM 6308 O O . VAL B 1 370 ? 17.719 -19.938 -12.125 1 98.19 370 VAL B O 1
ATOM 6311 N N . ILE B 1 371 ? 17.672 -18.906 -10.109 1 98.12 371 ILE B N 1
ATOM 6312 C CA . ILE B 1 371 ? 19.078 -19.203 -9.867 1 98.12 371 ILE B CA 1
ATOM 6313 C C . ILE B 1 371 ? 19.203 -20.344 -8.859 1 98.12 371 ILE B C 1
ATOM 6315 O O . ILE B 1 371 ? 20.312 -20.781 -8.539 1 98.12 371 ILE B O 1
ATOM 6319 N N . GLY B 1 372 ? 18.172 -20.797 -8.336 1 96 372 GLY B N 1
ATOM 6320 C CA . GLY B 1 372 ? 18.109 -21.891 -7.387 1 96 372 GLY B CA 1
ATOM 6321 C C . GLY B 1 372 ? 16.734 -22.547 -7.316 1 96 372 GLY B C 1
ATOM 6322 O O . GLY B 1 372 ? 16.234 -23.062 -8.312 1 96 372 GLY B O 1
ATOM 6323 N N . LYS B 1 373 ? 16.188 -22.5 -6.137 1 94.31 373 LYS B N 1
ATOM 6324 C CA . LYS B 1 373 ? 14.852 -23.062 -5.953 1 94.31 373 LYS B CA 1
ATOM 6325 C C . LYS B 1 373 ? 13.773 -22.078 -6.391 1 94.31 373 LYS B C 1
ATOM 6327 O O . LYS B 1 373 ? 13.891 -20.875 -6.145 1 94.31 373 LYS B O 1
ATOM 6332 N N . ALA B 1 374 ? 12.789 -22.469 -7.016 1 95.06 374 ALA B N 1
ATOM 6333 C CA . ALA B 1 374 ? 11.578 -21.734 -7.391 1 95.06 374 ALA B CA 1
ATOM 6334 C C . ALA B 1 374 ? 10.328 -22.578 -7.152 1 95.06 374 ALA B C 1
ATOM 6336 O O . ALA B 1 374 ? 9.773 -23.156 -8.086 1 95.06 374 ALA B O 1
ATOM 6337 N N . PHE B 1 375 ? 9.859 -22.562 -5.949 1 93.38 375 PHE B N 1
ATOM 6338 C CA . PHE B 1 375 ? 8.82 -23.5 -5.551 1 93.38 375 PHE B CA 1
ATOM 6339 C C . PHE B 1 375 ? 7.52 -22.766 -5.23 1 93.38 375 PHE B C 1
ATOM 6341 O O . PHE B 1 375 ? 7.531 -21.719 -4.59 1 93.38 375 PHE B O 1
ATOM 6348 N N . GLY B 1 376 ? 6.418 -23.344 -5.727 1 92.88 376 GLY B N 1
ATOM 6349 C CA . GLY B 1 376 ? 5.078 -22.969 -5.305 1 92.88 376 GLY B CA 1
ATOM 6350 C C . GLY B 1 376 ? 4.691 -21.562 -5.734 1 92.88 376 GLY B C 1
ATOM 6351 O O . GLY B 1 376 ? 5.266 -21.016 -6.68 1 92.88 376 GLY B O 1
ATOM 6352 N N . SER B 1 377 ? 3.699 -21.047 -4.988 1 94.31 377 SER B N 1
ATOM 6353 C CA . SER B 1 377 ? 3.164 -19.734 -5.316 1 94.31 377 SER B CA 1
ATOM 6354 C C . SER B 1 377 ? 4.168 -18.625 -4.988 1 94.31 377 SER B C 1
ATOM 6356 O O . SER B 1 377 ? 4.07 -17.516 -5.512 1 94.31 377 SER B O 1
ATOM 6358 N N . ALA B 1 378 ? 5.086 -18.953 -4.094 1 96.62 378 ALA B N 1
ATOM 6359 C CA . ALA B 1 378 ? 6.16 -18 -3.848 1 96.62 378 ALA B CA 1
ATOM 6360 C C . ALA B 1 378 ? 6.953 -17.719 -5.121 1 96.62 378 ALA B C 1
ATOM 6362 O O . ALA B 1 378 ? 7.293 -16.578 -5.414 1 96.62 378 ALA B O 1
ATOM 6363 N N . TYR B 1 379 ? 7.211 -18.812 -5.852 1 95.75 379 TYR B N 1
ATOM 6364 C CA . TYR B 1 379 ? 7.859 -18.672 -7.152 1 95.75 379 TYR B CA 1
ATOM 6365 C C . TYR B 1 379 ? 6.992 -17.859 -8.109 1 95.75 379 TYR B C 1
ATOM 6367 O O . TYR B 1 379 ? 7.48 -16.953 -8.781 1 95.75 379 TYR B O 1
ATOM 6375 N N . VAL B 1 380 ? 5.711 -18.078 -8.125 1 96.62 380 VAL B N 1
ATOM 6376 C CA . VAL B 1 380 ? 4.793 -17.375 -9.016 1 96.62 380 VAL B CA 1
ATOM 6377 C C . VAL B 1 380 ? 4.812 -15.883 -8.711 1 96.62 380 VAL B C 1
ATOM 6379 O O . VAL B 1 380 ? 4.898 -15.055 -9.617 1 96.62 380 VAL B O 1
ATOM 6382 N N . THR B 1 381 ? 4.828 -15.578 -7.441 1 97.31 381 THR B N 1
ATOM 6383 C CA . THR B 1 381 ? 4.809 -14.203 -6.949 1 97.31 381 THR B CA 1
ATOM 6384 C C . THR B 1 381 ? 6.09 -13.469 -7.348 1 97.31 381 THR B C 1
ATOM 6386 O O . THR B 1 381 ? 6.074 -12.258 -7.57 1 97.31 381 THR B O 1
ATOM 6389 N N . MET B 1 382 ? 7.203 -14.188 -7.449 1 97.44 382 MET B N 1
ATOM 6390 C CA . MET B 1 382 ? 8.516 -13.609 -7.746 1 97.44 382 MET B CA 1
ATOM 6391 C C . MET B 1 382 ? 8.719 -13.477 -9.25 1 97.44 382 MET B C 1
ATOM 6393 O O . MET B 1 382 ? 9.68 -14.023 -9.797 1 97.44 382 MET B O 1
ATOM 6397 N N . ASN B 1 383 ? 7.805 -12.836 -9.922 1 97.94 383 ASN B N 1
ATOM 6398 C CA . ASN B 1 383 ? 7.898 -12.445 -11.328 1 97.94 383 ASN B CA 1
ATOM 6399 C C . ASN B 1 383 ? 7.988 -13.664 -12.242 1 97.94 383 ASN B C 1
ATOM 6401 O O . ASN B 1 383 ? 8.875 -13.742 -13.094 1 97.94 383 ASN B O 1
ATOM 6405 N N . SER B 1 384 ? 7.102 -14.641 -12.094 1 97.12 384 SER B N 1
ATOM 6406 C CA . SER B 1 384 ? 6.984 -15.75 -13.023 1 97.12 384 SER B CA 1
ATOM 6407 C C . SER B 1 384 ? 6.445 -15.289 -14.375 1 97.12 384 SER B C 1
ATOM 6409 O O . SER B 1 384 ? 5.938 -14.172 -14.5 1 97.12 384 SER B O 1
ATOM 6411 N N . LYS B 1 385 ? 6.574 -16.141 -15.344 1 95.19 385 LYS B N 1
ATOM 6412 C CA . LYS B 1 385 ? 6.066 -15.836 -16.672 1 95.19 385 LYS B CA 1
ATOM 6413 C C . LYS B 1 385 ? 4.559 -15.609 -16.656 1 95.19 385 LYS B C 1
ATOM 6415 O O . LYS B 1 385 ? 4.055 -14.688 -17.297 1 95.19 385 LYS B O 1
ATOM 6420 N N . ALA B 1 386 ? 3.877 -16.375 -15.906 1 94.94 386 ALA B N 1
ATOM 6421 C CA . ALA B 1 386 ? 2.422 -16.297 -15.828 1 94.94 386 ALA B CA 1
ATOM 6422 C C . ALA B 1 386 ? 1.965 -14.945 -15.281 1 94.94 386 ALA B C 1
ATOM 6424 O O . ALA B 1 386 ? 0.919 -14.43 -15.688 1 94.94 386 ALA B O 1
ATOM 6425 N N . VAL B 1 387 ? 2.746 -14.336 -14.414 1 96.5 387 VAL B N 1
ATOM 6426 C CA . VAL B 1 387 ? 2.354 -13.078 -13.781 1 96.5 387 VAL B CA 1
ATOM 6427 C C . VAL B 1 387 ? 2.758 -11.906 -14.672 1 96.5 387 VAL B C 1
ATOM 6429 O O . VAL B 1 387 ? 2.234 -10.805 -14.523 1 96.5 387 VAL B O 1
ATOM 6432 N N . GLY B 1 388 ? 3.797 -12.164 -15.547 1 95.81 388 GLY B N 1
ATOM 6433 C CA . GLY B 1 388 ? 4.023 -11.086 -16.5 1 95.81 388 GLY B CA 1
ATOM 6434 C C . GLY B 1 388 ? 5.488 -10.906 -16.859 1 95.81 388 GLY B C 1
ATOM 6435 O O . GLY B 1 388 ? 5.852 -9.945 -17.531 1 95.81 388 GLY B O 1
ATOM 6436 N N . ALA B 1 389 ? 6.375 -11.766 -16.391 1 97.88 389 ALA B N 1
ATOM 6437 C CA . ALA B 1 389 ? 7.766 -11.648 -16.812 1 97.88 389 ALA B CA 1
ATOM 6438 C C . ALA B 1 389 ? 7.875 -11.695 -18.344 1 97.88 389 ALA B C 1
ATOM 6440 O O . ALA B 1 389 ? 7.18 -12.477 -19 1 97.88 389 ALA B O 1
ATOM 6441 N N . ASP B 1 390 ? 8.719 -10.844 -18.875 1 98.12 390 ASP B N 1
ATOM 6442 C CA . ASP B 1 390 ? 8.906 -10.805 -20.328 1 98.12 390 ASP B CA 1
ATOM 6443 C C . ASP B 1 390 ? 9.875 -11.891 -20.781 1 98.12 390 ASP B C 1
ATOM 6445 O O . ASP B 1 390 ? 9.734 -12.43 -21.891 1 98.12 390 ASP B O 1
ATOM 6449 N N . MET B 1 391 ? 10.859 -12.141 -20.047 1 98 391 MET B N 1
ATOM 6450 C CA . MET B 1 391 ? 11.852 -13.188 -20.266 1 98 391 MET B CA 1
ATOM 6451 C C . MET B 1 391 ? 12.203 -13.906 -18.969 1 98 391 MET B C 1
ATOM 6453 O O . MET B 1 391 ? 12.367 -13.266 -17.938 1 98 391 MET B O 1
ATOM 6457 N N . VAL B 1 392 ? 12.227 -15.203 -19.062 1 98.31 392 VAL B N 1
ATOM 6458 C CA . VAL B 1 392 ? 12.594 -16 -17.891 1 98.31 392 VAL B CA 1
ATOM 6459 C C . VAL B 1 392 ? 13.75 -16.922 -18.25 1 98.31 392 VAL B C 1
ATOM 6461 O O . VAL B 1 392 ? 13.641 -17.75 -19.156 1 98.31 392 VAL B O 1
ATOM 6464 N N . TYR B 1 393 ? 14.859 -16.797 -17.578 1 98.44 393 TYR B N 1
ATOM 6465 C CA . TYR B 1 393 ? 16.016 -17.688 -17.672 1 98.44 393 TYR B CA 1
ATOM 6466 C C . TYR B 1 393 ? 16.109 -18.578 -16.438 1 98.44 393 TYR B C 1
ATOM 6468 O O . TYR B 1 393 ? 15.516 -18.281 -15.398 1 98.44 393 TYR B O 1
ATOM 6476 N N . ALA B 1 394 ? 16.797 -19.688 -16.594 1 98.19 394 ALA B N 1
ATOM 6477 C CA . ALA B 1 394 ? 17.062 -20.547 -15.445 1 98.19 394 ALA B CA 1
ATOM 6478 C C . ALA B 1 394 ? 18.484 -21.125 -15.523 1 98.19 394 ALA B C 1
ATOM 6480 O O . ALA B 1 394 ? 18.969 -21.438 -16.609 1 98.19 394 ALA B O 1
ATOM 6481 N N . TRP B 1 395 ? 19.125 -21.156 -14.375 1 98 395 TRP B N 1
ATOM 6482 C CA . TRP B 1 395 ? 20.391 -21.906 -14.312 1 98 395 TRP B CA 1
ATOM 6483 C C . TRP B 1 395 ? 20.125 -23.406 -14.438 1 98 395 TRP B C 1
ATOM 6485 O O . TRP B 1 395 ? 19.031 -23.891 -14.133 1 98 395 TRP B O 1
ATOM 6495 N N . PRO B 1 396 ? 21.141 -24.188 -14.898 1 95.25 396 PRO B N 1
ATOM 6496 C CA . PRO B 1 396 ? 20.938 -25.609 -15.188 1 95.25 396 PRO B CA 1
ATOM 6497 C C . PRO B 1 396 ? 20.578 -26.422 -13.938 1 95.25 396 PRO B C 1
ATOM 6499 O O . PRO B 1 396 ? 19.859 -27.406 -14.031 1 95.25 396 PRO B O 1
ATOM 6502 N N . ASP B 1 397 ? 21 -25.984 -12.805 1 92.75 397 ASP B N 1
ATOM 6503 C CA . ASP B 1 397 ? 20.797 -26.75 -11.586 1 92.75 397 ASP B CA 1
ATOM 6504 C C . ASP B 1 397 ? 19.609 -26.219 -10.789 1 92.75 397 ASP B C 1
ATOM 6506 O O . ASP B 1 397 ? 19.375 -26.641 -9.648 1 92.75 397 ASP B O 1
ATOM 6510 N N . ALA B 1 398 ? 18.891 -25.234 -11.32 1 94.62 398 ALA B N 1
ATOM 6511 C CA . ALA B 1 398 ? 17.719 -24.688 -10.648 1 94.62 398 ALA B CA 1
ATOM 6512 C C . ALA B 1 398 ? 16.641 -25.75 -10.484 1 94.62 398 ALA B C 1
ATOM 6514 O O . ALA B 1 398 ? 16.641 -26.75 -11.195 1 94.62 398 ALA B O 1
ATOM 6515 N N . GLU B 1 399 ? 15.812 -25.641 -9.531 1 93.25 399 GLU B N 1
ATOM 6516 C CA . GLU B 1 399 ? 14.648 -26.484 -9.297 1 93.25 399 GLU B CA 1
ATOM 6517 C C . GLU B 1 399 ? 13.352 -25.688 -9.367 1 93.25 399 GLU B C 1
ATOM 6519 O O . GLU B 1 399 ? 13.133 -24.781 -8.562 1 93.25 399 GLU B O 1
ATOM 6524 N N . ILE B 1 400 ? 12.531 -26 -10.289 1 92.56 400 ILE B N 1
ATOM 6525 C CA . ILE B 1 400 ? 11.297 -25.266 -10.523 1 92.56 400 ILE B CA 1
ATOM 6526 C C . ILE B 1 400 ? 10.102 -26.203 -10.367 1 92.56 400 ILE B C 1
ATOM 6528 O O . ILE B 1 400 ? 10.008 -27.219 -11.055 1 92.56 400 ILE B O 1
ATOM 6532 N N . GLY B 1 401 ? 9.227 -25.859 -9.469 1 88.56 401 GLY B N 1
ATOM 6533 C CA . GLY B 1 401 ? 8.055 -26.719 -9.297 1 88.56 401 GLY B CA 1
ATOM 6534 C C . GLY B 1 401 ? 7.227 -26.344 -8.086 1 88.56 401 GLY B C 1
ATOM 6535 O O . GLY B 1 401 ? 7.348 -25.234 -7.555 1 88.56 401 GLY B O 1
ATOM 6536 N N . MET B 1 402 ? 6.34 -27.203 -7.762 1 84.31 402 MET B N 1
ATOM 6537 C CA . MET B 1 402 ? 5.41 -26.938 -6.668 1 84.31 402 MET B CA 1
ATOM 6538 C C . MET B 1 402 ? 6.117 -27.031 -5.32 1 84.31 402 MET B C 1
ATOM 6540 O O . MET B 1 402 ? 5.91 -26.188 -4.445 1 84.31 402 MET B O 1
ATOM 6544 N N . MET B 1 403 ? 6.758 -28.094 -5.121 1 81.06 403 MET B N 1
ATOM 6545 C CA . MET B 1 403 ? 7.484 -28.359 -3.887 1 81.06 403 MET B CA 1
ATOM 6546 C C . MET B 1 403 ? 8.648 -29.312 -4.137 1 81.06 403 MET B C 1
ATOM 6548 O O . MET B 1 403 ? 8.891 -29.719 -5.277 1 81.06 403 MET B O 1
ATOM 6552 N N . ASP B 1 404 ? 9.312 -29.484 -3.041 1 81.94 404 ASP B N 1
ATOM 6553 C CA . ASP B 1 404 ? 10.406 -30.438 -3.127 1 81.94 404 ASP B CA 1
ATOM 6554 C C . ASP B 1 404 ? 9.891 -31.812 -3.566 1 81.94 404 ASP B C 1
ATOM 6556 O O . ASP B 1 404 ? 8.852 -32.281 -3.098 1 81.94 404 ASP B O 1
ATOM 6560 N N . ALA B 1 405 ? 10.633 -32.469 -4.414 1 80.81 405 ALA B N 1
ATOM 6561 C CA . ALA B 1 405 ? 10.203 -33.719 -5.043 1 80.81 405 ALA B CA 1
ATOM 6562 C C . ALA B 1 405 ? 9.953 -34.781 -4 1 80.81 405 ALA B C 1
ATOM 6564 O O . ALA B 1 405 ? 9.023 -35.594 -4.145 1 80.81 405 ALA B O 1
ATOM 6565 N N . ASN B 1 406 ? 10.789 -34.812 -2.994 1 83.5 406 ASN B N 1
ATOM 6566 C CA . ASN B 1 406 ? 10.609 -35.812 -1.945 1 83.5 406 ASN B CA 1
ATOM 6567 C C . ASN B 1 406 ? 9.305 -35.594 -1.186 1 83.5 406 ASN B C 1
ATOM 6569 O O . ASN B 1 406 ? 8.586 -36.531 -0.897 1 83.5 406 ASN B O 1
ATOM 6573 N N . GLN B 1 407 ? 9.031 -34.375 -0.957 1 80.31 407 GLN B N 1
ATOM 6574 C CA . GLN B 1 407 ? 7.793 -34.031 -0.27 1 80.31 407 GLN B CA 1
ATOM 6575 C C . GLN B 1 407 ? 6.578 -34.344 -1.14 1 80.31 407 GLN B C 1
ATOM 6577 O O . GLN B 1 407 ? 5.578 -34.875 -0.654 1 80.31 407 GLN B O 1
ATOM 6582 N N . ALA B 1 408 ? 6.637 -34.031 -2.34 1 78.88 408 ALA B N 1
ATOM 6583 C CA . ALA B 1 408 ? 5.555 -34.281 -3.281 1 78.88 408 ALA B CA 1
ATOM 6584 C C . ALA B 1 408 ? 5.262 -35.781 -3.361 1 78.88 408 ALA B C 1
ATOM 6586 O O . ALA B 1 408 ? 4.102 -36.219 -3.301 1 78.88 408 ALA B O 1
ATOM 6587 N N . ALA B 1 409 ? 6.309 -36.594 -3.447 1 81 409 ALA B N 1
ATOM 6588 C CA . ALA B 1 409 ? 6.16 -38.031 -3.547 1 81 409 ALA B CA 1
ATOM 6589 C C . ALA B 1 409 ? 5.504 -38.594 -2.293 1 81 409 ALA B C 1
ATOM 6591 O O . ALA B 1 409 ? 4.66 -39.5 -2.379 1 81 409 ALA B O 1
ATOM 6592 N N . LYS B 1 410 ? 5.879 -38 -1.201 1 82.06 410 LYS B N 1
ATOM 6593 C CA . LYS B 1 410 ? 5.316 -38.469 0.065 1 82.06 410 LYS B CA 1
ATOM 6594 C C . LYS B 1 410 ? 3.822 -38.188 0.143 1 82.06 410 LYS B C 1
ATOM 6596 O O . LYS B 1 410 ? 3.055 -38.969 0.686 1 82.06 410 LYS B O 1
ATOM 6601 N N . ILE B 1 411 ? 3.439 -37.062 -0.411 1 76.25 411 ILE B N 1
ATOM 6602 C CA . ILE B 1 411 ? 2.035 -36.688 -0.385 1 76.25 411 ILE B CA 1
ATOM 6603 C C . ILE B 1 411 ? 1.246 -37.5 -1.393 1 76.25 411 ILE B C 1
ATOM 6605 O O . ILE B 1 411 ? 0.153 -38 -1.088 1 76.25 411 ILE B O 1
ATOM 6609 N N . MET B 1 412 ? 1.788 -37.75 -2.535 1 77.25 412 MET B N 1
ATOM 6610 C CA . MET B 1 412 ? 1.103 -38.406 -3.627 1 77.25 412 MET B CA 1
ATOM 6611 C C . MET B 1 412 ? 1.038 -39.906 -3.375 1 77.25 412 MET B C 1
ATOM 6613 O O . MET B 1 412 ? 0.083 -40.594 -3.785 1 77.25 412 MET B O 1
ATOM 6617 N N . TYR B 1 413 ? 2.072 -40.438 -2.658 1 80.88 413 TYR B N 1
ATOM 6618 C CA . TYR B 1 413 ? 2.184 -41.844 -2.416 1 80.88 413 TYR B CA 1
ATOM 6619 C C . TYR B 1 413 ? 2.357 -42.156 -0.93 1 80.88 413 TYR B C 1
ATOM 6621 O O . TYR B 1 413 ? 3.295 -42.844 -0.533 1 80.88 413 TYR B O 1
ATOM 6629 N N . ALA B 1 414 ? 1.474 -41.594 -0.154 1 77.31 414 ALA B N 1
ATOM 6630 C CA . ALA B 1 414 ? 1.579 -41.625 1.303 1 77.31 414 ALA B CA 1
ATOM 6631 C C . ALA B 1 414 ? 1.732 -43.031 1.834 1 77.31 414 ALA B C 1
ATOM 6633 O O . ALA B 1 414 ? 2.422 -43.25 2.832 1 77.31 414 ALA B O 1
ATOM 6634 N N . ASP B 1 415 ? 1.167 -44.062 1.235 1 84.19 415 ASP B N 1
ATOM 6635 C CA . ASP B 1 415 ? 1.159 -45.406 1.759 1 84.19 415 ASP B CA 1
ATOM 6636 C C . ASP B 1 415 ? 2.262 -46.25 1.118 1 84.19 415 ASP B C 1
ATOM 6638 O O . ASP B 1 415 ? 2.408 -47.438 1.434 1 84.19 415 ASP B O 1
ATOM 6642 N N . ALA B 1 416 ? 3.043 -45.562 0.349 1 85.44 416 ALA B N 1
ATOM 6643 C CA . ALA B 1 416 ? 4.078 -46.312 -0.36 1 85.44 416 ALA B CA 1
ATOM 6644 C C . ALA B 1 416 ? 5.324 -46.5 0.507 1 85.44 416 ALA B C 1
ATOM 6646 O O . ALA B 1 416 ? 5.488 -45.781 1.514 1 85.44 416 ALA B O 1
ATOM 6647 N N . ASP B 1 417 ? 6.133 -47.531 0.296 1 88.19 417 ASP B N 1
ATOM 6648 C CA . ASP B 1 417 ? 7.363 -47.75 1.047 1 88.19 417 ASP B CA 1
ATOM 6649 C C . ASP B 1 417 ? 8.438 -46.75 0.657 1 88.19 417 ASP B C 1
ATOM 6651 O O . ASP B 1 417 ? 8.273 -46 -0.308 1 88.19 417 ASP B O 1
ATOM 6655 N N . ALA B 1 418 ? 9.5 -46.719 1.458 1 88.5 418 ALA B N 1
ATOM 6656 C CA . ALA B 1 418 ? 10.555 -45.719 1.303 1 88.5 418 ALA B CA 1
ATOM 6657 C C . ALA B 1 418 ? 11.211 -45.844 -0.069 1 88.5 418 ALA B C 1
ATOM 6659 O O . ALA B 1 418 ? 11.555 -44.812 -0.678 1 88.5 418 ALA B O 1
ATOM 6660 N N . ALA B 1 419 ? 11.438 -47.031 -0.484 1 87.75 419 ALA B N 1
ATOM 6661 C CA . ALA B 1 419 ? 12.062 -47.219 -1.785 1 87.75 419 ALA B CA 1
ATOM 6662 C C . ALA B 1 419 ? 11.188 -46.688 -2.91 1 87.75 419 ALA B C 1
ATOM 6664 O O . ALA B 1 419 ? 11.688 -46.031 -3.828 1 87.75 419 ALA B O 1
ATOM 6665 N N . THR B 1 420 ? 9.984 -46.938 -2.826 1 89.88 420 THR B N 1
ATOM 6666 C CA . THR B 1 420 ? 9.023 -46.438 -3.803 1 89.88 420 THR B CA 1
ATOM 6667 C C . THR B 1 420 ? 8.953 -44.906 -3.752 1 89.88 420 THR B C 1
ATOM 6669 O O . THR B 1 420 ? 8.914 -44.25 -4.793 1 89.88 420 THR B O 1
ATOM 6672 N N . ILE B 1 421 ? 8.977 -44.344 -2.637 1 89.44 421 ILE B N 1
ATOM 6673 C CA . ILE B 1 421 ? 8.93 -42.906 -2.469 1 89.44 421 ILE B CA 1
ATOM 6674 C C . ILE B 1 421 ? 10.156 -42.281 -3.117 1 89.44 421 ILE B C 1
ATOM 6676 O O . ILE B 1 421 ? 10.047 -41.281 -3.816 1 89.44 421 ILE B O 1
ATOM 6680 N N . ARG B 1 422 ? 11.234 -42.875 -2.912 1 88.31 422 ARG B N 1
ATOM 6681 C CA . ARG B 1 422 ? 12.469 -42.344 -3.506 1 88.31 422 ARG B CA 1
ATOM 6682 C C . ARG B 1 422 ? 12.398 -42.406 -5.027 1 88.31 422 ARG B C 1
ATOM 6684 O O . ARG B 1 422 ? 12.828 -41.469 -5.699 1 88.31 422 ARG B O 1
ATOM 6691 N N . GLU B 1 423 ? 11.977 -43.5 -5.496 1 88.69 423 GLU B N 1
ATOM 6692 C CA . GLU B 1 423 ? 11.836 -43.656 -6.941 1 88.69 423 GLU B CA 1
ATOM 6693 C C . GLU B 1 423 ? 10.867 -42.625 -7.512 1 88.69 423 GLU B C 1
ATOM 6695 O O . GLU B 1 423 ? 11.164 -42 -8.516 1 88.69 423 GLU B O 1
ATOM 6700 N N . LYS B 1 424 ? 9.797 -42.5 -6.887 1 86.5 424 LYS B N 1
ATOM 6701 C CA . LYS B 1 424 ? 8.773 -41.594 -7.359 1 86.5 424 LYS B CA 1
ATOM 6702 C C . LYS B 1 424 ? 9.227 -40.125 -7.188 1 86.5 424 LYS B C 1
ATOM 6704 O O . LYS B 1 424 ? 8.875 -39.281 -7.996 1 86.5 424 LYS B O 1
ATOM 6709 N N . ALA B 1 425 ? 9.992 -39.906 -6.191 1 87.25 425 ALA B N 1
ATOM 6710 C CA . ALA B 1 425 ? 10.562 -38.562 -6.004 1 87.25 425 ALA B CA 1
ATOM 6711 C C . ALA B 1 425 ? 11.5 -38.219 -7.152 1 87.25 425 ALA B C 1
ATOM 6713 O O . ALA B 1 425 ? 11.469 -37.094 -7.66 1 87.25 425 ALA B O 1
ATOM 6714 N N . ALA B 1 426 ? 12.297 -39.156 -7.445 1 85.25 426 ALA B N 1
ATOM 6715 C CA . ALA B 1 426 ? 13.219 -38.938 -8.562 1 85.25 426 ALA B CA 1
ATOM 6716 C C . ALA B 1 426 ? 12.453 -38.688 -9.859 1 85.25 426 ALA B C 1
ATOM 6718 O O . ALA B 1 426 ? 12.812 -37.812 -10.641 1 85.25 426 ALA B O 1
ATOM 6719 N N . GLU B 1 427 ? 11.492 -39.438 -10.062 1 82.75 427 GLU B N 1
ATOM 6720 C CA . GLU B 1 427 ? 10.641 -39.281 -11.242 1 82.75 427 GLU B CA 1
ATOM 6721 C C . GLU B 1 427 ? 9.961 -37.906 -11.227 1 82.75 427 GLU B C 1
ATOM 6723 O O . GLU B 1 427 ? 9.922 -37.219 -12.25 1 82.75 427 GLU B O 1
ATOM 6728 N N . TYR B 1 428 ? 9.523 -37.625 -10.148 1 81.25 428 TYR B N 1
ATOM 6729 C CA . TYR B 1 428 ? 8.859 -36.312 -9.984 1 81.25 428 TYR B CA 1
ATOM 6730 C C . TYR B 1 428 ? 9.82 -35.188 -10.25 1 81.25 428 TYR B C 1
ATOM 6732 O O . TYR B 1 428 ? 9.477 -34.219 -10.93 1 81.25 428 TYR B O 1
ATOM 6740 N N . LYS B 1 429 ? 10.93 -35.344 -9.727 1 82.12 429 LYS B N 1
ATOM 6741 C CA . LYS B 1 429 ? 11.953 -34.312 -9.898 1 82.12 429 LYS B CA 1
ATOM 6742 C C . LYS B 1 429 ? 12.273 -34.094 -11.367 1 82.12 429 LYS B C 1
ATOM 6744 O O . LYS B 1 429 ? 12.312 -32.938 -11.844 1 82.12 429 LYS B O 1
ATOM 6749 N N . ASN B 1 430 ? 12.461 -35.156 -12.031 1 79.88 430 ASN B N 1
ATOM 6750 C CA . ASN B 1 430 ? 12.836 -35.062 -13.438 1 79.88 430 ASN B CA 1
ATOM 6751 C C . ASN B 1 430 ? 11.68 -34.562 -14.305 1 79.88 430 ASN B C 1
ATOM 6753 O O . ASN B 1 430 ? 11.891 -33.781 -15.227 1 79.88 430 ASN B O 1
ATOM 6757 N N . LEU B 1 431 ? 10.562 -34.875 -13.953 1 76.88 431 LEU B N 1
ATOM 6758 C CA . LEU B 1 431 ? 9.414 -34.562 -14.797 1 76.88 431 LEU B CA 1
ATOM 6759 C C . LEU B 1 431 ? 8.828 -33.219 -14.461 1 76.88 431 LEU B C 1
ATOM 6761 O O . LEU B 1 431 ? 8.289 -32.531 -15.344 1 76.88 431 LEU B O 1
ATOM 6765 N N . GLN B 1 432 ? 9.039 -32.812 -13.25 1 77.44 432 GLN B N 1
ATOM 6766 C CA . GLN B 1 432 ? 8.18 -31.703 -12.852 1 77.44 432 GLN B CA 1
ATOM 6767 C C . GLN B 1 432 ? 8.984 -30.609 -12.156 1 77.44 432 GLN B C 1
ATOM 6769 O O . GLN B 1 432 ? 8.477 -29.516 -11.93 1 77.44 432 GLN B O 1
ATOM 6774 N N . SER B 1 433 ? 10.234 -30.844 -11.977 1 79.69 433 SER B N 1
ATOM 6775 C CA . SER B 1 433 ? 10.914 -29.875 -11.133 1 79.69 433 SER B CA 1
ATOM 6776 C C . SER B 1 433 ? 12.211 -29.391 -11.766 1 79.69 433 SER B C 1
ATOM 6778 O O . SER B 1 433 ? 12.977 -28.656 -11.148 1 79.69 433 SER B O 1
ATOM 6780 N N . SER B 1 434 ? 12.469 -29.781 -12.953 1 85.56 434 SER B N 1
ATOM 6781 C CA . SER B 1 434 ? 13.719 -29.391 -13.586 1 85.56 434 SER B CA 1
ATOM 6782 C C . SER B 1 434 ? 13.523 -28.172 -14.5 1 85.56 434 SER B C 1
ATOM 6784 O O . SER B 1 434 ? 12.422 -27.938 -15 1 85.56 434 SER B O 1
ATOM 6786 N N . PRO B 1 435 ? 14.633 -27.406 -14.664 1 90.56 435 PRO B N 1
ATOM 6787 C CA . PRO B 1 435 ? 14.562 -26.312 -15.625 1 90.56 435 PRO B CA 1
ATOM 6788 C C . PRO B 1 435 ? 14.164 -26.781 -17.031 1 90.56 435 PRO B C 1
ATOM 6790 O O . PRO B 1 435 ? 13.422 -26.078 -17.719 1 90.56 435 PRO B O 1
ATOM 6793 N N . LEU B 1 436 ? 14.609 -27.938 -17.344 1 90.31 436 LEU B N 1
ATOM 6794 C CA . LEU B 1 436 ? 14.273 -28.469 -18.656 1 90.31 436 LEU B CA 1
ATOM 6795 C C . LEU B 1 436 ? 12.781 -28.75 -18.766 1 90.31 436 LEU B C 1
ATOM 6797 O O . LEU B 1 436 ? 12.164 -28.453 -19.797 1 90.31 436 LEU B O 1
ATOM 6801 N N . SER B 1 437 ? 12.242 -29.328 -17.734 1 88.12 437 SER B N 1
ATOM 6802 C CA . SER B 1 437 ? 10.805 -29.578 -17.734 1 88.12 437 SER B CA 1
ATOM 6803 C C . SER B 1 437 ? 10.016 -28.281 -17.875 1 88.12 437 SER B C 1
ATOM 6805 O O . SER B 1 437 ? 9.055 -28.219 -18.641 1 88.12 437 SER B O 1
ATOM 6807 N N . ALA B 1 438 ? 10.43 -27.266 -17.156 1 90 438 ALA B N 1
ATOM 6808 C CA . ALA B 1 438 ? 9.781 -25.953 -17.25 1 90 438 ALA B CA 1
ATOM 6809 C C . ALA B 1 438 ? 9.961 -25.344 -18.641 1 90 438 ALA B C 1
ATOM 6811 O O . ALA B 1 438 ? 9.031 -24.734 -19.172 1 90 438 ALA B O 1
ATOM 6812 N N . ALA B 1 439 ? 11.125 -25.531 -19.188 1 92.06 439 ALA B N 1
ATOM 6813 C CA . ALA B 1 439 ? 11.414 -25 -20.516 1 92.06 439 ALA B CA 1
ATOM 6814 C C . ALA B 1 439 ? 10.562 -25.703 -21.578 1 92.06 439 ALA B C 1
ATOM 6816 O O . ALA B 1 439 ? 10.062 -25.062 -22.5 1 92.06 439 ALA B O 1
ATOM 6817 N N . LYS B 1 440 ? 10.391 -27 -21.438 1 90.56 440 LYS B N 1
ATOM 6818 C CA . LYS B 1 440 ? 9.586 -27.766 -22.375 1 90.56 440 LYS B CA 1
ATOM 6819 C C . LYS B 1 440 ? 8.141 -27.281 -22.375 1 90.56 440 LYS B C 1
ATOM 6821 O O . LYS B 1 440 ? 7.438 -27.422 -23.391 1 90.56 440 LYS B O 1
ATOM 6826 N N . ARG B 1 441 ? 7.77 -26.703 -21.312 1 88.62 441 ARG B N 1
ATOM 6827 C CA . ARG B 1 441 ? 6.398 -26.203 -21.188 1 88.62 441 ARG B CA 1
ATOM 6828 C C . ARG B 1 441 ? 6.316 -24.719 -21.516 1 88.62 441 ARG B C 1
ATOM 6830 O O . ARG B 1 441 ? 5.227 -24.141 -21.531 1 88.62 441 ARG B O 1
ATOM 6837 N N . GLY B 1 442 ? 7.492 -24.047 -21.719 1 90.94 442 GLY B N 1
ATOM 6838 C CA . GLY B 1 442 ? 7.531 -22.656 -22.109 1 90.94 442 GLY B CA 1
ATOM 6839 C C . GLY B 1 442 ? 7.531 -21.703 -20.922 1 90.94 442 GLY B C 1
ATOM 6840 O O . GLY B 1 442 ? 7.375 -20.5 -21.078 1 90.94 442 GLY B O 1
ATOM 6841 N N . TYR B 1 443 ? 7.664 -22.25 -19.719 1 92.94 443 TYR B N 1
ATOM 6842 C CA . TYR B 1 443 ? 7.656 -21.422 -18.531 1 92.94 443 TYR B CA 1
ATOM 6843 C C . TYR B 1 443 ? 9.031 -20.797 -18.281 1 92.94 443 TYR B C 1
ATOM 6845 O O . TYR B 1 443 ? 9.148 -19.797 -17.578 1 92.94 443 TYR B O 1
ATOM 6853 N N . VAL B 1 444 ? 10.031 -21.391 -18.797 1 94.94 444 VAL B N 1
ATOM 6854 C CA . VAL B 1 444 ? 11.398 -20.891 -18.891 1 94.94 444 VAL B CA 1
ATOM 6855 C C . VAL B 1 444 ? 11.781 -20.734 -20.359 1 94.94 444 VAL B C 1
ATOM 6857 O O . VAL B 1 444 ? 11.562 -21.641 -21.172 1 94.94 444 VAL B O 1
ATOM 6860 N N . ASP B 1 445 ? 12.273 -19.594 -20.641 1 96.69 445 ASP B N 1
ATOM 6861 C CA . ASP B 1 445 ? 12.562 -19.328 -22.047 1 96.69 445 ASP B CA 1
ATOM 6862 C C . ASP B 1 445 ? 13.898 -19.953 -22.469 1 96.69 445 ASP B C 1
ATOM 6864 O O . ASP B 1 445 ? 14.023 -20.469 -23.578 1 96.69 445 ASP B O 1
ATOM 6868 N N . THR B 1 446 ? 14.906 -19.844 -21.625 1 96.81 446 THR B N 1
ATOM 6869 C CA . THR B 1 446 ? 16.234 -20.344 -21.953 1 96.81 446 THR B CA 1
ATOM 6870 C C . THR B 1 446 ? 16.984 -20.781 -20.688 1 96.81 446 THR B C 1
ATOM 6872 O O . THR B 1 446 ? 16.906 -20.094 -19.656 1 96.81 446 THR B O 1
ATOM 6875 N N . ILE B 1 447 ? 17.562 -21.969 -20.75 1 97.44 447 ILE B N 1
ATOM 6876 C CA . ILE B 1 447 ? 18.469 -22.406 -19.703 1 97.44 447 ILE B CA 1
ATOM 6877 C C . ILE B 1 447 ? 19.875 -21.875 -20 1 97.44 447 ILE B C 1
ATOM 6879 O O . ILE B 1 447 ? 20.422 -22.125 -21.078 1 97.44 447 ILE B O 1
ATOM 6883 N N . ILE B 1 448 ? 20.438 -21.141 -19.109 1 97.81 448 ILE B N 1
ATOM 6884 C CA . ILE B 1 448 ? 21.719 -20.5 -19.359 1 97.81 448 ILE B CA 1
ATOM 6885 C C . ILE B 1 448 ? 22.719 -20.891 -18.266 1 97.81 448 ILE B C 1
ATOM 6887 O O . ILE B 1 448 ? 22.328 -21.172 -17.141 1 97.81 448 ILE B O 1
ATOM 6891 N N . GLU B 1 449 ? 24.016 -20.875 -18.625 1 97.12 449 GLU B N 1
ATOM 6892 C CA . GLU B 1 449 ? 25.047 -21.047 -17.609 1 97.12 449 GLU B CA 1
ATOM 6893 C C . GLU B 1 449 ? 25.125 -19.828 -16.688 1 97.12 449 GLU B C 1
ATOM 6895 O O . GLU B 1 449 ? 25.016 -18.688 -17.141 1 97.12 449 GLU B O 1
ATOM 6900 N N . ALA B 1 450 ? 25.344 -20.078 -15.414 1 97.81 450 ALA B N 1
ATOM 6901 C CA . ALA B 1 450 ? 25.438 -18.984 -14.438 1 97.81 450 ALA B CA 1
ATOM 6902 C C . ALA B 1 450 ? 26.438 -17.922 -14.891 1 97.81 450 ALA B C 1
ATOM 6904 O O . ALA B 1 450 ? 26.156 -16.734 -14.812 1 97.81 450 ALA B O 1
ATOM 6905 N N . ALA B 1 451 ? 27.578 -18.344 -15.43 1 97.31 451 ALA B N 1
ATOM 6906 C CA . ALA B 1 451 ? 28.672 -17.453 -15.812 1 97.31 451 ALA B CA 1
ATOM 6907 C C . ALA B 1 451 ? 28.25 -16.531 -16.938 1 97.31 451 ALA B C 1
ATOM 6909 O O . ALA B 1 451 ? 28.844 -15.461 -17.141 1 97.31 451 ALA B O 1
ATOM 6910 N N . ASP B 1 452 ? 27.203 -16.891 -17.672 1 96.81 452 ASP B N 1
ATOM 6911 C CA . ASP B 1 452 ? 26.781 -16.141 -18.844 1 96.81 452 ASP B CA 1
ATOM 6912 C C . ASP B 1 452 ? 25.578 -15.258 -18.531 1 96.81 452 ASP B C 1
ATOM 6914 O O . ASP B 1 452 ? 25.016 -14.625 -19.422 1 96.81 452 ASP B O 1
ATOM 6918 N N . THR B 1 453 ? 25.172 -15.18 -17.328 1 98.06 453 THR B N 1
ATOM 6919 C CA . THR B 1 453 ? 23.953 -14.484 -16.922 1 98.06 453 THR B CA 1
ATOM 6920 C C . THR B 1 453 ? 23.969 -13.031 -17.406 1 98.06 453 THR B C 1
ATOM 6922 O O . THR B 1 453 ? 23 -12.547 -17.984 1 98.06 453 THR B O 1
ATOM 6925 N N . ARG B 1 454 ? 25.094 -12.305 -17.25 1 97.88 454 ARG B N 1
ATOM 6926 C CA . ARG B 1 454 ? 25.203 -10.891 -17.594 1 97.88 454 ARG B CA 1
ATOM 6927 C C . ARG B 1 454 ? 24.828 -10.648 -19.047 1 97.88 454 ARG B C 1
ATOM 6929 O O . ARG B 1 454 ? 23.984 -9.812 -19.359 1 97.88 454 ARG B O 1
ATOM 6936 N N . LYS B 1 455 ? 25.453 -11.422 -19.969 1 96.25 455 LYS B N 1
ATOM 6937 C CA . LYS B 1 455 ? 25.234 -11.195 -21.391 1 96.25 455 LYS B CA 1
ATOM 6938 C C . LYS B 1 455 ? 23.797 -11.477 -21.781 1 96.25 455 LYS B C 1
ATOM 6940 O O . LYS B 1 455 ? 23.219 -10.773 -22.609 1 96.25 455 LYS B O 1
ATOM 6945 N N . TYR B 1 456 ? 23.156 -12.508 -21.188 1 97.31 456 TYR B N 1
ATOM 6946 C CA . TYR B 1 456 ? 21.781 -12.859 -21.531 1 97.31 456 TYR B CA 1
ATOM 6947 C C . TYR B 1 456 ? 20.812 -11.805 -21.016 1 97.31 456 TYR B C 1
ATOM 6949 O O . TYR B 1 456 ? 19.875 -11.43 -21.703 1 97.31 456 TYR B O 1
ATOM 6957 N N . VAL B 1 457 ? 21.031 -11.344 -19.797 1 98.19 457 VAL B N 1
ATOM 6958 C CA . VAL B 1 457 ? 20.156 -10.344 -19.203 1 98.19 457 VAL B CA 1
ATOM 6959 C C . VAL B 1 457 ? 20.25 -9.039 -19.984 1 98.19 457 VAL B C 1
ATOM 6961 O O . VAL B 1 457 ? 19.234 -8.406 -20.297 1 98.19 457 VAL B O 1
ATOM 6964 N N . ILE B 1 458 ? 21.484 -8.633 -20.344 1 97.31 458 ILE B N 1
ATOM 6965 C CA . ILE B 1 458 ? 21.672 -7.43 -21.156 1 97.31 458 ILE B CA 1
ATOM 6966 C C . ILE B 1 458 ? 20.953 -7.59 -22.5 1 97.31 458 ILE B C 1
ATOM 6968 O O . ILE B 1 458 ? 20.234 -6.691 -22.938 1 97.31 458 ILE B O 1
ATOM 6972 N N . GLY B 1 459 ? 21.172 -8.781 -23.125 1 97 459 GLY B N 1
ATOM 6973 C CA . GLY B 1 459 ? 20.516 -9.047 -24.391 1 97 459 GLY B CA 1
ATOM 6974 C C . GLY B 1 459 ? 19 -8.969 -24.297 1 97 459 GLY B C 1
ATOM 6975 O O . GLY B 1 459 ? 18.344 -8.43 -25.203 1 97 459 GLY B O 1
ATOM 6976 N N . ALA B 1 460 ? 18.453 -9.477 -23.234 1 97.81 460 ALA B N 1
ATOM 6977 C CA . ALA B 1 460 ? 17 -9.445 -23.031 1 97.81 460 ALA B CA 1
ATOM 6978 C C . ALA B 1 460 ? 16.5 -8.016 -22.891 1 97.81 460 ALA B C 1
ATOM 6980 O O . ALA B 1 460 ? 15.516 -7.637 -23.531 1 97.81 460 ALA B O 1
ATOM 6981 N N . PHE B 1 461 ? 17.141 -7.207 -22.047 1 96.94 461 PHE B N 1
ATOM 6982 C CA . PHE B 1 461 ? 16.688 -5.84 -21.828 1 96.94 461 PHE B CA 1
ATOM 6983 C C . PHE B 1 461 ? 16.844 -5.012 -23.109 1 96.94 461 PHE B C 1
ATOM 6985 O O . PHE B 1 461 ? 16.031 -4.117 -23.375 1 96.94 461 PHE B O 1
ATOM 6992 N N . GLU B 1 462 ? 17.859 -5.312 -23.922 1 94.38 462 GLU B N 1
ATOM 6993 C CA . GLU B 1 462 ? 18 -4.637 -25.219 1 94.38 462 GLU B CA 1
ATOM 6994 C C . GLU B 1 462 ? 16.844 -4.992 -26.156 1 94.38 462 GLU B C 1
ATOM 6996 O O . GLU B 1 462 ? 16.281 -4.113 -26.812 1 94.38 462 GLU B O 1
ATOM 7001 N N . MET B 1 463 ? 16.594 -6.223 -26.172 1 96.12 463 MET B N 1
ATOM 7002 C CA . MET B 1 463 ? 15.484 -6.684 -27.016 1 96.12 463 MET B CA 1
ATOM 7003 C C . MET B 1 463 ? 14.164 -6.062 -26.562 1 96.12 463 MET B C 1
ATOM 7005 O O . MET B 1 463 ? 13.32 -5.727 -27.391 1 96.12 463 MET B O 1
ATOM 7009 N N . LEU B 1 464 ? 14 -5.785 -25.25 1 96.19 464 LEU B N 1
ATOM 7010 C CA . LEU B 1 464 ? 12.758 -5.305 -24.656 1 96.19 464 LEU B CA 1
ATOM 7011 C C . LEU B 1 464 ? 12.719 -3.777 -24.641 1 96.19 464 LEU B C 1
ATOM 7013 O O . LEU B 1 464 ? 11.789 -3.182 -24.109 1 96.19 464 LEU B O 1
ATOM 7017 N N . PHE B 1 465 ? 13.648 -3.164 -25.25 1 90.81 465 PHE B N 1
ATOM 7018 C CA . PHE B 1 465 ? 13.859 -1.725 -25.125 1 90.81 465 PHE B CA 1
ATOM 7019 C C . PHE B 1 465 ? 12.617 -0.962 -25.578 1 90.81 465 PHE B C 1
ATOM 7021 O O . PHE B 1 465 ? 12.281 0.075 -25.016 1 90.81 465 PHE B O 1
ATOM 7028 N N . THR B 1 466 ? 11.875 -1.445 -26.578 1 92.06 466 THR B N 1
ATOM 7029 C CA . THR B 1 466 ? 10.727 -0.725 -27.109 1 92.06 466 THR B CA 1
ATOM 7030 C C . THR B 1 466 ? 9.422 -1.386 -26.672 1 92.06 466 THR B C 1
ATOM 7032 O O . THR B 1 466 ? 8.391 -1.236 -27.328 1 92.06 466 THR B O 1
ATOM 7035 N N . LYS B 1 467 ? 9.547 -2.137 -25.547 1 93.94 467 LYS B N 1
ATOM 7036 C CA . LYS B 1 467 ? 8.352 -2.818 -25.062 1 93.94 467 LYS B CA 1
ATOM 7037 C C . LYS B 1 467 ? 7.184 -1.846 -24.906 1 93.94 467 LYS B C 1
ATOM 7039 O O . LYS B 1 467 ? 7.352 -0.744 -24.391 1 93.94 467 LYS B O 1
ATOM 7044 N N . ARG B 1 468 ? 6.035 -2.242 -25.438 1 91.38 468 ARG B N 1
ATOM 7045 C CA . ARG B 1 468 ? 4.762 -1.555 -25.234 1 91.38 468 ARG B CA 1
ATOM 7046 C C . ARG B 1 468 ? 3.67 -2.533 -24.812 1 91.38 468 ARG B C 1
ATOM 7048 O O . ARG B 1 468 ? 3.527 -3.604 -25.406 1 91.38 468 ARG B O 1
ATOM 7055 N N . GLU B 1 469 ? 3.047 -2.201 -23.766 1 90.88 469 GLU B N 1
ATOM 7056 C CA . GLU B 1 469 ? 1.96 -3.037 -23.266 1 90.88 469 GLU B CA 1
ATOM 7057 C C . GLU B 1 469 ? 0.762 -2.191 -22.844 1 90.88 469 GLU B C 1
ATOM 7059 O O . GLU B 1 469 ? 0.926 -1.141 -22.219 1 90.88 469 GLU B O 1
ATOM 7064 N N . ASP B 1 470 ? -0.458 -2.672 -23.234 1 88.31 470 ASP B N 1
ATOM 7065 C CA . ASP B 1 470 ? -1.696 -1.996 -22.859 1 88.31 470 ASP B CA 1
ATOM 7066 C C . ASP B 1 470 ? -2.271 -2.578 -21.578 1 88.31 470 ASP B C 1
ATOM 7068 O O . ASP B 1 470 ? -2.141 -3.777 -21.312 1 88.31 470 ASP B O 1
ATOM 7072 N N . ARG B 1 471 ? -2.768 -1.751 -20.797 1 90.38 471 ARG B N 1
ATOM 7073 C CA . ARG B 1 471 ? -3.496 -2.117 -19.578 1 90.38 471 ARG B CA 1
ATOM 7074 C C . ARG B 1 471 ? -4.906 -1.541 -19.594 1 90.38 471 ARG B C 1
ATOM 7076 O O . ARG B 1 471 ? -5.172 -0.551 -20.281 1 90.38 471 ARG B O 1
ATOM 7083 N N . PRO B 1 472 ? -5.867 -2.307 -18.875 1 92.19 472 PRO B N 1
ATOM 7084 C CA . PRO B 1 472 ? -7.188 -1.685 -18.75 1 92.19 472 PRO B CA 1
ATOM 7085 C C . PRO B 1 472 ? -7.121 -0.276 -18.172 1 92.19 472 PRO B C 1
ATOM 7087 O O . PRO B 1 472 ? -6.316 -0.013 -17.266 1 92.19 472 PRO B O 1
ATOM 7090 N N . ALA B 1 473 ? -7.977 0.647 -18.766 1 92.56 473 ALA B N 1
ATOM 7091 C CA . ALA B 1 473 ? -8.008 2.023 -18.281 1 92.56 473 ALA B CA 1
ATOM 7092 C C . ALA B 1 473 ? -8.562 2.09 -16.859 1 92.56 473 ALA B C 1
ATOM 7094 O O . ALA B 1 473 ? -9.617 1.524 -16.578 1 92.56 473 ALA B O 1
ATOM 7095 N N . LYS B 1 474 ? -7.84 2.76 -16.031 1 94.62 474 LYS B N 1
ATOM 7096 C CA . LYS B 1 474 ? -8.227 2.938 -14.641 1 94.62 474 LYS B CA 1
ATOM 7097 C C . LYS B 1 474 ? -7.484 4.113 -14.008 1 94.62 474 LYS B C 1
ATOM 7099 O O . LYS B 1 474 ? -6.434 4.523 -14.5 1 94.62 474 LYS B O 1
ATOM 7104 N N . LYS B 1 475 ? -8.078 4.719 -12.898 1 92.88 475 LYS B N 1
ATOM 7105 C CA . LYS B 1 475 ? -7.34 5.719 -12.133 1 92.88 475 LYS B CA 1
ATOM 7106 C C . LYS B 1 475 ? -6.109 5.105 -11.469 1 92.88 475 LYS B C 1
ATOM 7108 O O . LYS B 1 475 ? -5.008 5.648 -11.578 1 92.88 475 LYS B O 1
ATOM 7113 N N . HIS B 1 476 ? -6.277 4.07 -10.789 1 94.94 476 HIS B N 1
ATOM 7114 C CA . HIS B 1 476 ? -5.254 3.271 -10.125 1 94.94 476 HIS B CA 1
ATOM 7115 C C . HIS B 1 476 ? -5.82 1.932 -9.656 1 94.94 476 HIS B C 1
ATOM 7117 O O . HIS B 1 476 ? -7.035 1.729 -9.664 1 94.94 476 HIS B O 1
ATOM 7123 N N . GLY B 1 477 ? -4.938 0.984 -9.359 1 96.12 477 GLY B N 1
ATOM 7124 C CA . GLY B 1 477 ? -5.371 -0.277 -8.781 1 96.12 477 GLY B CA 1
ATOM 7125 C C . GLY B 1 477 ? -5.785 -0.155 -7.324 1 96.12 477 GLY B C 1
ATOM 7126 O O . GLY B 1 477 ? -5.617 0.902 -6.711 1 96.12 477 GLY B O 1
ATOM 7127 N N . THR B 1 478 ? -6.344 -1.238 -6.742 1 96.62 478 THR B N 1
ATOM 7128 C CA . THR B 1 478 ? -6.875 -1.193 -5.383 1 96.62 478 THR B CA 1
ATOM 7129 C C . THR B 1 478 ? -6.117 -2.156 -4.477 1 96.62 478 THR B C 1
ATOM 7131 O O . THR B 1 478 ? -6.531 -2.4 -3.34 1 96.62 478 THR B O 1
ATOM 7134 N N . VAL B 1 479 ? -5.062 -2.799 -5.07 1 94.94 479 VAL B N 1
ATOM 7135 C CA . VAL B 1 479 ? -4.266 -3.736 -4.285 1 94.94 479 VAL B CA 1
ATOM 7136 C C . VAL B 1 479 ? -3.051 -3.02 -3.699 1 94.94 479 VAL B C 1
ATOM 7138 O O . VAL B 1 479 ? -2.42 -2.201 -4.375 1 94.94 479 VAL B O 1
#

Radius of gyration: 28.36 Å; Cα contacts (8 Å, |Δi|>4): 2386; chains: 2; bounding box: 73×88×65 Å

Sequence (958 aa):
MGNMAADNAAGKRINSLLDAGSFVEIGGAVTARTTDFNMQEKETPADGVITGYGVIDGNLVYVYSQDATVLNGAIGEMHAKKISNIYDMAMKMGAPVIGLVDCAGFRLQEATDALEAFGKLYQKQSMASGVIPQITAIFGTCGGGLSIVPALTDFTFMEEKNGKLFTNTPNAIPGNDISKCDTSSAAFQSETTGLVDGTGSEEDILADIRSLVCMLPCNNEEDSSYEECNDDLNRVCADLANAKEDTAIALTMISDDNIFCEVKKAYAKDMVTGFIKLNGMTVGAVANRSKVYNEEAEVEAEFDGSLSADGAEKAAEFVQFCDAFNIPVLTLTNVSGFTASKYDEKRIAKSAAKLTYAFADATVPKVNVVIGKAFGSAYVTMNSKAVGADMVYAWPDAEIGMMDANQAAKIMYADADAATIREKAAEYKNLQSSPLSAAKRGYVDTIIEAADTRKYVIGAFEMLFTKREDRPAKKHGTVMGNMAADNAAGKRINSLLDAGSFVEIGGAVTARTTDFNMQEKETPADGVITGYGVIDGNLVYVYSQDATVLNGAIGEMHAKKISNIYDMAMKMGAPVIGLVDCAGFRLQEATDALEAFGKLYQKQSMASGVIPQITAIFGTCGGGLSIVPALTDFTFMEEKNGKLFTNTPNAIPGNDISKCDTSSAAFQSETTGLVDGTGSEEDILADIRSLVCMLPCNNEEDSSYEECNDDLNRVCADLANAKEDTAIALTMISDDNIFCEVKKAYAKDMVTGFIKLNGMTVGAVANRSKVYNEEAEVEAEFDGSLSADGAEKAAEFVQFCDAFNIPVLTLTNVSGFTASKYDEKRIAKSAAKLTYAFADATVPKVNVVIGKAFGSAYVTMNSKAVGADMVYAWPDAEIGMMDANQAAKIMYADADAATIREKAAEYKNLQSSPLSAAKRGYVDTIIEAADTRKYVIGAFEMLFTKREDRPAKKHGTV

Foldseek 3Di:
DPLPCCPAPQNVLVCLLADHPFWDWDQQQDFDDDPFPNCVVFTQGSPFKTWTWGHQVRAIETEMGGHCVGVHSAAFQSNLVRVLVSLVVLLVVLAEYEYEDGHPYHPVRRPVRSVVSLVSSLVSLQVCVLWFAYEYEFEAEQEASSLVVLVSGLAYEYEQPHGFHYNDAQVVDPPRDCVVDGCRGRLNCLQPVLSHFYYYHSSVVSVLVSVVSVLADRTQPDAFDADQAPDDLQQFLPCLLVCLQPCLQNLLSLARVSDWNWTSCNYPVQWTWTWGHANRGIAIEIEGHAFDADPVRDTPDGHPQAQALRRLQSQLSRLQSCLSNQHHYEYEHRHQYHDDDPVRVVGVVVSLVSLLCSLLVRQHAYEYEHSAEQAAVSNVSRNWVVSPHPAYEYEQHHWHAHHQLLVVLCVVVVPDDPVSSVVSSVVCRVCGIGPVNCVVVPRHVYHDHSRRVSSVVSVRNVVCSVGDDDDPDDPDDDD/DPLVCCPAPQNVLVCLLADHPFWDWDQQQDFDDDPFPNCVVFTQGSPFKTWTWGHQVRAIETEMGGHCVGVHSAAFQSNLVRVLVSLVVLLVVLAEYEYEDGHPYHPVRRPVRSVVSLVSSLVSLQVCVLWFAYEYEFEAEQEASSLVVLVSGLAYEYEQPHGFHYNDQQVVDPPRDCVVDGCRGPLNCLQPVLSHFYYYHSSVVSVLVSVVSVLADRTQPDAFDADQAPDDLQQFLPCLLVCLQPCLQNLLSLARVSDWNWTSCNYPVQWTWTWGHANRGIAIEIEGHAFDADPVRDTPDGHPQAQALRRLQSQLSRLQSCLSNQHHYEYEHRHQYHDDDPVRVVGVVVSLVSLLCSLLVRQHAYEYEHSAEQAAVSNVSRNWVVSPHPAYEYEQHHWHAHHQLLVVLCVVPVPDDPVSSVVSSVVCRVCGIGPVNCVVVPRHVYYDHSRRVSSVVSVRNVVCSVGDDDDPDDPDDDD

InterPro domains:
  IPR011762 Acetyl-coenzyme A carboxyltransferase, N-terminal [PS50980] (1-167)
  IPR011763 Acetyl-coenzyme A carboxyltransferase, C-terminal [PS50989] (232-463)
  IPR029045 ClpP/crotonase-like domain superfamily [SSF52096] (12-222)
  IPR029045 ClpP/crotonase-like domain superfamily [SSF52096] (215-478)
  IPR034733 Acetyl-coenzyme A carboxylase carboxyl transferase subunit beta [PF01039] (10-478)
  IPR051047 Acyl-CoA Carboxylase Beta Subunit [PTHR43842] (10-478)

Solvent-accessible surface area (backbone atoms only — not comparable to full-atom values): 45903 Å² total; per-residue (Å²): 132,75,73,69,64,54,78,42,72,30,28,44,51,51,56,69,48,31,40,87,89,41,71,45,76,47,64,66,81,42,50,69,80,61,62,52,91,63,41,70,78,53,85,33,72,27,26,15,38,50,32,32,36,30,24,45,92,79,42,61,34,28,39,38,22,30,26,40,86,35,77,42,16,25,34,28,48,54,34,31,46,52,54,39,50,46,50,54,51,19,61,73,70,38,20,24,40,38,39,40,39,23,21,69,23,72,26,68,74,45,33,48,51,17,50,42,24,48,20,38,38,52,28,48,40,44,60,32,32,24,32,26,50,30,37,28,34,29,60,20,40,31,27,40,62,49,28,29,52,45,41,45,35,78,40,18,34,28,18,55,84,59,14,31,44,26,56,57,58,51,84,69,19,69,90,48,42,62,91,82,46,44,64,28,31,32,64,40,32,18,44,68,42,59,62,25,28,44,72,32,53,69,68,52,46,43,51,49,50,49,53,48,57,72,57,47,62,43,14,39,80,45,69,83,63,71,40,92,53,87,58,64,68,73,49,70,36,77,66,38,66,77,21,58,43,27,33,68,57,31,50,20,66,52,14,42,88,48,38,62,53,64,43,31,61,63,17,42,65,48,28,42,39,31,40,32,26,50,80,31,29,53,30,32,36,39,25,41,19,29,36,38,64,47,96,85,70,41,81,71,45,78,48,88,24,41,49,37,26,62,25,29,41,55,46,19,52,51,45,33,42,25,36,18,36,57,26,29,38,40,33,42,35,35,23,64,22,65,42,59,32,69,74,25,58,50,38,28,37,51,21,43,21,38,21,33,35,30,48,38,69,40,68,40,50,32,39,23,33,31,64,29,38,30,13,36,51,46,27,36,41,60,45,23,51,47,27,54,28,74,42,32,36,24,24,78,84,18,36,35,22,53,58,58,32,62,59,49,22,42,66,77,39,64,88,52,52,71,70,54,31,51,53,45,10,52,51,40,30,60,62,41,21,24,41,65,38,37,33,77,71,62,59,25,73,44,78,42,58,53,30,47,44,41,35,53,53,45,50,49,52,60,72,38,66,78,65,80,74,88,69,78,82,58,78,41,62,54,106,132,75,74,70,63,54,77,41,73,32,30,44,50,50,57,70,46,31,40,87,89,42,70,44,77,46,63,67,81,42,52,68,79,62,62,53,91,62,42,69,77,53,85,33,70,25,26,15,39,51,32,32,35,30,24,46,92,80,41,62,33,28,39,37,22,30,26,41,85,34,76,42,16,26,35,28,48,52,31,32,47,53,54,40,50,47,50,54,51,19,61,74,70,38,22,22,40,38,38,39,41,21,21,70,23,72,26,68,74,45,35,49,50,17,49,42,25,50,19,39,40,53,29,48,40,45,58,33,32,25,33,26,50,31,37,29,34,30,59,22,40,31,27,38,62,49,27,30,54,46,41,45,34,77,41,18,34,29,18,55,85,59,14,30,44,28,56,57,57,53,83,68,18,70,89,50,41,65,90,82,48,41,64,26,32,34,64,38,32,19,43,68,43,58,62,27,27,44,72,33,54,68,67,52,46,41,51,50,50,47,54,48,56,73,57,46,62,43,14,40,80,45,68,82,63,71,39,92,55,86,56,63,66,74,49,71,36,80,66,37,66,76,22,57,43,28,34,68,56,32,51,20,67,52,15,43,89,49,38,62,52,64,42,32,61,63,17,43,66,48,30,42,37,30,39,30,26,52,78,32,28,55,28,34,37,40,24,39,19,28,36,38,65,46,97,85,71,42,82,73,46,78,49,89,24,40,49,38,26,62,25,28,40,54,46,21,51,50,47,33,41,26,34,20,37,55,28,29,38,40,32,41,35,37,23,64,23,64,44,57,32,68,75,25,59,51,38,28,37,51,20,43,21,38,20,32,36,28,48,39,68,41,70,41,51,31,39,23,35,32,62,30,39,30,12,36,50,46,26,36,39,60,44,24,49,48,24,54,28,73,42,32,36,26,25,76,83,17,34,34,21,53,59,57,32,60,58,49,22,42,68,78,39,64,88,52,53,70,68,53,30,52,53,45,10,53,51,39,29,60,63,40,21,23,42,64,38,37,32,77,71,62,61,25,72,45,78,42,57,55,29,47,44,41,35,53,52,47,52,49,53,59,71,39,66,77,66,82,76,89,70,78,81,56,78,41,60,55,107

Organism: NCBI:txid88431

pLDDT: mean 92.1, std 9.79, range [30.14, 98.88]